Protein AF-0000000086636297 (afdb_homodimer)

Sequence (1396 aa):
MAQGYDPVPATEETAGTTSTTASSIGETRHNPEPSEELESDRNDEQHHDSPSDKHTTEKEKDQPQQALPARRPLSISTITQLATDLLLAVPALLFIIYAIIVCRNNGAPYDSETVLKLRAISRFGPTVFPIVYAAAVANLLKSFANWRLERGITILSLHVLQSSRTVFSALATPVKTRALGFVTFPIVLLWLLSPFGGQASLRVISEEPFATYSTWHGRTLDGTGPFRHGGAFSSSGKDIVPAIVGAFTAALSSPASIKEASRDAFGNVKIPMIEPLEDSDHVSRDEVGWFHLKDRTDLMYSSLAGFPIQPSGGFKKRTNYTFTMNTSYITANCKLHDHPKLHYKDWFSYVSSGGNPLAIPASRYFNGESLVLILPSNFMSGWVTYPSTPLNFTLSSYHPDSVTNATCLLLTSYLEAEIACWYKDCDAVRIRRDPKPRNNTYETVIHDEPGKINTYDAFFSTFINSTSITLRSQASKTHIRASPLECYMINPEFPYAFNAECSDNDKRRQMWNTSNTIYSRRLSQLLNTFWISSIAPYINSGGAQFADVNPRAELPVTDAKSRLMRYINGTEAPGKNVTGEMIPDYMVLQVNRAWMALLFIASLTMLLSAATAAFLGVLRQGPEMLDHPASMLKDNVHIQDGSPNSSMEEGDEKTRRLKDTIVCLGDATPNADKGYLAIGTRRNLEPLTGQVRRRLYIMAQGYDPVPATEETAGTTSTTASSIGETRHNPEPSEELESDRNDEQHHDSPSDKHTTEKEKDQPQQALPARRPLSISTITQLATDLLLAVPALLFIIYAIIVCRNNGAPYDSETVLKLRAISRFGPTVFPIVYAAAVANLLKSFANWRLERGITILSLHVLQSSRTVFSALATPVKTRALGFVTFPIVLLWLLSPFGGQASLRVISEEPFATYSTWHGRTLDGTGPFRHGGAFSSSGKDIVPAIVGAFTAALSSPASIKEASRDAFGNVKIPMIEPLEDSDHVSRDEVGWFHLKDRTDLMYSSLAGFPIQPSGGFKKRTNYTFTMNTSYITANCKLHDHPKLHYKDWFSYVSSGGNPLAIPASRYFNGESLVLILPSNFMSGWVTYPSTPLNFTLSSYHPDSVTNATCLLLTSYLEAEIACWYKDCDAVRIRRDPKPRNNTYETVIHDEPGKINTYDAFFSTFINSTSITLRSQASKTHIRASPLECYMINPEFPYAFNAECSDNDKRRQMWNTSNTIYSRRLSQLLNTFWISSIAPYINSGGAQFADVNPRAELPVTDAKSRLMRYINGTEAPGKNVTGEMIPDYMVLQVNRAWMALLFIASLTMLLSAATAAFLGVLRQGPEMLDHPASMLKDNVHIQDGSPNSSMEEGDEKTRRLKDTIVCLGDATPNADKGYLAIGTRRNLEPLTGQVRRRLYI

Secondary structure (DSSP, 8-state):
-------------------------------------------------------------------EEPPPTTSHHHHHHHHHHHHTTHHHHHHHHHHHHHHHTTT-BTTSHHHHHHHHHHTTHHHHHHHHHHHHHHHHHHHHHHHHHTT-EEHHHHHHHHH--SHHHHHHHHHHHT---TTHHHHHHHHHHHHHHHHHHHHTEEEEE----EEEEEEEE-TTPPP--S-TTSHHHHHHHHHHHHHHHHHHTS-HHHHTSSB-TTSPBPPBPSHHHHH-TT----TTSPEE-TT---PPBS-SS-B-EEETT-PPTTEEEEEEEEEEEEEEEEEEEEE----HHHHHHHHSSTT-TT---TTEEE-SSSEEEE--TTHHHHHHH-TTS-EEEEEEEEETTEEEEEEEEEEEEEEEEEEEEETTEEEEEEEEE---TT--TT--TTSPPTTS--HHHHHHHHHHTTT-BHHHHHS-TT-----HHHHHHH-SS-TT-HHHHS-TT-GGGSGGGS-HHHHHHHHHHHHHHHHHHHH-HHHHTTS-----S-TT----TTSHHHHHHHHHHHS---EEEEEEEEEE--EEEEE-HHHHHHHHHHHHHHHHHHHHHHHHHHH--S----S-SHHHHTTBTT--------TT--HHHHHHHTTT-EEEEEES-TTSSSB-EEEEETTTSEEGGGS-TT-EE-/-------------------------------------------------------------------EEPPPTTSHHHHHHHHHHHHTTHHHHHHHHHHHHHHHTTT-BTTSHHHHHHHHHHTTHHHHHHHHHHHHHHHHHHHHHHHHHTT-EEHHHHHHHHH--SHHHHHHHHHHHT---TTHHHHHHHHHHHHHHHHHHHHTEEEEE----EEEEEEEE-TTPPP--S-TTSHHHHHHHHHHHHHHHHHHTS-HHHHTSSB-TTSPBPPBPSHHHHH-TT--B-TTSPEE-TT---PPBS-SS-B-EEETT-PPTTEEEEEEEEEEEEEEEEEEEEE----HHHHHHHHSSTT-TT---TTEEE-SSSEEEE--TTHHHHHHH-TTS-EEEEEEEEETTEEEEEEEEEEEEEEEEEEEEETTEEEEEEEEE---TT--TT--TTSPPTTS--HHHHHHHHHHTTT-BHHHHHS-TT-----HHHHHHH-SS-TT-HHHHS-TT-GGGSGGGS-HHHHHHHHHHHHHHHHHHHH-HHHHTTS-----S-TT----TTSHHHHHHHHHHHS---EEEEEEEEEE--EEEEE-HHHHHHHHHHHHHHHHHHHHHHHHHHH--S----S-SHHHHTTBTT--------TT--HHHHHHHTTT-EEEEEES-TTSSSB-EEEEETTTSEEGGGS-TT-EE-

Organism: NCBI:txid1208366

Structure (mmCIF, N/CA/C/O backbone):
data_AF-0000000086636297-model_v1
#
loop_
_entity.id
_entity.type
_entity.pdbx_description
1 polymer 'Uncharacterized protein'
#
loop_
_atom_site.group_PDB
_atom_site.id
_atom_site.type_symbol
_atom_site.label_atom_id
_atom_site.label_alt_id
_atom_site.label_comp_id
_atom_site.label_asym_id
_atom_site.label_entity_id
_atom_site.label_seq_id
_atom_site.pdbx_PDB_ins_code
_atom_site.Cartn_x
_atom_site.Cartn_y
_atom_site.Cartn_z
_atom_site.occupancy
_atom_site.B_iso_or_equiv
_atom_site.auth_seq_id
_atom_site.auth_comp_id
_atom_site.auth_asym_id
_atom_site.auth_atom_id
_atom_site.pdbx_PDB_model_num
ATOM 1 N N . MET A 1 1 ? 19.812 -48.594 14.625 1 17.88 1 MET A N 1
ATOM 2 C CA . MET A 1 1 ? 18.969 -48.969 15.758 1 17.88 1 MET A CA 1
ATOM 3 C C . MET A 1 1 ? 18.062 -47.812 16.156 1 17.88 1 MET A C 1
ATOM 5 O O . MET A 1 1 ? 18.531 -46.688 16.359 1 17.88 1 MET A O 1
ATOM 9 N N . ALA A 1 2 ? 16.688 -47.875 15.859 1 18.36 2 ALA A N 1
ATOM 10 C CA . ALA A 1 2 ? 15.469 -47.094 15.812 1 18.36 2 ALA A CA 1
ATOM 11 C C . ALA A 1 2 ? 15.023 -46.688 17.203 1 18.36 2 ALA A C 1
ATOM 13 O O . ALA A 1 2 ? 13.898 -46.188 17.391 1 18.36 2 ALA A O 1
ATOM 14 N N . GLN A 1 3 ? 15.906 -46.719 18.25 1 18.23 3 GLN A N 1
ATOM 15 C CA . GLN A 1 3 ? 15.25 -46.75 19.547 1 18.23 3 GLN A CA 1
ATOM 16 C C . GLN A 1 3 ? 14.414 -45.469 19.766 1 18.23 3 GLN A C 1
ATOM 18 O O . GLN A 1 3 ? 14.844 -44.375 19.406 1 18.23 3 GLN A O 1
ATOM 23 N N . GLY A 1 4 ? 13 -45.594 19.969 1 19.81 4 GLY A N 1
ATOM 24 C CA . GLY A 1 4 ? 11.672 -45.031 20.219 1 19.81 4 GLY A CA 1
ATOM 25 C C . GLY A 1 4 ? 11.586 -44.25 21.516 1 19.81 4 GLY A C 1
ATOM 26 O O . GLY A 1 4 ? 10.602 -44.344 22.25 1 19.81 4 GLY A O 1
ATOM 27 N N . TYR A 1 5 ? 12.648 -43.469 21.859 1 19.33 5 TYR A N 1
ATOM 28 C CA . TYR A 1 5 ? 12.773 -43.094 23.266 1 19.33 5 TYR A CA 1
ATOM 29 C C . TYR A 1 5 ? 11.492 -42.438 23.766 1 19.33 5 TYR A C 1
ATOM 31 O O . TYR A 1 5 ? 10.711 -41.906 22.969 1 19.33 5 TYR A O 1
ATOM 39 N N . ASP A 1 6 ? 11.344 -42.188 25.078 1 18.8 6 ASP A N 1
ATOM 40 C CA . ASP A 1 6 ? 10.625 -42.25 26.359 1 18.8 6 ASP A CA 1
ATOM 41 C C . ASP A 1 6 ? 9.734 -41.031 26.531 1 18.8 6 ASP A C 1
ATOM 43 O O . ASP A 1 6 ? 9.969 -40 25.922 1 18.8 6 ASP A O 1
ATOM 47 N N . PRO A 1 7 ? 8.758 -41.031 27.578 1 21.62 7 PRO A N 1
ATOM 48 C CA . PRO A 1 7 ? 7.488 -40.594 28.188 1 21.62 7 PRO A CA 1
ATOM 49 C C . PRO A 1 7 ? 7.59 -39.281 28.906 1 21.62 7 PRO A C 1
ATOM 51 O O . PRO A 1 7 ? 6.617 -38.812 29.531 1 21.62 7 PRO A O 1
ATOM 54 N N . VAL A 1 8 ? 8.133 -38.188 28.453 1 19.86 8 VAL A N 1
ATOM 55 C CA . VAL A 1 8 ? 8.555 -37.219 29.453 1 19.86 8 VAL A CA 1
ATOM 56 C C . VAL A 1 8 ? 7.355 -36.781 30.297 1 19.86 8 VAL A C 1
ATOM 58 O O . VAL A 1 8 ? 6.367 -36.281 29.75 1 19.86 8 VAL A O 1
ATOM 61 N N . PRO A 1 9 ? 7.191 -37.156 31.562 1 18.47 9 PRO A N 1
ATOM 62 C CA . PRO A 1 9 ? 6.137 -37.031 32.562 1 18.47 9 PRO A CA 1
ATOM 63 C C . PRO A 1 9 ? 5.852 -35.562 32.938 1 18.47 9 PRO A C 1
ATOM 65 O O . PRO A 1 9 ? 6.773 -34.812 33.281 1 18.47 9 PRO A O 1
ATOM 68 N N . ALA A 1 10 ? 5.043 -34.875 32.188 1 19.02 10 ALA A N 1
ATOM 69 C CA . ALA A 1 10 ? 4.691 -33.531 32.594 1 19.02 10 ALA A CA 1
ATOM 70 C C . ALA A 1 10 ? 4.219 -33.5 34.062 1 19.02 10 ALA A C 1
ATOM 72 O O . ALA A 1 10 ? 3.197 -34.094 34.375 1 19.02 10 ALA A O 1
ATOM 73 N N . THR A 1 11 ? 5.098 -33.406 35.031 1 16.31 11 THR A N 1
ATOM 74 C CA . THR A 1 11 ? 4.953 -33.375 36.5 1 16.31 11 THR A CA 1
ATOM 75 C C . THR A 1 11 ? 3.865 -32.406 36.906 1 16.31 11 THR A C 1
ATOM 77 O O . THR A 1 11 ? 3.467 -31.531 36.125 1 16.31 11 THR A O 1
ATOM 80 N N . GLU A 1 12 ? 3.875 -31.922 38.188 1 16.12 12 GLU A N 1
ATOM 81 C CA . GLU A 1 12 ? 3.23 -32.062 39.5 1 16.12 12 GLU A CA 1
ATOM 82 C C . GLU A 1 12 ? 2.438 -30.797 39.844 1 16.12 12 GLU A C 1
ATOM 84 O O . GLU A 1 12 ? 1.271 -30.891 40.219 1 16.12 12 GLU A O 1
ATOM 89 N N . GLU A 1 13 ? 3.107 -29.672 40.219 1 16.33 13 GLU A N 1
ATOM 90 C CA . GLU A 1 13 ? 2.945 -29.234 41.625 1 16.33 13 GLU A CA 1
ATOM 91 C C . GLU A 1 13 ? 1.677 -28.406 41.781 1 16.33 13 GLU A C 1
ATOM 93 O O . GLU A 1 13 ? 1.176 -27.812 40.844 1 16.33 13 GLU A O 1
ATOM 98 N N . THR A 1 14 ? 1.191 -28.156 43.188 1 16.39 14 THR A N 1
ATOM 99 C CA . THR A 1 14 ? 0.162 -28.047 44.219 1 16.39 14 THR A CA 1
ATOM 100 C C . THR A 1 14 ? -0.202 -26.578 44.469 1 16.39 14 THR A C 1
ATOM 102 O O . THR A 1 14 ? -1.142 -26.281 45.219 1 16.39 14 THR A O 1
ATOM 105 N N . ALA A 1 15 ? 0.359 -25.641 43.688 1 17.39 15 ALA A N 1
ATOM 106 C CA . ALA A 1 15 ? 0.456 -24.562 44.656 1 17.39 15 ALA A CA 1
ATOM 107 C C . ALA A 1 15 ? -0.897 -24.281 45.312 1 17.39 15 ALA A C 1
ATOM 109 O O . ALA A 1 15 ? -1.943 -24.469 44.688 1 17.39 15 ALA A O 1
ATOM 110 N N . GLY A 1 16 ? -0.853 -23.656 46.625 1 15.75 16 GLY A N 1
ATOM 111 C CA . GLY A 1 16 ? -1.428 -23.438 47.938 1 15.75 16 GLY A CA 1
ATOM 112 C C . GLY A 1 16 ? -2.676 -22.562 47.906 1 15.75 16 GLY A C 1
ATOM 113 O O . GLY A 1 16 ? -2.982 -21.953 46.906 1 15.75 16 GLY A O 1
ATOM 114 N N . THR A 1 17 ? -3.213 -22.172 49.156 1 16.14 17 THR A N 1
ATOM 115 C CA . THR A 1 17 ? -4.305 -22.141 50.125 1 16.14 17 THR A CA 1
ATOM 116 C C . THR A 1 17 ? -4.949 -20.766 50.156 1 16.14 17 THR A C 1
ATOM 118 O O . THR A 1 17 ? -6.176 -20.641 50.188 1 16.14 17 THR A O 1
ATOM 121 N N . THR A 1 18 ? -4.195 -19.625 50.5 1 16.22 18 THR A N 1
ATOM 122 C CA . THR A 1 18 ? -4.617 -18.984 51.719 1 16.22 18 THR A CA 1
ATOM 123 C C . THR A 1 18 ? -5.902 -18.188 51.531 1 16.22 18 THR A C 1
ATOM 125 O O . THR A 1 18 ? -6.16 -17.688 50.438 1 16.22 18 THR A O 1
ATOM 128 N N . SER A 1 19 ? -6.875 -18.031 52.625 1 15.99 19 SER A N 1
ATOM 129 C CA . SER A 1 19 ? -8.156 -17.828 53.312 1 15.99 19 SER A CA 1
ATOM 130 C C . SER A 1 19 ? -8.469 -16.359 53.5 1 15.99 19 SER A C 1
ATOM 132 O O . SER A 1 19 ? -9.633 -15.953 53.469 1 15.99 19 SER A O 1
ATOM 134 N N . THR A 1 20 ? -7.441 -15.414 53.719 1 16.12 20 THR A N 1
ATOM 135 C CA . THR A 1 20 ? -7.711 -14.625 54.906 1 16.12 20 THR A CA 1
ATOM 136 C C . THR A 1 20 ? -8.961 -13.766 54.719 1 16.12 20 THR A C 1
ATOM 138 O O . THR A 1 20 ? -9.266 -13.352 53.594 1 16.12 20 THR A O 1
ATOM 141 N N . THR A 1 21 ? -9.688 -13.43 55.969 1 15.99 21 THR A N 1
ATOM 142 C CA . THR A 1 21 ? -10.797 -13.008 56.812 1 15.99 21 THR A CA 1
ATOM 143 C C . THR A 1 21 ? -10.93 -11.484 56.812 1 15.99 21 THR A C 1
ATOM 145 O O . THR A 1 21 ? -10.023 -10.773 57.25 1 15.99 21 THR A O 1
ATOM 148 N N . ALA A 1 22 ? -11.273 -10.867 55.688 1 17.39 22 ALA A N 1
ATOM 149 C CA . ALA A 1 22 ? -11.445 -9.414 55.781 1 17.39 22 ALA A CA 1
ATOM 150 C C . ALA A 1 22 ? -12.336 -9.039 56.969 1 17.39 22 ALA A C 1
ATOM 152 O O . ALA A 1 22 ? -13.547 -9.266 56.938 1 17.39 22 ALA A O 1
ATOM 153 N N . SER A 1 23 ? -11.781 -9.117 58.344 1 14.44 23 SER A N 1
ATOM 154 C CA . SER A 1 23 ? -12.344 -8.789 59.656 1 14.44 23 SER A CA 1
ATOM 155 C C . SER A 1 23 ? -13.062 -7.445 59.625 1 14.44 23 SER A C 1
ATOM 157 O O . SER A 1 23 ? -12.844 -6.641 58.719 1 14.44 23 SER A O 1
ATOM 159 N N . SER A 1 24 ? -13.398 -6.977 60.906 1 14.81 24 SER A N 1
ATOM 160 C CA . SER A 1 24 ? -14.328 -6.555 61.938 1 14.81 24 SER A CA 1
ATOM 161 C C . SER A 1 24 ? -14.281 -5.047 62.125 1 14.81 24 SER A C 1
ATOM 163 O O . SER A 1 24 ? -15.312 -4.414 62.375 1 14.81 24 SER A O 1
ATOM 165 N N . ILE A 1 25 ? -12.984 -4.426 62.281 1 14.58 25 ILE A N 1
ATOM 166 C CA . ILE A 1 25 ? -12.82 -3.768 63.594 1 14.58 25 ILE A CA 1
ATOM 167 C C . ILE A 1 25 ? -13.766 -2.568 63.688 1 14.58 25 ILE A C 1
ATOM 169 O O . ILE A 1 25 ? -14.172 -2.02 62.656 1 14.58 25 ILE A O 1
ATOM 173 N N . GLY A 1 26 ? -13.516 -1.887 64.812 1 14.38 26 GLY A N 1
ATOM 174 C CA . GLY A 1 26 ? -13.984 -1.449 66.125 1 14.38 26 GLY A CA 1
ATOM 175 C C . GLY A 1 26 ? -14.523 -0.032 66.125 1 14.38 26 GLY A C 1
ATOM 176 O O . GLY A 1 26 ? -15.727 0.18 65.938 1 14.38 26 GLY A O 1
ATOM 177 N N . GLU A 1 27 ? -13.672 0.871 66.812 1 14.47 27 GLU A N 1
ATOM 178 C CA . GLU A 1 27 ? -13.875 1.508 68.125 1 14.47 27 GLU A CA 1
ATOM 179 C C . GLU A 1 27 ? -14.57 2.859 67.938 1 14.47 27 GLU A C 1
ATOM 181 O O . GLU A 1 27 ? -14.625 3.414 66.875 1 14.47 27 GLU A O 1
ATOM 186 N N . THR A 1 28 ? -14.266 3.748 69.062 1 14.13 28 THR A N 1
ATOM 187 C CA . THR A 1 28 ? -14.859 4.406 70.188 1 14.13 28 THR A CA 1
ATOM 188 C C . THR A 1 28 ? -15.023 5.902 69.938 1 14.13 28 THR A C 1
ATOM 190 O O . THR A 1 28 ? -15.875 6.551 70.562 1 14.13 28 THR A O 1
ATOM 193 N N . ARG A 1 29 ? -14.164 6.586 69.062 1 14.44 29 ARG A N 1
ATOM 194 C CA . ARG A 1 29 ? -13.648 7.719 69.812 1 14.44 29 ARG A CA 1
ATOM 195 C C . ARG A 1 29 ? -14.789 8.586 70.312 1 14.44 29 ARG A C 1
ATOM 197 O O . ARG A 1 29 ? -15.828 8.711 69.688 1 14.44 29 ARG A O 1
ATOM 204 N N . HIS A 1 30 ? -14.383 9.289 71.562 1 14.31 30 HIS A N 1
ATOM 205 C CA . HIS A 1 30 ? -14.75 9.922 72.812 1 14.31 30 HIS A CA 1
ATOM 206 C C . HIS A 1 30 ? -15.461 11.25 72.562 1 14.31 30 HIS A C 1
ATOM 208 O O . HIS A 1 30 ? -16.562 11.469 73.062 1 14.31 30 HIS A O 1
ATOM 214 N N . ASN A 1 31 ? -14.648 12.266 73 1 14.62 31 ASN A N 1
ATOM 215 C CA . ASN A 1 31 ? -14.852 12.977 74.25 1 14.62 31 ASN A CA 1
ATOM 216 C C . ASN A 1 31 ? -15.812 14.148 74.125 1 14.62 31 ASN A C 1
ATOM 218 O O . ASN A 1 31 ? -16.094 14.57 73 1 14.62 31 ASN A O 1
ATOM 222 N N . PRO A 1 32 ? -15.25 15.258 74.75 1 15.45 32 PRO A N 1
ATOM 223 C CA . PRO A 1 32 ? -15.742 15.953 75.938 1 15.45 32 PRO A CA 1
ATOM 224 C C . PRO A 1 32 ? -16.688 17.109 75.625 1 15.45 32 PRO A C 1
ATOM 226 O O . PRO A 1 32 ? -16.844 17.453 74.438 1 15.45 32 PRO A O 1
ATOM 229 N N . GLU A 1 33 ? -16.375 18.188 76.375 1 14.76 33 GLU A N 1
ATOM 230 C CA . GLU A 1 33 ? -17.031 18.922 77.5 1 14.76 33 GLU A CA 1
ATOM 231 C C . GLU A 1 33 ? -17.688 20.203 77 1 14.76 33 GLU A C 1
ATOM 233 O O . GLU A 1 33 ? -18.859 20.453 77.25 1 14.76 33 GLU A O 1
ATOM 238 N N . PRO A 1 34 ? -16.797 21.312 77 1 15.48 34 PRO A N 1
ATOM 239 C CA . PRO A 1 34 ? -17.094 22.281 78.062 1 15.48 34 PRO A CA 1
ATOM 240 C C . PRO A 1 34 ? -18.25 23.219 77.688 1 15.48 34 PRO A C 1
ATOM 242 O O . PRO A 1 34 ? -18.641 23.297 76.5 1 15.48 34 PRO A O 1
ATOM 245 N N . SER A 1 35 ? -18.344 24.266 78.562 1 14.88 35 SER A N 1
ATOM 246 C CA . SER A 1 35 ? -19.172 25.062 79.5 1 14.88 35 SER A CA 1
ATOM 247 C C . SER A 1 35 ? -19.688 26.312 78.812 1 14.88 35 SER A C 1
ATOM 249 O O . SER A 1 35 ? -20.844 26.688 78.938 1 14.88 35 SER A O 1
ATOM 251 N N . GLU A 1 36 ? -18.641 27.203 78.375 1 14.98 36 GLU A N 1
ATOM 252 C CA . GLU A 1 36 ? -18.766 28.438 79.188 1 14.98 36 GLU A CA 1
ATOM 253 C C . GLU A 1 36 ? -19.969 29.25 78.688 1 14.98 36 GLU A C 1
ATOM 255 O O . GLU A 1 36 ? -20.484 29.047 77.625 1 14.98 36 GLU A O 1
ATOM 260 N N . GLU A 1 37 ? -20.094 30.438 79.438 1 14.55 37 GLU A N 1
ATOM 261 C CA . GLU A 1 37 ? -20.938 31.359 80.188 1 14.55 37 GLU A CA 1
ATOM 262 C C . GLU A 1 37 ? -21.5 32.438 79.312 1 14.55 37 GLU A C 1
ATOM 264 O O . GLU A 1 37 ? -22.641 32.875 79.5 1 14.55 37 GLU A O 1
ATOM 269 N N . LEU A 1 38 ? -20.609 32.906 78.312 1 14.63 38 LEU A N 1
ATOM 270 C CA . LEU A 1 38 ? -20.578 34.344 78.625 1 14.63 38 LEU A CA 1
ATOM 271 C C . LEU A 1 38 ? -21.984 34.938 78.562 1 14.63 38 LEU A C 1
ATOM 273 O O . LEU A 1 38 ? -22.844 34.438 77.875 1 14.63 38 LEU A O 1
ATOM 277 N N . GLU A 1 39 ? -21.922 36.312 79 1 15.07 39 GLU A N 1
ATOM 278 C CA . GLU A 1 39 ? -22.438 37.438 79.812 1 15.07 39 GLU A CA 1
ATOM 279 C C . GLU A 1 39 ? -23.609 38.125 79.125 1 15.07 39 GLU A C 1
ATOM 281 O O . GLU A 1 39 ? -23.781 37.969 77.875 1 15.07 39 GLU A O 1
ATOM 286 N N . SER A 1 40 ? -23.828 39.188 79.688 1 15.59 40 SER A N 1
ATOM 287 C CA . SER A 1 40 ? -24.844 40 80.312 1 15.59 40 SER A CA 1
ATOM 288 C C . SER A 1 40 ? -25.5 40.969 79.375 1 15.59 40 SER A C 1
ATOM 290 O O . SER A 1 40 ? -26.719 41.094 79.312 1 15.59 40 SER A O 1
ATOM 292 N N . ASP A 1 41 ? -24.578 41.969 78.875 1 14.67 41 ASP A N 1
ATOM 293 C CA . ASP A 1 41 ? -24.922 43.281 79.375 1 14.67 41 ASP A CA 1
ATOM 294 C C . ASP A 1 41 ? -26.156 43.844 78.625 1 14.67 41 ASP A C 1
ATOM 296 O O . ASP A 1 41 ? -26.562 43.312 77.625 1 14.67 41 ASP A O 1
ATOM 300 N N . ARG A 1 42 ? -25.938 45.188 78.375 1 15.36 42 ARG A N 1
ATOM 301 C CA . ARG A 1 42 ? -26.516 46.469 78.875 1 15.36 42 ARG A CA 1
ATOM 302 C C . ARG A 1 42 ? -27.641 46.906 77.938 1 15.36 42 ARG A C 1
ATOM 304 O O . ARG A 1 42 ? -27.75 46.469 76.812 1 15.36 42 ARG A O 1
ATOM 311 N N . ASN A 1 43 ? -27.953 48.188 78.188 1 15.72 43 ASN A N 1
ATOM 312 C CA . ASN A 1 43 ? -28.953 49.156 78.625 1 15.72 43 ASN A CA 1
ATOM 313 C C . ASN A 1 43 ? -29.547 49.906 77.438 1 15.72 43 ASN A C 1
ATOM 315 O O . ASN A 1 43 ? -30.766 50.062 77.375 1 15.72 43 ASN A O 1
ATOM 319 N N . ASP A 1 44 ? -28.734 50.844 76.688 1 16.59 44 ASP A N 1
ATOM 320 C CA . ASP A 1 44 ? -29.094 52.25 76.812 1 16.59 44 ASP A CA 1
ATOM 321 C C . ASP A 1 44 ? -30.188 52.625 75.812 1 16.59 44 ASP A C 1
ATOM 323 O O . ASP A 1 44 ? -30.312 52.031 74.75 1 16.59 44 ASP A O 1
ATOM 327 N N . GLU A 1 45 ? -31.094 53.531 76.312 1 19.39 45 GLU A N 1
ATOM 328 C CA . GLU A 1 45 ? -32.375 54.25 76.188 1 19.39 45 GLU A CA 1
ATOM 329 C C . GLU A 1 45 ? -32.281 55.281 75.062 1 19.39 45 GLU A C 1
ATOM 331 O O . GLU A 1 45 ? -33.188 56.094 74.875 1 19.39 45 GLU A O 1
ATOM 336 N N . GLN A 1 46 ? -31.516 55 73.875 1 18.64 46 GLN A N 1
ATOM 337 C CA . GLN A 1 46 ? -31.25 56.219 73.125 1 18.64 46 GLN A CA 1
ATOM 338 C C . GLN A 1 46 ? -32.562 56.906 72.75 1 18.64 46 GLN A C 1
ATOM 340 O O . GLN A 1 46 ? -33.469 56.281 72.188 1 18.64 46 GLN A O 1
ATOM 345 N N . HIS A 1 47 ? -32.781 58.062 73.5 1 19.84 47 HIS A N 1
ATOM 346 C CA . HIS A 1 47 ? -33.75 59.156 73.5 1 19.84 47 HIS A CA 1
ATOM 347 C C . HIS A 1 47 ? -33.812 59.812 72.125 1 19.84 47 HIS A C 1
ATOM 349 O O . HIS A 1 47 ? -32.781 60.094 71.5 1 19.84 47 HIS A O 1
ATOM 355 N N . HIS A 1 48 ? -34.844 59.625 71.438 1 19.92 48 HIS A N 1
ATOM 356 C CA . HIS A 1 48 ? -35.25 60.094 70.062 1 19.92 48 HIS A CA 1
ATOM 357 C C . HIS A 1 48 ? -35.375 61.625 70.062 1 19.92 48 HIS A C 1
ATOM 359 O O . HIS A 1 48 ? -36.375 62.188 70.5 1 19.92 48 HIS A O 1
ATOM 365 N N . ASP A 1 49 ? -34.219 62.344 70.5 1 21.02 49 ASP A N 1
ATOM 366 C CA . ASP A 1 49 ? -34.375 63.781 70.625 1 21.02 49 ASP A CA 1
ATOM 367 C C . ASP A 1 49 ? -34.844 64.375 69.312 1 21.02 49 ASP A C 1
ATOM 369 O O . ASP A 1 49 ? -34.562 63.781 68.25 1 21.02 49 ASP A O 1
ATOM 373 N N . SER A 1 50 ? -35.625 65.438 69.375 1 24.03 50 SER A N 1
ATOM 374 C CA . SER A 1 50 ? -36.5 66.312 68.625 1 24.03 50 SER A CA 1
ATOM 375 C C . SER A 1 50 ? -35.719 67.25 67.688 1 24.03 50 SER A C 1
ATOM 377 O O . SER A 1 50 ? -34.969 68.125 68.188 1 24.03 50 SER A O 1
ATOM 379 N N . PRO A 1 51 ? -35.062 66.75 66.562 1 23.03 51 PRO A N 1
ATOM 380 C CA . PRO A 1 51 ? -34.156 67.688 65.812 1 23.03 51 PRO A CA 1
ATOM 381 C C . PRO A 1 51 ? -34.812 69 65.438 1 23.03 51 PRO A C 1
ATOM 383 O O . PRO A 1 51 ? -36.031 69 65.125 1 23.03 51 PRO A O 1
ATOM 386 N N . SER A 1 52 ? -34.438 70.125 66.062 1 23.86 52 SER A N 1
ATOM 387 C CA . SER A 1 52 ? -34.562 71.562 65.875 1 23.86 52 SER A CA 1
ATOM 388 C C . SER A 1 52 ? -34.312 72 64.438 1 23.86 52 SER A C 1
ATOM 390 O O . SER A 1 52 ? -33.531 71.375 63.75 1 23.86 52 SER A O 1
ATOM 392 N N . ASP A 1 53 ? -35 73 64 1 22.62 53 ASP A N 1
ATOM 393 C CA . ASP A 1 53 ? -35.312 73.562 62.656 1 22.62 53 ASP A CA 1
ATOM 394 C C . ASP A 1 53 ? -34.094 74.312 62.094 1 22.62 53 ASP A C 1
ATOM 396 O O . ASP A 1 53 ? -34.094 75.562 62.094 1 22.62 53 ASP A O 1
ATOM 400 N N . LYS A 1 54 ? -32.75 73.938 62.344 1 27.16 54 LYS A N 1
ATOM 401 C CA . LYS A 1 54 ? -31.672 74.875 62 1 27.16 54 LYS A CA 1
ATOM 402 C C . LYS A 1 54 ? -31.719 75.25 60.531 1 27.16 54 LYS A C 1
ATOM 404 O O . LYS A 1 54 ? -31.922 74.375 59.656 1 27.16 54 LYS A O 1
ATOM 409 N N . HIS A 1 55 ? -32.125 76.5 60.375 1 27.06 55 HIS A N 1
ATOM 410 C CA . HIS A 1 55 ? -32.094 77.312 59.125 1 27.06 55 HIS A CA 1
ATOM 411 C C . HIS A 1 55 ? -30.797 77 58.375 1 27.06 55 HIS A C 1
ATOM 413 O O . HIS A 1 55 ? -29.719 77.5 58.781 1 27.06 55 HIS A O 1
ATOM 419 N N . THR A 1 56 ? -30.578 75.938 57.906 1 27.17 56 THR A N 1
ATOM 420 C CA . THR A 1 56 ? -29.297 75.5 57.344 1 27.17 56 THR A CA 1
ATOM 421 C C . THR A 1 56 ? -28.969 76.312 56.094 1 27.17 56 THR A C 1
ATOM 423 O O . THR A 1 56 ? -29.766 76.312 55.125 1 27.17 56 THR A O 1
ATOM 426 N N . THR A 1 57 ? -28.391 77.625 56.25 1 30.16 57 THR A N 1
ATOM 427 C CA . THR A 1 57 ? -27.641 78.188 55.156 1 30.16 57 THR A CA 1
ATOM 428 C C . THR A 1 57 ? -26.984 77.125 54.281 1 30.16 57 THR A C 1
ATOM 430 O O . THR A 1 57 ? -26.297 76.25 54.812 1 30.16 57 THR A O 1
ATOM 433 N N . GLU A 1 58 ? -27.594 76.938 53.281 1 27.12 58 GLU A N 1
ATOM 434 C CA . GLU A 1 58 ? -27.141 75.875 52.344 1 27.12 58 GLU A CA 1
ATOM 435 C C . GLU A 1 58 ? -25.672 76.062 51.969 1 27.12 58 GLU A C 1
ATOM 437 O O . GLU A 1 58 ? -25.328 76.938 51.188 1 27.12 58 GLU A O 1
ATOM 442 N N . LYS A 1 59 ? -24.734 76.375 53.031 1 34.44 59 LYS A N 1
ATOM 443 C CA . LYS A 1 59 ? -23.297 76.25 52.812 1 34.44 59 LYS A CA 1
ATOM 444 C C . LYS A 1 59 ? -22.984 75.188 51.75 1 34.44 59 LYS A C 1
ATOM 446 O O . LYS A 1 59 ? -23.531 74.062 51.812 1 34.44 59 LYS A O 1
ATOM 451 N N . GLU A 1 60 ? -22.922 75.688 50.5 1 33.34 60 GLU A N 1
ATOM 452 C CA . GLU A 1 60 ? -22.25 74.75 49.656 1 33.34 60 GLU A CA 1
ATOM 453 C C . GLU A 1 60 ? -21.438 73.75 50.469 1 33.34 60 GLU A C 1
ATOM 455 O O . GLU A 1 60 ? -20.438 74.125 51.094 1 33.34 60 GLU A O 1
ATOM 460 N N . LYS A 1 61 ? -21.922 73 51.125 1 38.81 61 LYS A N 1
ATOM 461 C CA . LYS A 1 61 ? -21.453 72 52.062 1 38.81 61 LYS A CA 1
ATOM 462 C C . LYS A 1 61 ? -20.25 71.25 51.531 1 38.81 61 LYS A C 1
ATOM 464 O O . LYS A 1 61 ? -20.312 70.625 50.438 1 38.81 61 LYS A O 1
ATOM 469 N N . ASP A 1 62 ? -19.156 71.688 51.875 1 39.41 62 ASP A N 1
ATOM 470 C CA . ASP A 1 62 ? -17.875 71 51.719 1 39.41 62 ASP A CA 1
ATOM 471 C C . ASP A 1 62 ? -18.031 69.5 51.938 1 39.41 62 ASP A C 1
ATOM 473 O O . ASP A 1 62 ? -18.344 69 53.062 1 39.41 62 ASP A O 1
ATOM 477 N N . GLN A 1 63 ? -18.828 68.812 51.281 1 42.69 63 GLN A N 1
ATOM 478 C CA . GLN A 1 63 ? -18.875 67.375 51.406 1 42.69 63 GLN A CA 1
ATOM 479 C C . GLN A 1 63 ? -17.547 66.812 51.906 1 42.69 63 GLN A C 1
ATOM 481 O O . GLN A 1 63 ? -16.5 67.125 51.375 1 42.69 63 GLN A O 1
ATOM 486 N N . PRO A 1 64 ? -17.5 66.438 53.156 1 49.53 64 PRO A N 1
ATOM 487 C CA . PRO A 1 64 ? -16.266 65.938 53.75 1 49.53 64 PRO A CA 1
ATOM 488 C C . PRO A 1 64 ? -15.445 65.062 52.781 1 49.53 64 PRO A C 1
ATOM 490 O O . PRO A 1 64 ? -15.992 64.188 52.156 1 49.53 64 PRO A O 1
ATOM 493 N N . GLN A 1 65 ? -14.414 65.688 52.188 1 64.56 65 GLN A N 1
ATOM 494 C CA . GLN A 1 65 ? -13.461 65 51.344 1 64.56 65 GLN A CA 1
ATOM 495 C C . GLN A 1 65 ? -13.031 63.656 51.969 1 64.56 65 GLN A C 1
ATOM 497 O O . GLN A 1 65 ? -12.633 63.594 53.125 1 64.56 65 GLN A O 1
ATOM 502 N N . GLN A 1 66 ? -13.602 62.562 51.531 1 74.75 66 GLN A N 1
ATOM 503 C CA . GLN A 1 66 ? -13.266 61.219 52.031 1 74.75 66 GLN A CA 1
ATOM 504 C C . GLN A 1 66 ? -11.758 61 52 1 74.75 66 GLN A C 1
ATOM 506 O O . GLN A 1 66 ? -11.102 61.25 50.969 1 74.75 66 GLN A O 1
ATOM 511 N N . ALA A 1 67 ? -11.109 60.875 53.188 1 79.88 67 ALA A N 1
ATOM 512 C CA . ALA A 1 67 ? -9.695 60.531 53.312 1 79.88 67 ALA A CA 1
ATOM 513 C C . ALA A 1 67 ? -9.477 59.031 53.375 1 79.88 67 ALA A C 1
ATOM 515 O O . ALA A 1 67 ? -10.156 58.344 54.156 1 79.88 67 ALA A O 1
ATOM 516 N N . LEU A 1 68 ? -8.766 58.5 52.406 1 82.88 68 LEU A N 1
ATOM 517 C CA . LEU A 1 68 ? -8.453 57.062 52.406 1 82.88 68 LEU A CA 1
ATOM 518 C C . LEU A 1 68 ? -6.973 56.844 52.656 1 82.88 68 LEU A C 1
ATOM 520 O O . LEU A 1 68 ? -6.133 57.656 52.281 1 82.88 68 LEU A O 1
ATOM 524 N N . PRO A 1 69 ? -6.688 55.781 53.438 1 82.19 69 PRO A N 1
ATOM 525 C CA . PRO A 1 69 ? -5.277 55.438 53.688 1 82.19 69 PRO A CA 1
ATOM 526 C C . PRO A 1 69 ? -4.625 54.781 52.469 1 82.19 69 PRO A C 1
ATOM 528 O O . PRO A 1 69 ? -5.312 54.438 51.5 1 82.19 69 PRO A O 1
ATOM 531 N N . ALA A 1 70 ? -3.309 54.75 52.562 1 82.62 70 ALA A N 1
ATOM 532 C CA . ALA A 1 70 ? -2.557 54.062 51.531 1 82.62 70 ALA A CA 1
ATOM 533 C C . ALA A 1 70 ? -2.922 52.562 51.5 1 82.62 70 ALA A C 1
ATOM 535 O O . ALA A 1 70 ? -3.322 52 52.531 1 82.62 70 ALA A O 1
ATOM 536 N N . ARG A 1 71 ? -2.869 51.906 50.312 1 83 71 ARG A N 1
ATOM 537 C CA . ARG A 1 71 ? -3.244 50.531 50.125 1 83 71 ARG A CA 1
ATOM 538 C C . ARG A 1 71 ? -2.346 49.594 50.938 1 83 71 ARG A C 1
ATOM 540 O O . ARG A 1 71 ? -1.122 49.75 50.938 1 83 71 ARG A O 1
ATOM 547 N N . ARG A 1 72 ? -3.029 48.656 51.719 1 81.44 72 ARG A N 1
ATOM 548 C CA . ARG A 1 72 ? -2.297 47.688 52.531 1 81.44 72 ARG A CA 1
ATOM 549 C C . ARG A 1 72 ? -2.268 46.312 51.844 1 81.44 72 ARG A C 1
ATOM 551 O O . ARG A 1 72 ? -3.195 45.969 51.125 1 81.44 72 ARG A O 1
ATOM 558 N N . PRO A 1 73 ? -1.146 45.562 52.031 1 82.56 73 PRO A N 1
ATOM 559 C CA . PRO A 1 73 ? -1.005 44.25 51.375 1 82.56 73 PRO A CA 1
ATOM 560 C C . PRO A 1 73 ? -2.092 43.25 51.781 1 82.56 73 PRO A C 1
ATOM 562 O O . PRO A 1 73 ? -2.453 42.375 51 1 82.56 73 PRO A O 1
ATOM 565 N N . LEU A 1 74 ? -2.764 43.438 52.938 1 81.69 74 LEU A N 1
ATOM 566 C CA . LEU A 1 74 ? -3.736 42.438 53.406 1 81.69 74 LEU A CA 1
ATOM 567 C C . LEU A 1 74 ? -5.16 42.969 53.25 1 81.69 74 LEU A C 1
ATOM 569 O O . LEU A 1 74 ? -6.109 42.375 53.719 1 81.69 74 LEU A O 1
ATOM 573 N N . SER A 1 75 ? -5.336 43.906 52.469 1 82.44 75 SER A N 1
ATOM 574 C CA . SER A 1 75 ? -6.68 44.438 52.219 1 82.44 75 SER A CA 1
ATOM 575 C C . SER A 1 75 ? -7.438 43.562 51.25 1 82.44 75 SER A C 1
ATOM 577 O O . SER A 1 75 ? -6.828 42.812 50.469 1 82.44 75 SER A O 1
ATOM 579 N N . ILE A 1 76 ? -8.758 43.562 51.25 1 79.88 76 ILE A N 1
ATOM 580 C CA . ILE A 1 76 ? -9.617 42.719 50.406 1 79.88 76 ILE A CA 1
ATOM 581 C C . ILE A 1 76 ? -9.375 43.062 48.938 1 79.88 76 ILE A C 1
ATOM 583 O O . ILE A 1 76 ? -9.383 42.188 48.062 1 79.88 76 ILE A O 1
ATOM 587 N N . SER A 1 77 ? -9.219 44.281 48.656 1 79.38 77 SER A N 1
ATOM 588 C CA . SER A 1 77 ? -8.977 44.688 47.281 1 79.38 77 SER A CA 1
ATOM 589 C C . SER A 1 77 ? -7.648 44.156 46.75 1 79.38 77 SER A C 1
ATOM 591 O O . SER A 1 77 ? -7.543 43.781 45.594 1 79.38 77 SER A O 1
ATOM 593 N N . THR A 1 78 ? -6.715 44.062 47.625 1 85.31 78 THR A N 1
ATOM 594 C CA . THR A 1 78 ? -5.418 43.531 47.219 1 85.31 78 THR A CA 1
ATOM 595 C C . THR A 1 78 ? -5.488 42 47.031 1 85.31 78 THR A C 1
ATOM 597 O O . THR A 1 78 ? -4.859 41.469 46.125 1 85.31 78 THR A O 1
ATOM 600 N N . ILE A 1 79 ? -6.297 41.344 47.812 1 85.25 79 ILE A N 1
ATOM 601 C CA . ILE A 1 79 ? -6.426 39.906 47.688 1 85.25 79 ILE A CA 1
ATOM 602 C C . ILE A 1 79 ? -7.164 39.531 46.406 1 85.25 79 ILE A C 1
ATOM 604 O O . ILE A 1 79 ? -6.809 38.562 45.75 1 85.25 79 ILE A O 1
ATOM 608 N N . THR A 1 80 ? -8.148 40.219 46.062 1 82.94 80 THR A N 1
ATOM 609 C CA . THR A 1 80 ? -8.891 39.969 44.844 1 82.94 80 THR A CA 1
ATOM 610 C C . THR A 1 80 ? -8.016 40.219 43.625 1 82.94 80 THR A C 1
ATOM 612 O O . THR A 1 80 ? -8.094 39.469 42.625 1 82.94 80 THR A O 1
ATOM 615 N N . GLN A 1 81 ? -7.246 41.188 43.75 1 83.06 81 GLN A N 1
ATOM 616 C CA . GLN A 1 81 ? -6.328 41.469 42.625 1 83.06 81 GLN A CA 1
ATOM 617 C C . GLN A 1 81 ? -5.273 40.375 42.531 1 83.06 81 GLN A C 1
ATOM 619 O O . GLN A 1 81 ? -4.891 39.969 41.406 1 83.06 81 GLN A O 1
ATOM 624 N N . LEU A 1 82 ? -4.848 39.938 43.656 1 87.12 82 LEU A N 1
ATOM 625 C CA . LEU A 1 82 ? -3.877 38.844 43.656 1 87.12 82 LEU A CA 1
ATOM 626 C C . LEU A 1 82 ? -4.469 37.594 43.031 1 87.12 82 LEU A C 1
ATOM 628 O O . LEU A 1 82 ? -3.801 36.906 42.25 1 87.12 82 LEU A O 1
ATOM 632 N N . ALA A 1 83 ? -5.676 37.312 43.281 1 85.94 83 ALA A N 1
ATOM 633 C CA . ALA A 1 83 ? -6.344 36.156 42.719 1 85.94 83 ALA A CA 1
ATOM 634 C C . ALA A 1 83 ? -6.496 36.25 41.219 1 85.94 83 ALA A C 1
ATOM 636 O O . ALA A 1 83 ? -6.301 35.281 40.5 1 85.94 83 ALA A O 1
ATOM 637 N N . THR A 1 84 ? -6.773 37.375 40.719 1 82.69 84 THR A N 1
ATOM 638 C CA . THR A 1 84 ? -6.938 37.562 39.281 1 82.69 84 THR A CA 1
ATOM 639 C C . THR A 1 84 ? -5.594 37.469 38.562 1 82.69 84 THR A C 1
ATOM 641 O O . THR A 1 84 ? -5.516 36.906 37.438 1 82.69 84 THR A O 1
ATOM 644 N N . ASP A 1 85 ? -4.648 37.938 39.219 1 84.5 85 ASP A N 1
ATOM 645 C CA . ASP A 1 85 ? -3.32 37.875 38.625 1 84.5 85 ASP A CA 1
ATOM 646 C C . ASP A 1 85 ? -2.82 36.438 38.594 1 84.5 85 ASP A C 1
ATOM 648 O O . ASP A 1 85 ? -2.131 36.031 37.656 1 84.5 85 ASP A O 1
ATOM 652 N N . LEU A 1 86 ? -3.209 35.719 39.562 1 85.12 86 LEU A N 1
ATOM 653 C CA . LEU A 1 86 ? -2.775 34.344 39.594 1 85.12 86 LEU A CA 1
ATOM 654 C C . LEU A 1 86 ? -3.506 33.5 38.562 1 85.12 86 LEU A C 1
ATOM 656 O O . LEU A 1 86 ? -2.986 32.5 38.094 1 85.12 86 LEU A O 1
ATOM 660 N N . LEU A 1 87 ? -4.621 33.906 38.156 1 88.81 87 LEU A N 1
ATOM 661 C CA . LEU A 1 87 ? -5.348 33.219 37.094 1 88.81 87 LEU A CA 1
ATOM 662 C C . LEU A 1 87 ? -4.602 33.344 35.75 1 88.81 87 LEU A C 1
ATOM 664 O O . LEU A 1 87 ? -4.703 32.469 34.906 1 88.81 87 LEU A O 1
ATOM 668 N N . LEU A 1 88 ? -3.797 34.344 35.656 1 90.12 88 LEU A N 1
ATOM 669 C CA . LEU A 1 88 ? -3.033 34.531 34.438 1 90.12 88 LEU A CA 1
ATOM 670 C C . LEU A 1 88 ? -1.838 33.594 34.375 1 90.12 88 LEU A C 1
ATOM 672 O O . LEU A 1 88 ? -1.235 33.406 33.312 1 90.12 88 LEU A O 1
ATOM 676 N N . ALA A 1 89 ? -1.562 32.906 35.469 1 92.75 89 ALA A N 1
ATOM 677 C CA . ALA A 1 89 ? -0.452 31.953 35.531 1 92.75 89 ALA A CA 1
ATOM 678 C C . ALA A 1 89 ? -0.895 30.578 35.062 1 92.75 89 ALA A C 1
ATOM 680 O O . ALA A 1 89 ? -0.065 29.734 34.688 1 92.75 89 ALA A O 1
ATOM 681 N N . VAL A 1 90 ? -2.148 30.328 35 1 93.94 90 VAL A N 1
ATOM 682 C CA . VAL A 1 90 ? -2.688 29.016 34.719 1 93.94 90 VAL A CA 1
ATOM 683 C C . VAL A 1 90 ? -2.355 28.609 33.281 1 93.94 90 VAL A C 1
ATOM 685 O O . VAL A 1 90 ? -1.839 27.531 33.031 1 93.94 90 VAL A O 1
ATOM 688 N N . PRO A 1 91 ? -2.564 29.453 32.312 1 94.06 91 PRO A N 1
ATOM 689 C CA . PRO A 1 91 ? -2.217 29.062 30.953 1 94.06 91 PRO A CA 1
ATOM 690 C C . PRO A 1 91 ? -0.733 28.734 30.797 1 94.06 91 PRO A C 1
ATOM 692 O O . PRO A 1 91 ? -0.371 27.844 30.016 1 94.06 91 PRO A O 1
ATOM 695 N N . ALA A 1 92 ? 0.13 29.469 31.5 1 95.06 92 ALA A N 1
ATOM 696 C CA . ALA A 1 92 ? 1.561 29.188 31.438 1 95.06 92 ALA A CA 1
ATOM 697 C C . ALA A 1 92 ? 1.856 27.766 31.938 1 95.06 92 ALA A C 1
ATOM 699 O O . ALA A 1 92 ? 2.652 27.047 31.328 1 95.06 92 ALA A O 1
ATOM 700 N N . LEU A 1 93 ? 1.141 27.406 32.938 1 95.56 93 LEU A N 1
ATOM 701 C CA . LEU A 1 93 ? 1.315 26.062 33.469 1 95.56 93 LEU A CA 1
ATOM 702 C C . LEU A 1 93 ? 0.79 25.016 32.5 1 95.56 93 LEU A C 1
ATOM 704 O O . LEU A 1 93 ? 1.378 23.938 32.375 1 95.56 93 LEU A O 1
ATOM 708 N N . LEU A 1 94 ? -0.251 25.312 31.859 1 95.75 94 LEU A N 1
ATOM 709 C CA . LEU A 1 94 ? -0.826 24.391 30.891 1 95.75 94 LEU A CA 1
ATOM 710 C C . LEU A 1 94 ? 0.124 24.156 29.719 1 95.75 94 LEU A C 1
ATOM 712 O O . LEU A 1 94 ? 0.242 23.047 29.219 1 95.75 94 LEU A O 1
ATOM 716 N N . PHE A 1 95 ? 0.849 25.141 29.281 1 96.75 95 PHE A N 1
ATOM 717 C CA . PHE A 1 95 ? 1.788 25 28.172 1 96.75 95 PHE A CA 1
ATOM 718 C C . PHE A 1 95 ? 3.029 24.234 28.609 1 96.75 95 PHE A C 1
ATOM 720 O O . PHE A 1 95 ? 3.629 23.5 27.828 1 96.75 95 PHE A O 1
ATOM 727 N N . ILE A 1 96 ? 3.393 24.391 29.906 1 95.94 96 ILE A N 1
ATOM 728 C CA . ILE A 1 96 ? 4.512 23.609 30.438 1 95.94 96 ILE A CA 1
ATOM 729 C C . ILE A 1 96 ? 4.125 22.141 30.531 1 95.94 96 ILE A C 1
ATOM 731 O O . ILE A 1 96 ? 4.91 21.266 30.156 1 95.94 96 ILE A O 1
ATOM 735 N N . ILE A 1 97 ? 2.92 21.906 30.922 1 95.5 97 ILE A N 1
ATOM 736 C CA . ILE A 1 97 ? 2.424 20.531 31 1 95.5 97 ILE A CA 1
ATOM 737 C C . ILE A 1 97 ? 2.361 19.938 29.594 1 95.5 97 ILE A C 1
ATOM 739 O O . ILE A 1 97 ? 2.727 18.781 29.375 1 95.5 97 ILE A O 1
ATOM 743 N N . TYR A 1 98 ? 1.917 20.688 28.672 1 95.5 98 TYR A N 1
ATOM 744 C CA . TYR A 1 98 ? 1.887 20.25 27.266 1 95.5 98 TYR A CA 1
ATOM 745 C C . TYR A 1 98 ? 3.281 19.859 26.797 1 95.5 98 TYR A C 1
ATOM 747 O O . TYR A 1 98 ? 3.459 18.828 26.156 1 95.5 98 TYR A O 1
ATOM 755 N N . ALA A 1 99 ? 4.191 20.703 27.141 1 95.5 99 ALA A N 1
ATOM 756 C CA . ALA A 1 99 ? 5.57 20.438 26.734 1 95.5 99 ALA A CA 1
ATOM 757 C C . ALA A 1 99 ? 6.07 19.141 27.359 1 95.5 99 ALA A C 1
ATOM 759 O O . ALA A 1 99 ? 6.746 18.344 26.688 1 95.5 99 ALA A O 1
ATOM 760 N N . ILE A 1 100 ? 5.742 18.891 28.531 1 95.25 100 ILE A N 1
ATOM 761 C CA . ILE A 1 100 ? 6.176 17.688 29.234 1 95.25 100 ILE A CA 1
ATOM 762 C C . ILE A 1 100 ? 5.508 16.469 28.609 1 95.25 100 ILE A C 1
ATOM 764 O O . ILE A 1 100 ? 6.156 15.43 28.391 1 95.25 100 ILE A O 1
ATOM 768 N N . ILE A 1 101 ? 4.297 16.531 28.281 1 95.19 101 ILE A N 1
ATOM 769 C CA . ILE A 1 101 ? 3.566 15.414 27.688 1 95.19 101 ILE A CA 1
ATOM 770 C C . ILE A 1 101 ? 4.156 15.086 26.312 1 95.19 101 ILE A C 1
ATOM 772 O O . ILE A 1 101 ? 4.301 13.914 25.953 1 95.19 101 ILE A O 1
ATOM 776 N N . VAL A 1 102 ? 4.48 16.078 25.547 1 95.31 102 VAL A N 1
ATOM 777 C CA . VAL A 1 102 ? 5.086 15.875 24.234 1 95.31 102 VAL A CA 1
ATOM 778 C C . VAL A 1 102 ? 6.43 15.164 24.391 1 95.31 102 VAL A C 1
ATOM 780 O O . VAL A 1 102 ? 6.75 14.25 23.641 1 95.31 102 VAL A O 1
ATOM 783 N N . CYS A 1 103 ? 7.168 15.555 25.422 1 94.44 103 CYS A N 1
ATOM 784 C CA . CYS A 1 103 ? 8.469 14.945 25.672 1 94.44 103 CYS A CA 1
ATOM 785 C C . CYS A 1 103 ? 8.312 13.484 26.078 1 94.44 103 CYS A C 1
ATOM 787 O O . CYS A 1 103 ? 9.133 12.641 25.719 1 94.44 103 CYS A O 1
ATOM 789 N N . ARG A 1 104 ? 7.332 13.188 26.734 1 93.88 104 ARG A N 1
ATOM 790 C CA . ARG A 1 104 ? 7.094 11.82 27.188 1 93.88 104 ARG A CA 1
ATOM 791 C C . ARG A 1 104 ? 6.676 10.922 26.031 1 93.88 104 ARG A C 1
ATOM 793 O O . ARG A 1 104 ? 6.922 9.711 26.062 1 93.88 104 ARG A O 1
ATOM 800 N N . ASN A 1 105 ? 6.105 11.445 25.062 1 93.75 105 ASN A N 1
ATOM 801 C CA . ASN A 1 105 ? 5.625 10.656 23.938 1 93.75 105 ASN A CA 1
ATOM 802 C C . ASN A 1 105 ? 6.621 10.68 22.781 1 93.75 105 ASN A C 1
ATOM 804 O O . ASN A 1 105 ? 6.273 10.336 21.656 1 93.75 105 ASN A O 1
ATOM 808 N N . ASN A 1 106 ? 7.805 11.102 23.141 1 92.25 106 ASN A N 1
ATOM 809 C CA . ASN A 1 106 ? 8.859 11.07 22.141 1 92.25 106 ASN A CA 1
ATOM 810 C C . ASN A 1 106 ? 9.172 9.648 21.688 1 92.25 106 ASN A C 1
ATOM 812 O O . ASN A 1 106 ? 9.414 8.773 22.516 1 92.25 106 ASN A O 1
ATOM 816 N N . GLY A 1 107 ? 9.062 9.359 20.375 1 88.31 107 GLY A N 1
ATOM 817 C CA . GLY A 1 107 ? 9.336 8.039 19.828 1 88.31 107 GLY A CA 1
ATOM 818 C C . GLY A 1 107 ? 8.086 7.203 19.641 1 88.31 107 GLY A C 1
ATOM 819 O O . GLY A 1 107 ? 8.156 6.09 19.109 1 88.31 107 GLY A O 1
ATOM 820 N N . ALA A 1 108 ? 7.004 7.73 20 1 89.31 108 ALA A N 1
ATOM 821 C CA . ALA A 1 108 ? 5.742 7.02 19.828 1 89.31 108 ALA A CA 1
ATOM 822 C C . ALA A 1 108 ? 5.305 7.043 18.359 1 89.31 108 ALA A C 1
ATOM 824 O O . ALA A 1 108 ? 5.633 7.977 17.625 1 89.31 108 ALA A O 1
ATOM 825 N N . PRO A 1 109 ? 4.566 6.012 17.953 1 87.62 109 PRO A N 1
ATOM 826 C CA . PRO A 1 109 ? 4.07 5.996 16.578 1 87.62 109 PRO A CA 1
ATOM 827 C C . PRO A 1 109 ? 3.201 7.211 16.25 1 87.62 109 PRO A C 1
ATOM 829 O O . PRO A 1 109 ? 2.367 7.617 17.062 1 87.62 109 PRO A O 1
ATOM 832 N N . TYR A 1 110 ? 3.445 7.699 15.086 1 89.38 110 TYR A N 1
ATOM 833 C CA . TYR A 1 110 ? 2.828 8.961 14.688 1 89.38 110 TYR A CA 1
ATOM 834 C C . TYR A 1 110 ? 1.322 8.797 14.523 1 89.38 110 TYR A C 1
ATOM 836 O O . TYR A 1 110 ? 0.576 9.781 14.609 1 89.38 110 TYR A O 1
ATOM 844 N N . ASP A 1 111 ? 0.776 7.578 14.352 1 85.56 111 ASP A N 1
ATOM 845 C CA . ASP A 1 111 ? -0.647 7.336 14.141 1 85.56 111 ASP A CA 1
ATOM 846 C C . ASP A 1 111 ? -1.32 6.859 15.43 1 85.56 111 ASP A C 1
ATOM 848 O O . ASP A 1 111 ? -2.504 6.52 15.422 1 85.56 111 ASP A O 1
ATOM 852 N N . SER A 1 112 ? -0.627 6.949 16.484 1 88.31 112 SER A N 1
ATOM 853 C CA . SER A 1 112 ? -1.217 6.566 17.766 1 88.31 112 SER A CA 1
ATOM 854 C C . SER A 1 112 ? -2.268 7.578 18.219 1 88.31 112 SER A C 1
ATOM 856 O O . SER A 1 112 ? -2.23 8.742 17.812 1 88.31 112 SER A O 1
ATOM 858 N N . GLU A 1 113 ? -3.195 7.168 18.969 1 90.81 113 GLU A N 1
ATOM 859 C CA . GLU A 1 113 ? -4.309 8 19.406 1 90.81 113 GLU A CA 1
ATOM 860 C C . GLU A 1 113 ? -3.811 9.211 20.203 1 90.81 113 GLU A C 1
ATOM 862 O O . GLU A 1 113 ? -4.297 10.328 20 1 90.81 113 GLU A O 1
ATOM 867 N N . THR A 1 114 ? -2.877 8.938 21.047 1 91.5 114 THR A N 1
ATOM 868 C CA . THR A 1 114 ? -2.352 10.016 21.891 1 91.5 114 THR A CA 1
ATOM 869 C C . THR A 1 114 ? -1.668 11.078 21.031 1 91.5 114 THR A C 1
ATOM 871 O O . THR A 1 114 ? -1.842 12.273 21.266 1 91.5 114 THR A O 1
ATOM 874 N N . VAL A 1 115 ? -0.93 10.625 20.078 1 92.81 115 VAL A N 1
ATOM 875 C CA . VAL A 1 115 ? -0.203 11.562 19.219 1 92.81 115 VAL A CA 1
ATOM 876 C C . VAL A 1 115 ? -1.185 12.32 18.328 1 92.81 115 VAL A C 1
ATOM 878 O O . VAL A 1 115 ? -0.996 13.508 18.062 1 92.81 115 VAL A O 1
ATOM 881 N N . LEU A 1 116 ? -2.258 11.742 17.984 1 91.62 116 LEU A N 1
ATOM 882 C CA . LEU A 1 116 ? -3.283 12.414 17.188 1 91.62 116 LEU A CA 1
ATOM 883 C C . LEU A 1 116 ? -3.951 13.523 17.984 1 91.62 116 LEU A C 1
ATOM 885 O O . LEU A 1 116 ? -4.23 14.602 17.453 1 91.62 116 LEU A O 1
ATOM 889 N N . LYS A 1 117 ? -4.16 13.273 19.203 1 92.62 117 LYS A N 1
ATOM 890 C CA . LYS A 1 117 ? -4.742 14.289 20.078 1 92.62 117 LYS A CA 1
ATOM 891 C C . LYS A 1 117 ? -3.775 15.445 20.297 1 92.62 117 LYS A C 1
ATOM 893 O O . LYS A 1 117 ? -4.18 16.609 20.281 1 92.62 117 LYS A O 1
ATOM 898 N N . LEU A 1 118 ? -2.537 15.07 20.469 1 93.69 118 LEU A N 1
ATOM 899 C CA . LEU A 1 118 ? -1.523 16.094 20.656 1 93.69 118 LEU A CA 1
ATOM 900 C C . LEU A 1 118 ? -1.398 16.969 19.422 1 93.69 118 LEU A C 1
ATOM 902 O O . LEU A 1 118 ? -1.236 18.188 19.516 1 93.69 118 LEU A O 1
ATOM 906 N N . ARG A 1 119 ? -1.579 16.391 18.281 1 90.44 119 ARG A N 1
ATOM 907 C CA . ARG A 1 119 ? -1.514 17.141 17.031 1 90.44 119 ARG A CA 1
ATOM 908 C C . ARG A 1 119 ? -2.709 18.078 16.891 1 90.44 119 ARG A C 1
ATOM 910 O O . ARG A 1 119 ? -2.562 19.203 16.422 1 90.44 119 ARG A O 1
ATOM 917 N N . ALA A 1 120 ? -3.807 17.656 17.375 1 89.19 120 ALA A N 1
ATOM 918 C CA . ALA A 1 120 ? -5.008 18.484 17.297 1 89.19 120 ALA A CA 1
ATOM 919 C C . ALA A 1 120 ? -4.895 19.688 18.234 1 89.19 120 ALA A C 1
ATOM 921 O O . ALA A 1 120 ? -5.266 20.812 17.844 1 89.19 120 ALA A O 1
ATOM 922 N N . ILE A 1 121 ? -4.312 19.516 19.359 1 91.5 121 ILE A N 1
ATOM 923 C CA . ILE A 1 121 ? -4.16 20.578 20.344 1 91.5 121 ILE A CA 1
ATOM 924 C C . ILE A 1 121 ? -3.1 21.578 19.875 1 91.5 121 ILE A C 1
ATOM 926 O O . ILE A 1 121 ? -3.23 22.781 20.078 1 91.5 121 ILE A O 1
ATOM 930 N N . SER A 1 122 ? -2.08 21.016 19.188 1 91.19 122 SER A N 1
ATOM 931 C CA . SER A 1 122 ? -0.98 21.875 18.75 1 91.19 122 SER A CA 1
ATOM 932 C C . SER A 1 122 ? -1.448 22.891 17.719 1 91.19 122 SER A C 1
ATOM 934 O O . SER A 1 122 ? -0.865 23.969 17.594 1 91.19 122 SER A O 1
ATOM 936 N N . ARG A 1 123 ? -2.564 22.719 17.078 1 88.38 123 ARG A N 1
ATOM 937 C CA . ARG A 1 123 ? -3.068 23.625 16.047 1 88.38 123 ARG A CA 1
ATOM 938 C C . ARG A 1 123 ? -3.686 24.875 16.672 1 88.38 123 ARG A C 1
ATOM 940 O O . ARG A 1 123 ? -3.832 25.906 16 1 88.38 123 ARG A O 1
ATOM 947 N N . PHE A 1 124 ? -3.949 24.844 17.938 1 90.62 124 PHE A N 1
ATOM 948 C CA . PHE A 1 124 ? -4.516 25.984 18.641 1 90.62 124 PHE A CA 1
ATOM 949 C C . PHE A 1 124 ? -3.42 26.797 19.328 1 90.62 124 PHE A C 1
ATOM 951 O O . PHE A 1 124 ? -3.641 27.953 19.703 1 90.62 124 PHE A O 1
ATOM 958 N N . GLY A 1 125 ? -2.242 26.203 19.375 1 90.31 125 GLY A N 1
ATOM 959 C CA . GLY A 1 125 ? -1.14 26.797 20.109 1 90.31 125 GLY A CA 1
ATOM 960 C C . GLY A 1 125 ? -0.743 28.156 19.594 1 90.31 125 GLY A C 1
ATOM 961 O O . GLY A 1 125 ? -0.706 29.141 20.344 1 90.31 125 GLY A O 1
ATOM 962 N N . PRO A 1 126 ? -0.619 28.297 18.266 1 91.44 126 PRO A N 1
ATOM 963 C CA . PRO A 1 126 ? -0.171 29.578 17.719 1 91.44 126 PRO A CA 1
ATOM 964 C C . PRO A 1 126 ? -1.181 30.703 17.953 1 91.44 126 PRO A C 1
ATOM 966 O O . PRO A 1 126 ? -0.822 31.875 17.891 1 91.44 126 PRO A O 1
ATOM 969 N N . THR A 1 127 ? -2.43 30.359 18.266 1 90.06 127 THR A N 1
ATOM 970 C CA . THR A 1 127 ? -3.459 31.375 18.484 1 90.06 127 THR A CA 1
ATOM 971 C C . THR A 1 127 ? -3.613 31.656 19.984 1 90.06 127 THR A C 1
ATOM 973 O O . THR A 1 127 ? -3.67 32.812 20.391 1 90.06 127 THR A O 1
ATOM 976 N N . VAL A 1 128 ? -3.584 30.734 20.781 1 91.31 128 VAL A N 1
ATOM 977 C CA . VAL A 1 128 ? -3.885 30.891 22.203 1 91.31 128 VAL A CA 1
ATOM 978 C C . VAL A 1 128 ? -2.658 31.422 22.938 1 91.31 128 VAL A C 1
ATOM 980 O O . VAL A 1 128 ? -2.779 32.281 23.812 1 91.31 128 VAL A O 1
ATOM 983 N N . PHE A 1 129 ? -1.483 31.031 22.578 1 94.44 129 PHE A N 1
ATOM 984 C CA . PHE A 1 129 ? -0.266 31.359 23.297 1 94.44 129 PHE A CA 1
ATOM 985 C C . PHE A 1 129 ? -0.008 32.875 23.25 1 94.44 129 PHE A C 1
ATOM 987 O O . PHE A 1 129 ? 0.195 33.5 24.297 1 94.44 129 PHE A O 1
ATOM 994 N N . PRO A 1 130 ? -0.097 33.438 22.078 1 92.06 130 PRO A N 1
ATOM 995 C CA . PRO A 1 130 ? 0.168 34.875 22.062 1 92.06 130 PRO A CA 1
ATOM 996 C C . PRO A 1 130 ? -0.878 35.688 22.828 1 92.06 130 PRO A C 1
ATOM 998 O O . PRO A 1 130 ? -0.557 36.719 23.406 1 92.06 130 PRO A O 1
ATOM 1001 N N . ILE A 1 131 ? -2.088 35.25 22.828 1 90.25 131 ILE A N 1
ATOM 1002 C CA . ILE A 1 131 ? -3.154 35.969 23.531 1 90.25 131 ILE A CA 1
ATOM 1003 C C . ILE A 1 131 ? -2.898 35.938 25.031 1 90.25 131 ILE A C 1
ATOM 1005 O O . ILE A 1 131 ? -2.93 37 25.688 1 90.25 131 ILE A O 1
ATOM 1009 N N . VAL A 1 132 ? -2.596 34.844 25.562 1 92.5 132 VAL A N 1
ATOM 1010 C CA . VAL A 1 132 ? -2.385 34.719 27 1 92.5 132 VAL A CA 1
ATOM 1011 C C . VAL A 1 132 ? -1.042 35.312 27.375 1 92.5 132 VAL A C 1
ATOM 1013 O O . VAL A 1 132 ? -0.903 35.906 28.469 1 92.5 132 VAL A O 1
ATOM 1016 N N . TYR A 1 133 ? -0.065 35.188 26.516 1 94.62 133 TYR A N 1
ATOM 1017 C CA . TYR A 1 133 ? 1.235 35.812 26.75 1 94.62 133 TYR A CA 1
ATOM 1018 C C . TYR A 1 133 ? 1.112 37.312 26.844 1 94.62 133 TYR A C 1
ATOM 1020 O O . TYR A 1 133 ? 1.711 37.938 27.734 1 94.62 133 TYR A O 1
ATOM 1028 N N . ALA A 1 134 ? 0.335 37.812 25.938 1 91.75 134 ALA A N 1
ATOM 1029 C CA . ALA A 1 134 ? 0.139 39.25 25.938 1 91.75 134 ALA A CA 1
ATOM 1030 C C . ALA A 1 134 ? -0.561 39.719 27.219 1 91.75 134 ALA A C 1
ATOM 1032 O O . ALA A 1 134 ? -0.239 40.781 27.766 1 91.75 134 ALA A O 1
ATOM 1033 N N . ALA A 1 135 ? -1.465 39 27.672 1 90.75 135 ALA A N 1
ATOM 1034 C CA . ALA A 1 135 ? -2.166 39.344 28.906 1 90.75 135 ALA A CA 1
ATOM 1035 C C . ALA A 1 135 ? -1.212 39.344 30.094 1 90.75 135 ALA A C 1
ATOM 1037 O O . ALA A 1 135 ? -1.249 40.25 30.922 1 90.75 135 ALA A O 1
ATOM 1038 N N . ALA A 1 136 ? -0.335 38.375 30.188 1 93.19 136 ALA A N 1
ATOM 1039 C CA . ALA A 1 136 ? 0.592 38.25 31.297 1 93.19 136 ALA A CA 1
ATOM 1040 C C . ALA A 1 136 ? 1.662 39.344 31.25 1 93.19 136 ALA A C 1
ATOM 1042 O O . ALA A 1 136 ? 1.939 40 32.25 1 93.19 136 ALA A O 1
ATOM 1043 N N . VAL A 1 137 ? 2.217 39.562 30.141 1 93.38 137 VAL A N 1
ATOM 1044 C CA . VAL A 1 137 ? 3.318 40.5 30 1 93.38 137 VAL A CA 1
ATOM 1045 C C . VAL A 1 137 ? 2.793 41.938 30.125 1 93.38 137 VAL A C 1
ATOM 1047 O O . VAL A 1 137 ? 3.441 42.781 30.75 1 93.38 137 VAL A O 1
ATOM 1050 N N . ALA A 1 138 ? 1.657 42.219 29.484 1 90.31 138 ALA A N 1
ATOM 1051 C CA . ALA A 1 138 ? 1.069 43.531 29.641 1 90.31 138 ALA A CA 1
ATOM 1052 C C . ALA A 1 138 ? 0.789 43.844 31.109 1 90.31 138 ALA A C 1
ATOM 1054 O O . ALA A 1 138 ? 1 44.969 31.578 1 90.31 138 ALA A O 1
ATOM 1055 N N . ASN A 1 139 ? 0.324 42.875 31.828 1 90.12 139 ASN A N 1
ATOM 1056 C CA . ASN A 1 139 ? 0.076 43.031 33.25 1 90.12 139 ASN A CA 1
ATOM 1057 C C . ASN A 1 139 ? 1.372 43.281 34.031 1 90.12 139 ASN A C 1
ATOM 1059 O O . ASN A 1 139 ? 1.4 44.062 35 1 90.12 139 ASN A O 1
ATOM 1063 N N . LEU A 1 140 ? 2.379 42.594 33.656 1 93.12 140 LEU A N 1
ATOM 1064 C CA . LEU A 1 140 ? 3.68 42.781 34.281 1 93.12 140 LEU A CA 1
ATOM 1065 C C . LEU A 1 140 ? 4.199 44.188 34.062 1 93.12 140 LEU A C 1
ATOM 1067 O O . LEU A 1 140 ? 4.629 44.875 35 1 93.12 140 LEU A O 1
ATOM 1071 N N . LEU A 1 141 ? 4.148 44.625 32.844 1 91.5 141 LEU A N 1
ATOM 1072 C CA . LEU A 1 141 ? 4.672 45.938 32.531 1 91.5 141 LEU A CA 1
ATOM 1073 C C . LEU A 1 141 ? 3.869 47.031 33.25 1 91.5 141 LEU A C 1
ATOM 1075 O O . LEU A 1 141 ? 4.438 48.031 33.719 1 91.5 141 LEU A O 1
ATOM 1079 N N . LYS A 1 142 ? 2.639 46.875 33.281 1 87.62 142 LYS A N 1
ATOM 1080 C CA . LYS A 1 142 ? 1.79 47.812 34 1 87.62 142 LYS A CA 1
ATOM 1081 C C . LYS A 1 142 ? 2.119 47.844 35.5 1 87.62 142 LYS A C 1
ATOM 1083 O O . LYS A 1 142 ? 2.24 48.938 36.062 1 87.62 142 LYS A O 1
ATOM 1088 N N . SER A 1 143 ? 2.205 46.688 36.094 1 89.56 143 SER A N 1
ATOM 1089 C CA . SER A 1 143 ? 2.514 46.625 37.5 1 89.56 143 SER A CA 1
ATOM 1090 C C . SER A 1 143 ? 3.904 47.156 37.812 1 89.56 143 SER A C 1
ATOM 1092 O O . SER A 1 143 ? 4.117 47.812 38.844 1 89.56 143 SER A O 1
ATOM 1094 N N . PHE A 1 144 ? 4.758 46.938 36.906 1 91.25 144 PHE A N 1
ATOM 1095 C CA . PHE A 1 144 ? 6.113 47.438 37.062 1 91.25 144 PHE A CA 1
ATOM 1096 C C . PHE A 1 144 ? 6.137 48.969 36.938 1 91.25 144 PHE A C 1
ATOM 1098 O O . PHE A 1 144 ? 6.852 49.625 37.688 1 91.25 144 PHE A O 1
ATOM 1105 N N . ALA A 1 145 ? 5.43 49.469 36.031 1 89.06 145 ALA A N 1
ATOM 1106 C CA . ALA A 1 145 ? 5.34 50.906 35.844 1 89.06 145 ALA A CA 1
ATOM 1107 C C . ALA A 1 145 ? 4.754 51.562 37.094 1 89.06 145 ALA A C 1
ATOM 1109 O O . ALA A 1 145 ? 5.242 52.594 37.531 1 89.06 145 ALA A O 1
ATOM 1110 N N . ASN A 1 146 ? 3.729 51 37.656 1 87.75 146 ASN A N 1
ATOM 1111 C CA . ASN A 1 146 ? 3.107 51.531 38.875 1 87.75 146 ASN A CA 1
ATOM 1112 C C . ASN A 1 146 ? 4.059 51.5 40.062 1 87.75 146 ASN A C 1
ATOM 1114 O O . ASN A 1 146 ? 4.113 52.438 40.875 1 87.75 146 ASN A O 1
ATOM 1118 N N . TRP A 1 147 ? 4.711 50.438 40.156 1 88.69 147 TRP A N 1
ATOM 1119 C CA . TRP A 1 147 ? 5.652 50.281 41.25 1 88.69 147 TRP A CA 1
ATOM 1120 C C . TRP A 1 147 ? 6.809 51.25 41.125 1 88.69 147 TRP A C 1
ATOM 1122 O O . TRP A 1 147 ? 7.227 51.844 42.125 1 88.69 147 TRP A O 1
ATOM 1132 N N . ARG A 1 148 ? 7.293 51.5 40 1 89.06 148 ARG A N 1
ATOM 1133 C CA . ARG A 1 148 ? 8.414 52.406 39.781 1 89.06 148 ARG A CA 1
ATOM 1134 C C . ARG A 1 148 ? 7.973 53.875 39.906 1 89.06 148 ARG A C 1
ATOM 1136 O O . ARG A 1 148 ? 8.75 54.719 40.312 1 89.06 148 ARG A O 1
ATOM 1143 N N . LEU A 1 149 ? 6.754 54.125 39.469 1 88.06 149 LEU A N 1
ATOM 1144 C CA . LEU A 1 149 ? 6.215 55.469 39.562 1 88.06 149 LEU A CA 1
ATOM 1145 C C . LEU A 1 149 ? 6.176 55.938 41.031 1 88.06 149 LEU A C 1
ATOM 1147 O O . LEU A 1 149 ? 6.348 57.125 41.281 1 88.06 149 LEU A O 1
ATOM 1151 N N . GLU A 1 150 ? 5.945 55.125 41.969 1 88.06 150 GLU A N 1
ATOM 1152 C CA . GLU A 1 150 ? 5.922 55.469 43.406 1 88.06 150 GLU A CA 1
ATOM 1153 C C . GLU A 1 150 ? 7.312 55.844 43.906 1 88.06 150 GLU A C 1
ATOM 1155 O O . GLU A 1 150 ? 7.449 5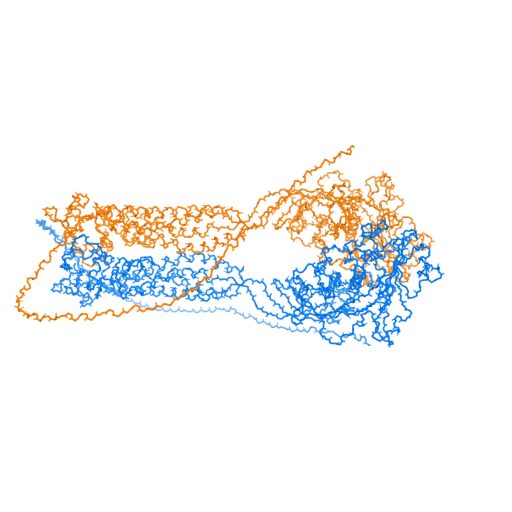6.531 44.906 1 88.06 150 GLU A O 1
ATOM 1160 N N . ARG A 1 151 ? 8.258 55.469 43.25 1 88.31 151 ARG A N 1
ATOM 1161 C CA . ARG A 1 151 ? 9.633 55.719 43.656 1 88.31 151 ARG A CA 1
ATOM 1162 C C . ARG A 1 151 ? 10.281 56.781 42.781 1 88.31 151 ARG A C 1
ATOM 1164 O O . ARG A 1 151 ? 11.211 57.469 43.219 1 88.31 151 ARG A O 1
ATOM 1171 N N . GLY A 1 152 ? 9.945 56.844 41.594 1 88.25 152 GLY A N 1
ATOM 1172 C CA . GLY A 1 152 ? 10.508 57.719 40.594 1 88.25 152 GLY A CA 1
ATOM 1173 C C . GLY A 1 152 ? 10.898 57.031 39.312 1 88.25 152 GLY A C 1
ATOM 1174 O O . GLY A 1 152 ? 11.531 55.969 39.344 1 88.25 152 GLY A O 1
ATOM 1175 N N . ILE A 1 153 ? 10.414 57.5 38.219 1 88.69 153 ILE A N 1
ATOM 1176 C CA . ILE A 1 153 ? 10.688 56.906 36.938 1 88.69 153 ILE A CA 1
ATOM 1177 C C . ILE A 1 153 ? 10.844 58 35.875 1 88.69 153 ILE A C 1
ATOM 1179 O O . ILE A 1 153 ? 10.242 59.062 36 1 88.69 153 ILE A O 1
ATOM 1183 N N . THR A 1 154 ? 11.703 57.75 34.969 1 88.81 154 THR A N 1
ATOM 1184 C CA . THR A 1 154 ? 11.867 58.719 33.875 1 88.81 154 THR A CA 1
ATOM 1185 C C . THR A 1 154 ? 10.656 58.688 32.938 1 88.81 154 THR A C 1
ATOM 1187 O O . THR A 1 154 ? 10.008 57.656 32.781 1 88.81 154 THR A O 1
ATOM 1190 N N . ILE A 1 155 ? 10.367 59.75 32.312 1 85.56 155 ILE A N 1
ATOM 1191 C CA . ILE A 1 155 ? 9.219 59.875 31.406 1 85.56 155 ILE A CA 1
ATOM 1192 C C . ILE A 1 155 ? 9.383 58.906 30.234 1 85.56 155 ILE A C 1
ATOM 1194 O O . ILE A 1 155 ? 8.414 58.281 29.797 1 85.56 155 ILE A O 1
ATOM 1198 N N . LEU A 1 156 ? 10.602 58.781 29.703 1 87.44 156 LEU A N 1
ATOM 1199 C CA . LEU A 1 156 ? 10.844 57.875 28.594 1 87.44 156 LEU A CA 1
ATOM 1200 C C . LEU A 1 156 ? 10.547 56.438 29.016 1 87.44 156 LEU A C 1
ATOM 1202 O O . LEU A 1 156 ? 9.891 55.688 28.281 1 87.44 156 LEU A O 1
ATOM 1206 N N . SER A 1 157 ? 11.055 56.031 30.156 1 88.94 157 SER A N 1
ATOM 1207 C CA . SER A 1 157 ? 10.82 54.656 30.641 1 88.94 157 SER A CA 1
ATOM 1208 C C . SER A 1 157 ? 9.336 54.406 30.891 1 88.94 157 SER A C 1
ATOM 1210 O O . SER A 1 157 ? 8.828 53.312 30.641 1 88.94 157 SER A O 1
ATOM 1212 N N . LEU A 1 158 ? 8.711 55.344 31.406 1 87.94 158 LEU A N 1
ATOM 1213 C CA . LEU A 1 158 ? 7.281 55.219 31.656 1 87.94 158 LEU A CA 1
ATOM 1214 C C . LEU A 1 158 ? 6.504 55.125 30.344 1 87.94 158 LEU A C 1
ATOM 1216 O O . LEU A 1 158 ? 5.559 54.312 30.25 1 87.94 158 LEU A O 1
ATOM 1220 N N . HIS A 1 159 ? 6.91 55.875 29.375 1 86.44 159 HIS A N 1
ATOM 1221 C CA . HIS A 1 159 ? 6.262 55.844 28.078 1 86.44 159 HIS A CA 1
ATOM 1222 C C . HIS A 1 159 ? 6.438 54.469 27.406 1 86.44 159 HIS A C 1
ATOM 1224 O O . HIS A 1 159 ? 5.484 53.938 26.844 1 86.44 159 HIS A O 1
ATOM 1230 N N . VAL A 1 160 ? 7.605 53.938 27.453 1 88.31 160 VAL A N 1
ATOM 1231 C CA . VAL A 1 160 ? 7.891 52.656 26.828 1 88.31 160 VAL A CA 1
ATOM 1232 C C . VAL A 1 160 ? 7.109 51.531 27.547 1 88.31 160 VAL A C 1
ATOM 1234 O O . VAL A 1 160 ? 6.555 50.656 26.891 1 88.31 160 VAL A O 1
ATOM 1237 N N . LEU A 1 161 ? 7.004 51.562 28.812 1 89.38 161 LEU A N 1
ATOM 1238 C CA . LEU A 1 161 ? 6.309 50.531 29.594 1 89.38 161 LEU A CA 1
ATOM 1239 C C . LEU A 1 161 ? 4.809 50.594 29.328 1 89.38 161 LEU A C 1
ATOM 1241 O O . LEU A 1 161 ? 4.164 49.531 29.234 1 89.38 161 LEU A O 1
ATOM 1245 N N . GLN A 1 162 ? 4.289 51.719 29.078 1 85.62 162 GLN A N 1
ATOM 1246 C CA . GLN A 1 162 ? 2.846 51.844 28.922 1 85.62 162 GLN A CA 1
ATOM 1247 C C . GLN A 1 162 ? 2.438 51.625 27.469 1 85.62 162 GLN A C 1
ATOM 1249 O O . GLN A 1 162 ? 1.334 51.125 27.188 1 85.62 162 GLN A O 1
ATOM 1254 N N . SER A 1 163 ? 3.311 51.938 26.562 1 84.56 163 SER A N 1
ATOM 1255 C CA . SER A 1 163 ? 2.973 51.844 25.141 1 84.56 163 SER A CA 1
ATOM 1256 C C . SER A 1 163 ? 3.213 50.438 24.625 1 84.56 163 SER A C 1
ATOM 1258 O O . SER A 1 163 ? 2.643 50.031 23.594 1 84.56 163 SER A O 1
ATOM 1260 N N . SER A 1 164 ? 4.031 49.688 25.266 1 88 164 SER A N 1
ATOM 1261 C CA . SER A 1 164 ? 4.363 48.344 24.812 1 88 164 SER A CA 1
ATOM 1262 C C . SER A 1 164 ? 3.332 47.344 25.297 1 88 164 SER A C 1
ATOM 1264 O O . SER A 1 164 ? 3.574 46.594 26.266 1 88 164 SER A O 1
ATOM 1266 N N . ARG A 1 165 ? 2.277 47.188 24.547 1 86.69 165 ARG A N 1
ATOM 1267 C CA . ARG A 1 165 ? 1.209 46.281 24.922 1 86.69 165 ARG A CA 1
ATOM 1268 C C . ARG A 1 165 ? 1.125 45.094 23.969 1 86.69 165 ARG A C 1
ATOM 1270 O O . ARG A 1 165 ? 0.511 44.062 24.281 1 86.69 165 ARG A O 1
ATOM 1277 N N . THR A 1 166 ? 1.64 45.25 22.859 1 88.88 166 THR A N 1
ATOM 1278 C CA . THR A 1 166 ? 1.697 44.219 21.859 1 88.88 166 THR A CA 1
ATOM 1279 C C . THR A 1 166 ? 3.1 44.094 21.266 1 88.88 166 THR A C 1
ATOM 1281 O O . THR A 1 166 ? 3.965 44.938 21.547 1 88.88 166 THR A O 1
ATOM 1284 N N . VAL A 1 167 ? 3.299 43.062 20.516 1 89.38 167 VAL A N 1
ATOM 1285 C CA . VAL A 1 167 ? 4.59 42.875 19.859 1 89.38 167 VAL A CA 1
ATOM 1286 C C . VAL A 1 167 ? 4.867 44.031 18.906 1 89.38 167 VAL A C 1
ATOM 1288 O O . VAL A 1 167 ? 5.965 44.594 18.906 1 89.38 167 VAL A O 1
ATOM 1291 N N . PHE A 1 168 ? 3.83 44.406 18.188 1 87.12 168 PHE A N 1
ATOM 1292 C CA . PHE A 1 168 ? 4.012 45.469 17.203 1 87.12 168 PHE A CA 1
ATOM 1293 C C . PHE A 1 168 ? 4.285 46.781 17.906 1 87.12 168 PHE A C 1
ATOM 1295 O O . PHE A 1 168 ? 5.16 47.562 17.469 1 87.12 168 PHE A O 1
ATOM 1302 N N . SER A 1 169 ? 3.584 47.031 18.938 1 88.62 169 SER A N 1
ATOM 1303 C CA . SER A 1 169 ? 3.758 48.281 19.641 1 88.62 169 SER A CA 1
ATOM 1304 C C . SER A 1 169 ? 5.113 48.375 20.328 1 88.62 169 SER A C 1
ATOM 1306 O O . SER A 1 169 ? 5.715 49.438 20.422 1 88.62 169 SER A O 1
ATOM 1308 N N . ALA A 1 170 ? 5.551 47.25 20.781 1 90.5 170 ALA A N 1
ATOM 1309 C CA . ALA A 1 170 ? 6.863 47.219 21.422 1 90.5 170 ALA A CA 1
ATOM 1310 C C . ALA A 1 170 ? 7.973 47.531 20.422 1 90.5 170 ALA A C 1
ATOM 1312 O O . ALA A 1 170 ? 8.969 48.188 20.781 1 90.5 170 ALA A O 1
ATOM 1313 N N . LEU A 1 171 ? 7.742 47.188 19.219 1 89.62 171 LEU A N 1
ATOM 1314 C CA . LEU A 1 171 ? 8.742 47.438 18.188 1 89.62 171 LEU A CA 1
ATOM 1315 C C . LEU A 1 171 ? 8.594 48.844 17.625 1 89.62 171 LEU A C 1
ATOM 1317 O O . LEU A 1 171 ? 9.586 49.469 17.25 1 89.62 171 LEU A O 1
ATOM 1321 N N . ALA A 1 172 ? 7.379 49.344 17.625 1 86.81 172 ALA A N 1
ATOM 1322 C CA . ALA A 1 172 ? 7.09 50.625 16.984 1 86.81 172 ALA A CA 1
ATOM 1323 C C . ALA A 1 172 ? 7.391 51.812 17.922 1 86.81 172 ALA A C 1
ATOM 1325 O O . ALA A 1 172 ? 7.719 52.906 17.469 1 86.81 172 ALA A O 1
ATOM 1326 N N . THR A 1 173 ? 7.316 51.625 19.219 1 86.69 173 THR A N 1
ATOM 1327 C CA . THR A 1 173 ? 7.434 52.719 20.188 1 86.69 173 THR A CA 1
ATOM 1328 C C . THR A 1 173 ? 8.812 53.375 20.109 1 86.69 173 THR A C 1
ATOM 1330 O O . THR A 1 173 ? 8.914 54.594 20 1 86.69 173 THR A O 1
ATOM 1333 N N . PRO A 1 174 ? 9.906 52.531 20.078 1 87.81 174 PRO A N 1
ATOM 1334 C CA . PRO A 1 174 ? 11.219 53.188 20 1 87.81 174 PRO A CA 1
ATOM 1335 C C . PRO A 1 174 ? 11.453 53.875 18.656 1 87.81 174 PRO A C 1
ATOM 1337 O O . PRO A 1 174 ? 12.172 54.875 18.594 1 87.81 174 PRO A O 1
ATOM 1340 N N . VAL A 1 175 ? 10.773 53.438 17.672 1 85.19 175 VAL A N 1
ATOM 1341 C CA . VAL A 1 175 ? 10.945 54.031 16.359 1 85.19 175 VAL A CA 1
ATOM 1342 C C . VAL A 1 175 ? 10.18 55.344 16.266 1 85.19 175 VAL A C 1
ATOM 1344 O O . VAL A 1 175 ? 10.672 56.344 15.711 1 85.19 175 VAL A O 1
ATOM 1347 N N . LYS A 1 176 ? 8.969 55.406 16.859 1 82.81 176 LYS A N 1
ATOM 1348 C CA . LYS A 1 176 ? 8.133 56.594 16.828 1 82.81 176 LYS A CA 1
ATOM 1349 C C . LYS A 1 176 ? 8.727 57.688 17.703 1 82.81 176 LYS A C 1
ATOM 1351 O O . LYS A 1 176 ? 8.688 58.875 17.344 1 82.81 176 LYS A O 1
ATOM 1356 N N . THR A 1 177 ? 9.203 57.344 18.891 1 85.12 177 THR A N 1
ATOM 1357 C CA . THR A 1 177 ? 9.766 58.312 19.812 1 85.12 177 THR A CA 1
ATOM 1358 C C . THR A 1 177 ? 11.203 58.656 19.453 1 85.12 177 THR A C 1
ATOM 1360 O O . THR A 1 177 ? 11.758 59.656 19.922 1 85.12 177 THR A O 1
ATOM 1363 N N . ARG A 1 178 ? 11.883 57.938 18.578 1 86.06 178 ARG A N 1
ATOM 1364 C CA . ARG A 1 178 ? 13.273 58.125 18.172 1 86.06 178 ARG A CA 1
ATOM 1365 C C . ARG A 1 178 ? 14.188 58.25 19.375 1 86.06 178 ARG A C 1
ATOM 1367 O O . ARG A 1 178 ? 15.078 59.094 19.406 1 86.06 178 ARG A O 1
ATOM 1374 N N . ALA A 1 179 ? 13.82 57.531 20.469 1 86.62 179 ALA A N 1
ATOM 1375 C CA . ALA A 1 179 ? 14.609 57.469 21.688 1 86.62 179 ALA A CA 1
ATOM 1376 C C . ALA A 1 179 ? 14.711 56.062 22.234 1 86.62 179 ALA A C 1
ATOM 1378 O O . ALA A 1 179 ? 13.734 55.312 22.203 1 86.62 179 ALA A O 1
ATOM 1379 N N . LEU A 1 180 ? 15.977 55.688 22.531 1 86 180 LEU A N 1
ATOM 1380 C CA . LEU A 1 180 ? 16.203 54.375 23.078 1 86 180 LEU A CA 1
ATOM 1381 C C . LEU A 1 180 ? 16.625 54.438 24.531 1 86 180 LEU A C 1
ATOM 1383 O O . LEU A 1 180 ? 17.531 55.219 24.891 1 86 180 LEU A O 1
ATOM 1387 N N . GLY A 1 181 ? 15.75 53.969 25.344 1 82.31 181 GLY A N 1
ATOM 1388 C CA . GLY A 1 181 ? 16.109 53.844 26.75 1 82.31 181 GLY A CA 1
ATOM 1389 C C . GLY A 1 181 ? 16.688 52.5 27.125 1 82.31 181 GLY A C 1
ATOM 1390 O O . GLY A 1 181 ? 16.672 51.562 26.328 1 82.31 181 GLY A O 1
ATOM 1391 N N . PHE A 1 182 ? 17.172 52.375 28.312 1 85.06 182 PHE A N 1
ATOM 1392 C CA . PHE A 1 182 ? 17.781 51.156 28.828 1 85.06 182 PHE A CA 1
ATOM 1393 C C . PHE A 1 182 ? 16.734 50.031 28.938 1 85.06 182 PHE A C 1
ATOM 1395 O O . PHE A 1 182 ? 17.062 48.844 28.781 1 85.06 182 PHE A O 1
ATOM 1402 N N . VAL A 1 183 ? 15.5 50.344 29.062 1 89.62 183 VAL A N 1
ATOM 1403 C CA . VAL A 1 183 ? 14.445 49.375 29.281 1 89.62 183 VAL A CA 1
ATOM 1404 C C . VAL A 1 183 ? 13.883 48.906 27.953 1 89.62 183 VAL A C 1
ATOM 1406 O O . VAL A 1 183 ? 13.234 47.844 27.875 1 89.62 183 VAL A O 1
ATOM 1409 N N . THR A 1 184 ? 14.219 49.531 26.875 1 90.56 184 THR A N 1
ATOM 1410 C CA . THR A 1 184 ? 13.609 49.25 25.578 1 90.56 184 THR A CA 1
ATOM 1411 C C . THR A 1 184 ? 14.023 47.875 25.078 1 90.56 184 THR A C 1
ATOM 1413 O O . THR A 1 184 ? 13.188 47.094 24.609 1 90.56 184 THR A O 1
ATOM 1416 N N . PHE A 1 185 ? 15.273 47.5 25.203 1 91.75 185 PHE A N 1
ATOM 1417 C CA . PHE A 1 185 ? 15.781 46.281 24.641 1 91.75 185 PHE A CA 1
ATOM 1418 C C . PHE A 1 185 ? 15.195 45.062 25.344 1 91.75 185 PHE A C 1
ATOM 1420 O O . PHE A 1 185 ? 14.672 44.156 24.703 1 91.75 185 PHE A O 1
ATOM 1427 N N . PRO A 1 186 ? 15.219 45 26.656 1 93.81 186 PRO A N 1
ATOM 1428 C CA . PRO A 1 186 ? 14.609 43.844 27.344 1 93.81 186 PRO A CA 1
ATOM 1429 C C . PRO A 1 186 ? 13.117 43.719 27.062 1 93.81 186 PRO A C 1
ATOM 1431 O O . PRO A 1 186 ? 12.594 42.594 27 1 93.81 186 PRO A O 1
ATOM 1434 N N . ILE A 1 187 ? 12.438 44.812 26.875 1 94.44 187 ILE A N 1
ATOM 1435 C CA . ILE A 1 187 ? 11 44.75 26.625 1 94.44 187 ILE A CA 1
ATOM 1436 C C . ILE A 1 187 ? 10.742 44.188 25.234 1 94.44 187 ILE A C 1
ATOM 1438 O O . ILE A 1 187 ? 9.828 43.375 25.047 1 94.44 187 ILE A O 1
ATOM 1442 N N . VAL A 1 188 ? 11.547 44.562 24.266 1 93.81 188 VAL A N 1
ATOM 1443 C CA . VAL A 1 188 ? 11.406 44.031 22.906 1 93.81 188 VAL A CA 1
ATOM 1444 C C . VAL A 1 188 ? 11.688 42.531 22.906 1 93.81 188 VAL A C 1
ATOM 1446 O O . VAL A 1 188 ? 10.969 41.75 22.281 1 93.81 188 VAL A O 1
ATOM 1449 N N . LEU A 1 189 ? 12.672 42.125 23.625 1 94 189 LEU A N 1
ATOM 1450 C CA . LEU A 1 189 ? 13.016 40.719 23.719 1 94 189 LEU A CA 1
ATOM 1451 C C . LEU A 1 189 ? 11.898 39.938 24.391 1 94 189 LEU A C 1
ATOM 1453 O O . LEU A 1 189 ? 11.594 38.812 24 1 94 189 LEU A O 1
ATOM 1457 N N . LEU A 1 190 ? 11.375 40.531 25.359 1 95.5 190 LEU A N 1
ATOM 1458 C CA . LEU A 1 190 ? 10.273 39.906 26.094 1 95.5 190 LEU A CA 1
ATOM 1459 C C . LEU A 1 190 ? 9.07 39.719 25.172 1 95.5 190 LEU A C 1
ATOM 1461 O O . LEU A 1 190 ? 8.438 38.656 25.203 1 95.5 190 LEU A O 1
ATOM 1465 N N . TRP A 1 191 ? 8.773 40.656 24.359 1 95.06 191 TRP A N 1
ATOM 1466 C CA . TRP A 1 191 ? 7.59 40.562 23.5 1 95.06 191 TRP A CA 1
ATOM 1467 C C . TRP A 1 191 ? 7.828 39.656 22.312 1 95.06 191 TRP A C 1
ATOM 1469 O O . TRP A 1 191 ? 6.895 39.031 21.797 1 95.06 191 TRP A O 1
ATOM 1479 N N . LEU A 1 192 ? 9.039 39.438 21.906 1 94.38 192 LEU A N 1
ATOM 1480 C CA . LEU A 1 192 ? 9.359 38.562 20.781 1 94.38 192 LEU A CA 1
ATOM 1481 C C . LEU A 1 192 ? 9.148 37.125 21.156 1 94.38 192 LEU A C 1
ATOM 1483 O O . LEU A 1 192 ? 8.969 36.25 20.266 1 94.38 192 LEU A O 1
ATOM 1487 N N . LEU A 1 193 ? 9.117 36.781 22.375 1 96 193 LEU A N 1
ATOM 1488 C CA . LEU A 1 193 ? 8.906 35.406 22.828 1 96 193 LEU A CA 1
ATOM 1489 C C . LEU A 1 193 ? 7.461 34.969 22.609 1 96 193 LEU A C 1
ATOM 1491 O O . LEU A 1 193 ? 7.16 33.781 22.578 1 96 193 LEU A O 1
ATOM 1495 N N . SER A 1 194 ? 6.574 35.938 22.359 1 94.44 194 SER A N 1
ATOM 1496 C CA . SER A 1 194 ? 5.164 35.625 22.188 1 94.44 194 SER A CA 1
ATOM 1497 C C . SER A 1 194 ? 4.922 34.875 20.875 1 94.44 194 SER A C 1
ATOM 1499 O O . SER A 1 194 ? 4.48 33.719 20.875 1 94.44 194 SER A O 1
ATOM 1501 N N . PRO A 1 195 ? 5.32 35.469 19.672 1 93.19 195 PRO A N 1
ATOM 1502 C CA . PRO A 1 195 ? 5.133 34.719 18.422 1 93.19 195 PRO A CA 1
ATOM 1503 C C . PRO A 1 195 ? 6 33.469 18.359 1 93.19 195 PRO A C 1
ATOM 1505 O O . PRO A 1 195 ? 5.574 32.438 17.812 1 93.19 195 PRO A O 1
ATOM 1508 N N . PHE A 1 196 ? 7.113 33.5 18.969 1 94.56 196 PHE A N 1
ATOM 1509 C CA . PHE A 1 196 ? 8 32.344 18.922 1 94.56 196 PHE A CA 1
ATOM 1510 C C . PHE A 1 196 ? 7.473 31.219 19.812 1 94.56 196 PHE A C 1
ATOM 1512 O O . PHE A 1 196 ? 7.582 30.031 19.469 1 94.56 196 PHE A O 1
ATOM 1519 N N . GLY A 1 197 ? 6.977 31.609 20.938 1 94.31 197 GLY A N 1
ATOM 1520 C CA . GLY A 1 197 ? 6.355 30.609 21.797 1 94.31 197 GLY A CA 1
ATOM 1521 C C . GLY A 1 197 ? 5.141 29.953 21.156 1 94.31 197 GLY A C 1
ATOM 1522 O O . GLY A 1 197 ? 4.953 28.734 21.266 1 94.31 197 GLY A O 1
ATOM 1523 N N . GLY A 1 198 ? 4.355 30.75 20.516 1 93.56 198 GLY A N 1
ATOM 1524 C CA . GLY A 1 198 ? 3.205 30.203 19.812 1 93.56 198 GLY A CA 1
ATOM 1525 C C . GLY A 1 198 ? 3.582 29.234 18.703 1 93.56 198 GLY A C 1
ATOM 1526 O O . GLY A 1 198 ? 3.012 28.156 18.594 1 93.56 198 GLY A O 1
ATOM 1527 N N . GLN A 1 199 ? 4.535 29.578 17.906 1 93 199 GLN A N 1
ATOM 1528 C CA . GLN A 1 199 ? 4.996 28.719 16.828 1 93 199 GLN A CA 1
ATOM 1529 C C . GLN A 1 199 ? 5.672 27.469 17.375 1 93 199 GLN A C 1
ATOM 1531 O O . GLN A 1 199 ? 5.582 26.391 16.781 1 93 199 GLN A O 1
ATOM 1536 N N . ALA A 1 200 ? 6.344 27.656 18.453 1 95.25 200 ALA A N 1
ATOM 1537 C CA . ALA A 1 200 ? 7.016 26.516 19.078 1 95.25 200 ALA A CA 1
ATOM 1538 C C . ALA A 1 200 ? 6.008 25.453 19.5 1 95.25 200 ALA A C 1
ATOM 1540 O O . ALA A 1 200 ? 6.289 24.25 19.422 1 95.25 200 ALA A O 1
ATOM 1541 N N . SER A 1 201 ? 4.883 25.859 19.938 1 94.25 201 SER A N 1
ATOM 1542 C CA . SER A 1 201 ? 3.865 24.922 20.375 1 94.25 201 SER A CA 1
ATOM 1543 C C . SER A 1 201 ? 3.375 24.062 19.219 1 94.25 201 SER A C 1
ATOM 1545 O O . SER A 1 201 ? 2.902 22.938 19.422 1 94.25 201 SER A O 1
ATOM 1547 N N . LEU A 1 202 ? 3.471 24.547 18.031 1 92.12 202 LEU A N 1
ATOM 1548 C CA . LEU A 1 202 ? 3.053 23.812 16.844 1 92.12 202 LEU A CA 1
ATOM 1549 C C . LEU A 1 202 ? 4.203 22.969 16.281 1 92.12 202 LEU A C 1
ATOM 1551 O O . LEU A 1 202 ? 4.004 21.828 15.883 1 92.12 202 LEU A O 1
ATOM 1555 N N . ARG A 1 203 ? 5.371 23.453 16.328 1 92.31 203 ARG A N 1
ATOM 1556 C CA . ARG A 1 203 ? 6.488 22.859 15.602 1 92.31 203 ARG A CA 1
ATOM 1557 C C . ARG A 1 203 ? 7.27 21.891 16.484 1 92.31 203 ARG A C 1
ATOM 1559 O O . ARG A 1 203 ? 8.188 21.219 16.016 1 92.31 203 ARG A O 1
ATOM 1566 N N . VAL A 1 204 ? 6.914 21.844 17.672 1 94.31 204 VAL A N 1
ATOM 1567 C CA . VAL A 1 204 ? 7.594 20.922 18.578 1 94.31 204 VAL A CA 1
ATOM 1568 C C . VAL A 1 204 ? 7.371 19.484 18.125 1 94.31 204 VAL A C 1
ATOM 1570 O O . VAL A 1 204 ? 8.227 18.625 18.328 1 94.31 204 VAL A O 1
ATOM 1573 N N . ILE A 1 205 ? 6.293 19.234 17.484 1 92.12 205 ILE A N 1
ATOM 1574 C CA . ILE A 1 205 ? 5.957 17.891 17.031 1 92.12 205 ILE A CA 1
ATOM 1575 C C . ILE A 1 205 ? 6.375 17.734 15.57 1 92.12 205 ILE A C 1
ATOM 1577 O O . ILE A 1 205 ? 5.938 18.484 14.703 1 92.12 205 ILE A O 1
ATOM 1581 N N . SER A 1 206 ? 7.285 16.812 15.352 1 89.12 206 SER A N 1
ATOM 1582 C CA . SER A 1 206 ? 7.719 16.5 13.992 1 89.12 206 SER A CA 1
ATOM 1583 C C . SER A 1 206 ? 7.602 15.008 13.711 1 89.12 206 SER A C 1
ATOM 1585 O O . SER A 1 206 ? 7.551 14.195 14.641 1 89.12 206 SER A O 1
ATOM 1587 N N . GLU A 1 207 ? 7.457 14.75 12.438 1 88 207 GLU A N 1
ATOM 1588 C CA . GLU A 1 207 ? 7.367 13.367 11.969 1 88 207 GLU A CA 1
ATOM 1589 C C . GLU A 1 207 ? 8.695 12.898 11.383 1 88 207 GLU A C 1
ATOM 1591 O O . GLU A 1 207 ? 9.234 13.531 10.477 1 88 207 GLU A O 1
ATOM 1596 N N . GLU A 1 208 ? 9.195 11.805 12.016 1 86.5 208 GLU A N 1
ATOM 1597 C CA . GLU A 1 208 ? 10.438 11.227 11.5 1 86.5 208 GLU A CA 1
ATOM 1598 C C . GLU A 1 208 ? 10.344 9.711 11.398 1 86.5 208 GLU A C 1
ATOM 1600 O O . GLU A 1 208 ? 9.617 9.078 12.172 1 86.5 208 GLU A O 1
ATOM 1605 N N . PRO A 1 209 ? 11.039 9.195 10.383 1 85.75 209 PRO A N 1
ATOM 1606 C CA . PRO A 1 209 ? 11.039 7.734 10.281 1 85.75 209 PRO A CA 1
ATOM 1607 C C . PRO A 1 209 ? 11.836 7.066 11.398 1 85.75 209 PRO A C 1
ATOM 1609 O O . PRO A 1 209 ? 12.859 7.605 11.836 1 85.75 209 PRO A O 1
ATOM 1612 N N . PHE A 1 210 ? 11.367 5.941 11.945 1 79.25 210 PHE A N 1
ATOM 1613 C CA . PHE A 1 210 ? 12.07 5.164 12.961 1 79.25 210 PHE A CA 1
ATOM 1614 C C . PHE A 1 210 ? 13.273 4.449 12.359 1 79.25 210 PHE A C 1
ATOM 1616 O O . PHE A 1 210 ? 13.133 3.693 11.398 1 79.25 210 PHE A O 1
ATOM 1623 N N . ALA A 1 211 ? 14.484 4.707 12.609 1 71.5 211 ALA A N 1
ATOM 1624 C CA . ALA A 1 211 ? 15.656 4.195 11.906 1 71.5 211 ALA A CA 1
ATOM 1625 C C . ALA A 1 211 ? 16.469 3.266 12.805 1 71.5 211 ALA A C 1
ATOM 1627 O O . ALA A 1 211 ? 17.688 3.191 12.688 1 71.5 211 ALA A O 1
ATOM 1628 N N . THR A 1 212 ? 15.945 2.475 13.695 1 78.69 212 THR A N 1
ATOM 1629 C CA . THR A 1 212 ? 16.828 1.582 14.445 1 78.69 212 THR A CA 1
ATOM 1630 C C . THR A 1 212 ? 16.953 0.235 13.742 1 78.69 212 THR A C 1
ATOM 1632 O O . THR A 1 212 ? 15.953 -0.406 13.422 1 78.69 212 THR A O 1
ATOM 1635 N N . TYR A 1 213 ? 18.281 -0.126 13.531 1 83.31 213 TYR A N 1
ATOM 1636 C CA . TYR A 1 213 ? 18.594 -1.388 12.867 1 83.31 213 TYR A CA 1
ATOM 1637 C C . TYR A 1 213 ? 18.609 -2.537 13.867 1 83.31 213 TYR A C 1
ATOM 1639 O O . TYR A 1 213 ? 19.062 -2.371 15 1 83.31 213 TYR A O 1
ATOM 1647 N N . SER A 1 214 ? 17.938 -3.574 13.594 1 86.81 214 SER A N 1
ATOM 1648 C CA . SER A 1 214 ? 18.031 -4.805 14.375 1 86.81 214 SER A CA 1
ATOM 1649 C C . SER A 1 214 ? 18.438 -5.984 13.492 1 86.81 214 SER A C 1
ATOM 1651 O O . SER A 1 214 ? 18.234 -5.949 12.273 1 86.81 214 SER A O 1
ATOM 1653 N N . THR A 1 215 ? 19.094 -6.953 14.031 1 92.06 215 THR A N 1
ATOM 1654 C CA . THR A 1 215 ? 19.5 -8.148 13.305 1 92.06 215 THR A CA 1
ATOM 1655 C C . THR A 1 215 ? 18.344 -9.148 13.234 1 92.06 215 THR A C 1
ATOM 1657 O O . THR A 1 215 ? 17.578 -9.289 14.188 1 92.06 215 THR A O 1
ATOM 1660 N N . TRP A 1 216 ? 18.156 -9.734 12.07 1 90.69 216 TRP A N 1
ATOM 1661 C CA . TRP A 1 216 ? 17.141 -10.773 11.922 1 90.69 216 TRP A CA 1
ATOM 1662 C C . TRP A 1 216 ? 17.766 -12.07 11.422 1 90.69 216 TRP A C 1
ATOM 1664 O O . TRP A 1 216 ? 18.891 -12.07 10.898 1 90.69 216 TRP A O 1
ATOM 1674 N N . HIS A 1 217 ? 17.141 -13.18 11.773 1 92 217 HIS A N 1
ATOM 1675 C CA . HIS A 1 217 ? 17.516 -14.508 11.312 1 92 217 HIS A CA 1
ATOM 1676 C C . HIS A 1 217 ? 16.406 -15.156 10.5 1 92 217 HIS A C 1
ATOM 1678 O O . HIS A 1 217 ? 15.227 -14.953 10.789 1 92 217 HIS A O 1
ATOM 1684 N N . GLY A 1 218 ? 16.828 -15.789 9.477 1 89.81 218 GLY A N 1
ATOM 1685 C CA . GLY A 1 218 ? 15.852 -16.484 8.648 1 89.81 218 GLY A CA 1
ATOM 1686 C C . GLY A 1 218 ? 16.469 -17.594 7.824 1 89.81 218 GLY A C 1
ATOM 1687 O O . GLY A 1 218 ? 17.609 -18 8.055 1 89.81 218 GLY A O 1
ATOM 1688 N N . ARG A 1 219 ? 15.594 -18.188 7.043 1 89.19 219 ARG A N 1
ATOM 1689 C CA . ARG A 1 219 ? 16.031 -19.266 6.18 1 89.19 219 ARG A CA 1
ATOM 1690 C C . ARG A 1 219 ? 15.641 -19.016 4.727 1 89.19 219 ARG A C 1
ATOM 1692 O O . ARG A 1 219 ? 14.625 -18.359 4.461 1 89.19 219 ARG A O 1
ATOM 1699 N N . THR A 1 220 ? 16.516 -19.453 3.871 1 91.25 220 THR A N 1
ATOM 1700 C CA . THR A 1 220 ? 16.234 -19.469 2.439 1 91.25 220 THR A CA 1
ATOM 1701 C C . THR A 1 220 ? 16.578 -20.812 1.833 1 91.25 220 THR A C 1
ATOM 1703 O O . THR A 1 220 ? 17.109 -21.703 2.523 1 91.25 220 THR A O 1
ATOM 1706 N N . LEU A 1 221 ? 16.172 -21 0.643 1 90.31 221 LEU A N 1
ATOM 1707 C CA . LEU A 1 221 ? 16.422 -22.25 -0.04 1 90.31 221 LEU A CA 1
ATOM 1708 C C . LEU A 1 221 ? 17.906 -22.391 -0.382 1 90.31 221 LEU A C 1
ATOM 1710 O O . LEU A 1 221 ? 18.531 -21.438 -0.849 1 90.31 221 LEU A O 1
ATOM 1714 N N . ASP A 1 222 ? 18.422 -23.562 -0.024 1 88.75 222 ASP A N 1
ATOM 1715 C CA . ASP A 1 222 ? 19.781 -23.891 -0.479 1 88.75 222 ASP A CA 1
ATOM 1716 C C . ASP A 1 222 ? 19.75 -24.469 -1.893 1 88.75 222 ASP A C 1
ATOM 1718 O O . ASP A 1 222 ? 19.359 -25.625 -2.092 1 88.75 222 ASP A O 1
ATOM 1722 N N . GLY A 1 223 ? 20.203 -23.75 -2.812 1 86.44 223 GLY A N 1
ATOM 1723 C CA . GLY A 1 223 ? 20.188 -24.156 -4.207 1 86.44 223 GLY A CA 1
ATOM 1724 C C . GLY A 1 223 ? 21.047 -25.359 -4.488 1 86.44 223 GLY A C 1
ATOM 1725 O O . GLY A 1 223 ? 20.938 -25.984 -5.551 1 86.44 223 GLY A O 1
ATOM 1726 N N . THR A 1 224 ? 21.859 -25.766 -3.568 1 86.19 224 THR A N 1
ATOM 1727 C CA . THR A 1 224 ? 22.734 -26.906 -3.752 1 86.19 224 THR A CA 1
ATOM 1728 C C . THR A 1 224 ? 22.234 -28.109 -2.941 1 86.19 224 THR A C 1
ATOM 1730 O O . THR A 1 224 ? 23 -29.031 -2.662 1 86.19 224 THR A O 1
ATOM 1733 N N . GLY A 1 225 ? 21.078 -28.094 -2.566 1 80.81 225 GLY A N 1
ATOM 1734 C CA . GLY A 1 225 ? 20.5 -29.188 -1.792 1 80.81 225 GLY A CA 1
ATOM 1735 C C . GLY A 1 225 ? 20.453 -30.5 -2.547 1 80.81 225 GLY A C 1
ATOM 1736 O O . GLY A 1 225 ? 20.641 -30.531 -3.764 1 80.81 225 GLY A O 1
ATOM 1737 N N . PRO A 1 226 ? 20.188 -31.516 -1.88 1 80.94 226 PRO A N 1
ATOM 1738 C CA . PRO A 1 226 ? 20.234 -32.844 -2.506 1 80.94 226 PRO A CA 1
ATOM 1739 C C . PRO A 1 226 ? 19.031 -33.125 -3.387 1 80.94 226 PRO A C 1
ATOM 1741 O O . PRO A 1 226 ? 17.922 -32.688 -3.092 1 80.94 226 PRO A O 1
ATOM 1744 N N . PHE A 1 227 ? 19.344 -33.906 -4.453 1 84.31 227 PHE A N 1
ATOM 1745 C CA . PHE A 1 227 ? 18.312 -34.438 -5.332 1 84.31 227 PHE A CA 1
ATOM 1746 C C . PHE A 1 227 ? 17.688 -35.688 -4.738 1 84.31 227 PHE A C 1
ATOM 1748 O O . PHE A 1 227 ? 18.406 -36.594 -4.297 1 84.31 227 PHE A O 1
ATOM 1755 N N . ARG A 1 228 ? 16.359 -35.906 -4.652 1 78.88 228 ARG A N 1
ATOM 1756 C CA . ARG A 1 228 ? 15.758 -36.844 -3.709 1 78.88 228 ARG A CA 1
ATOM 1757 C C . ARG A 1 228 ? 15.086 -38 -4.441 1 78.88 228 ARG A C 1
ATOM 1759 O O . ARG A 1 228 ? 14.297 -38.719 -3.846 1 78.88 228 ARG A O 1
ATOM 1766 N N . HIS A 1 229 ? 15.227 -38.094 -5.711 1 82.75 229 HIS A N 1
ATOM 1767 C CA . HIS A 1 229 ? 14.578 -39.25 -6.355 1 82.75 229 HIS A CA 1
ATOM 1768 C C . HIS A 1 229 ? 15.469 -39.844 -7.434 1 82.75 229 HIS A C 1
ATOM 1770 O O . HIS A 1 229 ? 16.312 -39.156 -8.008 1 82.75 229 HIS A O 1
ATOM 1776 N N . GLY A 1 230 ? 15.273 -41.156 -7.602 1 80.06 230 GLY A N 1
ATOM 1777 C CA . GLY A 1 230 ? 16.062 -41.875 -8.586 1 80.06 230 GLY A CA 1
ATOM 1778 C C . GLY A 1 230 ? 15.375 -42 -9.93 1 80.06 230 GLY A C 1
ATOM 1779 O O . GLY A 1 230 ? 15.602 -42.969 -10.656 1 80.06 230 GLY A O 1
ATOM 1780 N N . GLY A 1 231 ? 14.531 -41.125 -10.195 1 79.94 231 GLY A N 1
ATOM 1781 C CA . GLY A 1 231 ? 13.789 -41.188 -11.438 1 79.94 231 GLY A CA 1
ATOM 1782 C C . GLY A 1 231 ? 12.289 -41.312 -11.234 1 79.94 231 GLY A C 1
ATOM 1783 O O . GLY A 1 231 ? 11.828 -41.594 -10.125 1 79.94 231 GLY A O 1
ATOM 1784 N N . ALA A 1 232 ? 11.602 -41.219 -12.305 1 77.19 232 ALA A N 1
ATOM 1785 C CA . ALA A 1 232 ? 10.148 -41.156 -12.227 1 77.19 232 ALA A CA 1
ATOM 1786 C C . ALA A 1 232 ? 9.555 -42.5 -11.812 1 77.19 232 ALA A C 1
ATOM 1788 O O . ALA A 1 232 ? 8.469 -42.562 -11.234 1 77.19 232 ALA A O 1
ATOM 1789 N N . PHE A 1 233 ? 10.336 -43.562 -12.016 1 75.19 233 PHE A N 1
ATOM 1790 C CA . PHE A 1 233 ? 9.781 -44.906 -11.781 1 75.19 233 PHE A CA 1
ATOM 1791 C C . PHE A 1 233 ? 10.289 -45.469 -10.461 1 75.19 233 PHE A C 1
ATOM 1793 O O . PHE A 1 233 ? 9.875 -46.562 -10.055 1 75.19 233 PHE A O 1
ATOM 1800 N N . SER A 1 234 ? 11.07 -44.719 -9.852 1 78.25 234 SER A N 1
ATOM 1801 C CA . SER A 1 234 ? 11.484 -45.125 -8.508 1 78.25 234 SER A CA 1
ATOM 1802 C C . SER A 1 234 ? 10.383 -44.875 -7.488 1 78.25 234 SER A C 1
ATOM 1804 O O . SER A 1 234 ? 9.453 -44.094 -7.746 1 78.25 234 SER A O 1
ATOM 1806 N N . SER A 1 235 ? 10.367 -45.594 -6.414 1 73.81 235 SER A N 1
ATOM 1807 C CA . SER A 1 235 ? 9.375 -45.438 -5.359 1 73.81 235 SER A CA 1
ATOM 1808 C C . SER A 1 235 ? 9.305 -43.969 -4.91 1 73.81 235 SER A C 1
ATOM 1810 O O . SER A 1 235 ? 8.211 -43.406 -4.777 1 73.81 235 SER A O 1
ATOM 1812 N N . SER A 1 236 ? 10.492 -43.375 -4.738 1 77.81 236 SER A N 1
ATOM 1813 C CA . SER A 1 236 ? 10.539 -42 -4.328 1 77.81 236 SER A CA 1
ATOM 1814 C C . SER A 1 236 ? 10.102 -41.062 -5.461 1 77.81 236 SER A C 1
ATOM 1816 O O . SER A 1 236 ? 9.461 -40.031 -5.219 1 77.81 236 SER A O 1
ATOM 1818 N N . GLY A 1 237 ? 10.43 -41.438 -6.684 1 80.94 237 GLY A N 1
ATOM 1819 C CA . GLY A 1 237 ? 10.047 -40.656 -7.836 1 80.94 237 GLY A CA 1
ATOM 1820 C C . GLY A 1 237 ? 8.539 -40.594 -8.047 1 80.94 237 GLY A C 1
ATOM 1821 O O . GLY A 1 237 ? 7.992 -39.531 -8.359 1 80.94 237 GLY A O 1
ATOM 1822 N N . LYS A 1 238 ? 7.906 -41.688 -7.832 1 76.44 238 LYS A N 1
ATOM 1823 C CA . LYS A 1 238 ? 6.457 -41.719 -8.008 1 76.44 238 LYS A CA 1
ATOM 1824 C C . LYS A 1 238 ? 5.75 -40.812 -7.027 1 76.44 238 LYS A C 1
ATOM 1826 O O . LYS A 1 238 ? 4.68 -40.281 -7.332 1 76.44 238 LYS A O 1
ATOM 1831 N N . ASP A 1 239 ? 6.426 -40.625 -5.938 1 77.12 239 ASP A N 1
ATOM 1832 C CA . ASP A 1 239 ? 5.824 -39.812 -4.883 1 77.12 239 ASP A CA 1
ATOM 1833 C C . ASP A 1 239 ? 6.055 -38.312 -5.137 1 77.12 239 ASP A C 1
ATOM 1835 O O . ASP A 1 239 ? 5.164 -37.5 -4.906 1 77.12 239 ASP A O 1
ATOM 1839 N N . ILE A 1 240 ? 7.234 -37.969 -5.656 1 81.94 240 ILE A N 1
ATOM 1840 C CA . ILE A 1 240 ? 7.609 -36.562 -5.586 1 81.94 240 ILE A CA 1
ATOM 1841 C C . ILE A 1 240 ? 7.602 -35.938 -6.992 1 81.94 240 ILE A C 1
ATOM 1843 O O . ILE A 1 240 ? 7.5 -34.719 -7.148 1 81.94 240 ILE A O 1
ATOM 1847 N N . VAL A 1 241 ? 7.762 -36.75 -8.07 1 86 241 VAL A N 1
ATOM 1848 C CA . VAL A 1 241 ? 7.941 -36.219 -9.422 1 86 241 VAL A CA 1
ATOM 1849 C C . VAL A 1 241 ? 6.699 -35.438 -9.844 1 86 241 VAL A C 1
ATOM 1851 O O . VAL A 1 241 ? 6.809 -34.375 -10.461 1 86 241 VAL A O 1
ATOM 1854 N N . PRO A 1 242 ? 5.469 -35.875 -9.484 1 81.25 242 PRO A N 1
ATOM 1855 C CA . PRO A 1 242 ? 4.309 -35.062 -9.852 1 81.25 242 PRO A CA 1
ATOM 1856 C C . PRO A 1 242 ? 4.363 -33.656 -9.258 1 81.25 242 PRO A C 1
ATOM 1858 O O . PRO A 1 242 ? 3.967 -32.688 -9.914 1 81.25 242 PRO A O 1
ATOM 1861 N N . ALA A 1 243 ? 4.816 -33.562 -8.031 1 83.88 243 ALA A N 1
ATOM 1862 C CA . ALA A 1 243 ? 4.941 -32.25 -7.398 1 83.88 243 ALA A CA 1
ATOM 1863 C C . ALA A 1 243 ? 6 -31.422 -8.102 1 83.88 243 ALA A C 1
ATOM 1865 O O . ALA A 1 243 ? 5.836 -30.203 -8.25 1 83.88 243 ALA A O 1
ATOM 1866 N N . ILE A 1 244 ? 7.059 -32.031 -8.523 1 89.12 244 ILE A N 1
ATOM 1867 C CA . ILE A 1 244 ? 8.141 -31.359 -9.234 1 89.12 244 ILE A CA 1
ATOM 1868 C C . ILE A 1 244 ? 7.621 -30.828 -10.57 1 89.12 244 ILE A C 1
ATOM 1870 O O . ILE A 1 244 ? 7.824 -29.656 -10.898 1 89.12 244 ILE A O 1
ATOM 1874 N N . VAL A 1 245 ? 6.961 -31.641 -11.289 1 85.88 245 VAL A N 1
ATOM 1875 C CA . VAL A 1 245 ? 6.434 -31.266 -12.602 1 85.88 245 VAL A CA 1
ATOM 1876 C C . VAL A 1 245 ? 5.371 -30.188 -12.438 1 85.88 245 VAL A C 1
ATOM 1878 O O . VAL A 1 245 ? 5.305 -29.25 -13.242 1 85.88 245 VAL A O 1
ATOM 1881 N N . GLY A 1 246 ? 4.59 -30.328 -11.422 1 82 246 GLY A N 1
ATOM 1882 C CA . GLY A 1 246 ? 3.604 -29.297 -11.141 1 82 246 GLY A CA 1
ATOM 1883 C C . GLY A 1 246 ? 4.219 -27.938 -10.883 1 82 246 GLY A C 1
ATOM 1884 O O . GLY A 1 246 ? 3.762 -26.938 -11.422 1 82 246 GLY A O 1
ATOM 1885 N N . ALA A 1 247 ? 5.207 -27.891 -10.078 1 87.06 247 ALA A N 1
ATOM 1886 C CA . ALA A 1 247 ? 5.898 -26.641 -9.766 1 87.06 247 ALA A CA 1
ATOM 1887 C C . ALA A 1 247 ? 6.562 -26.062 -11.016 1 87.06 247 ALA A C 1
ATOM 1889 O O . ALA A 1 247 ? 6.516 -24.859 -11.242 1 87.06 247 ALA A O 1
ATOM 1890 N N . PHE A 1 248 ? 7.188 -26.922 -11.812 1 91.12 248 PHE A N 1
ATOM 1891 C CA . PHE A 1 248 ? 7.863 -26.5 -13.039 1 91.12 248 PHE A CA 1
ATOM 1892 C C . PHE A 1 248 ? 6.859 -25.953 -14.047 1 91.12 248 PHE A C 1
ATOM 1894 O O . PHE A 1 248 ? 7.094 -24.922 -14.664 1 91.12 248 PHE A O 1
ATOM 1901 N N . THR A 1 249 ? 5.785 -26.625 -14.188 1 85.12 249 THR A N 1
ATOM 1902 C CA . THR A 1 249 ? 4.746 -26.203 -15.125 1 85.12 249 THR A CA 1
ATOM 1903 C C . THR A 1 249 ? 4.152 -24.859 -14.695 1 85.12 249 THR A C 1
ATOM 1905 O O . THR A 1 249 ? 3.879 -24 -15.539 1 85.12 249 THR A O 1
ATOM 1908 N N . ALA A 1 250 ? 3.926 -24.766 -13.438 1 82.69 250 ALA A N 1
ATOM 1909 C CA . ALA A 1 250 ? 3.4 -23.5 -12.93 1 82.69 250 ALA A CA 1
ATOM 1910 C C . ALA A 1 250 ? 4.34 -22.344 -13.258 1 82.69 250 ALA A C 1
ATOM 1912 O O . ALA A 1 250 ? 3.893 -21.25 -13.641 1 82.69 250 ALA A O 1
ATOM 1913 N N . ALA A 1 251 ? 5.594 -22.516 -13.133 1 89.19 251 ALA A N 1
ATOM 1914 C CA . ALA A 1 251 ? 6.586 -21.484 -13.445 1 89.19 251 ALA A CA 1
ATOM 1915 C C . ALA A 1 251 ? 6.613 -21.188 -14.945 1 89.19 251 ALA A C 1
ATOM 1917 O O . ALA A 1 251 ? 6.652 -20.031 -15.352 1 89.19 251 ALA A O 1
ATOM 1918 N N . LEU A 1 252 ? 6.547 -22.203 -15.742 1 89.25 252 LEU A N 1
ATOM 1919 C CA . LEU A 1 252 ? 6.633 -22.078 -17.188 1 89.25 252 LEU A CA 1
ATOM 1920 C C . LEU A 1 252 ? 5.371 -21.422 -17.75 1 89.25 252 LEU A C 1
ATOM 1922 O O . LEU A 1 252 ? 5.422 -20.719 -18.766 1 89.25 252 LEU A O 1
ATOM 1926 N N . SER A 1 253 ? 4.273 -21.656 -17.109 1 81.88 253 SER A N 1
ATOM 1927 C CA . SER A 1 253 ? 2.992 -21.172 -17.609 1 81.88 253 SER A CA 1
ATOM 1928 C C . SER A 1 253 ? 2.729 -19.734 -17.156 1 81.88 253 SER A C 1
ATOM 1930 O O . SER A 1 253 ? 1.736 -19.125 -17.547 1 81.88 253 SER A O 1
ATOM 1932 N N . SER A 1 254 ? 3.621 -19.234 -16.359 1 82.56 254 SER A N 1
ATOM 1933 C CA . SER A 1 254 ? 3.451 -17.859 -15.891 1 82.56 254 SER A CA 1
ATOM 1934 C C . SER A 1 254 ? 3.549 -16.875 -17.047 1 82.56 254 SER A C 1
ATOM 1936 O O . SER A 1 254 ? 4.246 -17.125 -18.031 1 82.56 254 SER A O 1
ATOM 1938 N N . PRO A 1 255 ? 2.877 -15.734 -16.938 1 81 255 PRO A N 1
ATOM 1939 C CA . PRO A 1 255 ? 2.949 -14.719 -17.984 1 81 255 PRO A CA 1
ATOM 1940 C C . PRO A 1 255 ? 4.328 -14.07 -18.094 1 81 255 PRO A C 1
ATOM 1942 O O . PRO A 1 255 ? 5.148 -14.211 -17.172 1 81 255 PRO A O 1
ATOM 1945 N N . ALA A 1 256 ? 4.527 -13.391 -19.188 1 83.38 256 ALA A N 1
ATOM 1946 C CA . ALA A 1 256 ? 5.816 -12.758 -19.453 1 83.38 256 ALA A CA 1
ATOM 1947 C C . ALA A 1 256 ? 6.148 -11.727 -18.375 1 83.38 256 ALA A C 1
ATOM 1949 O O . ALA A 1 256 ? 7.309 -11.578 -17.984 1 83.38 256 ALA A O 1
ATOM 1950 N N . SER A 1 257 ? 5.121 -11.047 -17.859 1 82.62 257 SER A N 1
ATOM 1951 C CA . SER A 1 257 ? 5.344 -10.016 -16.844 1 82.62 257 SER A CA 1
ATOM 1952 C C . SER A 1 257 ? 5.926 -10.617 -15.562 1 82.62 257 SER A C 1
ATOM 1954 O O . SER A 1 257 ? 6.734 -9.977 -14.883 1 82.62 257 SER A O 1
ATOM 1956 N N . ILE A 1 258 ? 5.551 -11.82 -15.281 1 86.12 258 ILE A N 1
ATOM 1957 C CA . ILE A 1 258 ? 6.059 -12.492 -14.094 1 86.12 258 ILE A CA 1
ATOM 1958 C C . ILE A 1 258 ? 7.43 -13.094 -14.391 1 86.12 258 ILE A C 1
ATOM 1960 O O . ILE A 1 258 ? 8.328 -13.055 -13.547 1 86.12 258 ILE A O 1
ATOM 1964 N N . LYS A 1 259 ? 7.594 -13.648 -15.555 1 90.25 259 LYS A N 1
ATOM 1965 C CA . LYS A 1 259 ? 8.875 -14.242 -15.93 1 90.25 259 LYS A CA 1
ATOM 1966 C C . LYS A 1 259 ? 9.984 -13.195 -15.93 1 90.25 259 LYS A C 1
ATOM 1968 O O . LYS A 1 259 ? 11.125 -13.5 -15.562 1 90.25 259 LYS A O 1
ATOM 1973 N N . GLU A 1 260 ? 9.633 -12.039 -16.266 1 90.12 260 GLU A N 1
ATOM 1974 C CA . GLU A 1 260 ? 10.625 -10.969 -16.375 1 90.12 260 GLU A CA 1
ATOM 1975 C C . GLU A 1 260 ? 10.719 -10.18 -15.07 1 90.12 260 GLU A C 1
ATOM 1977 O O . GLU A 1 260 ? 11.602 -9.344 -14.906 1 90.12 260 GLU A O 1
ATOM 1982 N N . ALA A 1 261 ? 9.875 -10.492 -14.188 1 90.88 261 ALA A N 1
ATOM 1983 C CA . ALA A 1 261 ? 9.875 -9.781 -12.914 1 90.88 261 ALA A CA 1
ATOM 1984 C C . ALA A 1 261 ? 10.945 -10.344 -11.977 1 90.88 261 ALA A C 1
ATOM 1986 O O . ALA A 1 261 ? 11.461 -11.438 -12.203 1 90.88 261 ALA A O 1
ATOM 1987 N N . SER A 1 262 ? 11.219 -9.562 -10.945 1 94.25 262 SER A N 1
ATOM 1988 C CA . SER A 1 262 ? 12.242 -9.945 -9.977 1 94.25 262 SER A CA 1
ATOM 1989 C C . SER A 1 262 ? 11.734 -11.016 -9.023 1 94.25 262 SER A C 1
ATOM 1991 O O . SER A 1 262 ? 12.516 -11.633 -8.297 1 94.25 262 SER A O 1
ATOM 1993 N N . ARG A 1 263 ? 10.461 -11.281 -9.102 1 92.88 263 ARG A N 1
ATOM 1994 C CA . ARG A 1 263 ? 9.836 -12.281 -8.242 1 92.88 263 ARG A CA 1
ATOM 1995 C C . ARG A 1 263 ? 8.969 -13.227 -9.062 1 92.88 263 ARG A C 1
ATOM 1997 O O . ARG A 1 263 ? 8.461 -12.859 -10.125 1 92.88 263 ARG A O 1
ATOM 2004 N N . ASP A 1 264 ? 8.867 -14.383 -8.547 1 90.88 264 ASP A N 1
ATOM 2005 C CA . ASP A 1 264 ? 7.988 -15.312 -9.242 1 90.88 264 ASP A CA 1
ATOM 2006 C C . ASP A 1 264 ? 6.539 -15.141 -8.797 1 90.88 264 ASP A C 1
ATOM 2008 O O . ASP A 1 264 ? 6.207 -14.188 -8.094 1 90.88 264 ASP A O 1
ATOM 2012 N N . ALA A 1 265 ? 5.633 -15.945 -9.266 1 81.62 265 ALA A N 1
ATOM 2013 C CA . ALA A 1 265 ? 4.195 -15.797 -9.055 1 81.62 265 ALA A CA 1
ATOM 2014 C C . ALA A 1 265 ? 3.84 -15.938 -7.574 1 81.62 265 ALA A C 1
ATOM 2016 O O . ALA A 1 265 ? 2.783 -15.477 -7.137 1 81.62 265 ALA A O 1
ATOM 2017 N N . PHE A 1 266 ? 4.762 -16.578 -6.832 1 82.88 266 PHE A N 1
ATOM 2018 C CA . PHE A 1 266 ? 4.469 -16.828 -5.426 1 82.88 266 PHE A CA 1
ATOM 2019 C C . PHE A 1 266 ? 5.242 -15.859 -4.531 1 82.88 266 PHE A C 1
ATOM 2021 O O . PHE A 1 266 ? 5.242 -16.016 -3.307 1 82.88 266 PHE A O 1
ATOM 2028 N N . GLY A 1 267 ? 5.965 -14.977 -5.125 1 86.62 267 GLY A N 1
ATOM 2029 C CA . GLY A 1 267 ? 6.656 -13.93 -4.387 1 86.62 267 GLY A CA 1
ATOM 2030 C C . GLY A 1 267 ? 8.094 -14.297 -4.043 1 86.62 267 GLY A C 1
ATOM 2031 O O . GLY A 1 267 ? 8.742 -13.594 -3.27 1 86.62 267 GLY A O 1
ATOM 2032 N N . ASN A 1 268 ? 8.602 -15.359 -4.539 1 92.38 268 ASN A N 1
ATOM 2033 C CA . ASN A 1 268 ? 9.984 -15.758 -4.289 1 92.38 268 ASN A CA 1
ATOM 2034 C C . ASN A 1 268 ? 10.969 -14.938 -5.113 1 92.38 268 ASN A C 1
ATOM 2036 O O . ASN A 1 268 ? 10.695 -14.617 -6.273 1 92.38 268 ASN A O 1
ATOM 2040 N N . VAL A 1 269 ? 12.078 -14.719 -4.551 1 95.25 269 VAL A N 1
ATOM 2041 C CA . VAL A 1 269 ? 13.047 -13.82 -5.176 1 95.25 269 VAL A CA 1
ATOM 2042 C C . VAL A 1 269 ? 13.836 -14.578 -6.242 1 95.25 269 VAL A C 1
ATOM 2044 O O . VAL A 1 269 ? 14.305 -15.695 -6 1 95.25 269 VAL A O 1
ATOM 2047 N N . LYS A 1 270 ? 13.922 -14 -7.375 1 96.12 270 LYS A N 1
ATOM 2048 C CA . LYS A 1 270 ? 14.75 -14.57 -8.438 1 96.12 270 LYS A CA 1
ATOM 2049 C C . LYS A 1 270 ? 16.125 -13.914 -8.477 1 96.12 270 LYS A C 1
ATOM 2051 O O . LYS A 1 270 ? 16.266 -12.727 -8.188 1 96.12 270 LYS A O 1
ATOM 2056 N N . ILE A 1 271 ? 17.078 -14.727 -8.867 1 96.56 271 ILE A N 1
ATOM 2057 C CA . ILE A 1 271 ? 18.453 -14.234 -8.969 1 96.56 271 ILE A CA 1
ATOM 2058 C C . ILE A 1 271 ? 18.797 -13.953 -10.438 1 96.56 271 ILE A C 1
ATOM 2060 O O . ILE A 1 271 ? 18.672 -14.844 -11.281 1 96.56 271 ILE A O 1
ATOM 2064 N N . PRO A 1 272 ? 19.219 -12.781 -10.742 1 96.5 272 PRO A N 1
ATOM 2065 C CA . PRO A 1 272 ? 19.578 -12.477 -12.125 1 96.5 272 PRO A CA 1
ATOM 2066 C C . PRO A 1 272 ? 20.859 -13.195 -12.562 1 96.5 272 PRO A C 1
ATOM 2068 O O . PRO A 1 272 ? 21.719 -13.484 -11.734 1 96.5 272 PRO A O 1
ATOM 2071 N N . MET A 1 273 ? 20.891 -13.453 -13.867 1 96.5 273 MET A N 1
ATOM 2072 C CA . MET A 1 273 ? 22.125 -13.992 -14.438 1 96.5 273 MET A CA 1
ATOM 2073 C C . MET A 1 273 ? 23.219 -12.93 -14.492 1 96.5 273 MET A C 1
ATOM 2075 O O . MET A 1 273 ? 22.953 -11.789 -14.875 1 96.5 273 MET A O 1
ATOM 2079 N N . ILE A 1 274 ? 24.359 -13.336 -14.117 1 95.06 274 ILE A N 1
ATOM 2080 C CA . ILE A 1 274 ? 25.453 -12.359 -14.055 1 95.06 274 ILE A CA 1
ATOM 2081 C C . ILE A 1 274 ? 26.109 -12.242 -15.422 1 95.06 274 ILE A C 1
ATOM 2083 O O . ILE A 1 274 ? 26.688 -11.203 -15.75 1 95.06 274 ILE A O 1
ATOM 2087 N N . GLU A 1 275 ? 26.031 -13.266 -16.281 1 93.75 275 GLU A N 1
ATOM 2088 C CA . GLU A 1 275 ? 26.734 -13.328 -17.562 1 93.75 275 GLU A CA 1
ATOM 2089 C C . GLU A 1 275 ? 26.281 -12.211 -18.5 1 93.75 275 GLU A C 1
ATOM 2091 O O . GLU A 1 275 ? 27.109 -11.531 -19.109 1 93.75 275 GLU A O 1
ATOM 2096 N N . PRO A 1 276 ? 24.953 -12 -18.594 1 92.5 276 PRO A N 1
ATOM 2097 C CA . PRO A 1 276 ? 24.531 -10.898 -19.469 1 92.5 276 PRO A CA 1
ATOM 2098 C C . PRO A 1 276 ? 25.031 -9.539 -18.969 1 92.5 276 PRO A C 1
ATOM 2100 O O . PRO A 1 276 ? 25.25 -8.625 -19.766 1 92.5 276 PRO A O 1
ATOM 2103 N N . LEU A 1 277 ? 25.172 -9.391 -17.719 1 92.06 277 LEU A N 1
ATOM 2104 C CA . LEU A 1 277 ? 25.656 -8.141 -17.141 1 92.06 277 LEU A CA 1
ATOM 2105 C C . LEU A 1 277 ? 27.141 -7.961 -17.422 1 92.06 277 LEU A C 1
ATOM 2107 O O . LEU A 1 277 ? 27.594 -6.844 -17.688 1 92.06 277 LEU A O 1
ATOM 2111 N N . GLU A 1 278 ? 27.828 -9.016 -17.406 1 90.56 278 GLU A N 1
ATOM 2112 C CA . GLU A 1 278 ? 29.266 -8.984 -17.688 1 90.56 278 GLU A CA 1
ATOM 2113 C C . GLU A 1 278 ? 29.516 -8.719 -19.172 1 90.56 278 GLU A C 1
ATOM 2115 O O . GLU A 1 278 ? 30.516 -8.078 -19.516 1 90.56 278 GLU A O 1
ATOM 2120 N N . ASP A 1 279 ? 28.656 -9.227 -19.938 1 87.25 279 ASP A N 1
ATOM 2121 C CA . ASP A 1 279 ? 28.812 -9.094 -21.375 1 87.25 279 ASP A CA 1
ATOM 2122 C C . ASP A 1 279 ? 28.438 -7.691 -21.844 1 87.25 279 ASP A C 1
ATOM 2124 O O . ASP A 1 279 ? 28.844 -7.266 -22.938 1 87.25 279 ASP A O 1
ATOM 2128 N N . SER A 1 280 ? 27.656 -7.059 -21.031 1 83.62 280 SER A N 1
ATOM 2129 C CA . SER A 1 280 ? 27.188 -5.738 -21.453 1 83.62 280 SER A CA 1
ATOM 2130 C C . SER A 1 280 ? 28.234 -4.668 -21.172 1 83.62 280 SER A C 1
ATOM 2132 O O . SER A 1 280 ? 28.812 -4.629 -20.078 1 83.62 280 SER A O 1
ATOM 2134 N N . ASP A 1 281 ? 28.5 -3.914 -22.141 1 74.75 281 ASP A N 1
ATOM 2135 C CA . ASP A 1 281 ? 29.484 -2.844 -22.031 1 74.75 281 ASP A CA 1
ATOM 2136 C C . ASP A 1 281 ? 28.922 -1.649 -21.266 1 74.75 281 ASP A C 1
ATOM 2138 O O . ASP A 1 281 ? 29.656 -0.797 -20.781 1 74.75 281 ASP A O 1
ATOM 2142 N N . HIS A 1 282 ? 27.656 -1.624 -21.031 1 74.19 282 HIS A N 1
ATOM 2143 C CA . HIS A 1 282 ? 27 -0.427 -20.516 1 74.19 282 HIS A CA 1
ATOM 2144 C C . HIS A 1 282 ? 26.75 -0.545 -19.016 1 74.19 282 HIS A C 1
ATOM 2146 O O . HIS A 1 282 ? 26.266 0.394 -18.375 1 74.19 282 HIS A O 1
ATOM 2152 N N . VAL A 1 283 ? 27.141 -1.709 -18.531 1 77.94 283 VAL A N 1
ATOM 2153 C CA . VAL A 1 283 ? 26.859 -1.869 -17.094 1 77.94 283 VAL A CA 1
ATOM 2154 C C . VAL A 1 283 ? 28.172 -1.84 -16.312 1 77.94 283 VAL A C 1
ATOM 2156 O O . VAL A 1 283 ? 29.094 -2.6 -16.609 1 77.94 283 VAL A O 1
ATOM 2159 N N . SER A 1 284 ? 28.266 -0.851 -15.492 1 80.31 284 SER A N 1
ATOM 2160 C CA . SER A 1 284 ? 29.5 -0.721 -14.727 1 80.31 284 SER A CA 1
ATOM 2161 C C . SER A 1 284 ? 29.375 -1.367 -13.352 1 80.31 284 SER A C 1
ATOM 2163 O O . SER A 1 284 ? 28.281 -1.423 -12.789 1 80.31 284 SER A O 1
ATOM 2165 N N . ARG A 1 285 ? 30.547 -1.963 -13.055 1 87.62 285 ARG A N 1
ATOM 2166 C CA . ARG A 1 285 ? 30.703 -2.525 -11.719 1 87.62 285 ARG A CA 1
ATOM 2167 C C . ARG A 1 285 ? 31.266 -1.486 -10.742 1 87.62 285 ARG A C 1
ATOM 2169 O O . ARG A 1 285 ? 31.984 -0.57 -11.148 1 87.62 285 ARG A O 1
ATOM 2176 N N . ASP A 1 286 ? 30.797 -1.673 -9.508 1 87.69 286 ASP A N 1
ATOM 2177 C CA . ASP A 1 286 ? 31.375 -0.784 -8.516 1 87.69 286 ASP A CA 1
ATOM 2178 C C . ASP A 1 286 ? 32.781 -1.238 -8.133 1 87.69 286 ASP A C 1
ATOM 2180 O O . ASP A 1 286 ? 33.281 -2.232 -8.656 1 87.69 286 ASP A O 1
ATOM 2184 N N . GLU A 1 287 ? 33.438 -0.493 -7.25 1 84.25 287 GLU A N 1
ATOM 2185 C CA . GLU A 1 287 ? 34.844 -0.737 -6.867 1 84.25 287 GLU A CA 1
ATOM 2186 C C . GLU A 1 287 ? 35 -2.125 -6.258 1 84.25 287 GLU A C 1
ATOM 2188 O O . GLU A 1 287 ? 36.031 -2.762 -6.426 1 84.25 287 GLU A O 1
ATOM 2193 N N . VAL A 1 288 ? 33.969 -2.611 -5.617 1 87.5 288 VAL A N 1
ATOM 2194 C CA . VAL A 1 288 ? 34.094 -3.887 -4.918 1 87.5 288 VAL A CA 1
ATOM 2195 C C . VAL A 1 288 ? 33.5 -5.004 -5.789 1 87.5 288 VAL A C 1
ATOM 2197 O O . VAL A 1 288 ? 33.5 -6.168 -5.383 1 87.5 288 VAL A O 1
ATOM 2200 N N . GLY A 1 289 ? 33.031 -4.691 -7.023 1 89.88 289 GLY A N 1
ATOM 2201 C CA . GLY A 1 289 ? 32.625 -5.707 -7.988 1 89.88 289 GLY A CA 1
ATOM 2202 C C . GLY A 1 289 ? 31.141 -5.934 -8.062 1 89.88 289 GLY A C 1
ATOM 2203 O O . GLY A 1 289 ? 30.688 -6.887 -8.695 1 89.88 289 GLY A O 1
ATOM 2204 N N . TRP A 1 290 ? 30.344 -5.094 -7.418 1 93.81 290 TRP A N 1
ATOM 2205 C CA . TRP A 1 290 ? 28.891 -5.266 -7.402 1 93.81 290 TRP A CA 1
ATOM 2206 C C . TRP A 1 290 ? 28.25 -4.652 -8.641 1 93.81 290 TRP A C 1
ATOM 2208 O O . TRP A 1 290 ? 28.625 -3.549 -9.055 1 93.81 290 TRP A O 1
ATOM 2218 N N . PHE A 1 291 ? 27.391 -5.402 -9.234 1 94.5 291 PHE A N 1
ATOM 2219 C CA . PHE A 1 291 ? 26.469 -4.844 -10.211 1 94.5 291 PHE A CA 1
ATOM 2220 C C . PHE A 1 291 ? 25.188 -4.355 -9.531 1 94.5 291 PHE A C 1
ATOM 2222 O O . PHE A 1 291 ? 24.516 -5.125 -8.844 1 94.5 291 PHE A O 1
ATOM 2229 N N . HIS A 1 292 ? 24.812 -3.211 -9.656 1 93.25 292 HIS A N 1
ATOM 2230 C CA . HIS A 1 292 ? 23.594 -2.672 -9.086 1 93.25 292 HIS A CA 1
ATOM 2231 C C . HIS A 1 292 ? 22.406 -2.893 -10.016 1 93.25 292 HIS A C 1
ATOM 2233 O O . HIS A 1 292 ? 22.469 -2.58 -11.211 1 93.25 292 HIS A O 1
ATOM 2239 N N . LEU A 1 293 ? 21.359 -3.408 -9.453 1 93 293 LEU A N 1
ATOM 2240 C CA . LEU A 1 293 ? 20.234 -3.857 -10.273 1 93 293 LEU A CA 1
ATOM 2241 C C . LEU A 1 293 ? 19.062 -2.891 -10.156 1 93 293 LEU A C 1
ATOM 2243 O O . LEU A 1 293 ? 18.094 -3.006 -10.898 1 93 293 LEU A O 1
ATOM 2247 N N . LYS A 1 294 ? 19.219 -1.933 -9.297 1 80.5 294 LYS A N 1
ATOM 2248 C CA . LYS A 1 294 ? 18.094 -1.05 -9.047 1 80.5 294 LYS A CA 1
ATOM 2249 C C . LYS A 1 294 ? 17.672 -0.313 -10.32 1 80.5 294 LYS A C 1
ATOM 2251 O O . LYS A 1 294 ? 18.531 0.191 -11.055 1 80.5 294 LYS A O 1
ATOM 2256 N N . ASP A 1 295 ? 16.406 -0.339 -10.82 1 74.94 295 ASP A N 1
ATOM 2257 C CA . ASP A 1 295 ? 15.781 0.42 -11.891 1 74.94 295 ASP A CA 1
ATOM 2258 C C . ASP A 1 295 ? 16.094 -0.192 -13.258 1 74.94 295 ASP A C 1
ATOM 2260 O O . ASP A 1 295 ? 15.828 0.421 -14.297 1 74.94 295 ASP A O 1
ATOM 2264 N N . ARG A 1 296 ? 16.766 -1.38 -13.203 1 81.69 296 ARG A N 1
ATOM 2265 C CA . ARG A 1 296 ? 17.047 -2.01 -14.492 1 81.69 296 ARG A CA 1
ATOM 2266 C C . ARG A 1 296 ? 15.875 -2.859 -14.961 1 81.69 296 ARG A C 1
ATOM 2268 O O . ARG A 1 296 ? 15.25 -3.553 -14.156 1 81.69 296 ARG A O 1
ATOM 2275 N N . THR A 1 297 ? 15.617 -2.684 -16.234 1 78.88 297 THR A N 1
ATOM 2276 C CA . THR A 1 297 ? 14.5 -3.424 -16.797 1 78.88 297 THR A CA 1
ATOM 2277 C C . THR A 1 297 ? 14.992 -4.527 -17.734 1 78.88 297 THR A C 1
ATOM 2279 O O . THR A 1 297 ? 14.211 -5.367 -18.172 1 78.88 297 THR A O 1
ATOM 2282 N N . ASP A 1 298 ? 16.219 -4.637 -18.016 1 83.38 298 ASP A N 1
ATOM 2283 C CA . ASP A 1 298 ? 16.766 -5.598 -18.984 1 83.38 298 ASP A CA 1
ATOM 2284 C C . ASP A 1 298 ? 17.453 -6.758 -18.266 1 83.38 298 ASP A C 1
ATOM 2286 O O . ASP A 1 298 ? 18.484 -7.246 -18.719 1 83.38 298 ASP A O 1
ATOM 2290 N N . LEU A 1 299 ? 16.922 -7.211 -17.25 1 91.56 299 LEU A N 1
ATOM 2291 C CA . LEU A 1 299 ? 17.531 -8.297 -16.5 1 91.56 299 LEU A CA 1
ATOM 2292 C C . LEU A 1 299 ? 16.953 -9.641 -16.922 1 91.56 299 LEU A C 1
ATOM 2294 O O . LEU A 1 299 ? 15.758 -9.766 -17.172 1 91.56 299 LEU A O 1
ATOM 2298 N N . MET A 1 300 ? 17.891 -10.562 -17.125 1 94.12 300 MET A N 1
ATOM 2299 C CA . MET A 1 300 ? 17.5 -11.961 -17.297 1 94.12 300 MET A CA 1
ATOM 2300 C C . MET A 1 300 ? 17.766 -12.766 -16.031 1 94.12 300 MET A C 1
ATOM 2302 O O . MET A 1 300 ? 18.844 -12.656 -15.438 1 94.12 300 MET A O 1
ATOM 2306 N N . TYR A 1 301 ? 16.875 -13.5 -15.68 1 96.62 301 TYR A N 1
ATOM 2307 C CA . TYR A 1 301 ? 17 -14.227 -14.422 1 96.62 301 TYR A CA 1
ATOM 2308 C C . TYR A 1 301 ? 17.469 -15.656 -14.656 1 96.62 301 TYR A C 1
ATOM 2310 O O . TYR A 1 301 ? 17.234 -16.219 -15.727 1 96.62 301 TYR A O 1
ATOM 2318 N N . SER A 1 302 ? 18.125 -16.219 -13.68 1 97.19 302 SER A N 1
ATOM 2319 C CA . SER A 1 302 ? 18.719 -17.547 -13.797 1 97.19 302 SER A CA 1
ATOM 2320 C C . SER A 1 302 ? 17.656 -18.625 -13.805 1 97.19 302 SER A C 1
AT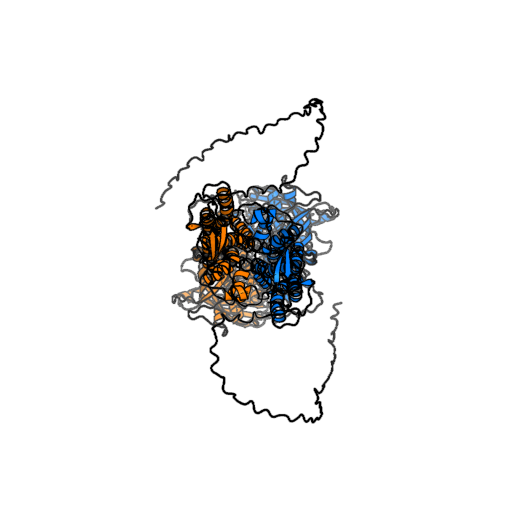OM 2322 O O . SER A 1 302 ? 17.875 -19.734 -14.305 1 97.19 302 SER A O 1
ATOM 2324 N N . SER A 1 303 ? 16.547 -18.359 -13.195 1 96.94 303 SER A N 1
ATOM 2325 C CA . SER A 1 303 ? 15.43 -19.297 -13.125 1 96.94 303 SER A CA 1
ATOM 2326 C C . SER A 1 303 ? 14.094 -18.562 -13.102 1 96.94 303 SER A C 1
ATOM 2328 O O . SER A 1 303 ? 14.047 -17.359 -12.844 1 96.94 303 SER A O 1
ATOM 2330 N N . LEU A 1 304 ? 13.07 -19.266 -13.484 1 94.94 304 LEU A N 1
ATOM 2331 C CA . LEU A 1 304 ? 11.719 -18.719 -13.43 1 94.94 304 LEU A CA 1
ATOM 2332 C C . LEU A 1 304 ? 11.125 -18.875 -12.031 1 94.94 304 LEU A C 1
ATOM 2334 O O . LEU A 1 304 ? 10.148 -18.203 -11.688 1 94.94 304 LEU A O 1
ATOM 2338 N N . ALA A 1 305 ? 11.719 -19.844 -11.312 1 93.62 305 ALA A N 1
ATOM 2339 C CA . ALA A 1 305 ? 11.375 -20.016 -9.906 1 93.62 305 ALA A CA 1
ATOM 2340 C C . ALA A 1 305 ? 12.367 -19.297 -9 1 93.62 305 ALA A C 1
ATOM 2342 O O . ALA A 1 305 ? 13.57 -19.312 -9.266 1 93.62 305 ALA A O 1
ATOM 2343 N N . GLY A 1 306 ? 11.828 -18.734 -7.996 1 93.31 306 GLY A N 1
ATOM 2344 C CA . GLY A 1 306 ? 12.703 -17.984 -7.121 1 93.31 306 GLY A CA 1
ATOM 2345 C C . GLY A 1 306 ? 13.023 -18.703 -5.824 1 93.31 306 GLY A C 1
ATOM 2346 O O . GLY A 1 306 ? 12.672 -19.875 -5.656 1 93.31 306 GLY A O 1
ATOM 2347 N N . PHE A 1 307 ? 13.75 -18.016 -5.031 1 93.19 307 PHE A N 1
ATOM 2348 C CA . PHE A 1 307 ? 14.141 -18.484 -3.707 1 93.19 307 PHE A CA 1
ATOM 2349 C C . PHE A 1 307 ? 13.211 -17.906 -2.637 1 93.19 307 PHE A C 1
ATOM 2351 O O . PHE A 1 307 ? 13.086 -16.688 -2.504 1 93.19 307 PHE A O 1
ATOM 2358 N N . PRO A 1 308 ? 12.578 -18.797 -1.875 1 91.56 308 PRO A N 1
ATOM 2359 C CA . PRO A 1 308 ? 11.742 -18.297 -0.779 1 91.56 308 PRO A CA 1
ATOM 2360 C C . PRO A 1 308 ? 12.57 -17.766 0.393 1 91.56 308 PRO A C 1
ATOM 2362 O O . PRO A 1 308 ? 13.617 -18.328 0.723 1 91.56 308 PRO A O 1
ATOM 2365 N N . ILE A 1 309 ? 12.133 -16.672 0.876 1 92.06 309 ILE A N 1
ATOM 2366 C CA . ILE A 1 309 ? 12.75 -16.078 2.062 1 92.06 309 ILE A CA 1
ATOM 2367 C C . ILE A 1 309 ? 11.781 -16.156 3.24 1 92.06 309 ILE A C 1
ATOM 2369 O O . ILE A 1 309 ? 10.648 -15.68 3.15 1 92.06 309 ILE A O 1
ATOM 2373 N N . GLN A 1 310 ? 12.281 -16.812 4.312 1 88.62 310 GLN A N 1
ATOM 2374 C CA . GLN A 1 310 ? 11.414 -16.969 5.473 1 88.62 310 GLN A CA 1
ATOM 2375 C C . GLN A 1 310 ? 12.125 -16.531 6.754 1 88.62 310 GLN A C 1
ATOM 2377 O O . GLN A 1 310 ? 12.945 -17.266 7.293 1 88.62 310 GLN A O 1
ATOM 2382 N N . PRO A 1 311 ? 11.727 -15.422 7.215 1 90.38 311 PRO A N 1
ATOM 2383 C CA . PRO A 1 311 ? 12.273 -15.039 8.523 1 90.38 311 PRO A CA 1
ATOM 2384 C C . PRO A 1 311 ? 11.734 -15.906 9.656 1 90.38 311 PRO A C 1
ATOM 2386 O O . PRO A 1 311 ? 10.602 -16.391 9.594 1 90.38 311 PRO A O 1
ATOM 2389 N N . SER A 1 312 ? 12.445 -16.281 10.711 1 83.62 312 SER A N 1
ATOM 2390 C CA . SER A 1 312 ? 12.07 -17.141 11.828 1 83.62 312 SER A CA 1
ATOM 2391 C C . SER A 1 312 ? 10.766 -16.688 12.477 1 83.62 312 SER A C 1
ATOM 2393 O O . SER A 1 312 ? 9.938 -17.5 12.867 1 83.62 312 SER A O 1
ATOM 2395 N N . GLY A 1 313 ? 10.273 -15.578 12.414 1 78.62 313 GLY A N 1
ATOM 2396 C CA . GLY A 1 313 ? 9.031 -15.062 12.977 1 78.62 313 GLY A CA 1
ATOM 2397 C C . GLY A 1 313 ? 8.102 -14.484 11.922 1 78.62 313 GLY A C 1
ATOM 2398 O O . GLY A 1 313 ? 7.102 -13.844 12.258 1 78.62 313 GLY A O 1
ATOM 2399 N N . GLY A 1 314 ? 8.32 -14.922 10.805 1 84.44 314 GLY A N 1
ATOM 2400 C CA . GLY A 1 314 ? 7.535 -14.32 9.734 1 84.44 314 GLY A CA 1
ATOM 2401 C C . GLY A 1 314 ? 7.891 -12.867 9.477 1 84.44 314 GLY A C 1
ATOM 2402 O O . GLY A 1 314 ? 8.633 -12.266 10.25 1 84.44 314 GLY A O 1
ATOM 2403 N N . PHE A 1 315 ? 7.395 -12.375 8.398 1 87.75 315 PHE A N 1
ATOM 2404 C CA . PHE A 1 315 ? 7.617 -10.969 8.086 1 87.75 315 PHE A CA 1
ATOM 2405 C C . PHE A 1 315 ? 6.836 -10.07 9.039 1 87.75 315 PHE A C 1
ATOM 2407 O O . PHE A 1 315 ? 5.625 -10.227 9.195 1 87.75 315 PHE A O 1
ATOM 2414 N N . LYS A 1 316 ? 7.559 -9.25 9.734 1 86.19 316 LYS A N 1
ATOM 2415 C CA . LYS A 1 316 ? 6.898 -8.281 10.609 1 86.19 316 LYS A CA 1
ATOM 2416 C C . LYS A 1 316 ? 6.223 -7.18 9.805 1 86.19 316 LYS A C 1
ATOM 2418 O O . LYS A 1 316 ? 6.664 -6.848 8.703 1 86.19 316 LYS A O 1
ATOM 2423 N N . LYS A 1 317 ? 5.176 -6.617 10.367 1 83.31 317 LYS A N 1
ATOM 2424 C CA . LYS A 1 317 ? 4.438 -5.566 9.672 1 83.31 317 LYS A CA 1
ATOM 2425 C C . LYS A 1 317 ? 5.297 -4.316 9.5 1 83.31 317 LYS A C 1
ATOM 2427 O O . LYS A 1 317 ? 6.035 -3.93 10.406 1 83.31 317 LYS A O 1
ATOM 2432 N N . ARG A 1 318 ? 5.309 -3.732 8.336 1 83.25 318 ARG A N 1
ATOM 2433 C CA . ARG A 1 318 ? 5.965 -2.475 7.988 1 83.25 318 ARG A CA 1
ATOM 2434 C C . ARG A 1 318 ? 7.441 -2.508 8.367 1 83.25 318 ARG A C 1
ATOM 2436 O O . ARG A 1 318 ? 7.934 -1.61 9.062 1 83.25 318 ARG A O 1
ATOM 2443 N N . THR A 1 319 ? 8.086 -3.57 8.062 1 89.62 319 THR A N 1
ATOM 2444 C CA . THR A 1 319 ? 9.508 -3.727 8.32 1 89.62 319 THR A CA 1
ATOM 2445 C C . THR A 1 319 ? 10.25 -4.109 7.043 1 89.62 319 THR A C 1
ATOM 2447 O O . THR A 1 319 ? 9.766 -4.926 6.258 1 89.62 319 THR A O 1
ATOM 2450 N N . ASN A 1 320 ? 11.336 -3.475 6.902 1 91.5 320 ASN A N 1
ATOM 2451 C CA . ASN A 1 320 ? 12.195 -3.801 5.766 1 91.5 320 ASN A CA 1
ATOM 2452 C C . ASN A 1 320 ? 13.344 -4.711 6.184 1 91.5 320 ASN A C 1
ATOM 2454 O O . ASN A 1 320 ? 13.852 -4.609 7.301 1 91.5 320 ASN A O 1
ATOM 2458 N N . TYR A 1 321 ? 13.734 -5.637 5.324 1 94.19 321 TYR A N 1
ATOM 2459 C CA . TYR A 1 321 ? 14.805 -6.59 5.582 1 94.19 321 TYR A CA 1
ATOM 2460 C C . TYR A 1 321 ? 15.898 -6.488 4.523 1 94.19 321 TYR A C 1
ATOM 2462 O O . TYR A 1 321 ? 15.609 -6.219 3.354 1 94.19 321 TYR A O 1
ATOM 2470 N N . THR A 1 322 ? 17.125 -6.645 4.953 1 94.5 322 THR A N 1
ATOM 2471 C CA . THR A 1 322 ? 18.25 -6.727 4.023 1 94.5 322 THR A CA 1
ATOM 2472 C C . THR A 1 322 ? 19.234 -7.816 4.453 1 94.5 322 THR A C 1
ATOM 2474 O O . THR A 1 322 ? 19.469 -8.008 5.648 1 94.5 322 THR A O 1
ATOM 2477 N N . PHE A 1 323 ? 19.734 -8.555 3.566 1 95.62 323 PHE A N 1
ATOM 2478 C CA . PHE A 1 323 ? 20.734 -9.57 3.85 1 95.62 323 PHE A CA 1
ATOM 2479 C C . PHE A 1 323 ? 21.5 -9.953 2.582 1 95.62 323 PHE A C 1
ATOM 2481 O O . PHE A 1 323 ? 21.094 -9.586 1.477 1 95.62 323 PHE A O 1
ATOM 2488 N N . THR A 1 324 ? 22.625 -10.602 2.756 1 94.38 324 THR A N 1
ATOM 2489 C CA . THR A 1 324 ? 23.438 -11.117 1.655 1 94.38 324 THR A CA 1
ATOM 2490 C C . THR A 1 324 ? 23.469 -12.641 1.67 1 94.38 324 THR A C 1
ATOM 2492 O O . THR A 1 324 ? 23.547 -13.258 2.734 1 94.38 324 THR A O 1
ATOM 2495 N N . MET A 1 325 ? 23.344 -13.188 0.513 1 92.81 325 MET A N 1
ATOM 2496 C CA . MET A 1 325 ? 23.406 -14.641 0.445 1 92.81 325 MET A CA 1
ATOM 2497 C C . MET A 1 325 ? 24.297 -15.094 -0.703 1 92.81 325 MET A C 1
ATOM 2499 O O . MET A 1 325 ? 24.359 -14.445 -1.746 1 92.81 325 MET A O 1
ATOM 2503 N N . ASN A 1 326 ? 24.969 -16.234 -0.488 1 92.38 326 ASN A N 1
ATOM 2504 C CA . ASN A 1 326 ? 25.703 -16.922 -1.54 1 92.38 326 ASN A CA 1
ATOM 2505 C C . ASN A 1 326 ? 24.844 -17.953 -2.25 1 92.38 326 ASN A C 1
ATOM 2507 O O . ASN A 1 326 ? 24.109 -18.703 -1.604 1 92.38 326 ASN A O 1
ATOM 2511 N N . THR A 1 327 ? 24.859 -17.906 -3.514 1 92.56 327 THR A N 1
ATOM 2512 C CA . THR A 1 327 ? 24.078 -18.859 -4.297 1 92.56 327 THR A CA 1
ATOM 2513 C C . THR A 1 327 ? 24.797 -19.219 -5.586 1 92.56 327 THR A C 1
ATOM 2515 O O . THR A 1 327 ? 25.891 -18.719 -5.855 1 92.56 327 THR A O 1
ATOM 2518 N N . SER A 1 328 ? 24.375 -20.203 -6.23 1 93.81 328 SER A N 1
ATOM 2519 C CA . SER A 1 328 ? 24.938 -20.672 -7.5 1 93.81 328 SER A CA 1
ATOM 2520 C C . SER A 1 328 ? 23.844 -21.188 -8.422 1 93.81 328 SER A C 1
ATOM 2522 O O . SER A 1 328 ? 22.734 -21.516 -7.965 1 93.81 328 SER A O 1
ATOM 2524 N N . TYR A 1 329 ? 24.078 -21.125 -9.672 1 95.81 329 TYR A N 1
ATOM 2525 C CA . TYR A 1 329 ? 23.156 -21.703 -10.633 1 95.81 329 TYR A CA 1
ATOM 2526 C C . TYR A 1 329 ? 23.906 -22.344 -11.789 1 95.81 329 TYR A C 1
ATOM 2528 O O . TYR A 1 329 ? 25.094 -22.109 -11.977 1 95.81 329 TYR A O 1
ATOM 2536 N N . ILE A 1 330 ? 23.234 -23.203 -12.492 1 96.19 330 ILE A N 1
ATOM 2537 C CA . ILE A 1 330 ? 23.781 -23.906 -13.641 1 96.19 330 ILE A CA 1
ATOM 2538 C C . ILE A 1 330 ? 23.812 -22.984 -14.859 1 96.19 330 ILE A C 1
ATOM 2540 O O . ILE A 1 330 ? 22.844 -22.281 -15.125 1 96.19 330 ILE A O 1
ATOM 2544 N N . THR A 1 331 ? 24.891 -22.953 -15.5 1 96.44 331 THR A N 1
ATOM 2545 C CA . THR A 1 331 ? 25 -22.219 -16.75 1 96.44 331 THR A CA 1
ATOM 2546 C C . THR A 1 331 ? 25.328 -23.172 -17.906 1 96.44 331 THR A C 1
ATOM 2548 O O . THR A 1 331 ? 26.234 -24 -17.797 1 96.44 331 THR A O 1
ATOM 2551 N N . ALA A 1 332 ? 24.516 -23.062 -18.984 1 97 332 ALA A N 1
ATOM 2552 C CA . ALA A 1 332 ? 24.734 -23.875 -20.172 1 97 332 ALA A CA 1
ATOM 2553 C C . ALA A 1 332 ? 25.312 -23.031 -21.312 1 97 332 ALA A C 1
ATOM 2555 O O . ALA A 1 332 ? 24.859 -21.922 -21.562 1 97 332 ALA A O 1
ATOM 2556 N N . ASN A 1 333 ? 26.375 -23.516 -21.859 1 96 333 ASN A N 1
ATOM 2557 C CA . ASN A 1 333 ? 26.953 -22.969 -23.078 1 96 333 ASN A CA 1
ATOM 2558 C C . ASN A 1 333 ? 26.75 -23.891 -24.266 1 96 333 ASN A C 1
ATOM 2560 O O . ASN A 1 333 ? 27.391 -24.938 -24.359 1 96 333 ASN A O 1
ATOM 2564 N N . CYS A 1 334 ? 25.891 -23.391 -25.172 1 97 334 CYS A N 1
ATOM 2565 C CA . CYS A 1 334 ? 25.453 -24.281 -26.234 1 97 334 CYS A CA 1
ATOM 2566 C C . CYS A 1 334 ? 25.844 -23.75 -27.594 1 97 334 CYS A C 1
ATOM 2568 O O . CYS A 1 334 ? 25.906 -22.531 -27.797 1 97 334 CYS A O 1
ATOM 2570 N N . LYS A 1 335 ? 26.125 -24.641 -28.484 1 96.25 335 LYS A N 1
ATOM 2571 C CA . LYS A 1 335 ? 26.344 -24.359 -29.906 1 96.25 335 LYS A CA 1
ATOM 2572 C C . LYS A 1 335 ? 25.328 -25.109 -30.766 1 96.25 335 LYS A C 1
ATOM 2574 O O . LYS A 1 335 ? 25.219 -26.344 -30.688 1 96.25 335 LYS A O 1
ATOM 2579 N N . LEU A 1 336 ? 24.594 -24.328 -31.547 1 95.56 336 LEU A N 1
ATOM 2580 C CA . LEU A 1 336 ? 23.531 -24.906 -32.375 1 95.56 336 LEU A CA 1
ATOM 2581 C C . LEU A 1 336 ? 24.062 -25.266 -33.75 1 95.56 336 LEU A C 1
ATOM 2583 O O . LEU A 1 336 ? 24.844 -24.516 -34.344 1 95.56 336 LEU A O 1
ATOM 2587 N N . HIS A 1 337 ? 23.656 -26.469 -34.188 1 92.94 337 HIS A N 1
ATOM 2588 C CA . HIS A 1 337 ? 23.938 -26.938 -35.531 1 92.94 337 HIS A CA 1
ATOM 2589 C C . HIS A 1 337 ? 22.672 -27.469 -36.219 1 92.94 337 HIS A C 1
ATOM 2591 O O . HIS A 1 337 ? 21.922 -28.25 -35.625 1 92.94 337 HIS A O 1
ATOM 2597 N N . ASP A 1 338 ? 22.406 -26.953 -37.375 1 85.44 338 ASP A N 1
ATOM 2598 C CA . ASP A 1 338 ? 21.219 -27.406 -38.094 1 85.44 338 ASP A CA 1
ATOM 2599 C C . ASP A 1 338 ? 21.562 -28.469 -39.125 1 85.44 338 ASP A C 1
ATOM 2601 O O . ASP A 1 338 ? 22.609 -28.375 -39.781 1 85.44 338 ASP A O 1
ATOM 2605 N N . HIS A 1 339 ? 20.641 -29.391 -39.062 1 82.44 339 HIS A N 1
ATOM 2606 C CA . HIS A 1 339 ? 20.812 -30.469 -40.031 1 82.44 339 HIS A CA 1
ATOM 2607 C C . HIS A 1 339 ? 19.672 -30.453 -41.062 1 82.44 339 HIS A C 1
ATOM 2609 O O . HIS A 1 339 ? 18.609 -29.875 -40.781 1 82.44 339 HIS A O 1
ATOM 2615 N N . PRO A 1 340 ? 19.922 -31.125 -42.125 1 82.56 340 PRO A N 1
ATOM 2616 C CA . PRO A 1 340 ? 18.906 -31.125 -43.156 1 82.56 340 PRO A CA 1
ATOM 2617 C C . PRO A 1 340 ? 17.609 -31.828 -42.75 1 82.56 340 PRO A C 1
ATOM 2619 O O . PRO A 1 340 ? 17.578 -32.469 -41.688 1 82.56 340 PRO A O 1
ATOM 2622 N N . LYS A 1 341 ? 16.625 -31.75 -43.594 1 85.88 341 LYS A N 1
ATOM 2623 C CA . LYS A 1 341 ? 15.297 -32.312 -43.406 1 85.88 341 LYS A CA 1
ATOM 2624 C C . LYS A 1 341 ? 15.375 -33.812 -43.188 1 85.88 341 LYS A C 1
ATOM 2626 O O . LYS A 1 341 ? 16.141 -34.531 -43.875 1 85.88 341 LYS A O 1
ATOM 2631 N N . LEU A 1 342 ? 14.75 -34.219 -42.094 1 86.06 342 LEU A N 1
ATOM 2632 C CA . LEU A 1 342 ? 14.664 -35.625 -41.719 1 86.06 342 LEU A CA 1
ATOM 2633 C C . LEU A 1 342 ? 13.219 -36.094 -41.688 1 86.06 342 LEU A C 1
ATOM 2635 O O . LEU A 1 342 ? 12.375 -35.438 -41.062 1 86.06 342 LEU A O 1
ATOM 2639 N N . HI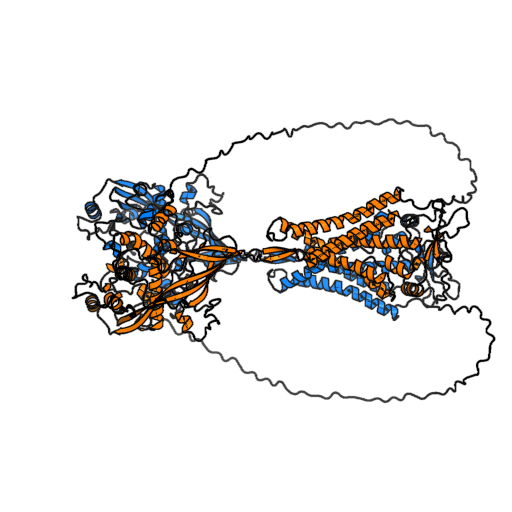S A 1 343 ? 12.969 -37.156 -42.438 1 85.75 343 HIS A N 1
ATOM 2640 C CA . HIS A 1 343 ? 11.633 -37.719 -42.344 1 85.75 343 HIS A CA 1
ATOM 2641 C C . HIS A 1 343 ? 11.328 -38.219 -40.938 1 85.75 343 HIS A C 1
ATOM 2643 O O . HIS A 1 343 ? 12.234 -38.656 -40.219 1 85.75 343 HIS A O 1
ATOM 2649 N N . TYR A 1 344 ? 10.07 -38.281 -40.5 1 83.62 344 TYR A N 1
ATOM 2650 C CA . TYR A 1 344 ? 9.688 -38.625 -39.125 1 83.62 344 TYR A CA 1
ATOM 2651 C C . TYR A 1 344 ? 10.109 -40.062 -38.781 1 83.62 344 TYR A C 1
ATOM 2653 O O . TYR A 1 344 ? 10.484 -40.344 -37.656 1 83.62 344 TYR A O 1
ATOM 2661 N N . LYS A 1 345 ? 10.031 -40.969 -39.688 1 80.75 345 LYS A N 1
ATOM 2662 C CA . LYS A 1 345 ? 10.445 -42.344 -39.438 1 80.75 345 LYS A CA 1
ATOM 2663 C C . LYS A 1 345 ? 11.938 -42.406 -39.125 1 80.75 345 LYS A C 1
ATOM 2665 O O . LYS A 1 345 ? 12.352 -43.188 -38.25 1 80.75 345 LYS A O 1
ATOM 2670 N N . ASP A 1 346 ? 12.641 -41.562 -39.906 1 83.06 346 ASP A N 1
ATOM 2671 C CA . ASP A 1 346 ? 14.086 -41.531 -39.656 1 83.06 346 ASP A CA 1
ATOM 2672 C C . ASP A 1 346 ? 14.414 -40.875 -38.312 1 83.06 346 ASP A C 1
ATOM 2674 O O . ASP A 1 346 ? 15.383 -41.25 -37.656 1 83.06 346 ASP A O 1
ATOM 2678 N N . TRP A 1 347 ? 13.641 -39.969 -37.906 1 87.81 347 TRP A N 1
ATOM 2679 C CA . TRP A 1 347 ? 13.789 -39.312 -36.625 1 87.81 347 TRP A CA 1
ATOM 2680 C C . TRP A 1 347 ? 13.664 -40.344 -35.5 1 87.81 347 TRP A C 1
ATOM 2682 O O . TRP A 1 347 ? 14.516 -40.406 -34.594 1 87.81 347 TRP A O 1
ATOM 2692 N N . PHE A 1 348 ? 12.664 -41.219 -35.562 1 83.5 348 PHE A N 1
ATOM 2693 C CA . PHE A 1 348 ? 12.453 -42.219 -34.531 1 83.5 348 PHE A CA 1
ATOM 2694 C C . PHE A 1 348 ? 13.562 -43.25 -34.562 1 83.5 348 PHE A C 1
ATOM 2696 O O . PHE A 1 348 ? 13.953 -43.781 -33.531 1 83.5 348 PHE A O 1
ATOM 2703 N N . SER A 1 349 ? 14.094 -43.5 -35.719 1 83.12 349 SER A N 1
ATOM 2704 C CA . SER A 1 349 ? 15.242 -44.375 -35.844 1 83.12 349 SER A CA 1
ATOM 2705 C C . SER A 1 349 ? 16.5 -43.75 -35.219 1 83.12 349 SER A C 1
ATOM 2707 O O . SER A 1 349 ? 17.297 -44.469 -34.594 1 83.12 349 SER A O 1
ATOM 2709 N N . TYR A 1 350 ? 16.578 -42.438 -35.5 1 84.25 350 TYR A N 1
ATOM 2710 C CA . TYR A 1 350 ? 17.688 -41.688 -34.938 1 84.25 350 TYR A CA 1
ATOM 2711 C C . TYR A 1 350 ? 17.656 -41.75 -33.406 1 84.25 350 TYR A C 1
ATOM 2713 O O . TYR A 1 350 ? 18.703 -41.875 -32.781 1 84.25 350 TYR A O 1
ATOM 2721 N N . VAL A 1 351 ? 16.5 -41.625 -32.875 1 86.12 351 VAL A N 1
ATOM 2722 C CA . VAL A 1 351 ? 16.344 -41.562 -31.422 1 86.12 351 VAL A CA 1
ATOM 2723 C C . VAL A 1 351 ? 16.516 -42.969 -30.844 1 86.12 351 VAL A C 1
ATOM 2725 O O . VAL A 1 351 ? 17.109 -43.156 -29.781 1 86.12 351 VAL A O 1
ATOM 2728 N N . SER A 1 352 ? 15.836 -43.938 -31.516 1 77.62 352 SER A N 1
ATOM 2729 C CA . SER A 1 352 ? 15.859 -45.312 -31.031 1 77.62 352 SER A CA 1
ATOM 2730 C C . SER A 1 352 ? 17.078 -46.062 -31.547 1 77.62 352 SER A C 1
ATOM 2732 O O . SER A 1 352 ? 17.766 -45.594 -32.438 1 77.62 352 SER A O 1
ATOM 2734 N N . SER A 1 353 ? 17.484 -47 -30.531 1 61.19 353 SER A N 1
ATOM 2735 C CA . SER A 1 353 ? 18.531 -47.906 -31.016 1 61.19 353 SER A CA 1
ATOM 2736 C C . SER A 1 353 ? 17.984 -48.875 -32.062 1 61.19 353 SER A C 1
ATOM 2738 O O . SER A 1 353 ? 17.25 -49.812 -31.703 1 61.19 353 SER A O 1
ATOM 2740 N N . GLY A 1 354 ? 18.219 -48.844 -33.281 1 50.19 354 GLY A N 1
ATOM 2741 C CA . GLY A 1 354 ? 18.047 -49.875 -34.281 1 50.19 354 GLY A CA 1
ATOM 2742 C C . GLY A 1 354 ? 16.609 -50 -34.781 1 50.19 354 GLY A C 1
ATOM 2743 O O . GLY A 1 354 ? 16.125 -51.094 -35.062 1 50.19 354 GLY A O 1
ATOM 2744 N N . GLY A 1 355 ? 15.695 -48.906 -34.688 1 47.81 355 GLY A N 1
ATOM 2745 C CA . GLY A 1 355 ? 14.398 -48.969 -35.344 1 47.81 355 GLY A CA 1
ATOM 2746 C C . GLY A 1 355 ? 13.266 -49.25 -34.375 1 47.81 355 GLY A C 1
ATOM 2747 O O . GLY A 1 355 ? 12.086 -49.156 -34.719 1 47.81 355 GLY A O 1
ATOM 2748 N N . ASN A 1 356 ? 13.492 -49.906 -33.188 1 48.78 356 ASN A N 1
ATOM 2749 C CA . ASN A 1 356 ? 12.422 -50.188 -32.25 1 48.78 356 ASN A CA 1
ATOM 2750 C C . ASN A 1 356 ? 12.078 -48.969 -31.406 1 48.78 356 ASN A C 1
ATOM 2752 O O . ASN A 1 356 ? 12.883 -48.531 -30.594 1 48.78 356 ASN A O 1
ATOM 2756 N N . PRO A 1 357 ? 11.016 -48.344 -31.672 1 51.81 357 PRO A N 1
ATOM 2757 C CA . PRO A 1 357 ? 10.602 -47.125 -31 1 51.81 357 PRO A CA 1
ATOM 2758 C C . PRO A 1 357 ? 10.555 -47.25 -29.484 1 51.81 357 PRO A C 1
ATOM 2760 O O . PRO A 1 357 ? 10.641 -46.25 -28.766 1 51.81 357 PRO A O 1
ATOM 2763 N N . LEU A 1 358 ? 10.547 -48.5 -29.031 1 54.19 358 LEU A N 1
ATOM 2764 C CA . LEU A 1 358 ? 10.422 -48.75 -27.609 1 54.19 358 LEU A CA 1
ATOM 2765 C C . LEU A 1 358 ? 11.797 -48.969 -26.969 1 54.19 358 LEU A C 1
ATOM 2767 O O . LEU A 1 358 ? 11.93 -48.969 -25.75 1 54.19 358 LEU A O 1
ATOM 2771 N N . ALA A 1 359 ? 12.805 -49.062 -27.812 1 61.19 359 ALA A N 1
ATOM 2772 C CA . ALA A 1 359 ? 14.125 -49.375 -27.266 1 61.19 359 ALA A CA 1
ATOM 2773 C C . ALA A 1 359 ? 15.016 -48.125 -27.266 1 61.19 359 ALA A C 1
ATOM 2775 O O . ALA A 1 359 ? 15.82 -47.938 -28.172 1 61.19 359 ALA A O 1
ATOM 2776 N N . ILE A 1 360 ? 14.852 -47.219 -26.375 1 68.44 360 ILE A N 1
ATOM 2777 C CA . ILE A 1 360 ? 15.688 -46.031 -26.234 1 68.44 360 ILE A CA 1
ATOM 2778 C C . ILE A 1 360 ? 16.938 -46.375 -25.422 1 68.44 360 ILE A C 1
ATOM 2780 O O . ILE A 1 360 ? 16.844 -46.906 -24.312 1 68.44 360 ILE A O 1
ATOM 2784 N N . PRO A 1 361 ? 18.109 -46.188 -26.078 1 75.38 361 PRO A N 1
ATOM 2785 C CA . PRO A 1 361 ? 19.344 -46.438 -25.328 1 75.38 361 PRO A CA 1
ATOM 2786 C C . PRO A 1 361 ? 19.391 -45.688 -24 1 75.38 361 PRO A C 1
ATOM 2788 O O . PRO A 1 361 ? 18.766 -44.625 -23.859 1 75.38 361 PRO A O 1
ATOM 2791 N N . ALA A 1 362 ? 20.125 -46.25 -23.078 1 74.56 362 ALA A N 1
ATOM 2792 C CA . ALA A 1 362 ? 20.234 -45.688 -21.734 1 74.56 362 ALA A CA 1
ATOM 2793 C C . ALA A 1 362 ? 20.875 -44.312 -21.75 1 74.56 362 ALA A C 1
ATOM 2795 O O . ALA A 1 362 ? 20.703 -43.531 -20.828 1 74.56 362 ALA A O 1
ATOM 2796 N N . SER A 1 363 ? 21.531 -43.938 -22.797 1 83.88 363 SER A N 1
ATOM 2797 C CA . SER A 1 363 ? 22.203 -42.656 -22.859 1 83.88 363 SER A CA 1
ATOM 2798 C C . SER A 1 363 ? 21.328 -41.594 -23.516 1 83.88 363 SER A C 1
ATOM 2800 O O . SER A 1 363 ? 21.781 -40.469 -23.781 1 83.88 363 SER A O 1
ATOM 2802 N N . ARG A 1 364 ? 20.078 -42 -23.781 1 89.25 364 ARG A N 1
ATOM 2803 C CA . ARG A 1 364 ? 19.172 -41.062 -24.453 1 89.25 364 ARG A CA 1
ATOM 2804 C C . ARG A 1 364 ? 17.891 -40.875 -23.641 1 89.25 364 ARG A C 1
ATOM 2806 O O . ARG A 1 364 ? 17.344 -41.812 -23.094 1 89.25 364 ARG A O 1
ATOM 2813 N N . TYR A 1 365 ? 17.562 -39.688 -23.484 1 90.06 365 TYR A N 1
ATOM 2814 C CA . TYR A 1 365 ? 16.312 -39.312 -22.859 1 90.06 365 TYR A CA 1
ATOM 2815 C C . TYR A 1 365 ? 15.352 -38.688 -23.859 1 90.06 365 TYR A C 1
ATOM 2817 O O . TYR A 1 365 ? 15.586 -37.562 -24.344 1 90.06 365 TYR A O 1
ATOM 2825 N N . PHE A 1 366 ? 14.281 -39.375 -24.188 1 88.38 366 PHE A N 1
ATOM 2826 C CA . PHE A 1 366 ? 13.344 -39 -25.234 1 88.38 366 PHE A CA 1
ATOM 2827 C C . PHE A 1 366 ? 11.992 -38.625 -24.641 1 88.38 366 PHE A C 1
ATOM 2829 O O . PHE A 1 366 ? 11.5 -39.312 -23.734 1 88.38 366 PHE A O 1
ATOM 2836 N N . ASN A 1 367 ? 11.367 -37.562 -25.156 1 84.94 367 ASN A N 1
ATOM 2837 C CA . ASN A 1 367 ? 10.078 -37.125 -24.609 1 84.94 367 ASN A CA 1
ATOM 2838 C C . ASN A 1 367 ? 8.922 -37.812 -25.312 1 84.94 367 ASN A C 1
ATOM 2840 O O . ASN A 1 367 ? 7.754 -37.531 -25.031 1 84.94 367 ASN A O 1
ATOM 2844 N N . GLY A 1 368 ? 9.289 -38.656 -26.281 1 79.62 368 GLY A N 1
ATOM 2845 C CA . GLY A 1 368 ? 8.258 -39.406 -26.969 1 79.62 368 GLY A CA 1
ATOM 2846 C C . GLY A 1 368 ? 7.805 -38.75 -28.25 1 79.62 368 GLY A C 1
ATOM 2847 O O . GLY A 1 368 ? 6.98 -39.281 -28.984 1 79.62 368 GLY A O 1
ATOM 2848 N N . GLU A 1 369 ? 8.43 -37.562 -28.516 1 83.5 369 GLU A N 1
ATOM 2849 C CA . GLU A 1 369 ? 7.973 -36.812 -29.703 1 83.5 369 GLU A CA 1
ATOM 2850 C C . GLU A 1 369 ? 9.133 -36.156 -30.422 1 83.5 369 GLU A C 1
ATOM 2852 O O . GLU A 1 369 ? 9.844 -36.812 -31.203 1 83.5 369 GLU A O 1
ATOM 2857 N N . SER A 1 370 ? 9.375 -34.875 -30.125 1 88.75 370 SER A N 1
ATOM 2858 C CA . SER A 1 370 ? 10.25 -34.094 -30.984 1 88.75 370 SER A CA 1
ATOM 2859 C C . SER A 1 370 ? 11.578 -33.812 -30.297 1 88.75 370 SER A C 1
ATOM 2861 O O . SER A 1 370 ? 12.5 -33.281 -30.922 1 88.75 370 SER A O 1
ATOM 2863 N N . LEU A 1 371 ? 11.742 -34.156 -29.031 1 91.25 371 LEU A N 1
ATOM 2864 C CA . LEU A 1 371 ? 12.93 -33.75 -28.281 1 91.25 371 LEU A CA 1
ATOM 2865 C C . LEU A 1 371 ? 13.656 -34.938 -27.688 1 91.25 371 LEU A C 1
ATOM 2867 O O . LEU A 1 371 ? 13.031 -35.812 -27.109 1 91.25 371 LEU A O 1
ATOM 2871 N N . VAL A 1 372 ? 15 -34.969 -27.891 1 92.06 372 VAL A N 1
ATOM 2872 C CA . VAL A 1 372 ? 15.812 -36.031 -27.297 1 92.06 372 VAL A CA 1
ATOM 2873 C C . VAL A 1 372 ? 17.125 -35.438 -26.781 1 92.06 372 VAL A C 1
ATOM 2875 O O . VAL A 1 372 ? 17.719 -34.562 -27.422 1 92.06 372 VAL A O 1
ATOM 2878 N N . LEU A 1 373 ? 17.484 -35.812 -25.562 1 94.94 373 LEU A N 1
ATOM 2879 C CA . LEU A 1 373 ? 18.781 -35.5 -24.969 1 94.94 373 LEU A CA 1
ATOM 2880 C C . LEU A 1 373 ? 19.734 -36.688 -25.047 1 94.94 373 LEU A C 1
ATOM 2882 O O . LEU A 1 373 ? 19.375 -37.812 -24.641 1 94.94 373 LEU A O 1
ATOM 2886 N N . ILE A 1 374 ? 20.922 -36.469 -25.562 1 93.31 374 ILE A N 1
ATOM 2887 C CA . ILE A 1 374 ? 21.891 -37.531 -25.781 1 93.31 374 ILE A CA 1
ATOM 2888 C C . ILE A 1 374 ? 23.156 -37.25 -24.969 1 93.31 374 ILE A C 1
ATOM 2890 O O . ILE A 1 374 ? 23.766 -36.188 -25.094 1 93.31 374 ILE A O 1
ATOM 2894 N N . LEU A 1 375 ? 23.453 -38.25 -24.156 1 91.31 375 LEU A N 1
ATOM 2895 C CA . LEU A 1 375 ? 24.703 -38.188 -23.406 1 91.31 375 LEU A CA 1
ATOM 2896 C C . LEU A 1 375 ? 25.828 -38.906 -24.141 1 91.31 375 LEU A C 1
ATOM 2898 O O . LEU A 1 375 ? 25.609 -39.969 -24.75 1 91.31 375 LEU A O 1
ATOM 2902 N N . PRO A 1 376 ? 26.984 -38.281 -24.078 1 86.06 376 PRO A N 1
ATOM 2903 C CA . PRO A 1 376 ? 28.109 -39 -24.641 1 86.06 376 PRO A CA 1
ATOM 2904 C C . PRO A 1 376 ? 28.469 -40.25 -23.828 1 86.06 376 PRO A C 1
ATOM 2906 O O . PRO A 1 376 ? 28.109 -40.344 -22.656 1 86.06 376 PRO A O 1
ATOM 2909 N N . SER A 1 377 ? 29.125 -41.219 -24.453 1 77.56 377 SER A N 1
ATOM 2910 C CA . SER A 1 377 ? 29.469 -42.469 -23.812 1 77.56 377 SER A CA 1
ATOM 2911 C C . SER A 1 377 ? 30.312 -42.25 -22.562 1 77.56 377 SER A C 1
ATOM 2913 O O . SER A 1 377 ? 30.234 -43.031 -21.609 1 77.56 377 SER A O 1
ATOM 2915 N N . ASN A 1 378 ? 31.078 -41.219 -22.547 1 74.44 378 ASN A N 1
ATOM 2916 C CA . ASN A 1 378 ? 31.953 -40.969 -21.422 1 74.44 378 ASN A CA 1
ATOM 2917 C C . ASN A 1 378 ? 31.422 -39.844 -20.531 1 74.44 378 ASN A C 1
ATOM 2919 O O . ASN A 1 378 ? 32.188 -39.062 -19.938 1 74.44 378 ASN A O 1
ATOM 2923 N N . PHE A 1 379 ? 30.094 -39.75 -20.453 1 79 379 PHE A N 1
ATOM 2924 C CA . PHE A 1 379 ? 29.484 -38.625 -19.781 1 79 379 PHE A CA 1
ATOM 2925 C C . PHE A 1 379 ? 30.031 -38.469 -18.375 1 79 379 PHE A C 1
ATOM 2927 O O . PHE A 1 379 ? 30.578 -37.406 -18.031 1 79 379 PHE A O 1
ATOM 2934 N N . MET A 1 380 ? 30 -39.531 -17.484 1 71.75 380 MET A N 1
ATOM 2935 C CA . MET A 1 380 ? 30.469 -39.406 -16.109 1 71.75 380 MET A CA 1
ATOM 2936 C C . MET A 1 380 ? 31.938 -39.812 -16 1 71.75 380 MET A C 1
ATOM 2938 O O . MET A 1 380 ? 32.719 -39.219 -15.258 1 71.75 380 MET A O 1
ATOM 2942 N N . SER A 1 381 ? 32.25 -40.812 -16.719 1 69.06 381 SER A N 1
ATOM 2943 C CA . SER A 1 381 ? 33.625 -41.281 -16.641 1 69.06 381 SER A CA 1
ATOM 2944 C C . SER A 1 381 ? 34.625 -40.25 -17.094 1 69.06 381 SER A C 1
ATOM 2946 O O . SER A 1 381 ? 35.719 -40.125 -16.547 1 69.06 381 SER A O 1
ATOM 2948 N N . GLY A 1 382 ? 34.219 -39.469 -18.031 1 64.94 382 GLY A N 1
ATOM 2949 C CA . GLY A 1 382 ? 35.094 -38.406 -18.484 1 64.94 382 GLY A CA 1
ATOM 2950 C C . GLY A 1 382 ? 35.375 -37.375 -17.406 1 64.94 382 GLY A C 1
ATOM 2951 O O . GLY A 1 382 ? 36.531 -36.906 -17.281 1 64.94 382 GLY A O 1
ATOM 2952 N N . TRP A 1 383 ? 34.438 -37.156 -16.609 1 66.69 383 TRP A N 1
ATOM 2953 C CA . TRP A 1 383 ? 34.594 -36.156 -15.539 1 66.69 383 TRP A CA 1
ATOM 2954 C C . TRP A 1 383 ? 35.469 -36.719 -14.422 1 66.69 383 TRP A C 1
ATOM 2956 O O . TRP A 1 383 ? 36.281 -36 -13.852 1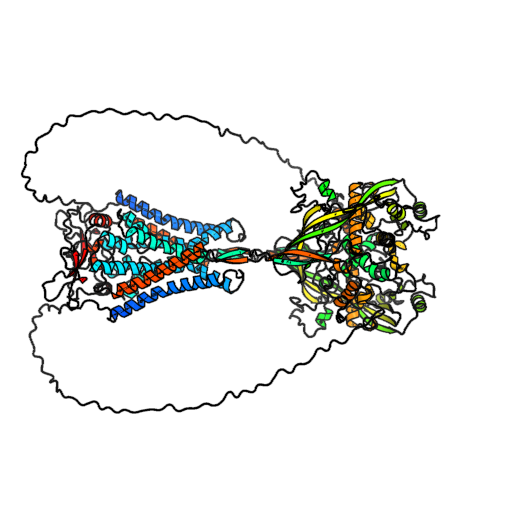 66.69 383 TRP A O 1
ATOM 2966 N N . VAL A 1 384 ? 35.25 -37.906 -14.109 1 68 384 VAL A N 1
ATOM 2967 C CA . VAL A 1 384 ? 36.031 -38.531 -13.055 1 68 384 VAL A CA 1
ATOM 2968 C C . VAL A 1 384 ? 37.5 -38.5 -13.438 1 68 384 VAL A C 1
ATOM 2970 O O . VAL A 1 384 ? 38.375 -38.281 -12.586 1 68 384 VAL A O 1
ATOM 2973 N N . THR A 1 385 ? 37.75 -38.688 -14.727 1 68.81 385 THR A N 1
ATOM 2974 C CA . THR A 1 385 ? 39.125 -38.719 -15.211 1 68.81 385 THR A CA 1
ATOM 2975 C C . THR A 1 385 ? 39.688 -37.312 -15.312 1 68.81 385 THR A C 1
ATOM 2977 O O . THR A 1 385 ? 40.844 -37.062 -14.969 1 68.81 385 THR A O 1
ATOM 2980 N N . TYR A 1 386 ? 38.812 -36.375 -15.781 1 71.25 386 TYR A N 1
ATOM 2981 C CA . TYR A 1 386 ? 39.25 -35 -15.938 1 71.25 386 TYR A CA 1
ATOM 2982 C C . TYR A 1 386 ? 38.281 -34.062 -15.25 1 71.25 386 TYR A C 1
ATOM 2984 O O . TYR A 1 386 ? 37.375 -33.531 -15.883 1 71.25 386 TYR A O 1
ATOM 2992 N N . PRO A 1 387 ? 38.531 -33.812 -13.992 1 72.75 387 PRO A N 1
ATOM 2993 C CA . PRO A 1 387 ? 37.562 -33 -13.227 1 72.75 387 PRO A CA 1
ATOM 2994 C C . PRO A 1 387 ? 37.469 -31.562 -13.711 1 72.75 387 PRO A C 1
ATOM 2996 O O . PRO A 1 387 ? 36.531 -30.859 -13.383 1 72.75 387 PRO A O 1
ATOM 2999 N N . SER A 1 388 ? 38.375 -31.203 -14.617 1 77.38 388 SER A N 1
ATOM 3000 C CA . SER A 1 388 ? 38.344 -29.828 -15.125 1 77.38 388 SER A CA 1
ATOM 3001 C C . SER A 1 388 ? 37.594 -29.75 -16.438 1 77.38 388 SER A C 1
ATOM 3003 O O . SER A 1 388 ? 37.625 -28.734 -17.125 1 77.38 388 SER A O 1
ATOM 3005 N N . THR A 1 389 ? 36.906 -30.859 -16.719 1 80.12 389 THR A N 1
ATOM 3006 C CA . THR A 1 389 ? 36.125 -30.828 -17.953 1 80.12 389 THR A CA 1
ATOM 3007 C C . THR A 1 389 ? 34.656 -30.719 -17.641 1 80.12 389 THR A C 1
ATOM 3009 O O . THR A 1 389 ? 34.125 -31.516 -16.859 1 80.12 389 THR A O 1
ATOM 3012 N N . PRO A 1 390 ? 34 -29.781 -18.234 1 87.94 390 PRO A N 1
ATOM 3013 C CA . PRO A 1 390 ? 32.562 -29.641 -18 1 87.94 390 PRO A CA 1
ATOM 3014 C C . PRO A 1 390 ? 31.75 -30.797 -18.578 1 87.94 390 PRO A C 1
ATOM 3016 O O . PRO A 1 390 ? 32.156 -31.406 -19.562 1 87.94 390 PRO A O 1
ATOM 3019 N N . LEU A 1 391 ? 30.688 -31.109 -17.938 1 88.88 391 LEU A N 1
ATOM 3020 C CA . LEU A 1 391 ? 29.766 -32.062 -18.5 1 88.88 391 LEU A CA 1
ATOM 3021 C C . LEU A 1 391 ? 29.172 -31.562 -19.812 1 88.88 391 LEU A C 1
ATOM 3023 O O . LEU A 1 391 ? 28.891 -30.359 -19.938 1 88.88 391 LEU A O 1
ATOM 3027 N N . ASN A 1 392 ? 29.047 -32.469 -20.734 1 90.62 392 ASN A N 1
ATOM 3028 C CA . ASN A 1 392 ? 28.484 -32.031 -22.016 1 90.62 392 ASN A CA 1
ATOM 3029 C C . ASN A 1 392 ? 27.375 -33 -22.469 1 90.62 392 ASN A C 1
ATOM 3031 O O . ASN A 1 392 ? 27.344 -34.156 -22.062 1 90.62 392 ASN A O 1
ATOM 3035 N N . PHE A 1 393 ? 26.453 -32.5 -23.156 1 93.62 393 PHE A N 1
ATOM 3036 C CA . PHE A 1 393 ? 25.391 -33.312 -23.75 1 93.62 393 PHE A CA 1
ATOM 3037 C C . PHE A 1 393 ? 24.875 -32.625 -25.031 1 93.62 393 PHE A C 1
ATOM 3039 O O . PHE A 1 393 ? 25.266 -31.516 -25.359 1 93.62 393 PHE A O 1
ATOM 3046 N N . THR A 1 394 ? 24.109 -33.375 -25.812 1 94.81 394 THR A N 1
ATOM 3047 C CA . THR A 1 394 ? 23.5 -32.844 -27.031 1 94.81 394 THR A CA 1
ATOM 3048 C C . THR A 1 394 ? 21.984 -32.906 -26.953 1 94.81 394 THR A C 1
ATOM 3050 O O . THR A 1 394 ? 21.422 -33.938 -26.562 1 94.81 394 THR A O 1
ATOM 3053 N N . LEU A 1 395 ? 21.391 -31.828 -27.172 1 96.12 395 LEU A N 1
ATOM 3054 C CA . LEU A 1 395 ? 19.938 -31.734 -27.266 1 96.12 395 LEU A CA 1
ATOM 3055 C C . LEU A 1 395 ? 19.5 -31.625 -28.734 1 96.12 395 LEU A C 1
ATOM 3057 O O . LEU A 1 395 ? 19.891 -30.672 -29.422 1 96.12 395 LEU A O 1
ATOM 3061 N N . SER A 1 396 ? 18.734 -32.562 -29.172 1 93.88 396 SER A N 1
ATOM 3062 C CA . SER A 1 396 ? 18.266 -32.594 -30.547 1 93.88 396 SER A CA 1
ATOM 3063 C C . SER A 1 396 ? 16.75 -32.375 -30.609 1 93.88 396 SER A C 1
ATOM 3065 O O . SER A 1 396 ? 16 -33.031 -29.891 1 93.88 396 SER A O 1
ATOM 3067 N N . SER A 1 397 ? 16.344 -31.469 -31.438 1 93.25 397 SER A N 1
ATOM 3068 C CA . SER A 1 397 ? 14.938 -31.156 -31.641 1 93.25 397 SER A CA 1
ATOM 3069 C C . SER A 1 397 ? 14.531 -31.391 -33.094 1 93.25 397 SER A C 1
ATOM 3071 O O . SER A 1 397 ? 15.211 -30.922 -34 1 93.25 397 SER A O 1
ATOM 3073 N N . TYR A 1 398 ? 13.391 -31.969 -33.281 1 91.25 398 TYR A N 1
ATOM 3074 C CA . TYR A 1 398 ? 12.906 -32.344 -34.625 1 91.25 398 TYR A CA 1
ATOM 3075 C C . TYR A 1 398 ? 11.891 -31.328 -35.125 1 91.25 398 TYR A C 1
ATOM 3077 O O . TYR A 1 398 ? 10.984 -30.922 -34.375 1 91.25 398 TYR A O 1
ATOM 3085 N N . HIS A 1 399 ? 12.086 -30.938 -36.219 1 87.81 399 HIS A N 1
ATOM 3086 C CA . HIS A 1 399 ? 11.125 -30.219 -37.062 1 87.81 399 HIS A CA 1
ATOM 3087 C C . HIS A 1 399 ? 11.039 -30.844 -38.469 1 87.81 399 HIS A C 1
ATOM 3089 O O . HIS A 1 399 ? 12.031 -31.359 -38.969 1 87.81 399 HIS A O 1
ATOM 3095 N N . PRO A 1 400 ? 9.805 -30.797 -38.969 1 83.25 400 PRO A N 1
ATOM 3096 C CA . PRO A 1 400 ? 9.664 -31.438 -40.281 1 83.25 400 PRO A CA 1
ATOM 3097 C C . PRO A 1 400 ? 10.672 -30.906 -41.312 1 83.25 400 PRO A C 1
ATOM 3099 O O . PRO A 1 400 ? 11.062 -31.641 -42.219 1 83.25 400 PRO A O 1
ATOM 3102 N N . ASP A 1 401 ? 11.078 -29.75 -41.094 1 85.75 401 ASP A N 1
ATOM 3103 C CA . ASP A 1 401 ? 11.969 -29.156 -42.094 1 85.75 401 ASP A CA 1
ATOM 3104 C C . ASP A 1 401 ? 13.43 -29.281 -41.656 1 85.75 401 ASP A C 1
ATOM 3106 O O . ASP A 1 401 ? 14.344 -29.016 -42.438 1 85.75 401 ASP A O 1
ATOM 3110 N N . SER A 1 402 ? 13.68 -29.609 -40.438 1 88.31 402 SER A N 1
ATOM 3111 C CA . SER A 1 402 ? 15.062 -29.641 -39.969 1 88.31 402 SER A CA 1
ATOM 3112 C C . SER A 1 402 ? 15.172 -30.297 -38.594 1 88.31 402 SER A C 1
ATOM 3114 O O . SER A 1 402 ? 14.172 -30.438 -37.906 1 88.31 402 SER A O 1
ATOM 3116 N N . VAL A 1 403 ? 16.359 -30.781 -38.375 1 92.56 403 VAL A N 1
ATOM 3117 C CA . VAL A 1 403 ? 16.703 -31.219 -37.031 1 92.56 403 VAL A CA 1
ATOM 3118 C C . VAL A 1 403 ? 17.797 -30.312 -36.469 1 92.56 403 VAL A C 1
ATOM 3120 O O . VAL A 1 403 ? 18.859 -30.141 -37.062 1 92.56 403 VAL A O 1
ATOM 3123 N N . THR A 1 404 ? 17.5 -29.703 -35.406 1 94 404 THR A N 1
ATOM 3124 C CA . THR A 1 404 ? 18.453 -28.828 -34.75 1 94 404 THR A CA 1
ATOM 3125 C C . THR A 1 404 ? 19.172 -29.547 -33.625 1 94 404 THR A C 1
ATOM 3127 O O . THR A 1 404 ? 18.516 -30.109 -32.719 1 94 404 THR A O 1
ATOM 3130 N N . ASN A 1 405 ? 20.5 -29.625 -33.688 1 95.06 405 ASN A N 1
ATOM 3131 C CA . ASN A 1 405 ? 21.312 -30.188 -32.625 1 95.06 405 ASN A CA 1
ATOM 3132 C C . ASN A 1 405 ? 22.047 -29.094 -31.828 1 95.06 405 ASN A C 1
ATOM 3134 O O . ASN A 1 405 ? 22.75 -28.266 -32.406 1 95.06 405 ASN A O 1
ATOM 3138 N N . ALA A 1 406 ? 21.859 -29.094 -30.562 1 96.5 406 ALA A N 1
ATOM 3139 C CA . ALA A 1 406 ? 22.578 -28.172 -29.688 1 96.5 406 ALA A CA 1
ATOM 3140 C C . ALA A 1 406 ? 23.547 -28.938 -28.781 1 96.5 406 ALA A C 1
ATOM 3142 O O . ALA A 1 406 ? 23.141 -29.719 -27.922 1 96.5 406 ALA A O 1
ATOM 3143 N N . THR A 1 407 ? 24.828 -28.75 -28.953 1 96.25 407 THR A N 1
ATOM 3144 C CA . THR A 1 407 ? 25.828 -29.297 -28.062 1 96.25 407 THR A CA 1
ATOM 3145 C C . THR A 1 407 ? 26.125 -28.328 -26.922 1 96.25 407 THR A C 1
ATOM 3147 O O . THR A 1 407 ? 26.531 -27.188 -27.141 1 96.25 407 THR A O 1
ATOM 3150 N N . CYS A 1 408 ? 25.922 -28.812 -25.766 1 96.56 408 CYS A N 1
ATOM 3151 C CA . CYS A 1 408 ? 25.953 -27.906 -24.625 1 96.56 408 CYS A CA 1
ATOM 3152 C C . CYS A 1 408 ? 26.969 -28.344 -23.578 1 96.56 408 CYS A C 1
ATOM 3154 O O . CYS A 1 408 ? 27.141 -29.547 -23.344 1 96.56 408 CYS A O 1
ATOM 3156 N N . LEU A 1 409 ? 27.625 -27.391 -22.969 1 94.19 409 LEU A N 1
ATOM 3157 C CA . LEU A 1 409 ? 28.5 -27.547 -21.828 1 94.19 409 LEU A CA 1
ATOM 3158 C C . LEU A 1 409 ? 27.875 -26.984 -20.562 1 94.19 409 LEU A C 1
ATOM 3160 O O . LEU A 1 409 ? 27.297 -25.891 -20.578 1 94.19 409 LEU A O 1
ATOM 3164 N N . LEU A 1 410 ? 27.969 -27.75 -19.484 1 94.25 410 LEU A N 1
ATOM 3165 C CA . LEU A 1 410 ? 27.391 -27.297 -18.234 1 94.25 410 LEU A CA 1
ATOM 3166 C C . LEU A 1 410 ? 28.453 -26.75 -17.297 1 94.25 410 LEU A C 1
ATOM 3168 O O . LEU A 1 410 ? 29.5 -27.375 -17.109 1 94.25 410 LEU A O 1
ATOM 3172 N N . LEU A 1 411 ? 28.141 -25.594 -16.828 1 93.5 411 LEU A N 1
ATOM 3173 C CA . LEU A 1 411 ? 29 -24.938 -15.859 1 93.5 411 LEU A CA 1
ATOM 3174 C C . LEU A 1 411 ? 28.203 -24.422 -14.672 1 93.5 411 LEU A C 1
ATOM 3176 O O . LEU A 1 411 ? 26.969 -24.453 -14.68 1 93.5 411 LEU A O 1
ATOM 3180 N N . THR A 1 412 ? 28.922 -24.016 -13.586 1 94.19 412 THR A N 1
ATOM 3181 C CA . THR A 1 412 ? 28.281 -23.422 -12.414 1 94.19 412 THR A CA 1
ATOM 3182 C C . THR A 1 412 ? 28.766 -21.984 -12.219 1 94.19 412 THR A C 1
ATOM 3184 O O . THR A 1 412 ? 29.969 -21.719 -12.25 1 94.19 412 THR A O 1
ATOM 3187 N N . SER A 1 413 ? 27.859 -21.062 -12.141 1 94.31 413 SER A N 1
ATOM 3188 C CA . SER A 1 413 ? 28.188 -19.688 -11.766 1 94.31 413 SER A CA 1
ATOM 3189 C C . SER A 1 413 ? 27.922 -19.453 -10.289 1 94.31 413 SER A C 1
ATOM 3191 O O . SER A 1 413 ? 26.797 -19.656 -9.805 1 94.31 413 SER A O 1
ATOM 3193 N N . TYR A 1 414 ? 28.969 -19.047 -9.586 1 94 414 TYR A N 1
ATOM 3194 C CA . TYR A 1 414 ? 28.859 -18.719 -8.164 1 94 414 TYR A CA 1
ATOM 3195 C C . TYR A 1 414 ? 28.734 -17.219 -7.957 1 94 414 TYR A C 1
ATOM 3197 O O . TYR A 1 414 ? 29.516 -16.438 -8.523 1 94 414 TYR A O 1
ATOM 3205 N N . LEU A 1 415 ? 27.766 -16.812 -7.203 1 93.75 415 LEU A N 1
ATOM 3206 C CA . LEU A 1 415 ? 27.594 -15.375 -7.008 1 93.75 415 LEU A CA 1
ATOM 3207 C C . LEU A 1 415 ? 27.125 -15.07 -5.59 1 93.75 415 LEU A C 1
ATOM 3209 O O . LEU A 1 415 ? 26.688 -15.969 -4.871 1 93.75 415 LEU A O 1
ATOM 3213 N N . GLU A 1 416 ? 27.391 -13.898 -5.23 1 94.75 416 GLU A N 1
ATOM 3214 C CA . GLU A 1 416 ? 26.844 -13.281 -4.027 1 94.75 416 GLU A CA 1
ATOM 3215 C C . GLU A 1 416 ? 25.75 -12.273 -4.375 1 94.75 416 GLU A C 1
ATOM 3217 O O . GLU A 1 416 ? 25.938 -11.422 -5.246 1 94.75 416 GLU A O 1
ATOM 3222 N N . ALA A 1 417 ? 24.578 -12.453 -3.76 1 95.88 417 ALA A N 1
ATOM 3223 C CA . ALA A 1 417 ? 23.438 -11.562 -4.016 1 95.88 417 ALA A CA 1
ATOM 3224 C C . ALA A 1 417 ? 23 -10.852 -2.738 1 95.88 417 ALA A C 1
ATOM 3226 O O . ALA A 1 417 ? 22.906 -11.477 -1.68 1 95.88 417 ALA A O 1
ATOM 3227 N N . GLU A 1 418 ? 22.859 -9.594 -2.826 1 96.44 418 GLU A N 1
ATOM 3228 C CA . GLU A 1 418 ? 22.234 -8.836 -1.744 1 96.44 418 GLU A CA 1
ATOM 3229 C C . GLU A 1 418 ? 20.734 -8.68 -1.976 1 96.44 418 GLU A C 1
ATOM 3231 O O . GLU A 1 418 ? 20.312 -8.172 -3.018 1 96.44 418 GLU A O 1
ATOM 3236 N N . ILE A 1 419 ? 19.953 -9.086 -1.026 1 96.88 419 ILE A N 1
ATOM 3237 C CA . ILE A 1 419 ? 18.5 -9.078 -1.139 1 96.88 419 ILE A CA 1
ATOM 3238 C C . ILE A 1 419 ? 17.906 -8.047 -0.182 1 96.88 419 ILE A C 1
ATOM 3240 O O . ILE A 1 419 ? 18.328 -7.953 0.974 1 96.88 419 ILE A O 1
ATOM 3244 N N . ALA A 1 420 ? 17.047 -7.27 -0.725 1 95.88 420 ALA A N 1
ATOM 3245 C CA . ALA A 1 420 ? 16.297 -6.309 0.074 1 95.88 420 ALA A CA 1
ATOM 3246 C C . ALA A 1 420 ? 14.797 -6.59 0.005 1 95.88 420 ALA A C 1
ATOM 3248 O O . ALA A 1 420 ? 14.242 -6.785 -1.08 1 95.88 420 ALA A O 1
ATOM 3249 N N . CYS A 1 421 ? 14.203 -6.656 1.153 1 94 421 CYS A N 1
ATOM 3250 C CA . CYS A 1 421 ? 12.766 -6.906 1.235 1 94 421 CYS A CA 1
ATOM 3251 C C . CYS A 1 421 ? 12.023 -5.668 1.729 1 94 421 CYS A C 1
ATOM 3253 O O . CYS A 1 421 ? 12.328 -5.148 2.807 1 94 421 CYS A O 1
ATOM 3255 N N . TRP A 1 422 ? 11.172 -5.16 0.928 1 91.56 422 TRP A N 1
ATOM 3256 C CA . TRP A 1 422 ? 10.211 -4.152 1.371 1 91.56 422 TRP A CA 1
ATOM 3257 C C . TRP A 1 422 ? 8.945 -4.805 1.92 1 91.56 422 TRP A C 1
ATOM 3259 O O . TRP A 1 422 ? 8.023 -5.109 1.165 1 91.56 422 TRP A O 1
ATOM 3269 N N . TYR A 1 423 ? 8.945 -4.922 3.236 1 88.44 423 TYR A N 1
ATOM 3270 C CA . TYR A 1 423 ? 7.949 -5.746 3.91 1 88.44 423 TYR A CA 1
ATOM 3271 C C . TYR A 1 423 ? 8.086 -7.207 3.498 1 88.44 423 TYR A C 1
ATOM 3273 O O . TYR A 1 423 ? 9.133 -7.824 3.705 1 88.44 423 TYR A O 1
ATOM 3281 N N . LYS A 1 424 ? 7.074 -7.652 2.701 1 88.31 424 LYS A N 1
ATOM 3282 C CA . LYS A 1 424 ? 7.121 -9.062 2.311 1 88.31 424 LYS A CA 1
ATOM 3283 C C . LYS A 1 424 ? 7.68 -9.219 0.899 1 88.31 424 LYS A C 1
ATOM 3285 O O . LYS A 1 424 ? 7.977 -10.336 0.468 1 88.31 424 LYS A O 1
ATOM 3290 N N . ASP A 1 425 ? 7.895 -8.141 0.187 1 90.25 425 ASP A N 1
ATOM 3291 C CA . ASP A 1 425 ? 8.375 -8.18 -1.191 1 90.25 425 ASP A CA 1
ATOM 3292 C C . ASP A 1 425 ? 9.898 -8.078 -1.248 1 90.25 425 ASP A C 1
ATOM 3294 O O . ASP A 1 425 ? 10.461 -7.027 -0.94 1 90.25 425 ASP A O 1
ATOM 3298 N N . CYS A 1 426 ? 10.492 -9.148 -1.664 1 94.06 426 CYS A N 1
ATOM 3299 C CA . CYS A 1 426 ? 11.953 -9.211 -1.68 1 94.06 426 CYS A CA 1
ATOM 3300 C C . CYS A 1 426 ? 12.484 -9.164 -3.105 1 94.06 426 CYS A C 1
ATOM 3302 O O . CYS A 1 426 ? 11.906 -9.766 -4.012 1 94.06 426 CYS A O 1
ATOM 3304 N N . ASP A 1 427 ? 13.594 -8.438 -3.305 1 94.88 427 ASP A N 1
ATOM 3305 C CA . ASP A 1 427 ? 14.25 -8.32 -4.605 1 94.88 427 ASP A CA 1
ATOM 3306 C C . ASP A 1 427 ? 15.773 -8.305 -4.453 1 94.88 427 ASP A C 1
ATOM 3308 O O . ASP A 1 427 ? 16.297 -7.867 -3.428 1 94.88 427 ASP A O 1
ATOM 3312 N N . ALA A 1 428 ? 16.359 -8.805 -5.438 1 96.19 428 ALA A N 1
ATOM 3313 C CA . ALA A 1 428 ? 17.812 -8.648 -5.484 1 96.19 428 ALA A CA 1
ATOM 3314 C C . ALA A 1 428 ? 18.203 -7.227 -5.875 1 96.19 428 ALA A C 1
ATOM 3316 O O . ALA A 1 428 ? 17.734 -6.711 -6.895 1 96.19 428 ALA A O 1
ATOM 3317 N N . VAL A 1 429 ? 19.078 -6.656 -5.141 1 95.5 429 VAL A N 1
ATOM 3318 C CA . VAL A 1 429 ? 19.422 -5.258 -5.379 1 95.5 429 VAL A CA 1
ATOM 3319 C C . VAL A 1 429 ? 20.797 -5.16 -6.039 1 95.5 429 VAL A C 1
ATOM 3321 O O . VAL A 1 429 ? 21.031 -4.262 -6.848 1 95.5 429 VAL A O 1
ATOM 3324 N N . ARG A 1 430 ? 21.656 -6.016 -5.684 1 95.25 430 ARG A N 1
ATOM 3325 C CA . ARG A 1 430 ? 22.969 -6.074 -6.328 1 95.25 430 ARG A CA 1
ATOM 3326 C C . ARG A 1 430 ? 23.531 -7.488 -6.297 1 95.25 430 ARG A C 1
ATOM 3328 O O . ARG A 1 430 ? 23.188 -8.281 -5.418 1 95.25 430 ARG A O 1
ATOM 3335 N N . ILE A 1 431 ? 24.328 -7.805 -7.273 1 95.88 431 ILE A N 1
ATOM 3336 C CA . ILE A 1 431 ? 24.938 -9.125 -7.371 1 95.88 431 ILE A CA 1
ATOM 3337 C C . ILE A 1 431 ? 26.406 -8.977 -7.789 1 95.88 431 ILE A C 1
ATOM 3339 O O . ILE A 1 431 ? 26.781 -7.969 -8.398 1 95.88 431 ILE A O 1
ATOM 3343 N N . ARG A 1 432 ? 27.234 -9.945 -7.43 1 94.69 432 ARG A N 1
ATOM 3344 C CA . ARG A 1 432 ? 28.625 -10.039 -7.883 1 94.69 432 ARG A CA 1
ATOM 3345 C C . ARG A 1 432 ? 29.094 -11.492 -7.895 1 94.69 432 ARG A C 1
ATOM 3347 O O . ARG A 1 432 ? 28.469 -12.359 -7.285 1 94.69 432 ARG A O 1
ATOM 3354 N N . ARG A 1 433 ? 30.125 -11.734 -8.719 1 92.5 433 ARG A N 1
ATOM 3355 C CA . ARG A 1 433 ? 30.703 -13.07 -8.695 1 92.5 433 ARG A CA 1
ATOM 3356 C C . ARG A 1 433 ? 31.312 -13.375 -7.332 1 92.5 433 ARG A C 1
ATOM 3358 O O . ARG A 1 433 ? 31.922 -12.508 -6.703 1 92.5 433 ARG A O 1
ATOM 3365 N N . ASP A 1 434 ? 30.984 -14.594 -6.844 1 88.38 434 ASP A N 1
ATOM 3366 C CA . ASP A 1 434 ? 31.547 -15 -5.562 1 88.38 434 ASP A CA 1
ATOM 3367 C C . ASP A 1 434 ? 33.062 -14.875 -5.566 1 88.38 434 ASP A C 1
ATOM 3369 O O . ASP A 1 434 ? 33.75 -15.516 -6.371 1 88.38 434 ASP A O 1
ATOM 3373 N N . PRO A 1 435 ? 33.562 -14.055 -4.707 1 76.56 435 PRO A N 1
ATOM 3374 C CA . PRO A 1 435 ? 35 -13.812 -4.699 1 76.56 435 PRO A CA 1
ATOM 3375 C C . PRO A 1 435 ? 35.812 -15.023 -4.207 1 76.56 435 PRO A C 1
ATOM 3377 O O . PRO A 1 435 ? 37.031 -15.07 -4.375 1 76.56 435 PRO A O 1
ATOM 3380 N N . LYS A 1 436 ? 35.094 -16.031 -3.713 1 74.75 436 LYS A N 1
ATOM 3381 C CA . LYS A 1 436 ? 35.844 -17.141 -3.166 1 74.75 436 LYS A CA 1
ATOM 3382 C C . LYS A 1 436 ? 36.531 -17.938 -4.277 1 74.75 436 LYS A C 1
ATOM 3384 O O . LYS A 1 436 ? 35.875 -18.359 -5.234 1 74.75 436 LYS A O 1
ATOM 3389 N N . PRO A 1 437 ? 37.812 -18.094 -4.324 1 60.81 437 PRO A N 1
ATOM 3390 C CA . PRO A 1 437 ? 38.625 -18.766 -5.355 1 60.81 437 PRO A CA 1
ATOM 3391 C C . PRO A 1 437 ? 38.25 -20.234 -5.527 1 60.81 437 PRO A C 1
ATOM 3393 O O . PRO A 1 437 ? 38.438 -20.797 -6.609 1 60.81 437 PRO A O 1
ATOM 3396 N N . ARG A 1 438 ? 37.719 -20.906 -4.523 1 62.66 438 ARG A N 1
ATOM 3397 C CA . ARG A 1 438 ? 37.656 -22.359 -4.5 1 62.66 438 ARG A CA 1
ATOM 3398 C C . ARG A 1 438 ? 36.406 -22.875 -5.227 1 62.66 438 ARG A C 1
ATOM 3400 O O . ARG A 1 438 ? 36.25 -24.078 -5.402 1 62.66 438 ARG A O 1
ATOM 3407 N N . ASN A 1 439 ? 35.812 -22.031 -5.852 1 66.56 439 ASN A N 1
ATOM 3408 C CA . ASN A 1 439 ? 34.594 -22.547 -6.48 1 66.56 439 ASN A CA 1
ATOM 3409 C C . ASN A 1 439 ? 34.906 -23.188 -7.836 1 66.56 439 ASN A C 1
ATOM 3411 O O . ASN A 1 439 ? 35.531 -22.547 -8.695 1 66.56 439 ASN A O 1
ATOM 3415 N N . ASN A 1 440 ? 34.812 -24.547 -7.863 1 76.5 440 ASN A N 1
ATOM 3416 C CA . ASN A 1 440 ? 34.938 -25.297 -9.117 1 76.5 440 ASN A CA 1
ATOM 3417 C C . ASN A 1 440 ? 33.75 -25.047 -10.039 1 76.5 440 ASN A C 1
ATOM 3419 O O . ASN A 1 440 ? 32.656 -25.547 -9.797 1 76.5 440 ASN A O 1
ATOM 3423 N N . THR A 1 441 ? 34.031 -24.266 -11.094 1 85.25 441 THR A N 1
ATOM 3424 C CA . THR A 1 441 ? 32.969 -23.891 -12.016 1 85.25 441 THR A CA 1
ATOM 3425 C C . THR A 1 441 ? 32.594 -25.062 -12.914 1 85.25 441 THR A C 1
ATOM 3427 O O . THR A 1 441 ? 31.547 -25.031 -13.578 1 85.25 441 THR A O 1
ATOM 3430 N N . TYR A 1 442 ? 33.375 -26.141 -12.828 1 85.75 442 TYR A N 1
ATOM 3431 C CA . TYR A 1 442 ? 33.125 -27.25 -13.727 1 85.75 442 TYR A CA 1
ATOM 3432 C C . TYR A 1 442 ? 32.219 -28.281 -13.078 1 85.75 442 TYR A C 1
ATOM 3434 O O . TYR A 1 442 ? 31.656 -29.156 -13.758 1 85.75 442 TYR A O 1
ATOM 3442 N N . GLU A 1 443 ? 32.062 -28.141 -11.859 1 84.88 443 GLU A N 1
ATOM 3443 C CA . GLU A 1 443 ? 31.141 -29.047 -11.148 1 84.88 443 GLU A CA 1
ATOM 3444 C C . GLU A 1 443 ? 29.766 -28.422 -10.961 1 84.88 443 GLU A C 1
ATOM 3446 O O . GLU A 1 443 ? 29.656 -27.266 -10.547 1 84.88 443 GLU A O 1
ATOM 3451 N N . THR A 1 444 ? 28.781 -29.219 -11.367 1 89.44 444 THR A N 1
ATOM 3452 C CA . THR A 1 444 ? 27.422 -28.75 -11.18 1 89.44 444 THR A CA 1
ATOM 3453 C C . THR A 1 444 ? 26.672 -29.641 -10.18 1 89.44 444 THR A C 1
ATOM 3455 O O . THR A 1 444 ? 27.203 -30.672 -9.742 1 89.44 444 THR A O 1
ATOM 3458 N N . VAL A 1 445 ? 25.578 -29.234 -9.773 1 88.94 445 VAL A N 1
ATOM 3459 C CA . VAL A 1 445 ? 24.75 -29.953 -8.797 1 88.94 445 VAL A CA 1
ATOM 3460 C C . VAL A 1 445 ? 24.25 -31.25 -9.406 1 88.94 445 VAL A C 1
ATOM 3462 O O . VAL A 1 445 ? 23.812 -32.156 -8.68 1 88.94 445 VAL A O 1
ATOM 3465 N N . ILE A 1 446 ? 24.391 -31.406 -10.703 1 87.75 446 ILE A N 1
ATOM 3466 C CA . ILE A 1 446 ? 23.891 -32.594 -11.383 1 87.75 446 ILE A CA 1
ATOM 3467 C C . ILE A 1 446 ? 24.922 -33.719 -11.289 1 87.75 446 ILE A C 1
ATOM 3469 O O . ILE A 1 446 ? 24.594 -34.875 -11.508 1 87.75 446 ILE A O 1
ATOM 3473 N N . HIS A 1 447 ? 26.094 -33.375 -10.891 1 82.25 447 HIS A N 1
ATOM 3474 C CA . HIS A 1 447 ? 27.141 -34.375 -10.758 1 82.25 447 HIS A CA 1
ATOM 3475 C C . HIS A 1 447 ? 26.828 -35.375 -9.648 1 82.25 447 HIS A C 1
ATOM 3477 O O . HIS A 1 447 ? 26.25 -35 -8.625 1 82.25 447 HIS A O 1
ATOM 3483 N N . ASP A 1 448 ? 26.969 -36.688 -10.039 1 66.62 448 ASP A N 1
ATOM 3484 C CA . ASP A 1 448 ? 26.75 -37.75 -9.062 1 66.62 448 ASP A CA 1
ATOM 3485 C C . ASP A 1 448 ? 27.812 -37.688 -7.965 1 66.62 448 ASP A C 1
ATOM 3487 O O . ASP A 1 448 ? 28.969 -37.344 -8.219 1 66.62 448 ASP A O 1
ATOM 3491 N N . GLU A 1 449 ? 27.281 -37.594 -6.691 1 57.25 449 GLU A N 1
ATOM 3492 C CA . GLU A 1 449 ? 28.297 -37.969 -5.711 1 57.25 449 GLU A CA 1
ATOM 3493 C C . GLU A 1 449 ? 28.75 -39.406 -5.895 1 57.25 449 GLU A C 1
ATOM 3495 O O . GLU A 1 449 ? 27.938 -40.281 -6.25 1 57.25 449 GLU A O 1
ATOM 3500 N N . PRO A 1 450 ? 30.078 -39.781 -6.023 1 50.75 450 PRO A N 1
ATOM 3501 C CA . PRO A 1 450 ? 30.5 -41.188 -6.129 1 50.75 450 PRO A CA 1
ATOM 3502 C C . PRO A 1 450 ? 29.734 -42.094 -5.184 1 50.75 450 PRO A C 1
ATOM 3504 O O . PRO A 1 450 ? 29.656 -41.812 -3.982 1 50.75 450 PRO A O 1
ATOM 3507 N N . GLY A 1 451 ? 29 -43.188 -5.598 1 48.12 451 GLY A N 1
ATOM 3508 C CA . GLY A 1 451 ? 28.312 -44.219 -4.828 1 48.12 451 GLY A CA 1
ATOM 3509 C C . GLY A 1 451 ? 26.828 -43.969 -4.688 1 48.12 451 GLY A C 1
ATOM 3510 O O . GLY A 1 451 ? 26.094 -44.844 -4.195 1 48.12 451 GLY A O 1
ATOM 3511 N N . LYS A 1 452 ? 26.422 -42.75 -4.855 1 54.97 452 LYS A N 1
ATOM 3512 C CA . LYS A 1 452 ? 25.031 -42.469 -4.508 1 54.97 452 LYS A CA 1
ATOM 3513 C C . LYS A 1 452 ? 24.141 -42.5 -5.742 1 54.97 452 LYS A C 1
ATOM 3515 O O . LYS A 1 452 ? 24.609 -42.781 -6.852 1 54.97 452 LYS A O 1
ATOM 3520 N N . ILE A 1 453 ? 22.922 -42.031 -5.746 1 56.19 453 ILE A N 1
ATOM 3521 C CA . ILE A 1 453 ? 21.781 -42 -6.66 1 56.19 453 ILE A CA 1
ATOM 3522 C C . ILE A 1 453 ? 22.188 -41.344 -7.977 1 56.19 453 ILE A C 1
ATOM 3524 O O . ILE A 1 453 ? 22.875 -40.344 -7.98 1 56.19 453 ILE A O 1
ATOM 3528 N N . ASN A 1 454 ? 22.094 -42.094 -9.102 1 76.75 454 ASN A N 1
ATOM 3529 C CA . ASN A 1 454 ? 22.312 -41.562 -10.43 1 76.75 454 ASN A CA 1
ATOM 3530 C C . ASN A 1 454 ? 21.5 -40.281 -10.664 1 76.75 454 ASN A C 1
ATOM 3532 O O . ASN A 1 454 ? 20.438 -40.344 -11.297 1 76.75 454 ASN A O 1
ATOM 3536 N N . THR A 1 455 ? 22 -39.156 -10.062 1 84.5 455 THR A N 1
ATOM 3537 C CA . THR A 1 455 ? 21.297 -37.906 -10.062 1 84.5 455 THR A CA 1
ATOM 3538 C C . THR A 1 455 ? 21.094 -37.375 -11.484 1 84.5 455 THR A C 1
ATOM 3540 O O . THR A 1 455 ? 20 -36.938 -11.836 1 84.5 455 THR A O 1
ATOM 3543 N N . TYR A 1 456 ? 22.188 -37.5 -12.312 1 87.75 456 TYR A N 1
ATOM 3544 C CA . TYR A 1 456 ? 22.062 -36.938 -13.656 1 87.75 456 TYR A CA 1
ATOM 3545 C C . TYR A 1 456 ? 21.031 -37.719 -14.469 1 87.75 456 TYR A C 1
ATOM 3547 O O . TYR A 1 456 ? 20.281 -37.125 -15.25 1 87.75 456 TYR A O 1
ATOM 3555 N N . ASP A 1 457 ? 20.938 -39.031 -14.305 1 87.69 457 ASP A N 1
ATOM 3556 C CA . ASP A 1 457 ? 19.969 -39.844 -15.039 1 87.69 457 ASP A CA 1
ATOM 3557 C C . ASP A 1 457 ? 18.531 -39.5 -14.633 1 87.69 457 ASP A C 1
ATOM 3559 O O . ASP A 1 457 ? 17.672 -39.281 -15.484 1 87.69 457 ASP A O 1
ATOM 3563 N N . ALA A 1 458 ? 18.359 -39.438 -13.32 1 88.94 458 ALA A N 1
ATOM 3564 C CA . ALA A 1 458 ? 17.031 -39.094 -12.812 1 88.94 458 ALA A CA 1
ATOM 3565 C C . ALA A 1 458 ? 16.641 -37.656 -13.219 1 88.94 458 ALA A C 1
ATOM 3567 O O . ALA A 1 458 ? 15.484 -37.438 -13.594 1 88.94 458 ALA A O 1
ATOM 3568 N N . PHE A 1 459 ? 17.578 -36.781 -13.18 1 92.31 459 PHE A N 1
ATOM 3569 C CA . PHE A 1 459 ? 17.312 -35.375 -13.5 1 92.31 459 PHE A CA 1
ATOM 3570 C C . PHE A 1 459 ? 16.953 -35.219 -14.969 1 92.31 459 PHE A C 1
ATOM 3572 O O . PHE A 1 459 ? 15.906 -34.656 -15.297 1 92.31 459 PHE A O 1
ATOM 3579 N N . PHE A 1 460 ? 17.75 -35.719 -15.883 1 92.62 460 PHE A N 1
ATOM 3580 C CA . PHE A 1 460 ? 17.547 -35.5 -17.312 1 92.62 460 PHE A CA 1
ATOM 3581 C C . PHE A 1 460 ? 16.312 -36.281 -17.797 1 92.62 460 PHE A C 1
ATOM 3583 O O . PHE A 1 460 ? 15.57 -35.781 -18.656 1 92.62 460 PHE A O 1
ATOM 3590 N N . SER A 1 461 ? 16.062 -37.438 -17.266 1 89.44 461 SER A N 1
ATOM 3591 C CA . SER A 1 461 ? 14.898 -38.188 -17.672 1 89.44 461 SER A CA 1
ATOM 3592 C C . SER A 1 461 ? 13.609 -37.469 -17.297 1 89.44 461 SER A C 1
ATOM 3594 O O . SER A 1 461 ? 12.664 -37.438 -18.094 1 89.44 461 SER A O 1
ATOM 3596 N N . THR A 1 462 ? 13.609 -36.906 -16.141 1 90.81 462 THR A N 1
ATOM 3597 C CA . THR A 1 462 ? 12.406 -36.219 -15.688 1 90.81 462 THR A CA 1
ATOM 3598 C C . THR A 1 462 ? 12.305 -34.844 -16.312 1 90.81 462 THR A C 1
ATOM 3600 O O . THR A 1 462 ? 11.203 -34.344 -16.594 1 90.81 462 THR A O 1
ATOM 3603 N N . PHE A 1 463 ? 13.422 -34.188 -16.609 1 93.69 463 PHE A N 1
ATOM 3604 C CA . PHE A 1 463 ? 13.445 -32.875 -17.219 1 93.69 463 PHE A CA 1
ATOM 3605 C C . PHE A 1 463 ? 12.875 -32.906 -18.625 1 93.69 463 PHE A C 1
ATOM 3607 O O . PHE A 1 463 ? 11.977 -32.156 -18.969 1 93.69 463 PHE A O 1
ATOM 3614 N N . ILE A 1 464 ? 13.305 -33.812 -19.375 1 91.62 464 ILE A N 1
ATOM 3615 C CA . ILE A 1 464 ? 12.914 -33.906 -20.781 1 91.62 464 ILE A CA 1
ATOM 3616 C C . ILE A 1 464 ? 11.43 -34.281 -20.875 1 91.62 464 ILE A C 1
ATOM 3618 O O . ILE A 1 464 ? 10.727 -33.812 -21.766 1 91.62 464 ILE A O 1
ATOM 3622 N N . ASN A 1 465 ? 10.945 -34.969 -19.891 1 87.5 465 ASN A N 1
ATOM 3623 C CA . ASN A 1 465 ? 9.562 -35.438 -19.938 1 87.5 465 ASN A CA 1
ATOM 3624 C C . ASN A 1 465 ? 8.641 -34.594 -19.094 1 87.5 465 ASN A C 1
ATOM 3626 O O . ASN A 1 465 ? 7.473 -34.906 -18.891 1 87.5 465 ASN A O 1
ATOM 3630 N N . SER A 1 466 ? 9.148 -33.594 -18.547 1 87.62 466 SER A N 1
ATOM 3631 C CA . SER A 1 466 ? 8.414 -32.781 -17.578 1 87.62 466 SER A CA 1
ATOM 3632 C C . SER A 1 466 ? 7.191 -32.125 -18.219 1 87.62 466 SER A C 1
ATOM 3634 O O . SER A 1 466 ? 6.211 -31.812 -17.531 1 87.62 466 SER A O 1
ATOM 3636 N N . THR A 1 467 ? 7.242 -31.875 -19.531 1 83.81 467 THR A N 1
ATOM 3637 C CA . THR A 1 467 ? 6.125 -31.203 -20.188 1 83.81 467 THR A CA 1
ATOM 3638 C C . THR A 1 467 ? 5.363 -32.188 -21.094 1 83.81 467 THR A C 1
ATOM 3640 O O . THR A 1 467 ? 4.461 -31.781 -21.828 1 83.81 467 THR A O 1
ATOM 3643 N N . SER A 1 468 ? 5.785 -33.406 -20.984 1 75.69 468 SER A N 1
ATOM 3644 C CA . SER A 1 468 ? 5.113 -34.438 -21.781 1 75.69 468 SER A CA 1
ATOM 3645 C C . SER A 1 468 ? 3.891 -34.969 -21.047 1 75.69 468 SER A C 1
ATOM 3647 O O . SER A 1 468 ? 3.947 -35.25 -19.859 1 75.69 468 SER A O 1
ATOM 3649 N N . ILE A 1 469 ? 2.789 -34.812 -21.625 1 66.25 469 ILE A N 1
ATOM 3650 C CA . ILE A 1 469 ? 1.588 -35.375 -21.031 1 66.25 469 ILE A CA 1
ATOM 3651 C C . ILE A 1 469 ? 1.278 -36.719 -21.688 1 66.25 469 ILE A C 1
ATOM 3653 O O . ILE A 1 469 ? 1.64 -36.969 -22.844 1 66.25 469 ILE A O 1
ATOM 3657 N N . THR A 1 470 ? 0.889 -37.688 -20.812 1 61 470 THR A N 1
ATOM 3658 C CA . THR A 1 470 ? 0.584 -39.031 -21.266 1 61 470 THR A CA 1
ATOM 3659 C C . THR A 1 470 ? -0.188 -39 -22.578 1 61 470 THR A C 1
ATOM 3661 O O . THR A 1 470 ? 0.059 -39.812 -23.469 1 61 470 THR A O 1
ATOM 3664 N N . LEU A 1 471 ? -0.969 -38.031 -22.609 1 58.53 471 LEU A N 1
ATOM 3665 C CA . LEU A 1 471 ? -1.858 -37.938 -23.766 1 58.53 471 LEU A CA 1
ATOM 3666 C C . LEU A 1 471 ? -1.07 -37.656 -25.047 1 58.53 471 LEU A C 1
ATOM 3668 O O . LEU A 1 471 ? -1.41 -38.156 -26.125 1 58.53 471 LEU A O 1
ATOM 3672 N N . ARG A 1 472 ? -0.014 -36.906 -24.875 1 56.16 472 ARG A N 1
ATOM 3673 C CA . ARG A 1 472 ? 0.795 -36.562 -26.047 1 56.16 472 ARG A CA 1
ATOM 3674 C C . ARG A 1 472 ? 1.612 -37.75 -26.516 1 56.16 472 ARG A C 1
ATOM 3676 O O . ARG A 1 472 ? 1.737 -38 -27.719 1 56.16 472 ARG A O 1
ATOM 3683 N N . SER A 1 473 ? 2.045 -38.562 -25.547 1 56.53 473 SER A N 1
ATOM 3684 C CA . SER A 1 473 ? 2.941 -39.656 -25.922 1 56.53 473 SER A CA 1
ATOM 3685 C C . SER A 1 473 ? 2.195 -40.75 -26.656 1 56.53 473 SER A C 1
ATOM 3687 O O . SER A 1 473 ? 2.795 -41.5 -27.438 1 56.53 473 SER A O 1
ATOM 3689 N N . GLN A 1 474 ? 0.884 -40.812 -26.344 1 53.09 474 GLN A N 1
ATOM 3690 C CA . GLN A 1 474 ? 0.093 -41.844 -27 1 53.09 474 GLN A CA 1
ATOM 3691 C C . GLN A 1 474 ? -0.35 -41.375 -28.391 1 53.09 474 GLN A C 1
ATOM 3693 O O . GLN A 1 474 ? -0.775 -42.188 -29.219 1 53.09 474 GLN A O 1
ATOM 3698 N N . ALA A 1 475 ? -0.236 -40 -28.547 1 50.66 475 ALA A N 1
ATOM 3699 C CA . ALA A 1 475 ? -0.797 -39.469 -29.781 1 50.66 475 ALA A CA 1
ATOM 3700 C C . ALA A 1 475 ? -0.026 -39.969 -31 1 50.66 475 ALA A C 1
ATOM 3702 O O . ALA A 1 475 ? 1.142 -40.344 -30.891 1 50.66 475 ALA A O 1
ATOM 3703 N N . SER A 1 476 ? -0.719 -39.969 -32.125 1 55.19 476 SER A N 1
ATOM 3704 C CA . SER A 1 476 ? -0.36 -40.5 -33.438 1 55.19 476 SER A CA 1
ATOM 3705 C C . SER A 1 476 ? 0.992 -39.969 -33.906 1 55.19 476 SER A C 1
ATOM 3707 O O . SER A 1 476 ? 1.333 -38.812 -33.656 1 55.19 476 SER A O 1
ATOM 3709 N N . LYS A 1 477 ? 1.939 -40.844 -34.312 1 60.47 477 LYS A N 1
ATOM 3710 C CA . LYS A 1 477 ? 3.262 -40.688 -34.906 1 60.47 477 LYS A CA 1
ATOM 3711 C C . LYS A 1 477 ? 3.24 -39.688 -36.062 1 60.47 477 LYS A C 1
ATOM 3713 O O . LYS A 1 477 ? 4.293 -39.25 -36.531 1 60.47 477 LYS A O 1
ATOM 3718 N N . THR A 1 478 ? 2.027 -39.219 -36.469 1 59.53 478 THR A N 1
ATOM 3719 C CA . THR A 1 478 ? 2.016 -38.438 -37.688 1 59.53 478 THR A CA 1
ATOM 3720 C C . THR A 1 478 ? 1.983 -36.938 -37.344 1 59.53 478 THR A C 1
ATOM 3722 O O . THR A 1 478 ? 2.287 -36.094 -38.219 1 59.53 478 THR A O 1
ATOM 3725 N N . HIS A 1 479 ? 1.737 -36.562 -36.125 1 72.81 479 HIS A N 1
ATOM 3726 C CA . HIS A 1 479 ? 1.692 -35.156 -35.812 1 72.81 479 HIS A CA 1
ATOM 3727 C C . HIS A 1 479 ? 2.602 -34.781 -34.656 1 72.81 479 HIS A C 1
ATOM 3729 O O . HIS A 1 479 ? 2.123 -34.438 -33.562 1 72.81 479 HIS A O 1
ATOM 3735 N N . ILE A 1 480 ? 3.924 -34.812 -35.031 1 79.56 480 ILE A N 1
ATOM 3736 C CA . ILE A 1 480 ? 4.922 -34.5 -34 1 79.56 480 ILE A CA 1
ATOM 3737 C C . ILE A 1 480 ? 4.93 -33 -33.75 1 79.56 480 ILE A C 1
ATOM 3739 O O . ILE A 1 480 ? 4.973 -32.188 -34.688 1 79.56 480 ILE A O 1
ATOM 3743 N N . ARG A 1 481 ? 4.66 -32.594 -32.562 1 81.44 481 ARG A N 1
ATOM 3744 C CA . ARG A 1 481 ? 4.664 -31.188 -32.156 1 81.44 481 ARG A CA 1
ATOM 3745 C C . ARG A 1 481 ? 5.785 -30.891 -31.188 1 81.44 481 ARG A C 1
ATOM 3747 O O . ARG A 1 481 ? 6.129 -31.734 -30.344 1 81.44 481 ARG A O 1
ATOM 3754 N N . ALA A 1 482 ? 6.277 -29.703 -31.328 1 86.81 482 ALA A N 1
ATOM 3755 C CA . ALA A 1 482 ? 7.293 -29.25 -30.375 1 86.81 482 ALA A CA 1
ATOM 3756 C C . ALA A 1 482 ? 6.73 -29.156 -28.969 1 86.81 482 ALA A C 1
ATOM 3758 O O . ALA A 1 482 ? 5.586 -28.75 -28.766 1 86.81 482 ALA A O 1
ATOM 3759 N N . SER A 1 483 ? 7.488 -29.641 -27.984 1 87 483 SER A N 1
ATOM 3760 C CA . SER A 1 483 ? 7.098 -29.547 -26.578 1 87 483 SER A CA 1
ATOM 3761 C C . SER A 1 483 ? 7.203 -28.109 -26.078 1 87 483 SER A C 1
ATOM 3763 O O . SER A 1 483 ? 7.871 -27.281 -26.688 1 87 483 SER A O 1
ATOM 3765 N N . PRO A 1 484 ? 6.555 -27.828 -24.969 1 89.44 484 PRO A N 1
ATOM 3766 C CA . PRO A 1 484 ? 6.668 -26.5 -24.359 1 89.44 484 PRO A CA 1
ATOM 3767 C C . PRO A 1 484 ? 8.109 -26.125 -24.031 1 89.44 484 PRO A C 1
ATOM 3769 O O . PRO A 1 484 ? 8.469 -24.938 -24.062 1 89.44 484 PRO A O 1
ATOM 3772 N N . LEU A 1 485 ? 8.961 -27.078 -23.766 1 93.12 485 LEU A N 1
ATOM 3773 C CA . LEU A 1 485 ? 10.375 -26.797 -23.547 1 93.12 485 LEU A CA 1
ATOM 3774 C C . LEU A 1 485 ? 11.008 -26.203 -24.797 1 93.12 485 LEU A C 1
ATOM 3776 O O . LEU A 1 485 ? 11.719 -25.203 -24.719 1 93.12 485 LEU A O 1
ATOM 3780 N N . GLU A 1 486 ? 10.688 -26.797 -25.859 1 92.94 486 GLU A N 1
ATOM 3781 C CA . GLU A 1 486 ? 11.219 -26.328 -27.141 1 92.94 486 GLU A CA 1
ATOM 3782 C C . GLU A 1 486 ? 10.664 -24.953 -27.484 1 92.94 486 GLU A C 1
ATOM 3784 O O . GLU A 1 486 ? 11.398 -24.078 -27.969 1 92.94 486 GLU A O 1
ATOM 3789 N N . CYS A 1 487 ? 9.406 -24.812 -27.25 1 90.75 487 CYS A N 1
ATOM 3790 C CA . CYS A 1 487 ? 8.773 -23.531 -27.547 1 90.75 487 CYS A CA 1
ATOM 3791 C C . CYS A 1 487 ? 9.383 -22.406 -26.719 1 90.75 487 CYS A C 1
ATOM 3793 O O . CYS A 1 487 ? 9.531 -21.281 -27.188 1 90.75 487 CYS A O 1
ATOM 3795 N N . TYR A 1 488 ? 9.727 -22.75 -25.516 1 93.12 488 TYR A N 1
ATOM 3796 C CA . TYR A 1 488 ? 10.359 -21.766 -24.656 1 93.12 488 TYR A CA 1
ATOM 3797 C C . TYR A 1 488 ? 11.711 -21.328 -25.219 1 93.12 488 TYR A C 1
ATOM 3799 O O . TYR A 1 488 ? 12.086 -20.156 -25.125 1 93.12 488 TYR A O 1
ATOM 3807 N N . MET A 1 489 ? 12.414 -22.281 -25.75 1 93.75 489 MET A N 1
ATOM 3808 C CA . MET A 1 489 ? 13.734 -21.984 -26.312 1 93.75 489 MET A CA 1
ATOM 3809 C C . MET A 1 489 ? 13.609 -21.094 -27.531 1 93.75 489 MET A C 1
ATOM 3811 O O . MET A 1 489 ? 14.523 -20.328 -27.844 1 93.75 489 MET A O 1
ATOM 3815 N N . ILE A 1 490 ? 12.523 -21.203 -28.156 1 91 490 ILE A N 1
ATOM 3816 C CA . ILE A 1 490 ? 12.297 -20.391 -29.344 1 91 490 ILE A CA 1
ATOM 3817 C C . ILE A 1 490 ? 11.766 -19.016 -28.938 1 91 490 ILE A C 1
ATOM 3819 O O . ILE A 1 490 ? 12.359 -17.984 -29.266 1 91 490 ILE A O 1
ATOM 3823 N N . ASN A 1 491 ? 10.648 -19.062 -28.172 1 87 491 ASN A N 1
ATOM 3824 C CA . ASN A 1 491 ? 10.031 -17.859 -27.609 1 87 491 ASN A CA 1
ATOM 3825 C C . ASN A 1 491 ? 9.484 -18.094 -26.219 1 87 491 ASN A C 1
ATOM 3827 O O . ASN A 1 491 ? 8.492 -18.812 -26.047 1 87 491 ASN A O 1
ATOM 3831 N N . PRO A 1 492 ? 10.062 -17.391 -25.266 1 89.19 492 PRO A N 1
ATOM 3832 C CA . PRO A 1 492 ? 9.742 -17.703 -23.875 1 89.19 492 PRO A CA 1
ATOM 3833 C C . PRO A 1 492 ? 8.406 -17.094 -23.422 1 89.19 492 PRO A C 1
ATOM 3835 O O . PRO A 1 492 ? 7.938 -17.391 -22.328 1 89.19 492 PRO A O 1
ATOM 3838 N N . GLU A 1 493 ? 7.715 -16.375 -24.172 1 82.69 493 GLU A N 1
ATOM 3839 C CA . GLU A 1 493 ? 6.559 -15.617 -23.703 1 82.69 493 GLU A CA 1
ATOM 3840 C C . GLU A 1 493 ? 5.395 -16.547 -23.359 1 82.69 493 GLU A C 1
ATOM 3842 O O . GLU A 1 493 ? 4.84 -16.469 -22.25 1 82.69 493 GLU A O 1
ATOM 3847 N N . PHE A 1 494 ? 5.062 -17.469 -24.359 1 82.31 494 PHE A N 1
ATOM 3848 C CA . PHE A 1 494 ? 3.967 -18.406 -24.156 1 82.31 494 PHE A CA 1
ATOM 3849 C C . PHE A 1 494 ? 4.359 -19.797 -24.594 1 82.31 494 PHE A C 1
ATOM 3851 O O . PHE A 1 494 ? 3.852 -20.297 -25.609 1 82.31 494 PHE A O 1
ATOM 3858 N N . PRO A 1 495 ? 5.055 -20.469 -23.734 1 86.88 495 PRO A N 1
ATOM 3859 C CA . PRO A 1 495 ? 5.617 -21.75 -24.172 1 86.88 495 PRO A CA 1
ATOM 3860 C C . PRO A 1 495 ? 4.547 -22.812 -24.406 1 86.88 495 PRO A C 1
ATOM 3862 O O . PRO A 1 495 ? 4.77 -23.75 -25.172 1 86.88 495 PRO A O 1
ATOM 3865 N N . TYR A 1 496 ? 3.396 -22.656 -23.875 1 83.88 496 TYR A N 1
ATOM 3866 C CA . TYR A 1 496 ? 2.359 -23.672 -24.031 1 83.88 496 TYR A CA 1
ATOM 3867 C C . TYR A 1 496 ? 1.458 -23.344 -25.219 1 83.88 496 TYR A C 1
ATOM 3869 O O . TYR A 1 496 ? 0.59 -24.141 -25.578 1 83.88 496 TYR A O 1
ATOM 3877 N N . ALA A 1 497 ? 1.707 -22.188 -25.812 1 80.25 497 ALA A N 1
ATOM 3878 C CA . ALA A 1 497 ? 0.964 -21.828 -27.016 1 80.25 497 ALA A CA 1
ATOM 3879 C C . ALA A 1 497 ? 1.724 -22.25 -28.266 1 80.25 497 ALA A C 1
ATOM 3881 O O . ALA A 1 497 ? 2.371 -21.422 -28.906 1 80.25 497 ALA A O 1
ATOM 3882 N N . PHE A 1 498 ? 1.551 -23.469 -28.656 1 77.12 498 PHE A N 1
ATOM 3883 C CA . PHE A 1 498 ? 2.295 -24.031 -29.781 1 77.12 498 PHE A CA 1
ATOM 3884 C C . PHE A 1 498 ? 2.125 -23.188 -31.031 1 77.12 498 PHE A C 1
ATOM 3886 O O . PHE A 1 498 ? 3.111 -22.766 -31.641 1 77.12 498 PHE A O 1
ATOM 3893 N N . ASN A 1 499 ? 0.935 -22.812 -31.344 1 72.81 499 ASN A N 1
ATOM 3894 C CA . ASN A 1 499 ? 0.658 -22.125 -32.594 1 72.81 499 ASN A CA 1
ATOM 3895 C C . ASN A 1 499 ? 1.199 -20.688 -32.594 1 72.81 499 ASN A C 1
ATOM 3897 O O . ASN A 1 499 ? 1.566 -20.156 -33.625 1 72.81 499 ASN A O 1
ATOM 3901 N N . ALA A 1 500 ? 1.233 -20.219 -31.406 1 68.19 500 ALA A N 1
ATOM 3902 C CA . ALA A 1 500 ? 1.688 -18.828 -31.312 1 68.19 500 ALA A CA 1
ATOM 3903 C C . ALA A 1 500 ? 3.213 -18.766 -31.266 1 68.19 500 ALA A C 1
ATOM 3905 O O . ALA A 1 500 ? 3.807 -17.812 -31.797 1 68.19 500 ALA A O 1
ATOM 3906 N N . GLU A 1 501 ? 3.824 -19.734 -30.672 1 71.62 501 GLU A N 1
ATOM 3907 C CA . GLU A 1 501 ? 5.242 -19.594 -30.359 1 71.62 501 GLU A CA 1
ATOM 3908 C C . GLU A 1 501 ? 6.102 -20.469 -31.266 1 71.62 501 GLU A C 1
ATOM 3910 O O . GLU A 1 501 ? 7.242 -20.125 -31.578 1 71.62 501 GLU A O 1
ATOM 3915 N N . CYS A 1 502 ? 5.625 -21.625 -31.625 1 74.06 502 CYS A N 1
ATOM 3916 C CA . CYS A 1 502 ? 6.516 -22.594 -32.281 1 74.06 502 CYS A CA 1
ATOM 3917 C C . CYS A 1 502 ? 5.797 -23.312 -33.406 1 74.06 502 CYS A C 1
ATOM 3919 O O . CYS A 1 502 ? 6.062 -24.484 -33.656 1 74.06 502 CYS A O 1
ATOM 3921 N N . SER A 1 503 ? 4.93 -22.5 -34 1 75.62 503 SER A N 1
ATOM 3922 C CA . SER A 1 503 ? 4.156 -23.109 -35.094 1 75.62 503 SER A CA 1
ATOM 3923 C C . SER A 1 503 ? 5.066 -23.625 -36.188 1 75.62 503 SER A C 1
ATOM 3925 O O . SER A 1 503 ? 6.027 -22.953 -36.594 1 75.62 503 SER A O 1
ATOM 3927 N N . ASP A 1 504 ? 4.723 -24.828 -36.719 1 69.69 504 ASP A N 1
ATOM 3928 C CA . ASP A 1 504 ? 5.48 -25.438 -37.812 1 69.69 504 ASP A CA 1
ATOM 3929 C C . ASP A 1 504 ? 5.344 -24.625 -39.094 1 69.69 504 ASP A C 1
ATOM 3931 O O . ASP A 1 504 ? 6.172 -24.734 -40 1 69.69 504 ASP A O 1
ATOM 3935 N N . ASN A 1 505 ? 4.324 -23.812 -39.062 1 70.81 505 ASN A N 1
ATOM 3936 C CA . ASN A 1 505 ? 4.02 -23.094 -40.312 1 70.81 505 ASN A CA 1
ATOM 3937 C C . ASN A 1 505 ? 4.816 -21.797 -40.438 1 70.81 505 ASN A C 1
ATOM 3939 O O . ASN A 1 505 ? 4.891 -21.203 -41.5 1 70.81 505 ASN A O 1
ATOM 3943 N N . ASP A 1 506 ? 5.391 -21.469 -39.344 1 72.12 506 ASP A N 1
ATOM 3944 C CA . ASP A 1 506 ? 6.176 -20.234 -39.375 1 72.12 506 ASP A CA 1
ATOM 3945 C C . ASP A 1 506 ? 7.668 -20.531 -39.25 1 72.12 506 ASP A C 1
ATOM 3947 O O . ASP A 1 506 ? 8.164 -20.766 -38.125 1 72.12 506 ASP A O 1
ATOM 3951 N N . LYS A 1 507 ? 8.344 -20.5 -40.281 1 71.12 507 LYS A N 1
ATOM 3952 C CA . LYS A 1 507 ? 9.758 -20.859 -40.312 1 71.12 507 LYS A CA 1
ATOM 3953 C C . LYS A 1 507 ? 10.594 -19.844 -39.531 1 71.12 507 LYS A C 1
ATOM 3955 O O . LYS A 1 507 ? 11.734 -20.125 -39.156 1 71.12 507 LYS A O 1
ATOM 3960 N N . ARG A 1 508 ? 10.062 -18.688 -39.344 1 70.19 508 ARG A N 1
ATOM 3961 C CA . ARG A 1 508 ? 10.797 -17.625 -38.656 1 70.19 508 ARG A CA 1
ATOM 3962 C C . ARG A 1 508 ? 10.922 -17.906 -37.156 1 70.19 508 ARG A C 1
ATOM 3964 O O . ARG A 1 508 ? 11.789 -17.344 -36.5 1 70.19 508 ARG A O 1
ATOM 3971 N N . ARG A 1 509 ? 10.164 -18.797 -36.812 1 76.25 509 ARG A N 1
ATOM 3972 C CA . ARG A 1 509 ? 10.102 -19.109 -35.375 1 76.25 509 ARG A CA 1
ATOM 3973 C C . ARG A 1 509 ? 10.508 -20.547 -35.125 1 76.25 509 ARG A C 1
ATOM 3975 O O . ARG A 1 509 ? 9.711 -21.344 -34.625 1 76.25 509 ARG A O 1
ATOM 3982 N N . GLN A 1 510 ? 11.672 -20.719 -35.594 1 83.69 510 GLN A N 1
ATOM 3983 C CA . GLN A 1 510 ? 12.188 -22.062 -35.406 1 83.69 510 GLN A CA 1
ATOM 3984 C C . GLN A 1 510 ? 13.516 -22.047 -34.656 1 83.69 510 GLN A C 1
ATOM 3986 O O . GLN A 1 510 ? 14.172 -21.016 -34.562 1 83.69 510 GLN A O 1
ATOM 3991 N N . MET A 1 511 ? 13.812 -23.156 -34.094 1 88.31 511 MET A N 1
ATOM 3992 C CA . MET A 1 511 ? 14.938 -23.312 -33.188 1 88.31 511 MET A CA 1
ATOM 3993 C C . MET A 1 511 ? 16.25 -22.922 -33.875 1 88.31 511 MET A C 1
ATOM 3995 O O . MET A 1 511 ? 17.141 -22.344 -33.25 1 88.31 511 MET A O 1
ATOM 3999 N N . TRP A 1 512 ? 16.359 -23.203 -35.125 1 86.62 512 TRP A N 1
ATOM 4000 C CA . TRP A 1 512 ? 17.625 -22.969 -35.844 1 86.62 512 TRP A CA 1
ATOM 4001 C C . TRP A 1 512 ? 17.812 -21.469 -36.094 1 86.62 512 TRP A C 1
ATOM 4003 O O . TRP A 1 512 ? 18.906 -21.047 -36.5 1 86.62 512 TRP A O 1
ATOM 4013 N N . ASN A 1 513 ? 16.844 -20.609 -35.844 1 87.62 513 ASN A N 1
ATOM 4014 C CA . ASN A 1 513 ? 16.984 -19.172 -35.969 1 87.62 513 ASN A CA 1
ATOM 4015 C C . ASN A 1 513 ? 17.406 -18.516 -34.656 1 87.62 513 ASN A C 1
ATOM 4017 O O . ASN A 1 513 ? 17.656 -17.312 -34.594 1 87.62 513 ASN A O 1
ATOM 4021 N N . THR A 1 514 ? 17.516 -19.266 -33.656 1 91.56 514 THR A N 1
ATOM 4022 C CA . THR A 1 514 ? 17.891 -18.734 -32.344 1 91.56 514 THR A CA 1
ATOM 4023 C C . THR A 1 514 ? 19.406 -18.656 -32.219 1 91.56 514 THR A C 1
ATOM 4025 O O . THR A 1 514 ? 20.125 -19.578 -32.625 1 91.56 514 THR A O 1
ATOM 4028 N N . SER A 1 515 ? 19.859 -17.547 -31.719 1 93.81 515 SER A N 1
ATOM 4029 C CA . SER A 1 515 ? 21.297 -17.391 -31.516 1 93.81 515 SER A CA 1
ATOM 4030 C C . SER A 1 515 ? 21.797 -18.328 -30.422 1 93.81 515 SER A C 1
ATOM 4032 O O . SER A 1 515 ? 21.047 -18.719 -29.531 1 93.81 515 SER A O 1
ATOM 4034 N N . ASN A 1 516 ? 23.156 -18.656 -30.469 1 95.69 516 ASN A N 1
ATOM 4035 C CA . ASN A 1 516 ? 23.75 -19.516 -29.469 1 95.69 516 ASN A CA 1
ATOM 4036 C C . ASN A 1 516 ? 23.625 -18.938 -28.062 1 95.69 516 ASN A C 1
ATOM 4038 O O . ASN A 1 516 ? 23.344 -19.672 -27.109 1 95.69 516 ASN A O 1
ATOM 4042 N N . THR A 1 517 ? 23.734 -17.672 -27.938 1 95.31 517 THR A N 1
ATOM 4043 C CA . THR A 1 517 ? 23.719 -17.016 -26.641 1 95.31 517 THR A CA 1
ATOM 4044 C C . THR A 1 517 ? 22.328 -17.062 -26.031 1 95.31 517 THR A C 1
ATOM 4046 O O . THR A 1 517 ? 22.172 -17.406 -24.859 1 95.31 517 THR A O 1
ATOM 4049 N N . ILE A 1 518 ? 21.359 -16.75 -26.812 1 94.5 518 ILE A N 1
ATOM 4050 C CA . ILE A 1 518 ? 19.984 -16.734 -26.328 1 94.5 518 ILE A CA 1
ATOM 4051 C C . ILE A 1 518 ? 19.531 -18.141 -25.969 1 94.5 518 ILE A C 1
ATOM 4053 O O . ILE A 1 518 ? 18.891 -18.359 -24.938 1 94.5 518 ILE A O 1
ATOM 4057 N N . TYR A 1 519 ? 19.906 -19.078 -26.844 1 96.06 519 TYR A N 1
ATOM 4058 C CA . TYR A 1 519 ? 19.594 -20.469 -26.578 1 96.06 519 TYR A CA 1
ATOM 4059 C C . TYR A 1 519 ? 20.219 -20.938 -25.281 1 96.06 519 TYR A C 1
ATOM 4061 O O . TYR A 1 519 ? 19.562 -21.594 -24.469 1 96.06 519 TYR A O 1
ATOM 4069 N N . SER A 1 520 ? 21.438 -20.562 -25.062 1 97.19 520 SER A N 1
ATOM 4070 C CA . SER A 1 520 ? 22.172 -20.953 -23.859 1 97.19 520 SER A CA 1
ATOM 4071 C C . SER A 1 520 ? 21.531 -20.375 -22.609 1 97.19 520 SER A C 1
ATOM 4073 O O . SER A 1 520 ? 21.359 -21.078 -21.609 1 97.19 520 SER A O 1
ATOM 4075 N N . ARG A 1 521 ? 21.125 -19.203 -22.688 1 96.44 521 ARG A N 1
ATOM 4076 C CA . ARG A 1 521 ? 20.531 -18.547 -21.531 1 96.44 521 ARG A CA 1
ATOM 4077 C C . ARG A 1 521 ? 19.156 -19.141 -21.203 1 96.44 521 ARG A C 1
ATOM 4079 O O . ARG A 1 521 ? 18.844 -19.375 -20.047 1 96.44 521 ARG A O 1
ATOM 4086 N N . ARG A 1 522 ? 18.406 -19.406 -22.219 1 96.88 522 ARG A N 1
ATOM 4087 C CA . ARG A 1 522 ? 17.062 -19.938 -22 1 96.88 522 ARG A CA 1
ATOM 4088 C C . ARG A 1 522 ? 17.141 -21.375 -21.484 1 96.88 522 ARG A C 1
ATOM 4090 O O . ARG A 1 522 ? 16.344 -21.781 -20.625 1 96.88 522 ARG A O 1
ATOM 4097 N N . LEU A 1 523 ? 18.062 -22.109 -22 1 97.81 523 LEU A N 1
ATOM 4098 C CA . LEU A 1 523 ? 18.25 -23.469 -21.484 1 97.81 523 LEU A CA 1
ATOM 4099 C C . LEU A 1 523 ? 18.703 -23.422 -20.031 1 97.81 523 LEU A C 1
ATOM 4101 O O . LEU A 1 523 ? 18.25 -24.234 -19.203 1 97.81 523 LEU A O 1
ATOM 4105 N N . SER A 1 524 ? 19.609 -22.516 -19.75 1 98 524 SER A N 1
ATOM 4106 C CA . SER A 1 524 ? 20.031 -22.359 -18.359 1 98 524 SER A CA 1
ATOM 4107 C C . SER A 1 524 ? 18.844 -22.062 -17.438 1 98 524 SER A C 1
ATOM 4109 O O . SER A 1 524 ? 18.75 -22.641 -16.359 1 98 524 SER A O 1
ATOM 4111 N N . GLN A 1 525 ? 17.953 -21.219 -17.859 1 97.5 525 GLN A N 1
ATOM 4112 C CA . GLN A 1 525 ? 16.766 -20.875 -17.078 1 97.5 525 GLN A CA 1
ATOM 4113 C C . GLN A 1 525 ? 15.906 -22.109 -16.828 1 97.5 525 GLN A C 1
ATOM 4115 O O . GLN A 1 525 ? 15.445 -22.328 -15.703 1 97.5 525 GLN A O 1
ATOM 4120 N N . LEU A 1 526 ? 15.797 -22.859 -17.844 1 97.75 526 LEU A N 1
ATOM 4121 C CA . LEU A 1 526 ? 14.961 -24.047 -17.734 1 97.75 526 LEU A CA 1
ATOM 4122 C C . LEU A 1 526 ? 15.594 -25.062 -16.797 1 97.75 526 LEU A C 1
ATOM 4124 O O . LEU A 1 526 ? 14.914 -25.625 -15.938 1 97.75 526 LEU A O 1
ATOM 4128 N N . LEU A 1 527 ? 16.844 -25.266 -16.938 1 97.69 527 LEU A N 1
ATOM 4129 C CA . LEU A 1 527 ? 17.547 -26.219 -16.094 1 97.69 527 LEU A CA 1
ATOM 4130 C C . LEU A 1 527 ? 17.484 -25.812 -14.633 1 97.69 527 LEU A C 1
ATOM 4132 O O . LEU A 1 527 ? 17.219 -26.641 -13.758 1 97.69 527 LEU A O 1
ATOM 4136 N N . ASN A 1 528 ? 17.703 -24.609 -14.406 1 97.5 528 ASN A N 1
ATOM 4137 C CA . ASN A 1 528 ? 17.688 -24.125 -13.031 1 97.5 528 ASN A CA 1
ATOM 4138 C C . ASN A 1 528 ? 16.281 -24.125 -12.445 1 97.5 528 ASN A C 1
ATOM 4140 O O . ASN A 1 528 ? 16.109 -24.406 -11.258 1 97.5 528 ASN A O 1
ATOM 4144 N N . THR A 1 529 ? 15.305 -23.734 -13.25 1 96.75 529 THR A N 1
ATOM 4145 C CA . THR A 1 529 ? 13.922 -23.781 -12.781 1 96.75 529 THR A CA 1
ATOM 4146 C C . THR A 1 529 ? 13.523 -25.203 -12.391 1 96.75 529 THR A C 1
ATOM 4148 O O . THR A 1 529 ? 12.898 -25.422 -11.352 1 96.75 529 THR A O 1
ATOM 4151 N N . PHE A 1 530 ? 13.953 -26.141 -13.219 1 96.31 530 PHE A N 1
ATOM 4152 C CA . PHE A 1 530 ? 13.641 -27.531 -12.93 1 96.31 530 PHE A CA 1
ATOM 4153 C C . PHE A 1 530 ? 14.406 -28.031 -11.711 1 96.31 530 PHE A C 1
ATOM 4155 O O . PHE A 1 530 ? 13.867 -28.797 -10.906 1 96.31 530 PHE A O 1
ATOM 4162 N N . TRP A 1 531 ? 15.555 -27.594 -11.578 1 95.5 531 TRP A N 1
ATOM 4163 C CA . TRP A 1 531 ? 16.344 -27.984 -10.414 1 95.5 531 TRP A CA 1
ATOM 4164 C C . TRP A 1 531 ? 15.703 -27.484 -9.125 1 95.5 531 TRP A C 1
ATOM 4166 O O . TRP A 1 531 ? 15.492 -28.25 -8.188 1 95.5 531 TRP A O 1
ATOM 4176 N N . ILE A 1 532 ? 15.367 -26.25 -9.102 1 93.75 532 ILE A N 1
ATOM 4177 C CA . ILE A 1 532 ? 14.758 -25.656 -7.922 1 93.75 532 ILE A CA 1
ATOM 4178 C C . ILE A 1 532 ? 13.438 -26.359 -7.609 1 93.75 532 ILE A C 1
ATOM 4180 O O . ILE A 1 532 ? 13.133 -26.625 -6.449 1 93.75 532 ILE A O 1
ATOM 4184 N N . SER A 1 533 ? 12.703 -26.672 -8.641 1 92.31 533 SER A N 1
ATOM 4185 C CA . SER A 1 533 ? 11.453 -27.391 -8.461 1 92.31 533 SER A CA 1
ATOM 4186 C C . SER A 1 533 ? 11.695 -28.797 -7.934 1 92.31 533 SER A C 1
ATOM 4188 O O . SER A 1 533 ? 10.852 -29.359 -7.23 1 92.31 533 SER A O 1
ATOM 4190 N N . SER A 1 534 ? 12.828 -29.344 -8.266 1 91.38 534 SER A N 1
ATOM 4191 C CA . SER A 1 534 ? 13.148 -30.703 -7.871 1 91.38 534 SER A CA 1
ATOM 4192 C C . SER A 1 534 ? 13.547 -30.781 -6.398 1 91.38 534 SER A C 1
ATOM 4194 O O . SER A 1 534 ? 13.242 -31.75 -5.715 1 91.38 534 SER A O 1
ATOM 4196 N N . ILE A 1 535 ? 14.195 -29.781 -5.926 1 88.62 535 ILE A N 1
ATOM 4197 C CA . ILE A 1 535 ? 14.742 -29.891 -4.578 1 88.62 535 ILE A CA 1
ATOM 4198 C C . ILE A 1 535 ? 13.719 -29.375 -3.566 1 88.62 535 ILE A C 1
ATOM 4200 O O . ILE A 1 535 ? 13.758 -29.75 -2.393 1 88.62 535 ILE A O 1
ATOM 4204 N N . ALA A 1 536 ? 12.828 -28.516 -4.059 1 86.75 536 ALA A N 1
ATOM 4205 C CA . ALA A 1 536 ? 11.867 -27.969 -3.107 1 86.75 536 ALA A CA 1
ATOM 4206 C C . ALA A 1 536 ? 10.539 -27.656 -3.789 1 86.75 536 ALA A C 1
ATOM 4208 O O . ALA A 1 536 ? 10.078 -26.516 -3.77 1 86.75 536 ALA A O 1
ATOM 4209 N N . PRO A 1 537 ? 9.875 -28.641 -4.289 1 85.75 537 PRO A N 1
ATOM 4210 C CA . PRO A 1 537 ? 8.641 -28.375 -5.031 1 85.75 537 PRO A CA 1
ATOM 4211 C C . PRO A 1 537 ? 7.551 -27.766 -4.164 1 85.75 537 PRO A C 1
ATOM 4213 O O . PRO A 1 537 ? 6.82 -26.875 -4.621 1 85.75 537 PRO A O 1
ATOM 4216 N N . TYR A 1 538 ? 7.516 -28.031 -2.861 1 81.81 538 TYR A N 1
ATOM 4217 C CA . TYR A 1 538 ? 6.422 -27.609 -1.999 1 81.81 538 TYR A CA 1
ATOM 4218 C C . TYR A 1 538 ? 6.688 -26.219 -1.428 1 81.81 538 TYR A C 1
ATOM 4220 O O . TYR A 1 538 ? 5.766 -25.422 -1.274 1 81.81 538 TYR A O 1
ATOM 4228 N N . ILE A 1 539 ? 7.891 -25.922 -1.155 1 76.81 539 ILE A N 1
ATOM 4229 C CA . ILE A 1 539 ? 8.258 -24.641 -0.568 1 76.81 539 ILE A CA 1
ATOM 4230 C C . ILE A 1 539 ? 8.203 -23.547 -1.634 1 76.81 539 ILE A C 1
ATOM 4232 O O . ILE A 1 539 ? 7.668 -22.469 -1.391 1 76.81 539 ILE A O 1
ATOM 4236 N N . ASN A 1 540 ? 8.594 -23.922 -2.77 1 74.25 540 ASN A N 1
ATOM 4237 C CA . ASN A 1 540 ? 8.688 -22.953 -3.846 1 74.25 540 ASN A CA 1
ATOM 4238 C C . ASN A 1 540 ? 7.309 -22.547 -4.352 1 74.25 540 ASN A C 1
ATOM 4240 O O . ASN A 1 540 ? 7.129 -21.422 -4.836 1 74.25 540 ASN A O 1
ATOM 4244 N N . SER A 1 541 ? 6.449 -23.484 -4.164 1 71.88 541 SER A N 1
ATOM 4245 C CA . SER A 1 541 ? 5.094 -23.156 -4.594 1 71.88 541 SER A CA 1
ATOM 4246 C C . SER A 1 541 ? 4.301 -22.484 -3.477 1 71.88 541 SER A C 1
ATOM 4248 O O . SER A 1 541 ? 3.088 -22.297 -3.59 1 71.88 541 SER A O 1
ATOM 4250 N N . GLY A 1 542 ? 5.109 -22.078 -2.432 1 67.38 542 GLY A N 1
ATOM 4251 C CA . GLY A 1 542 ? 4.5 -21.359 -1.328 1 67.38 542 GLY A CA 1
ATOM 4252 C C . GLY A 1 542 ? 3.73 -22.25 -0.376 1 67.38 542 GLY A C 1
ATOM 4253 O O . GLY A 1 542 ? 3.051 -21.766 0.531 1 67.38 542 GLY A O 1
ATOM 4254 N N . GLY A 1 543 ? 3.83 -23.547 -0.583 1 63.03 543 GLY A N 1
ATOM 4255 C CA . GLY A 1 543 ? 3 -24.484 0.164 1 63.03 543 GLY A CA 1
ATOM 4256 C C . GLY A 1 543 ? 3.594 -24.875 1.507 1 63.03 543 GLY A C 1
ATOM 4257 O O . GLY A 1 543 ? 2.924 -25.5 2.33 1 63.03 543 GLY A O 1
ATOM 4258 N N . ALA A 1 544 ? 4.871 -24.531 1.656 1 69 544 ALA A N 1
ATOM 4259 C CA . ALA A 1 544 ? 5.504 -25 2.889 1 69 544 ALA A CA 1
ATOM 4260 C C . ALA A 1 544 ? 6.59 -24.031 3.348 1 69 544 ALA A C 1
ATOM 4262 O O . ALA A 1 544 ? 6.969 -23.125 2.611 1 69 544 ALA A O 1
ATOM 4263 N N . GLN A 1 545 ? 6.828 -24.156 4.703 1 70.69 545 GLN A N 1
ATOM 4264 C CA . GLN A 1 545 ? 7.918 -23.406 5.309 1 70.69 545 GLN A CA 1
ATOM 4265 C C . GLN A 1 545 ? 9.078 -24.312 5.684 1 70.69 545 GLN A C 1
ATOM 4267 O O . GLN A 1 545 ? 8.914 -25.531 5.777 1 70.69 545 GLN A O 1
ATOM 4272 N N . PHE A 1 546 ? 10.188 -23.594 5.711 1 71.25 546 PHE A N 1
ATOM 4273 C CA . PHE A 1 546 ? 11.352 -24.344 6.16 1 71.25 546 PHE A CA 1
ATOM 4274 C C . PHE A 1 546 ? 11.164 -24.828 7.594 1 71.25 546 PHE A C 1
ATOM 4276 O O . PHE A 1 546 ? 10.578 -24.125 8.422 1 71.25 546 PHE A O 1
ATOM 4283 N N . ALA A 1 547 ? 11.039 -26.141 7.938 1 56.75 547 ALA A N 1
ATOM 4284 C CA . ALA A 1 547 ? 10.852 -26.672 9.289 1 56.75 547 ALA A CA 1
ATOM 4285 C C . ALA A 1 547 ? 11.883 -26.094 10.25 1 56.75 547 ALA A C 1
ATOM 4287 O O . ALA A 1 547 ? 13.055 -25.938 9.891 1 56.75 547 ALA A O 1
ATOM 4288 N N . ASP A 1 548 ? 11.531 -25.234 11.227 1 47.75 548 ASP A N 1
ATOM 4289 C CA . ASP A 1 548 ? 12.477 -25.031 12.312 1 47.75 548 ASP A CA 1
ATOM 4290 C C . ASP A 1 548 ? 12.984 -26.359 12.867 1 47.75 548 ASP A C 1
ATOM 4292 O O . ASP A 1 548 ? 13.781 -26.391 13.805 1 47.75 548 ASP A O 1
ATOM 4296 N N . VAL A 1 549 ? 12.062 -27.375 13.016 1 40.53 549 VAL A N 1
ATOM 4297 C CA . VAL A 1 549 ? 11.961 -28.312 14.133 1 40.53 549 VAL A CA 1
ATOM 4298 C C . VAL A 1 549 ? 13.047 -29.391 14.016 1 40.53 549 VAL A C 1
ATOM 4300 O O . VAL A 1 549 ? 13.547 -29.641 12.922 1 40.53 549 VAL A O 1
ATOM 4303 N N . ASN A 1 550 ? 13.414 -29.828 15.156 1 40.97 550 ASN A N 1
ATOM 4304 C CA . ASN A 1 550 ? 13.883 -31.125 15.664 1 40.97 550 ASN A CA 1
ATOM 4305 C C . ASN A 1 550 ? 13.148 -32.281 15.016 1 40.97 550 ASN A C 1
ATOM 4307 O O . ASN A 1 550 ? 11.953 -32.469 15.242 1 40.97 550 ASN A O 1
ATOM 4311 N N . PRO A 1 551 ? 13.594 -32.688 13.766 1 42.72 551 PRO A N 1
ATOM 4312 C CA . PRO A 1 551 ? 13.039 -33.875 13.109 1 42.72 551 PRO A CA 1
ATOM 4313 C C . PRO A 1 551 ? 12.227 -34.75 14.062 1 42.72 551 PRO A C 1
ATOM 4315 O O . PRO A 1 551 ? 11.445 -35.594 13.617 1 42.72 551 PRO A O 1
ATOM 4318 N N . ARG A 1 552 ? 12.695 -34.969 15.219 1 39.56 552 ARG A N 1
ATOM 4319 C CA . ARG A 1 552 ? 12.188 -35.875 16.25 1 39.56 552 ARG A CA 1
ATOM 4320 C C . ARG A 1 552 ? 10.945 -35.312 16.906 1 39.56 552 ARG A C 1
ATOM 4322 O O . ARG A 1 552 ? 10.398 -35.906 17.844 1 39.56 552 ARG A O 1
ATOM 4329 N N . ALA A 1 553 ? 10.734 -34.031 16.766 1 39 553 ALA A N 1
ATOM 4330 C CA . ALA A 1 553 ? 9.609 -33.594 17.578 1 39 553 ALA A CA 1
ATOM 4331 C C . ALA A 1 553 ? 8.289 -34.094 17.016 1 39 553 ALA A C 1
ATOM 4333 O O . ALA A 1 553 ? 8.031 -34 15.82 1 39 553 ALA A O 1
ATOM 4334 N N . GLU A 1 554 ? 7.727 -35.062 17.484 1 42.25 554 GLU A N 1
ATOM 4335 C CA . GLU A 1 554 ? 6.43 -35.719 17.344 1 42.25 554 GLU A CA 1
ATOM 4336 C C . GLU A 1 554 ? 5.32 -34.688 17.094 1 42.25 554 GLU A C 1
ATOM 4338 O O . GLU A 1 554 ? 4.766 -34.125 18.047 1 42.25 554 GLU A O 1
ATOM 4343 N N . LEU A 1 555 ? 5.504 -33.719 16.266 1 44.66 555 LEU A N 1
ATOM 4344 C CA . LEU A 1 555 ? 4.328 -32.875 16.062 1 44.66 555 LEU A CA 1
ATOM 4345 C C . LEU A 1 555 ? 3.078 -33.719 15.859 1 44.66 555 LEU A C 1
ATOM 4347 O O . LEU A 1 555 ? 3.109 -34.719 15.133 1 44.66 555 LEU A O 1
ATOM 4351 N N . PRO A 1 556 ? 2.148 -33.594 16.641 1 46.69 556 PRO A N 1
ATOM 4352 C CA . PRO A 1 556 ? 0.906 -34.344 16.391 1 46.69 556 PRO A CA 1
ATOM 4353 C C . PRO A 1 556 ? 0.377 -34.156 14.969 1 46.69 556 PRO A C 1
ATOM 4355 O O . PRO A 1 556 ? 0.297 -33 14.484 1 46.69 556 PRO A O 1
ATOM 4358 N N . VAL A 1 557 ? 0.625 -35.062 13.984 1 53.78 557 VAL A N 1
ATOM 4359 C CA . VAL A 1 557 ? 0.325 -35.219 12.57 1 53.78 557 VAL A CA 1
ATOM 4360 C C . VAL A 1 557 ? -1.16 -34.969 12.32 1 53.78 557 VAL A C 1
ATOM 4362 O O . VAL A 1 557 ? -1.891 -35.875 11.898 1 53.78 557 VAL A O 1
ATOM 4365 N N . THR A 1 558 ? -1.741 -33.938 12.992 1 57.12 558 THR A N 1
ATOM 4366 C CA . THR A 1 558 ? -3.178 -33.812 12.773 1 57.12 558 THR A CA 1
ATOM 4367 C C . THR A 1 558 ? -3.473 -32.969 11.547 1 57.12 558 THR A C 1
ATOM 4369 O O . THR A 1 558 ? -4.418 -33.219 10.805 1 57.12 558 THR A O 1
ATOM 4372 N N . ASP A 1 559 ? -2.631 -31.891 11.258 1 65 559 ASP A N 1
ATOM 4373 C CA . ASP A 1 559 ? -3.041 -31.016 10.172 1 65 559 ASP A CA 1
ATOM 4374 C C . ASP A 1 559 ? -2.162 -31.219 8.938 1 65 559 ASP A C 1
ATOM 4376 O O . ASP A 1 559 ? -1.068 -31.781 9.031 1 65 559 ASP A O 1
ATOM 4380 N N . ALA A 1 560 ? -2.715 -30.922 7.738 1 66.62 560 ALA A N 1
ATOM 4381 C CA . ALA A 1 560 ? -2.078 -31.125 6.441 1 66.62 560 ALA A CA 1
ATOM 4382 C C . ALA A 1 560 ? -0.699 -30.469 6.395 1 66.62 560 ALA A C 1
ATOM 4384 O O . ALA A 1 560 ? 0.247 -31.047 5.848 1 66.62 560 ALA A O 1
ATOM 4385 N N . LYS A 1 561 ? -0.594 -29.375 6.992 1 66.38 561 LYS A N 1
ATOM 4386 C CA . LYS A 1 561 ? 0.668 -28.641 6.992 1 66.38 561 LYS A CA 1
ATOM 4387 C C . LYS A 1 561 ? 1.735 -29.391 7.793 1 66.38 561 LYS A C 1
ATOM 4389 O O . LYS A 1 561 ? 2.881 -29.5 7.348 1 66.38 561 LYS A O 1
ATOM 4394 N N . SER A 1 562 ? 1.316 -29.891 8.883 1 66.38 562 SER A N 1
ATOM 4395 C CA . SER A 1 562 ? 2.246 -30.625 9.727 1 66.38 562 SER A CA 1
ATOM 4396 C C . SER A 1 562 ? 2.684 -31.922 9.055 1 66.38 562 SER A C 1
ATOM 4398 O O . SER A 1 562 ? 3.844 -32.312 9.156 1 66.38 562 SER A O 1
ATOM 4400 N N . ARG A 1 563 ? 1.764 -32.531 8.305 1 69 563 ARG A N 1
ATOM 4401 C CA . ARG A 1 563 ? 2.09 -33.75 7.598 1 69 563 ARG A CA 1
ATOM 4402 C C . ARG A 1 563 ? 3.09 -33.5 6.477 1 69 563 ARG A C 1
ATOM 4404 O O . ARG A 1 563 ? 4.035 -34.281 6.289 1 69 563 ARG A O 1
ATOM 4411 N N . LEU A 1 564 ? 2.75 -32.438 5.891 1 71.25 564 LEU A N 1
ATOM 4412 C CA . LEU A 1 564 ? 3.66 -32.094 4.809 1 71.25 564 LEU A CA 1
ATOM 4413 C C . LEU A 1 564 ? 5.047 -31.766 5.348 1 71.25 564 LEU A C 1
ATOM 4415 O O . LEU A 1 564 ? 6.055 -32.188 4.777 1 71.25 564 LEU A O 1
ATOM 4419 N N . MET A 1 565 ? 5 -31.109 6.469 1 68 565 MET A N 1
ATOM 4420 C CA . MET A 1 565 ? 6.277 -30.734 7.066 1 68 565 MET A CA 1
ATOM 4421 C C . MET A 1 565 ? 7.062 -31.969 7.508 1 68 565 MET A C 1
ATOM 4423 O O . MET A 1 565 ? 8.281 -32 7.363 1 68 565 MET A O 1
ATOM 4427 N N . ARG A 1 566 ? 6.297 -32.844 8.055 1 64.56 566 ARG A N 1
ATOM 4428 C CA . ARG A 1 566 ? 6.941 -34.094 8.461 1 64.56 566 ARG A CA 1
ATOM 4429 C C . ARG A 1 566 ? 7.566 -34.812 7.258 1 64.56 566 ARG A C 1
ATOM 4431 O O . ARG A 1 566 ? 8.672 -35.344 7.352 1 64.56 566 ARG A O 1
ATOM 4438 N N . TYR A 1 567 ? 6.781 -34.719 6.277 1 64.38 567 TYR A N 1
ATOM 4439 C CA . TYR A 1 567 ? 7.281 -35.344 5.066 1 64.38 567 TYR A CA 1
ATOM 4440 C C . TYR A 1 567 ? 8.5 -34.625 4.52 1 64.38 567 TYR A C 1
ATOM 4442 O O . TYR A 1 567 ? 9.492 -35.25 4.141 1 64.38 567 TYR A O 1
ATOM 4450 N N . ILE A 1 568 ? 8.344 -33.344 4.566 1 63.47 568 ILE A N 1
ATOM 4451 C CA . ILE A 1 568 ? 9.438 -32.531 4.051 1 63.47 568 ILE A CA 1
ATOM 4452 C C . ILE A 1 568 ? 10.664 -32.688 4.953 1 63.47 568 ILE A C 1
ATOM 4454 O O . ILE A 1 568 ? 11.789 -32.781 4.469 1 63.47 568 ILE A O 1
ATOM 4458 N N . ASN A 1 569 ? 10.297 -32.438 6.238 1 56.03 569 ASN A N 1
ATOM 4459 C CA . ASN A 1 569 ? 11.398 -32.562 7.188 1 56.03 569 ASN A CA 1
ATOM 4460 C C . ASN A 1 569 ? 12.062 -33.938 7.086 1 56.03 569 ASN A C 1
ATOM 4462 O O . ASN A 1 569 ? 13.273 -34.062 7.246 1 56.03 569 ASN A O 1
ATOM 4466 N N . GLY A 1 570 ? 11.188 -34.906 6.969 1 52.06 570 GLY A N 1
ATOM 4467 C CA . GLY A 1 570 ? 11.773 -36.188 6.738 1 52.06 570 GLY A CA 1
ATOM 4468 C C . GLY A 1 570 ? 12.531 -36.281 5.422 1 52.06 570 GLY A C 1
ATOM 4469 O O . GLY A 1 570 ? 13.43 -37.125 5.273 1 52.06 570 GLY A O 1
ATOM 4470 N N . THR A 1 571 ? 11.953 -35.438 4.527 1 55 571 THR A N 1
ATOM 4471 C CA . THR A 1 571 ? 12.641 -35.281 3.252 1 55 571 THR A CA 1
ATOM 4472 C C . THR A 1 571 ? 13.281 -33.875 3.15 1 55 571 THR A C 1
ATOM 4474 O O . THR A 1 571 ? 12.594 -32.875 3.236 1 55 571 THR A O 1
ATOM 4477 N N . GLU A 1 572 ? 14.234 -33.438 3.887 1 52.72 572 GLU A N 1
ATOM 4478 C CA . GLU A 1 572 ? 14.875 -32.156 4.188 1 52.72 572 GLU A CA 1
ATOM 4479 C C . GLU A 1 572 ? 14.883 -31.234 2.963 1 52.72 572 GLU A C 1
ATOM 4481 O O . GLU A 1 572 ? 15.5 -31.562 1.948 1 52.72 572 GLU A O 1
ATOM 4486 N N . ALA A 1 573 ? 13.75 -30.422 2.732 1 61.12 573 ALA A N 1
ATOM 4487 C CA . ALA A 1 573 ? 14.102 -29.344 1.803 1 61.12 573 ALA A CA 1
ATOM 4488 C C . ALA A 1 573 ? 15.359 -28.609 2.266 1 61.12 573 ALA A C 1
ATOM 4490 O O . ALA A 1 573 ? 15.492 -28.281 3.447 1 61.12 573 ALA A O 1
ATOM 4491 N N . PRO A 1 574 ? 16.344 -28.5 1.354 1 77.69 574 PRO A N 1
ATOM 4492 C CA . PRO A 1 574 ? 17.625 -27.906 1.776 1 77.69 574 PRO A CA 1
ATOM 4493 C C . PRO A 1 574 ? 17.516 -26.422 2.055 1 77.69 574 PRO A C 1
ATOM 4495 O O . PRO A 1 574 ? 17.219 -25.641 1.144 1 77.69 574 PRO A O 1
ATOM 4498 N N . GLY A 1 575 ? 17.328 -26.094 3.457 1 82.19 575 GLY A N 1
ATOM 4499 C CA . GLY A 1 575 ? 17.344 -24.688 3.812 1 82.19 575 GLY A CA 1
ATOM 4500 C C . GLY A 1 575 ? 18.688 -24.219 4.344 1 82.19 575 GLY A C 1
ATOM 4501 O O . GLY A 1 575 ? 19.453 -25.016 4.895 1 82.19 575 GLY A O 1
ATOM 4502 N N . LYS A 1 576 ? 19 -22.984 4.008 1 87.44 576 LYS A N 1
ATOM 4503 C CA . LYS A 1 576 ? 20.203 -22.344 4.527 1 87.44 576 LYS A CA 1
ATOM 4504 C C . LYS A 1 576 ? 19.844 -21.156 5.422 1 87.44 576 LYS A C 1
ATOM 4506 O O . LYS A 1 576 ? 18.906 -20.406 5.121 1 87.44 576 LYS A O 1
ATOM 4511 N N . ASN A 1 577 ? 20.609 -21.078 6.48 1 89.56 577 ASN A N 1
ATOM 4512 C CA . ASN A 1 577 ? 20.391 -19.969 7.398 1 89.56 577 ASN A CA 1
ATOM 4513 C C . ASN A 1 577 ? 20.984 -18.672 6.863 1 89.56 577 ASN A C 1
ATOM 4515 O O . ASN A 1 577 ? 22.078 -18.672 6.281 1 89.56 577 ASN A O 1
ATOM 4519 N N . VAL A 1 578 ? 20.203 -17.625 7.039 1 92.56 578 VAL A N 1
ATOM 4520 C CA . VAL A 1 578 ? 20.672 -16.312 6.629 1 92.56 578 VAL A CA 1
ATOM 4521 C C . VAL A 1 578 ? 20.469 -15.312 7.766 1 92.56 578 VAL A C 1
ATOM 4523 O O . VAL A 1 578 ? 19.562 -15.469 8.578 1 92.56 578 VAL A O 1
ATOM 4526 N N . THR A 1 579 ? 21.422 -14.391 7.824 1 94.25 579 THR A N 1
ATOM 4527 C CA . THR A 1 579 ? 21.359 -13.305 8.789 1 94.25 579 THR A CA 1
ATOM 4528 C C . THR A 1 579 ? 21.453 -11.953 8.094 1 94.25 579 THR A C 1
ATOM 4530 O O . THR A 1 579 ? 22.141 -11.812 7.086 1 94.25 579 THR A O 1
ATOM 4533 N N . GLY A 1 580 ? 20.625 -11.008 8.531 1 94.75 580 GLY A N 1
ATOM 4534 C CA . GLY A 1 580 ? 20.625 -9.68 7.945 1 94.75 580 GLY A CA 1
ATOM 4535 C C . GLY A 1 580 ? 20.141 -8.609 8.906 1 94.75 580 GLY A C 1
ATOM 4536 O O . GLY A 1 580 ? 20.203 -8.789 10.125 1 94.75 580 GLY A O 1
ATOM 4537 N N . GLU A 1 581 ? 19.875 -7.512 8.305 1 93.75 581 GLU A N 1
ATOM 4538 C CA . GLU A 1 581 ? 19.406 -6.371 9.086 1 93.75 581 GLU A CA 1
ATOM 4539 C C . GLU A 1 581 ? 17.953 -6.055 8.789 1 93.75 581 GLU A C 1
ATOM 4541 O O . GLU A 1 581 ? 17.5 -6.211 7.648 1 93.75 581 GLU A O 1
ATOM 4546 N N . MET A 1 582 ? 17.203 -5.676 9.781 1 92.44 582 MET A N 1
ATOM 4547 C CA . MET A 1 582 ? 15.828 -5.25 9.594 1 92.44 582 MET A CA 1
ATOM 4548 C C . MET A 1 582 ? 15.609 -3.846 10.141 1 92.44 582 MET A C 1
ATOM 4550 O O . MET A 1 582 ? 16.203 -3.469 11.156 1 92.44 582 MET A O 1
ATOM 4554 N N . ILE A 1 583 ? 14.875 -3.004 9.469 1 88.56 583 ILE A N 1
ATOM 4555 C CA . ILE A 1 583 ? 14.57 -1.624 9.82 1 88.56 583 ILE A CA 1
ATOM 4556 C C . ILE A 1 583 ? 13.062 -1.407 9.789 1 88.56 583 ILE A C 1
ATOM 4558 O O . ILE A 1 583 ? 12.422 -1.573 8.75 1 88.56 583 ILE A O 1
ATOM 4562 N N . PRO A 1 584 ? 12.469 -1.103 10.852 1 85.19 584 PRO A N 1
ATOM 4563 C CA . PRO A 1 584 ? 11.031 -0.792 10.844 1 85.19 584 PRO A CA 1
ATOM 4564 C C . PRO A 1 584 ? 10.711 0.458 10.031 1 85.19 584 PRO A C 1
ATOM 4566 O O . PRO A 1 584 ? 11.477 1.421 10.031 1 85.19 584 PRO A O 1
ATOM 4569 N N . ASP A 1 585 ? 9.586 0.413 9.227 1 81.31 585 ASP A N 1
ATOM 4570 C CA . ASP A 1 585 ? 9.172 1.504 8.344 1 81.31 585 ASP A CA 1
ATOM 4571 C C . ASP A 1 585 ? 7.934 2.213 8.898 1 81.31 585 ASP A C 1
ATOM 4573 O O . ASP A 1 585 ? 6.859 2.16 8.289 1 81.31 585 ASP A O 1
ATOM 4577 N N . TYR A 1 586 ? 7.938 2.812 9.984 1 80.25 586 TYR A N 1
ATOM 4578 C CA . TYR A 1 586 ? 6.824 3.641 10.438 1 80.25 586 TYR A CA 1
ATOM 4579 C C . TYR A 1 586 ? 7.324 4.973 10.984 1 80.25 586 TYR A C 1
ATOM 4581 O O . TYR A 1 586 ? 8.508 5.109 11.32 1 80.25 586 TYR A O 1
ATOM 4589 N N . MET A 1 587 ? 6.477 5.902 10.898 1 86.5 587 MET A N 1
ATOM 4590 C CA . MET A 1 587 ? 6.801 7.254 11.336 1 86.5 587 MET A CA 1
ATOM 4591 C C . MET A 1 587 ? 6.578 7.406 12.836 1 86.5 587 MET A C 1
ATOM 4593 O O . MET A 1 587 ? 5.637 6.832 13.391 1 86.5 587 MET A O 1
ATOM 4597 N N . VAL A 1 588 ? 7.57 8.062 13.414 1 88.31 588 VAL A N 1
ATOM 4598 C CA . VAL A 1 588 ? 7.457 8.289 14.852 1 88.31 588 VAL A CA 1
ATOM 4599 C C . VAL A 1 588 ? 7.461 9.789 15.141 1 88.31 588 VAL A C 1
ATOM 4601 O O . VAL A 1 588 ? 7.887 10.586 14.305 1 88.31 588 VAL A O 1
ATOM 4604 N N . LEU A 1 589 ? 6.855 10.117 16.312 1 92.75 589 LEU A N 1
ATOM 4605 C CA . LEU A 1 589 ? 6.891 11.492 16.797 1 92.75 589 LEU A CA 1
ATOM 4606 C C . LEU A 1 589 ? 8.281 11.844 17.328 1 92.75 589 LEU A C 1
ATOM 4608 O O . LEU A 1 589 ? 8.812 11.156 18.188 1 92.75 589 LEU A O 1
ATOM 4612 N N . GLN A 1 590 ? 8.914 12.75 16.688 1 91.88 590 GLN A N 1
ATOM 4613 C CA . GLN A 1 590 ? 10.203 13.258 17.156 1 91.88 590 GLN A CA 1
ATOM 4614 C C . GLN A 1 590 ? 10.078 14.695 17.656 1 91.88 590 GLN A C 1
ATOM 4616 O O . GLN A 1 590 ? 9.5 15.547 16.984 1 91.88 590 GLN A O 1
ATOM 4621 N N . VAL A 1 591 ? 10.523 14.836 18.859 1 94.31 591 VAL A N 1
ATOM 4622 C CA . VAL A 1 591 ? 10.5 16.156 19.469 1 94.31 591 VAL A CA 1
ATOM 4623 C C . VAL A 1 591 ? 11.648 17 18.922 1 94.31 591 VAL A C 1
ATOM 4625 O O . VAL A 1 591 ? 12.805 16.578 18.938 1 94.31 591 VAL A O 1
ATOM 4628 N N . ASN A 1 592 ? 11.297 18.125 18.344 1 93.62 592 ASN A N 1
ATOM 4629 C CA . ASN A 1 592 ? 12.336 19.094 17.969 1 93.62 592 ASN A CA 1
ATOM 4630 C C . ASN A 1 592 ? 12.922 19.781 19.188 1 93.62 592 ASN A C 1
ATOM 4632 O O . ASN A 1 592 ? 12.258 20.609 19.828 1 93.62 592 ASN A O 1
ATOM 4636 N N . ARG A 1 593 ? 14.156 19.625 19.453 1 93.5 593 ARG A N 1
ATOM 4637 C CA . ARG A 1 593 ? 14.781 20.078 20.688 1 93.5 593 ARG A CA 1
ATOM 4638 C C . ARG A 1 593 ? 14.867 21.609 20.734 1 93.5 593 ARG A C 1
ATOM 4640 O O . ARG A 1 593 ? 14.695 22.203 21.781 1 93.5 593 ARG A O 1
ATOM 4647 N N . ALA A 1 594 ? 15.109 22.203 19.594 1 94.94 594 ALA A N 1
ATOM 4648 C CA . ALA A 1 594 ? 15.211 23.656 19.547 1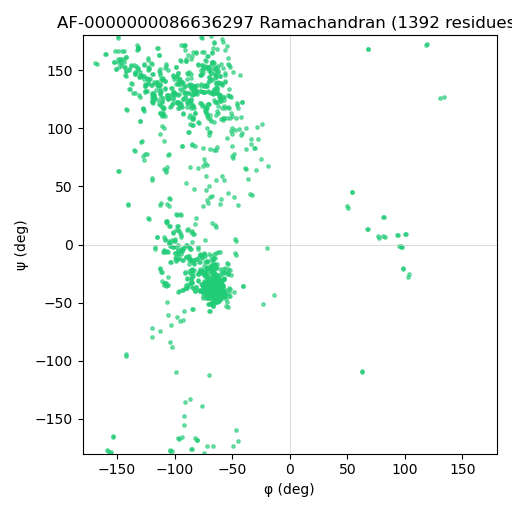 94.94 594 ALA A CA 1
ATOM 4649 C C . ALA A 1 594 ? 13.867 24.312 19.828 1 94.94 594 ALA A C 1
ATOM 4651 O O . ALA A 1 594 ? 13.781 25.219 20.656 1 94.94 594 ALA A O 1
ATOM 4652 N N . TRP A 1 595 ? 12.836 23.812 19.25 1 95.31 595 TRP A N 1
ATOM 4653 C CA . TRP A 1 595 ? 11.5 24.359 19.469 1 95.31 595 TRP A CA 1
ATOM 4654 C C . TRP A 1 595 ? 10.992 24.031 20.859 1 95.31 595 TRP A C 1
ATOM 4656 O O . TRP A 1 595 ? 10.266 24.828 21.469 1 95.31 595 TRP A O 1
ATOM 4666 N N . MET A 1 596 ? 11.445 22.906 21.375 1 96.06 596 MET A N 1
ATOM 4667 C CA . MET A 1 596 ? 11.055 22.531 22.734 1 96.06 596 MET A CA 1
ATOM 4668 C C . MET A 1 596 ? 11.703 23.453 23.766 1 96.06 596 MET A C 1
ATOM 4670 O O . MET A 1 596 ? 11.039 23.906 24.703 1 96.06 596 MET A O 1
ATOM 4674 N N . ALA A 1 597 ? 12.914 23.781 23.531 1 96.19 597 ALA A N 1
ATOM 4675 C CA . ALA A 1 597 ? 13.594 24.719 24.422 1 96.19 597 ALA A CA 1
ATOM 4676 C C . ALA A 1 597 ? 12.938 26.094 24.391 1 96.19 597 ALA A C 1
ATOM 4678 O O . ALA A 1 597 ? 12.742 26.719 25.438 1 96.19 597 ALA A O 1
ATOM 4679 N N . LEU A 1 598 ? 12.562 26.5 23.219 1 96.56 598 LEU A N 1
ATOM 4680 C CA . LEU A 1 598 ? 11.922 27.797 23.062 1 96.56 598 LEU A CA 1
ATOM 4681 C C . LEU A 1 598 ? 10.555 27.812 23.734 1 96.56 598 LEU A C 1
ATOM 4683 O O . LEU A 1 598 ? 10.156 28.812 24.328 1 96.56 598 LEU A O 1
ATOM 4687 N N . LEU A 1 599 ? 9.844 26.719 23.578 1 96.88 599 LEU A N 1
ATOM 4688 C CA . LEU A 1 599 ? 8.539 26.625 24.219 1 96.88 599 LEU A CA 1
ATOM 4689 C C . LEU A 1 599 ? 8.672 26.672 25.734 1 96.88 599 LEU A C 1
ATOM 4691 O O . LEU A 1 599 ? 7.91 27.359 26.406 1 96.88 599 LEU A O 1
ATOM 4695 N N . PHE A 1 600 ? 9.633 26.094 26.234 1 96.31 600 PHE A N 1
ATOM 4696 C CA . PHE A 1 600 ? 9.844 26.062 27.672 1 96.31 600 PHE A CA 1
ATOM 4697 C C . PHE A 1 600 ? 10.281 27.438 28.188 1 96.31 600 PHE A C 1
ATOM 4699 O O . PHE A 1 600 ? 9.781 27.906 29.203 1 96.31 600 PHE A O 1
ATOM 4706 N N . ILE A 1 601 ? 11.172 28.047 27.469 1 96.56 601 ILE A N 1
ATOM 4707 C CA . ILE A 1 601 ? 11.664 29.375 27.875 1 96.56 601 ILE A CA 1
ATOM 4708 C C . ILE A 1 601 ? 10.523 30.375 27.828 1 96.56 601 ILE A C 1
ATOM 4710 O O . ILE A 1 601 ? 10.336 31.172 28.766 1 96.56 601 ILE A O 1
ATOM 4714 N N . ALA A 1 602 ? 9.789 30.312 26.75 1 97.12 602 ALA A N 1
ATOM 4715 C CA . ALA A 1 602 ? 8.68 31.266 26.609 1 97.12 602 ALA A CA 1
ATOM 4716 C C . ALA A 1 602 ? 7.617 31.031 27.672 1 97.12 602 ALA A C 1
ATOM 4718 O O . ALA A 1 602 ? 7.09 31.969 28.25 1 97.12 602 ALA A O 1
ATOM 4719 N N . SER A 1 603 ? 7.32 29.797 27.953 1 97 603 SER A N 1
ATOM 4720 C CA . SER A 1 603 ? 6.312 29.484 28.969 1 97 603 SER A CA 1
ATOM 4721 C C . SER A 1 603 ? 6.805 29.828 30.359 1 97 603 SER A C 1
ATOM 4723 O O . SER A 1 603 ? 6.035 30.312 31.188 1 97 603 SER A O 1
ATOM 4725 N N . LEU A 1 604 ? 8.039 29.625 30.594 1 96.44 604 LEU A N 1
ATOM 4726 C CA . LEU A 1 604 ? 8.617 29.984 31.891 1 96.44 604 LEU A CA 1
ATOM 4727 C C . LEU A 1 604 ? 8.625 31.5 32.062 1 96.44 604 LEU A C 1
ATOM 4729 O O . LEU A 1 604 ? 8.367 32 33.156 1 96.44 604 LEU A O 1
ATOM 4733 N N . THR A 1 605 ? 8.953 32.125 31 1 96.81 605 THR A N 1
ATOM 4734 C CA . THR A 1 605 ? 8.922 33.594 31.047 1 96.81 605 THR A CA 1
ATOM 4735 C C . THR A 1 605 ? 7.508 34.094 31.312 1 96.81 605 THR A C 1
ATOM 4737 O O . THR A 1 605 ? 7.312 35.062 32.062 1 96.81 605 THR A O 1
ATOM 4740 N N . MET A 1 606 ? 6.582 33.469 30.688 1 96.44 606 MET A N 1
ATOM 4741 C CA . MET A 1 606 ? 5.184 33.812 30.922 1 96.44 606 MET A CA 1
ATOM 4742 C C . MET A 1 606 ? 4.805 33.594 32.375 1 96.44 606 MET A C 1
ATOM 4744 O O . MET A 1 606 ? 4.156 34.438 33 1 96.44 606 MET A O 1
ATOM 4748 N N . LEU A 1 607 ? 5.207 32.531 32.938 1 96.31 607 LEU A N 1
ATOM 4749 C CA . LEU A 1 607 ? 4.918 32.188 34.344 1 96.31 607 LEU A CA 1
ATOM 4750 C C . LEU A 1 607 ? 5.59 33.188 35.281 1 96.31 607 LEU A C 1
ATOM 4752 O O . LEU A 1 607 ? 4.965 33.656 36.219 1 96.31 607 LEU A O 1
ATOM 4756 N N . LEU A 1 608 ? 6.785 33.5 35 1 95.81 608 LEU A N 1
ATOM 4757 C CA . LEU A 1 608 ? 7.523 34.469 35.844 1 95.81 608 LEU A CA 1
ATOM 4758 C C . LEU A 1 608 ? 6.922 35.844 35.75 1 95.81 608 LEU A C 1
ATOM 4760 O O . LEU A 1 608 ? 6.891 36.594 36.719 1 95.81 608 LEU A O 1
ATOM 4764 N N . SER A 1 609 ? 6.5 36.156 34.531 1 95.5 609 SER A N 1
ATOM 4765 C CA . SER A 1 609 ? 5.859 37.469 34.344 1 95.5 609 SER A CA 1
ATOM 4766 C C . SER A 1 609 ? 4.57 37.562 35.156 1 95.5 609 SER A C 1
ATOM 4768 O O . SER A 1 609 ? 4.316 38.562 35.812 1 95.5 609 SER A O 1
ATOM 4770 N N . ALA A 1 610 ? 3.809 36.531 35.125 1 94.88 610 ALA A N 1
ATOM 4771 C CA . ALA A 1 610 ? 2.562 36.531 35.875 1 94.88 610 ALA A CA 1
ATOM 4772 C C . ALA A 1 610 ? 2.838 36.531 37.375 1 94.88 610 ALA A C 1
ATOM 4774 O O . ALA A 1 610 ? 2.182 37.281 38.125 1 94.88 610 ALA A O 1
ATOM 4775 N N . ALA A 1 611 ? 3.809 35.875 37.844 1 94.19 611 ALA A N 1
ATOM 4776 C CA . ALA A 1 611 ? 4.156 35.812 39.281 1 94.19 611 ALA A CA 1
ATOM 4777 C C . ALA A 1 611 ? 4.719 37.156 39.75 1 94.19 611 ALA A C 1
ATOM 4779 O O . ALA A 1 611 ? 4.359 37.625 40.812 1 94.19 611 ALA A O 1
ATOM 4780 N N . THR A 1 612 ? 5.559 37.688 38.938 1 94.19 612 THR A N 1
ATOM 4781 C CA . THR A 1 612 ? 6.156 38.969 39.312 1 94.19 612 THR A CA 1
ATOM 4782 C C . THR A 1 612 ? 5.102 40.062 39.344 1 94.19 612 THR A C 1
ATOM 4784 O O . THR A 1 612 ? 5.133 40.938 40.188 1 94.19 612 THR A O 1
ATOM 4787 N N . ALA A 1 613 ? 4.215 40.062 38.312 1 93.12 613 ALA A N 1
ATOM 4788 C CA . ALA A 1 613 ? 3.137 41.031 38.281 1 93.12 613 ALA A CA 1
ATOM 4789 C C . ALA A 1 613 ? 2.281 40.938 39.562 1 93.12 613 ALA A C 1
ATOM 4791 O O . ALA A 1 613 ? 1.913 41.969 40.125 1 93.12 613 ALA A O 1
ATOM 4792 N N . ALA A 1 614 ? 1.971 39.719 39.969 1 91.81 614 ALA A N 1
ATOM 4793 C CA . ALA A 1 614 ? 1.186 39.531 41.188 1 91.81 614 ALA A CA 1
ATOM 4794 C C . ALA A 1 614 ? 1.938 40 42.406 1 91.81 614 ALA A C 1
ATOM 4796 O O . ALA A 1 614 ? 1.352 40.656 43.281 1 91.81 614 ALA A O 1
ATOM 4797 N N . PHE A 1 615 ? 3.16 39.844 42.406 1 91.56 615 PHE A N 1
ATOM 4798 C CA . PHE A 1 615 ? 3.992 40.25 43.531 1 91.56 615 PHE A CA 1
ATOM 4799 C C . PHE A 1 615 ? 4.082 41.781 43.625 1 91.56 615 PHE A C 1
ATOM 4801 O O . PHE A 1 615 ? 3.924 42.375 44.688 1 91.56 615 PHE A O 1
ATOM 4808 N N . LEU A 1 616 ? 4.316 42.375 42.531 1 91.06 616 LEU A N 1
ATOM 4809 C CA . LEU A 1 616 ? 4.418 43.844 42.5 1 91.06 616 LEU A CA 1
ATOM 4810 C C . LEU A 1 616 ? 3.068 44.469 42.812 1 91.06 616 LEU A C 1
ATOM 4812 O O . LEU A 1 616 ? 3.012 45.562 43.375 1 91.06 616 LEU A O 1
ATOM 4816 N N . GLY A 1 617 ? 2.027 43.781 42.375 1 85.62 617 GLY A N 1
ATOM 4817 C CA . GLY A 1 617 ? 0.696 44.281 42.656 1 85.62 617 GLY A CA 1
ATOM 4818 C C . GLY A 1 617 ? 0.41 44.344 44.156 1 85.62 617 GLY A C 1
ATOM 4819 O O . GLY A 1 617 ? -0.26 45.25 44.625 1 85.62 617 GLY A O 1
ATOM 4820 N N . VAL A 1 618 ? 1 43.469 44.875 1 87.06 618 VAL A N 1
ATOM 4821 C CA . VAL A 1 618 ? 0.803 43.406 46.312 1 87.06 618 VAL A CA 1
ATOM 4822 C C . VAL A 1 618 ? 1.657 44.469 47 1 87.06 618 VAL A C 1
ATOM 4824 O O . VAL A 1 618 ? 1.258 45.031 48 1 87.06 618 VAL A O 1
ATOM 4827 N N . LEU A 1 619 ? 2.701 44.875 46.406 1 86.56 619 LEU A N 1
ATOM 4828 C CA . LEU A 1 619 ? 3.633 45.812 47 1 86.56 619 LEU A CA 1
ATOM 4829 C C . LEU A 1 619 ? 3.207 47.25 46.688 1 86.56 619 LEU A C 1
ATOM 4831 O O . LEU A 1 619 ? 3.703 48.188 47.312 1 86.56 619 LEU A O 1
ATOM 4835 N N . ARG A 1 620 ? 2.279 47.375 45.844 1 85.81 620 ARG A N 1
ATOM 4836 C CA . ARG A 1 620 ? 1.838 48.719 45.438 1 85.81 620 ARG A CA 1
ATOM 4837 C C . ARG A 1 620 ? 1.051 49.375 46.594 1 85.81 620 ARG A C 1
ATOM 4839 O O . ARG A 1 620 ? 0.194 48.75 47.188 1 85.81 620 ARG A O 1
ATOM 4846 N N . GLN A 1 621 ? 1.357 50.719 46.781 1 86.5 621 GLN A N 1
ATOM 4847 C CA . GLN A 1 621 ? 0.694 51.438 47.875 1 86.5 621 GLN A CA 1
ATOM 4848 C C . GLN A 1 621 ? -0.295 52.469 47.312 1 86.5 621 GLN A C 1
ATOM 4850 O O . GLN A 1 621 ? -1.284 52.781 47.969 1 86.5 621 GLN A O 1
ATOM 4855 N N . GLY A 1 622 ? -0.031 52.969 46.25 1 82 622 GLY A N 1
ATOM 4856 C CA . GLY A 1 622 ? -0.875 54 45.656 1 82 622 GLY A CA 1
ATOM 4857 C C . GLY A 1 622 ? -1.935 53.438 44.719 1 82 622 GLY A C 1
ATOM 4858 O O . GLY A 1 622 ? -1.959 52.219 44.469 1 82 622 GLY A O 1
ATOM 4859 N N . PRO A 1 623 ? -2.82 54.25 44.312 1 80.88 623 PRO A N 1
ATOM 4860 C CA . PRO A 1 623 ? -3.832 53.812 43.344 1 80.88 623 PRO A CA 1
ATOM 4861 C C . PRO A 1 623 ? -3.266 53.625 41.938 1 80.88 623 PRO A C 1
ATOM 4863 O O . PRO A 1 623 ? -2.178 54.125 41.625 1 80.88 623 PRO A O 1
ATOM 4866 N N . GLU A 1 624 ? -3.912 52.875 41.188 1 78 624 GLU A N 1
ATOM 4867 C CA . GLU A 1 624 ? -3.512 52.656 39.812 1 78 624 GLU A CA 1
ATOM 4868 C C . GLU A 1 624 ? -4.07 53.781 38.906 1 78 624 GLU A C 1
ATOM 4870 O O . GLU A 1 624 ? -5.289 53.906 38.781 1 78 624 GLU A O 1
ATOM 4875 N N . MET A 1 625 ? -3.178 54.688 38.562 1 70.5 625 MET A N 1
ATOM 4876 C CA . MET A 1 625 ? -3.658 55.812 37.75 1 70.5 625 MET A CA 1
ATOM 4877 C C . MET A 1 625 ? -2.977 55.812 36.375 1 70.5 625 MET A C 1
ATOM 4879 O O . MET A 1 625 ? -3.223 56.688 35.562 1 70.5 625 MET A O 1
ATOM 4883 N N . LEU A 1 626 ? -2.053 54.812 36.312 1 64 626 LEU A N 1
ATOM 4884 C CA . LEU A 1 626 ? -1.192 54.969 35.125 1 64 626 LEU A CA 1
ATOM 4885 C C . LEU A 1 626 ? -1.81 54.312 33.906 1 64 626 LEU A C 1
ATOM 4887 O O . LEU A 1 626 ? -2.447 53.25 34.031 1 64 626 LEU A O 1
ATOM 4891 N N . ASP A 1 627 ? -2.238 55.031 32.938 1 55.78 627 ASP A N 1
ATOM 4892 C CA . ASP A 1 627 ? -2.152 54.438 31.625 1 55.78 627 ASP A CA 1
ATOM 4893 C C . ASP A 1 627 ? -1.275 55.25 30.703 1 55.78 627 ASP A C 1
ATOM 4895 O O . ASP A 1 627 ? -0.215 54.812 30.25 1 55.78 627 ASP A O 1
ATOM 4899 N N . HIS A 1 628 ? -1.612 56.438 30.188 1 55.56 628 HIS A N 1
ATOM 4900 C CA . HIS A 1 628 ? -0.747 57.031 29.188 1 55.56 628 HIS A CA 1
ATOM 4901 C C . HIS A 1 628 ? -0.197 58.375 29.656 1 55.56 628 HIS A C 1
ATOM 4903 O O . HIS A 1 628 ? -0.959 59.25 30.062 1 55.56 628 HIS A O 1
ATOM 4909 N N . PRO A 1 629 ? 1.281 58.625 29.656 1 58.03 629 PRO A N 1
ATOM 4910 C CA . PRO A 1 629 ? 2.049 59.719 30.25 1 58.03 629 PRO A CA 1
ATOM 4911 C C . PRO A 1 629 ? 1.795 61.062 29.562 1 58.03 629 PRO A C 1
ATOM 4913 O O . PRO A 1 629 ? 1.841 62.094 30.219 1 58.03 629 PRO A O 1
ATOM 4916 N N . ALA A 1 630 ? 1.526 61.062 28.188 1 57.94 630 ALA A N 1
ATOM 4917 C CA . ALA A 1 630 ? 1.516 62.375 27.5 1 57.94 630 ALA A CA 1
ATOM 4918 C C . ALA A 1 630 ? 0.449 63.281 28.094 1 57.94 630 ALA A C 1
ATOM 4920 O O . ALA A 1 630 ? 0.687 64.5 28.266 1 57.94 630 ALA A O 1
ATOM 4921 N N . SER A 1 631 ? -0.539 62.781 28.438 1 60.97 631 SER A N 1
ATOM 4922 C CA . SER A 1 631 ? -1.638 63.594 28.969 1 60.97 631 SER A CA 1
ATOM 4923 C C . SER A 1 631 ? -1.378 64 30.406 1 60.97 631 SER A C 1
ATOM 4925 O O . SER A 1 631 ? -1.863 65.062 30.844 1 60.97 631 SER A O 1
ATOM 4927 N N . MET A 1 632 ? -0.575 63.312 31.031 1 65.06 632 MET A N 1
ATOM 4928 C CA . MET A 1 632 ? -0.245 63.656 32.406 1 65.06 632 MET A CA 1
ATOM 4929 C C . MET A 1 632 ? 0.643 64.875 32.5 1 65.06 632 MET A C 1
ATOM 4931 O O . MET A 1 632 ? 0.602 65.625 33.469 1 65.06 632 MET A O 1
ATOM 4935 N N . LEU A 1 633 ? 1.334 65.062 31.438 1 62.34 633 LEU A N 1
ATOM 4936 C CA . LEU A 1 633 ? 2.32 66.188 31.422 1 62.34 633 LEU A CA 1
ATOM 4937 C C . LEU A 1 633 ? 1.667 67.5 31.062 1 62.34 633 LEU A C 1
ATOM 4939 O O . LEU A 1 633 ? 2.145 68.562 31.469 1 62.34 633 LEU A O 1
ATOM 4943 N N . LYS A 1 634 ? 0.593 67.25 30.375 1 61 634 LYS A N 1
ATOM 4944 C CA . LYS A 1 634 ? 0.015 68.5 29.875 1 61 634 LYS A CA 1
ATOM 4945 C C . LYS A 1 634 ? -0.929 69.125 30.891 1 61 634 LYS A C 1
ATOM 4947 O O . LYS A 1 634 ? -1.881 68.5 31.344 1 61 634 LYS A O 1
ATOM 4952 N N . ASP A 1 635 ? -0.672 70.375 31.297 1 61.81 635 ASP A N 1
ATOM 4953 C CA . ASP A 1 635 ? -1.496 71.25 32.125 1 61.81 635 ASP A CA 1
ATOM 4954 C C . ASP A 1 635 ? -1.621 70.75 33.531 1 61.81 635 ASP A C 1
ATOM 4956 O O . ASP A 1 635 ? -2.615 71 34.219 1 61.81 635 ASP A O 1
ATOM 4960 N N . ASN A 1 636 ? -0.743 69.75 33.875 1 67.19 636 ASN A N 1
ATOM 4961 C CA . ASN A 1 636 ? -0.656 69.312 35.25 1 67.19 636 ASN A CA 1
ATOM 4962 C C . ASN A 1 636 ? 0.04 70.312 36.156 1 67.19 636 ASN A C 1
ATOM 4964 O O . ASN A 1 636 ? 1.189 70.688 35.906 1 67.19 636 ASN A O 1
ATOM 4968 N N . VAL A 1 637 ? -0.693 70.938 37.125 1 70.75 637 VAL A N 1
ATOM 4969 C CA . VAL A 1 637 ? -0.217 72 37.969 1 70.75 637 VAL A CA 1
ATOM 4970 C C . VAL A 1 637 ? 1.088 71.625 38.625 1 70.75 637 VAL A C 1
ATOM 4972 O O . VAL A 1 637 ? 1.907 72.5 38.969 1 70.75 637 VAL A O 1
ATOM 4975 N N . HIS A 1 638 ? 1.306 70.438 38.781 1 67.69 638 HIS A N 1
ATOM 4976 C CA . HIS A 1 638 ? 2.465 69.938 39.531 1 67.69 638 HIS A CA 1
ATOM 4977 C C . HIS A 1 638 ? 3.623 69.625 38.594 1 67.69 638 HIS A C 1
ATOM 4979 O O . HIS A 1 638 ? 4.656 69.125 39.062 1 67.69 638 HIS A O 1
ATOM 4985 N N . ILE A 1 639 ? 3.344 69.688 37.312 1 67.62 639 ILE A N 1
ATOM 4986 C CA . ILE A 1 639 ? 4.418 69.438 36.344 1 67.62 639 ILE A CA 1
ATOM 4987 C C . ILE A 1 639 ? 4.785 70.75 35.656 1 67.62 639 ILE A C 1
ATOM 4989 O O . ILE A 1 639 ? 3.939 71.375 35 1 67.62 639 ILE A O 1
ATOM 4993 N N . GLN A 1 640 ? 5.691 71.562 36.125 1 59.66 640 GLN A N 1
ATOM 4994 C CA . GLN A 1 640 ? 6.082 72.812 35.469 1 59.66 640 GLN A CA 1
ATOM 4995 C C . GLN A 1 640 ? 6.828 72.562 34.188 1 59.66 640 GLN A C 1
ATOM 4997 O O . GLN A 1 640 ? 7.977 72.062 34.188 1 59.66 640 GLN A O 1
ATOM 5002 N N . ASP A 1 641 ? 6.094 72.312 33.125 1 58.69 641 ASP A N 1
ATOM 5003 C CA . ASP A 1 641 ? 6.797 72.25 31.859 1 58.69 641 ASP A CA 1
ATOM 5004 C C . ASP A 1 641 ? 7.254 73.625 31.375 1 58.69 641 ASP A C 1
ATOM 5006 O O . ASP A 1 641 ? 6.441 74.375 30.906 1 58.69 641 ASP A O 1
ATOM 5010 N N . GLY A 1 642 ? 8.125 74.188 32 1 52.97 642 GLY A N 1
ATOM 5011 C CA . GLY A 1 642 ? 8.633 75.5 31.688 1 52.97 642 GLY A CA 1
ATOM 5012 C C . GLY A 1 642 ? 8.969 75.688 30.219 1 52.97 642 GLY A C 1
ATOM 5013 O O . GLY A 1 642 ? 9.625 76.688 29.844 1 52.97 642 GLY A O 1
ATOM 5014 N N . SER A 1 643 ? 8.688 74.75 29.469 1 58.12 643 SER A N 1
ATOM 5015 C CA . SER A 1 643 ? 9.359 74.875 28.172 1 58.12 643 SER A CA 1
ATOM 5016 C C . SER A 1 643 ? 8.539 75.688 27.203 1 58.12 643 SER A C 1
ATOM 5018 O O . SER A 1 643 ? 7.305 75.688 27.266 1 58.12 643 SER A O 1
ATOM 5020 N N . PRO A 1 644 ? 9.148 76.562 26.469 1 63.03 644 PRO A N 1
ATOM 5021 C CA . PRO A 1 644 ? 8.641 77.5 25.5 1 63.03 644 PRO A CA 1
ATOM 5022 C C . PRO A 1 644 ? 7.996 76.875 24.281 1 63.03 644 PRO A C 1
ATOM 5024 O O . PRO A 1 644 ? 7.598 77.562 23.344 1 63.03 644 PRO A O 1
ATOM 5027 N N . ASN A 1 645 ? 7.648 75.5 24.344 1 67.5 645 ASN A N 1
ATOM 5028 C CA . ASN A 1 645 ? 7.203 74.938 23.078 1 67.5 645 ASN A CA 1
ATOM 5029 C C . ASN A 1 645 ? 5.691 75.062 22.906 1 67.5 645 ASN A C 1
ATOM 5031 O O . ASN A 1 645 ? 4.965 75.25 23.891 1 67.5 645 ASN A O 1
ATOM 5035 N N . SER A 1 646 ? 5.316 75 21.656 1 77.56 646 SER A N 1
ATOM 5036 C CA . SER A 1 646 ? 3.936 75.188 21.266 1 77.56 646 SER A CA 1
ATOM 5037 C C . SER A 1 646 ? 3.012 74.125 21.812 1 77.56 646 SER A C 1
ATOM 5039 O O . SER A 1 646 ? 3.445 73 22.047 1 77.56 646 SER A O 1
ATOM 5041 N N . SER A 1 647 ? 1.838 74.438 22.156 1 78.19 647 SER A N 1
ATOM 5042 C CA . SER A 1 647 ? 0.805 73.5 22.609 1 78.19 647 SER A CA 1
ATOM 5043 C C . SER A 1 647 ? 0.441 72.5 21.516 1 78.19 647 SER A C 1
ATOM 5045 O O . SER A 1 647 ? -0.208 71.5 21.781 1 78.19 647 SER A O 1
ATOM 5047 N N . MET A 1 648 ? 1.036 72.75 20.266 1 78.94 648 MET A N 1
ATOM 5048 C CA . MET A 1 648 ? 0.771 71.875 19.141 1 78.94 648 MET A CA 1
ATOM 5049 C C . MET A 1 648 ? 1.871 70.812 19 1 78.94 648 MET A C 1
ATOM 5051 O O . MET A 1 648 ? 1.912 70.125 18.016 1 78.94 648 MET A O 1
ATOM 5055 N N . GLU A 1 649 ? 2.682 70.75 19.969 1 80.12 649 GLU A N 1
ATOM 5056 C CA . GLU A 1 649 ? 3.738 69.688 19.953 1 80.12 649 GLU A CA 1
ATOM 5057 C C . GLU A 1 649 ? 3.162 68.312 20.062 1 80.12 649 GLU A C 1
ATOM 5059 O O . GLU A 1 649 ? 2.307 68.062 20.906 1 80.12 649 GLU A O 1
ATOM 5064 N N . GLU A 1 650 ? 3.611 67.438 19.141 1 80.5 650 GLU A N 1
ATOM 5065 C CA . GLU A 1 650 ? 3.146 66.062 19.141 1 80.5 650 GLU A CA 1
ATOM 5066 C C . GLU A 1 650 ? 3.578 65.312 20.422 1 80.5 650 GLU A C 1
ATOM 5068 O O . GLU A 1 650 ? 4.621 65.625 21 1 80.5 650 GLU A O 1
ATOM 5073 N N . GLY A 1 651 ? 2.721 64.438 20.844 1 79.25 651 GLY A N 1
ATOM 5074 C CA . GLY A 1 651 ? 2.998 63.688 22.047 1 79.25 651 GLY A CA 1
ATOM 5075 C C . GLY A 1 651 ? 4.344 63 22.016 1 79.25 651 GLY A C 1
ATOM 5076 O O . GLY A 1 651 ? 5.074 63 23.016 1 79.25 651 GLY A O 1
ATOM 5077 N N . ASP A 1 652 ? 4.742 62.438 20.922 1 81.19 652 ASP A N 1
ATOM 5078 C CA . ASP A 1 652 ? 6 61.719 20.812 1 81.19 652 ASP A CA 1
ATOM 5079 C C . ASP A 1 652 ? 7.195 62.656 20.891 1 81.19 652 ASP A C 1
ATOM 5081 O O . ASP A 1 652 ? 8.234 62.312 21.453 1 81.19 652 ASP A O 1
ATOM 5085 N N . GLU A 1 653 ? 7.09 63.844 20.359 1 82.44 653 GLU A N 1
ATOM 5086 C CA . GLU A 1 653 ? 8.164 64.812 20.406 1 82.44 653 GLU A CA 1
ATOM 5087 C C . GLU A 1 653 ? 8.32 65.375 21.812 1 82.44 653 GLU A C 1
ATOM 5089 O O . GLU A 1 653 ? 9.438 65.625 22.266 1 82.44 653 GLU A O 1
ATOM 5094 N N . LYS A 1 654 ? 7.203 65.562 22.422 1 81.62 654 LYS A N 1
ATOM 5095 C CA . LYS A 1 654 ? 7.246 66.062 23.797 1 81.62 654 LYS A CA 1
ATOM 5096 C C . LYS A 1 654 ? 7.918 65 24.703 1 81.62 654 LYS A C 1
ATOM 5098 O O . LYS A 1 654 ? 8.703 65.375 25.578 1 81.62 654 LYS A O 1
ATOM 5103 N N . THR A 1 655 ? 7.512 63.75 24.531 1 83 655 THR A N 1
ATOM 5104 C CA . THR A 1 655 ? 8.125 62.688 25.297 1 83 655 THR A CA 1
ATOM 5105 C C . THR A 1 655 ? 9.625 62.625 25.047 1 83 655 THR A C 1
ATOM 5107 O O . THR A 1 655 ? 10.406 62.375 25.969 1 83 655 THR A O 1
ATOM 5110 N N . ARG A 1 656 ? 10.078 62.906 23.875 1 84.75 656 ARG A N 1
ATOM 5111 C CA . ARG A 1 656 ? 11.5 62.906 23.547 1 84.75 656 ARG A CA 1
ATOM 5112 C C . ARG A 1 656 ? 12.219 64.062 24.219 1 84.75 656 ARG A C 1
ATOM 5114 O O . ARG A 1 656 ? 13.328 63.906 24.734 1 84.75 656 ARG A O 1
ATOM 5121 N N . ARG A 1 657 ? 11.562 65.125 24.25 1 83.38 657 ARG A N 1
ATOM 5122 C CA . ARG A 1 657 ? 12.172 66.312 24.844 1 83.38 657 ARG A CA 1
ATOM 5123 C C . ARG A 1 657 ? 12.32 66.188 26.344 1 83.38 657 ARG A C 1
ATOM 5125 O O . ARG A 1 657 ? 13.336 66.562 26.922 1 83.38 657 ARG A O 1
ATOM 5132 N N . LEU A 1 658 ? 11.328 65.625 26.969 1 82.69 658 LEU A N 1
ATOM 5133 C CA . LEU A 1 658 ? 11.336 65.438 28.422 1 82.69 658 LEU A CA 1
ATOM 5134 C C . LEU A 1 658 ? 11.766 64.062 28.812 1 82.69 658 LEU A C 1
ATOM 5136 O O . LEU A 1 658 ? 11.391 63.562 29.875 1 82.69 658 LEU A O 1
ATOM 5140 N N . LYS A 1 659 ? 12.508 63.406 28.031 1 85.06 659 LYS A N 1
ATOM 5141 C CA . LYS A 1 659 ? 12.82 61.969 28.172 1 85.06 659 LYS A CA 1
ATOM 5142 C C . LYS A 1 659 ? 13.555 61.719 29.484 1 85.06 659 LYS A C 1
ATOM 5144 O O . LYS A 1 659 ? 13.359 60.688 30.109 1 85.06 659 LYS A O 1
ATOM 5149 N N . ASP A 1 660 ? 14.281 62.656 30.016 1 86.75 660 ASP A N 1
ATOM 5150 C CA . ASP A 1 660 ? 15.141 62.406 31.188 1 86.75 660 ASP A CA 1
ATOM 5151 C C . ASP A 1 660 ? 14.516 63 32.438 1 86.75 660 ASP A C 1
ATOM 5153 O O . ASP A 1 660 ? 15.07 62.844 33.531 1 86.75 660 ASP A O 1
ATOM 5157 N N . THR A 1 661 ? 13.32 63.625 32.344 1 85.69 661 THR A N 1
ATOM 5158 C CA . THR A 1 661 ? 12.656 64.188 33.531 1 85.69 661 THR A CA 1
ATOM 5159 C C . THR A 1 661 ? 12.078 63.062 34.406 1 85.69 661 THR A C 1
ATOM 5161 O O . THR A 1 661 ? 11.422 62.156 33.906 1 85.69 661 THR A O 1
ATOM 5164 N N . ILE A 1 662 ? 12.367 63.125 35.719 1 88.81 662 ILE A N 1
ATOM 5165 C CA . ILE A 1 662 ? 11.914 62.094 36.625 1 88.81 662 ILE A CA 1
ATOM 5166 C C . ILE A 1 662 ? 10.594 62.531 37.281 1 88.81 662 ILE A C 1
ATOM 5168 O O . ILE A 1 662 ? 10.5 63.594 37.844 1 88.81 662 ILE A O 1
ATOM 5172 N N . VAL A 1 663 ? 9.617 61.688 37.062 1 85.56 663 VAL A N 1
ATOM 5173 C CA . VAL A 1 663 ? 8.297 61.969 37.625 1 85.56 663 VAL A CA 1
ATOM 5174 C C . VAL A 1 663 ? 7.98 60.906 38.688 1 85.56 663 VAL A C 1
ATOM 5176 O O . VAL A 1 663 ? 8.523 59.812 38.656 1 85.56 663 VAL A O 1
ATOM 5179 N N . CYS A 1 664 ? 7.207 61.281 39.719 1 87.44 664 CYS A N 1
ATOM 5180 C CA . CYS A 1 664 ? 6.828 60.312 40.75 1 87.44 664 CYS A CA 1
ATOM 5181 C C . CYS A 1 664 ? 5.43 60.625 41.281 1 87.44 664 CYS A C 1
ATOM 5183 O O . CYS A 1 664 ? 4.883 61.688 41.031 1 87.44 664 CYS A O 1
ATOM 5185 N N . LEU A 1 665 ? 4.785 59.562 41.781 1 85.5 665 LEU A N 1
ATOM 5186 C CA . LEU A 1 665 ? 3.559 59.719 42.562 1 85.5 665 LEU A CA 1
ATOM 5187 C C . LEU A 1 665 ? 3.871 60.062 44.031 1 85.5 665 LEU A C 1
ATOM 5189 O O . LEU A 1 665 ? 4.523 59.25 44.719 1 85.5 665 LEU A O 1
ATOM 5193 N N . GLY A 1 666 ? 3.52 61.219 44.406 1 83.88 666 GLY A N 1
ATOM 5194 C CA . GLY A 1 666 ? 3.879 61.656 45.75 1 83.88 666 GLY A CA 1
ATOM 5195 C C . GLY A 1 666 ? 2.883 62.625 46.375 1 83.88 666 GLY A C 1
ATOM 5196 O O . GLY A 1 666 ? 1.849 62.906 45.75 1 83.88 666 GLY A O 1
ATOM 5197 N N . ASP A 1 667 ? 3.203 62.969 47.594 1 85.25 667 ASP A N 1
ATOM 5198 C CA . ASP A 1 667 ? 2.367 63.875 48.375 1 85.25 667 ASP A CA 1
ATOM 5199 C C . ASP A 1 667 ? 2.682 65.312 48.031 1 85.25 667 ASP A C 1
ATOM 5201 O O . ASP A 1 667 ? 3.818 65.812 48.188 1 85.25 667 ASP A O 1
ATOM 5205 N N . ALA A 1 668 ? 1.63 66.062 47.469 1 84.06 668 ALA A N 1
ATOM 5206 C CA . ALA A 1 668 ? 1.801 67.5 47.094 1 84.06 668 ALA A CA 1
ATOM 5207 C C . ALA A 1 668 ? 1.789 68.375 48.344 1 84.06 668 ALA A C 1
ATOM 5209 O O . ALA A 1 668 ? 2.297 69.5 48.312 1 84.06 668 ALA A O 1
ATOM 5210 N N . THR A 1 669 ? 1.132 67.875 49.469 1 84.69 669 THR A N 1
ATOM 5211 C CA . THR A 1 669 ? 1.051 68.688 50.688 1 84.69 669 THR A CA 1
ATOM 5212 C C . THR A 1 669 ? 1.612 67.875 51.875 1 84.69 669 THR A C 1
ATOM 5214 O O . THR A 1 669 ? 0.873 67.5 52.781 1 84.69 669 THR A O 1
ATOM 5217 N N . PRO A 1 670 ? 2.895 67.812 51.938 1 81.12 670 PRO A N 1
ATOM 5218 C CA . PRO A 1 670 ? 3.479 67 53 1 81.12 670 PRO A CA 1
ATOM 5219 C C . PRO A 1 670 ? 3.309 67.562 54.375 1 81.12 670 PRO A C 1
ATOM 5221 O O . PRO A 1 670 ? 3.264 66.812 55.375 1 81.12 670 PRO A O 1
ATOM 5224 N N . ASN A 1 671 ? 3.053 68.875 54.406 1 80.25 671 ASN A N 1
ATOM 5225 C CA . ASN A 1 671 ? 3.029 69.562 55.719 1 80.25 671 ASN A CA 1
ATOM 5226 C C . ASN A 1 671 ? 1.604 69.688 56.219 1 80.25 671 ASN A C 1
ATOM 5228 O O . ASN A 1 671 ? 1.4 70.125 57.375 1 80.25 671 ASN A O 1
ATOM 5232 N N . ALA A 1 672 ? 0.726 69.312 55.469 1 83.06 672 ALA A N 1
ATOM 5233 C CA . ALA A 1 672 ? -0.662 69.438 55.906 1 83.06 672 ALA A CA 1
ATOM 5234 C C . ALA A 1 672 ? -1.081 68.125 56.656 1 83.06 672 ALA A C 1
ATOM 5236 O O . ALA A 1 672 ? -0.384 67.125 56.594 1 83.06 672 ALA A O 1
ATOM 5237 N N . ASP A 1 673 ? -2.133 68.25 57.469 1 80 673 ASP A N 1
ATOM 5238 C CA . ASP A 1 673 ? -2.625 67.125 58.25 1 80 673 ASP A CA 1
ATOM 5239 C C . ASP A 1 673 ? -3.053 65.938 57.344 1 80 673 ASP A C 1
ATOM 5241 O O . ASP A 1 673 ? -2.801 64.812 57.625 1 80 673 ASP A O 1
ATOM 5245 N N . LYS A 1 674 ? -3.65 66.375 56.312 1 86 674 LYS A N 1
ATOM 5246 C CA . LYS A 1 674 ? -4.043 65.375 55.312 1 86 674 LYS A CA 1
ATOM 5247 C C . LYS A 1 674 ? -3.273 65.625 54.031 1 86 674 LYS A C 1
ATOM 5249 O O . LYS A 1 674 ? -3.01 66.75 53.625 1 86 674 LYS A O 1
ATOM 5254 N N . GLY A 1 675 ? -2.854 64.5 53.531 1 83.25 675 GLY A N 1
ATOM 5255 C CA . GLY A 1 675 ? -2.053 64.625 52.312 1 83.25 675 GLY A CA 1
ATOM 5256 C C . GLY A 1 675 ? -2.885 64.625 51.031 1 83.25 675 GLY A C 1
ATOM 5257 O O . GLY A 1 675 ? -4.082 64.312 51.062 1 83.25 675 GLY A O 1
ATOM 5258 N N . TYR A 1 676 ? -2.32 65.062 49.938 1 84.38 676 TYR A N 1
ATOM 5259 C CA . TYR A 1 676 ? -2.9 65.062 48.594 1 84.38 676 TYR A CA 1
ATOM 5260 C C . TYR A 1 676 ? -1.945 64.375 47.594 1 84.38 676 TYR A C 1
ATOM 5262 O O . TYR A 1 676 ? -0.84 64.875 47.375 1 84.38 676 TYR A O 1
ATOM 5270 N N . LEU A 1 677 ? -2.398 63.25 47.062 1 83.69 677 LEU A N 1
ATOM 5271 C CA . LEU A 1 677 ? -1.557 62.5 46.156 1 83.69 677 LEU A CA 1
ATOM 5272 C C . LEU A 1 677 ? -1.655 63.062 44.75 1 83.69 677 LEU A C 1
ATOM 5274 O O . LEU A 1 677 ? -2.756 63.281 44.219 1 83.69 677 LEU A O 1
ATOM 5278 N N . ALA A 1 678 ? -0.527 63.312 44.125 1 81.75 678 ALA A N 1
ATOM 5279 C CA . ALA A 1 678 ? -0.476 63.812 42.75 1 81.75 678 ALA A CA 1
ATOM 5280 C C . ALA A 1 678 ? 0.742 63.281 42.031 1 81.75 678 ALA A C 1
ATOM 5282 O O . ALA A 1 678 ? 1.651 62.719 42.625 1 81.75 678 ALA A O 1
ATOM 5283 N N . ILE A 1 679 ? 0.656 63.312 40.656 1 83 679 ILE A N 1
ATOM 5284 C CA . ILE A 1 679 ? 1.805 62.969 39.844 1 83 679 ILE A CA 1
ATOM 5285 C C . ILE A 1 679 ? 2.572 64.25 39.469 1 83 679 ILE A C 1
ATOM 5287 O O . ILE A 1 679 ? 1.982 65.188 39 1 83 679 ILE A O 1
ATOM 5291 N N . GLY A 1 680 ? 3.773 64.312 39.844 1 81.75 680 GLY A N 1
ATOM 5292 C CA . GLY A 1 680 ? 4.594 65.5 39.562 1 81.75 680 GLY A CA 1
ATOM 5293 C C . GLY A 1 680 ? 6.078 65.188 39.562 1 81.75 680 GLY A C 1
ATOM 5294 O O . GLY A 1 680 ? 6.484 64 39.625 1 81.75 680 GLY A O 1
ATOM 5295 N N . THR A 1 681 ? 6.891 66.25 39.312 1 85.69 681 THR A N 1
ATOM 5296 C CA . THR A 1 681 ? 8.336 66.125 39.281 1 85.69 681 THR A CA 1
ATOM 5297 C C . THR A 1 681 ? 8.859 65.812 40.688 1 85.69 681 THR A C 1
ATOM 5299 O O . THR A 1 681 ? 8.305 66.312 41.688 1 85.69 681 THR A O 1
ATOM 5302 N N . ARG A 1 682 ? 9.805 65 40.781 1 82.25 682 ARG A N 1
ATOM 5303 C CA . ARG A 1 682 ? 10.359 64.562 42.031 1 82.25 682 ARG A CA 1
ATOM 5304 C C . ARG A 1 682 ? 10.82 65.75 42.875 1 82.25 682 ARG A C 1
ATOM 5306 O O . ARG A 1 682 ? 10.805 65.75 44.125 1 82.25 682 ARG A O 1
ATOM 5313 N N . ARG A 1 683 ? 11.102 66.812 42.25 1 78.19 683 ARG A N 1
ATOM 5314 C CA . ARG A 1 683 ? 11.586 68 42.969 1 78.19 683 ARG A CA 1
ATOM 5315 C C . ARG A 1 683 ? 10.453 68.688 43.719 1 78.19 683 ARG A C 1
ATOM 5317 O O . ARG A 1 683 ? 10.672 69.312 44.781 1 78.19 683 ARG A O 1
ATOM 5324 N N . ASN A 1 684 ? 9.266 68.5 43.219 1 78.56 684 ASN A N 1
ATOM 5325 C CA . ASN A 1 684 ? 8.141 69.25 43.781 1 78.56 684 ASN A CA 1
ATOM 5326 C C . ASN A 1 684 ? 7.301 68.375 44.688 1 78.56 684 ASN A C 1
ATOM 5328 O O . ASN A 1 684 ? 6.508 68.875 45.5 1 78.56 684 ASN A O 1
ATOM 5332 N N . LEU A 1 685 ? 7.465 67.062 44.625 1 84.5 685 LEU A N 1
ATOM 5333 C CA . LEU A 1 685 ? 6.617 66.188 45.406 1 84.5 685 LEU A CA 1
ATOM 5334 C C . LEU A 1 685 ? 7.465 65.188 46.219 1 84.5 685 LEU A C 1
ATOM 5336 O O . LEU A 1 685 ? 8.57 64.812 45.812 1 84.5 685 LEU A O 1
ATOM 5340 N N . GLU A 1 686 ? 6.969 64.875 47.406 1 81.88 686 GLU A N 1
ATOM 5341 C CA . GLU A 1 686 ? 7.594 63.844 48.188 1 81.88 686 GLU A CA 1
ATOM 5342 C C . GLU A 1 686 ? 7.051 62.469 47.781 1 81.88 686 GLU A C 1
ATOM 5344 O O . GLU A 1 686 ? 5.848 62.219 47.906 1 81.88 686 GLU A O 1
ATOM 5349 N N . PRO A 1 687 ? 7.91 61.656 47.438 1 84.06 687 PRO A N 1
ATOM 5350 C CA . PRO A 1 687 ? 7.477 60.344 46.969 1 84.06 687 PRO A CA 1
ATOM 5351 C C . PRO A 1 687 ? 6.691 59.562 48.031 1 84.06 687 PRO A C 1
ATOM 5353 O O . PRO A 1 687 ? 6.953 59.719 49.219 1 84.06 687 PRO A O 1
ATOM 5356 N N . LEU A 1 688 ? 5.723 58.812 47.562 1 81.94 688 LEU A N 1
ATOM 5357 C CA . LEU A 1 688 ? 4.805 58.094 48.438 1 81.94 688 LEU A CA 1
ATOM 5358 C C . LEU A 1 688 ? 5.555 57.062 49.281 1 81.94 688 LEU A C 1
ATOM 5360 O O . LEU A 1 688 ? 5.148 56.75 50.406 1 81.94 688 LEU A O 1
ATOM 5364 N N . THR A 1 689 ? 6.598 56.438 48.781 1 72.62 689 THR A N 1
ATOM 5365 C CA . THR A 1 689 ? 7.328 55.406 49.5 1 72.62 689 THR A CA 1
ATOM 5366 C C . THR A 1 689 ? 7.977 55.969 50.781 1 72.62 689 THR A C 1
ATOM 5368 O O . THR A 1 689 ? 8.219 55.219 51.719 1 72.62 689 THR A O 1
ATOM 5371 N N . GLY A 1 690 ? 8.258 57.25 50.781 1 67.62 690 GLY A N 1
ATOM 5372 C CA . GLY A 1 690 ? 8.914 57.844 51.938 1 67.62 690 GLY A CA 1
ATOM 5373 C C . GLY A 1 690 ? 7.934 58.312 53 1 67.62 690 GLY A C 1
ATOM 5374 O O . GLY A 1 690 ? 8.344 58.719 54.094 1 67.62 690 GLY A O 1
ATOM 5375 N N . GLN A 1 691 ? 6.664 58.125 52.656 1 68.69 691 GLN A N 1
ATOM 5376 C CA . GLN A 1 691 ? 5.688 58.688 53.594 1 68.69 691 GLN A CA 1
ATOM 5377 C C . GLN A 1 691 ? 5.223 57.656 54.594 1 68.69 691 GLN A C 1
ATOM 5379 O O . GLN A 1 691 ? 5.359 56.438 54.375 1 68.69 691 GLN A O 1
ATOM 5384 N N . VAL A 1 692 ? 4.727 58.188 55.719 1 65 692 VAL A N 1
ATOM 5385 C CA . VAL A 1 692 ? 4.277 57.344 56.844 1 65 692 VAL A CA 1
ATOM 5386 C C . VAL A 1 692 ? 3.037 56.562 56.438 1 65 692 VAL A C 1
ATOM 5388 O O . VAL A 1 692 ? 2.135 57.094 55.781 1 65 692 VAL A O 1
ATOM 5391 N N . ARG A 1 693 ? 2.924 55.281 56.625 1 65.5 693 ARG A N 1
ATOM 5392 C CA . ARG A 1 693 ? 1.907 54.312 56.25 1 65.5 693 ARG A CA 1
ATOM 5393 C C . ARG A 1 693 ? 0.533 54.719 56.781 1 65.5 693 ARG A C 1
ATOM 5395 O O . ARG A 1 693 ? -0.489 54.375 56.156 1 65.5 693 ARG A O 1
ATOM 5402 N N . ARG A 1 694 ? 0.466 55.562 57.781 1 68.56 694 ARG A N 1
ATOM 5403 C CA . ARG A 1 694 ? -0.823 55.844 58.406 1 68.56 694 ARG A CA 1
ATOM 5404 C C . ARG A 1 694 ? -1.354 57.219 57.969 1 68.56 694 ARG A C 1
ATOM 5406 O O . ARG A 1 694 ? -2.396 57.656 58.438 1 68.56 694 ARG A O 1
ATOM 5413 N N . ARG A 1 695 ? -0.785 57.688 56.969 1 81.5 695 ARG A N 1
ATOM 5414 C CA . ARG A 1 695 ? -1.217 59 56.531 1 81.5 695 ARG A CA 1
ATOM 5415 C C . ARG A 1 695 ? -2.465 58.906 55.656 1 81.5 695 ARG A C 1
ATOM 5417 O O . ARG A 1 695 ? -2.604 57.969 54.875 1 81.5 695 ARG A O 1
ATOM 5424 N N . LEU A 1 696 ? -3.42 59.812 55.969 1 84.62 696 LEU A N 1
ATOM 5425 C CA . LEU A 1 696 ? -4.656 59.844 55.188 1 84.62 696 LEU A CA 1
ATOM 5426 C C . LEU A 1 696 ? -4.559 60.844 54.031 1 84.62 696 LEU A C 1
ATOM 5428 O O . LEU A 1 696 ? -3.953 61.906 54.188 1 84.62 696 LEU A O 1
ATOM 5432 N N . TYR A 1 697 ? -5.051 60.438 52.969 1 84.44 697 TYR A N 1
ATOM 5433 C CA . TYR A 1 697 ? -4.992 61.281 51.781 1 84.44 697 TYR A CA 1
ATOM 5434 C C . TYR A 1 697 ? -6.391 61.719 51.344 1 84.44 697 TYR A C 1
ATOM 5436 O O . TYR A 1 697 ? -7.316 60.875 51.344 1 84.44 697 TYR A O 1
ATOM 5444 N N . ILE A 1 698 ? -6.574 62.938 51 1 83.62 698 ILE A N 1
ATOM 5445 C CA . ILE A 1 698 ? -7.848 63.469 50.562 1 83.62 698 ILE A CA 1
ATOM 5446 C C . ILE A 1 698 ? -7.871 63.531 49.031 1 83.62 698 ILE A C 1
ATOM 5448 O O . ILE A 1 698 ? -6.855 63.812 48.406 1 83.62 698 ILE A O 1
ATOM 5452 N N . MET B 1 1 ? -20.578 -7.625 -47.062 1 17.39 1 MET B N 1
ATOM 5453 C CA . MET B 1 1 ? -20.141 -6.434 -47.781 1 17.39 1 MET B CA 1
ATOM 5454 C C . MET B 1 1 ? -19.016 -5.738 -47.031 1 17.39 1 MET B C 1
ATOM 5456 O O . MET B 1 1 ? -19.156 -5.383 -45.844 1 17.39 1 MET B O 1
ATOM 5460 N N . ALA B 1 2 ? -17.703 -5.984 -47.5 1 19.44 2 ALA B N 1
ATOM 5461 C CA . ALA B 1 2 ? -16.297 -5.824 -47.125 1 19.44 2 ALA B CA 1
ATOM 5462 C C . ALA B 1 2 ? -15.883 -4.355 -47.156 1 19.44 2 ALA B C 1
ATOM 5464 O O . ALA B 1 2 ? -15.602 -3.805 -48.25 1 19.44 2 ALA B O 1
ATOM 5465 N N . GLN B 1 3 ? -16.75 -3.479 -46.438 1 18.72 3 GLN B N 1
ATOM 5466 C CA . GLN B 1 3 ? -16.562 -2.053 -46.688 1 18.72 3 GLN B CA 1
ATOM 5467 C C . GLN B 1 3 ? -15.117 -1.638 -46.406 1 18.72 3 GLN B C 1
ATOM 5469 O O . GLN B 1 3 ? -14.484 -2.16 -45.5 1 18.72 3 GLN B O 1
ATOM 5474 N N . GLY B 1 4 ? -14.578 -0.749 -47.25 1 17.77 4 GLY B N 1
ATOM 5475 C CA . GLY B 1 4 ? -13.367 -0.187 -47.812 1 17.77 4 GLY B CA 1
ATOM 5476 C C . GLY B 1 4 ? -12.547 0.605 -46.812 1 17.77 4 GLY B C 1
ATOM 5477 O O . GLY B 1 4 ? -13.031 0.938 -45.719 1 17.77 4 GLY B O 1
ATOM 5478 N N . TYR B 1 5 ? -11.367 1.206 -47.125 1 18.91 5 TYR B N 1
ATOM 5479 C CA . TYR B 1 5 ? -9.945 1.501 -46.969 1 18.91 5 TYR B CA 1
ATOM 5480 C C . TYR B 1 5 ? -9.742 2.912 -46.438 1 18.91 5 TYR B C 1
ATOM 5482 O O . TYR B 1 5 ? -8.625 3.299 -46.094 1 18.91 5 TYR B O 1
ATOM 5490 N N . ASP B 1 6 ? -10.75 3.852 -46.031 1 19.02 6 ASP B N 1
ATOM 5491 C CA . ASP B 1 6 ? -10.25 5.145 -46.5 1 19.02 6 ASP B CA 1
ATOM 5492 C C . ASP B 1 6 ? -9.031 5.578 -45.688 1 19.02 6 ASP B C 1
ATOM 5494 O O . ASP B 1 6 ? -8.945 5.305 -44.5 1 19.02 6 ASP B O 1
ATOM 5498 N N . PRO B 1 7 ? -7.949 6.395 -46.25 1 19.5 7 PRO B N 1
ATOM 5499 C CA . PRO B 1 7 ? -6.535 6.762 -46.188 1 19.5 7 PRO B CA 1
ATOM 5500 C C . PRO B 1 7 ? -6.273 7.898 -45.188 1 19.5 7 PRO B C 1
ATOM 5502 O O . PRO B 1 7 ? -6.773 9.008 -45.375 1 19.5 7 PRO B O 1
ATOM 5505 N N . VAL B 1 8 ? -6.414 7.844 -43.875 1 21.09 8 VAL B N 1
ATOM 5506 C CA . VAL B 1 8 ? -6.344 9.055 -43.062 1 21.09 8 VAL B CA 1
ATOM 5507 C C . VAL B 1 8 ? -4.988 9.727 -43.25 1 21.09 8 VAL B C 1
ATOM 5509 O O . VAL B 1 8 ? -3.945 9.078 -43.156 1 21.09 8 VAL B O 1
ATOM 5512 N N . PRO B 1 9 ? -4.914 11.078 -43.688 1 17.66 9 PRO B N 1
ATOM 5513 C CA . PRO B 1 9 ? -3.801 11.891 -44.188 1 17.66 9 PRO B CA 1
ATOM 5514 C C . PRO B 1 9 ? -2.717 12.117 -43.125 1 17.66 9 PRO B C 1
ATOM 5516 O O . PRO B 1 9 ? -2.996 12.07 -41.938 1 17.66 9 PRO B O 1
ATOM 5519 N N . ALA B 1 10 ? -1.394 12.188 -43.5 1 18.36 10 ALA B N 1
ATOM 5520 C CA . ALA B 1 10 ? 0.014 12.117 -43.125 1 18.36 10 ALA B CA 1
ATOM 5521 C C . ALA B 1 10 ? 0.49 13.445 -42.531 1 18.36 10 ALA B C 1
ATOM 5523 O O . ALA B 1 10 ? 1.673 13.609 -42.219 1 18.36 10 ALA B O 1
ATOM 5524 N N . THR B 1 11 ? -0.445 14.445 -42.031 1 18.31 11 THR B N 1
ATOM 5525 C CA . THR B 1 11 ? 0.197 15.75 -42.156 1 18.31 11 THR B CA 1
ATOM 5526 C C . THR B 1 11 ? 1.495 15.797 -41.344 1 18.31 11 THR B C 1
ATOM 5528 O O . THR B 1 11 ? 1.639 15.078 -40.344 1 18.31 11 THR B O 1
ATOM 5531 N N . GLU B 1 12 ? 2.525 16.75 -41.75 1 16.78 12 GLU B N 1
ATOM 5532 C CA . GLU B 1 12 ? 3.938 17.094 -41.875 1 16.78 12 GLU B CA 1
ATOM 5533 C C . GLU B 1 12 ? 4.473 17.734 -40.594 1 16.78 12 GLU B C 1
ATOM 5535 O O . GLU B 1 12 ? 3.891 18.688 -40.094 1 16.78 12 GLU B O 1
ATOM 5540 N N . GLU B 1 13 ? 5.234 17.016 -39.75 1 18.31 13 GLU B N 1
ATOM 5541 C CA . GLU B 1 13 ? 5.984 17.266 -38.531 1 18.31 13 GLU B CA 1
ATOM 5542 C C . GLU B 1 13 ? 7.051 18.344 -38.75 1 18.31 13 GLU B C 1
ATOM 5544 O O . GLU B 1 13 ? 8.102 18.062 -39.344 1 18.31 13 GLU B O 1
ATOM 5549 N N . THR B 1 14 ? 6.594 19.625 -39.188 1 16.53 14 THR B N 1
ATOM 5550 C CA . THR B 1 14 ? 7.691 20.516 -39.562 1 16.53 14 THR B CA 1
ATOM 5551 C C . THR B 1 14 ? 8.672 20.672 -38.406 1 16.53 14 THR B C 1
ATOM 5553 O O . THR B 1 14 ? 8.273 20.625 -37.25 1 16.53 14 THR B O 1
ATOM 5556 N N . ALA B 1 15 ? 9.977 20.812 -38.688 1 17.38 15 ALA B N 1
ATOM 5557 C CA . ALA B 1 15 ? 11.383 20.688 -38.312 1 17.38 15 ALA B CA 1
ATOM 5558 C C . ALA B 1 15 ? 11.852 21.906 -37.531 1 17.38 15 ALA B C 1
ATOM 5560 O O . ALA B 1 15 ? 12.984 21.953 -37.031 1 17.38 15 ALA B O 1
ATOM 5561 N N . GLY B 1 16 ? 10.844 22.953 -37.25 1 16.22 16 GLY B N 1
ATOM 5562 C CA . GLY B 1 16 ? 11.617 24.188 -37.312 1 16.22 16 GLY B CA 1
ATOM 5563 C C . GLY B 1 16 ? 12.758 24.219 -36.312 1 16.22 16 GLY B C 1
ATOM 5564 O O . GLY B 1 16 ? 12.789 23.422 -35.375 1 16.22 16 GLY B O 1
ATOM 5565 N N . THR B 1 17 ? 13.562 25.375 -36.406 1 16.73 17 THR B N 1
ATOM 5566 C CA . THR B 1 17 ? 14.906 25.953 -36.438 1 16.73 17 THR B CA 1
ATOM 5567 C C . THR B 1 17 ? 15.359 26.297 -35.031 1 16.73 17 THR B C 1
ATOM 5569 O O . THR B 1 17 ? 14.547 26.734 -34.188 1 16.73 17 THR B O 1
ATOM 5572 N N . THR B 1 18 ? 16.562 25.875 -34.656 1 17.22 18 THR B N 1
ATOM 5573 C CA . THR B 1 18 ? 17.516 25.594 -33.594 1 17.22 18 THR B CA 1
ATOM 5574 C C . THR B 1 18 ? 17.969 26.891 -32.938 1 17.22 18 THR B C 1
ATOM 5576 O O . THR B 1 18 ? 18.484 26.891 -31.797 1 17.22 18 THR B O 1
ATOM 5579 N N . SER B 1 19 ? 17.703 28.188 -33.531 1 15.7 19 SER B N 1
ATOM 5580 C CA . SER B 1 19 ? 18.984 28.906 -33.531 1 15.7 19 SER B CA 1
ATOM 5581 C C . SER B 1 19 ? 19.25 29.562 -32.188 1 15.7 19 SER B C 1
ATOM 5583 O O . SER B 1 19 ? 20.203 30.344 -32.062 1 15.7 19 SER B O 1
ATOM 5585 N N . THR B 1 20 ? 18.484 29.297 -31.172 1 17.45 20 THR B N 1
ATOM 5586 C CA . THR B 1 20 ? 18.547 30.391 -30.203 1 17.45 20 THR B CA 1
ATOM 5587 C C . THR B 1 20 ? 19.984 30.625 -29.766 1 17.45 20 THR B C 1
ATOM 5589 O O . THR B 1 20 ? 20.703 29.688 -29.438 1 17.45 20 THR B O 1
ATOM 5592 N N . THR B 1 21 ? 20.359 31.922 -29.969 1 15.74 21 THR B N 1
ATOM 5593 C CA . THR B 1 21 ? 21.578 32.719 -29.922 1 15.74 21 THR B CA 1
ATOM 5594 C C . THR B 1 21 ? 22.188 32.688 -28.516 1 15.74 21 THR B C 1
ATOM 5596 O O . THR B 1 21 ? 21.484 32.719 -27.516 1 15.74 21 THR B O 1
ATOM 5599 N N . ALA B 1 22 ? 23.453 32.375 -28.438 1 15.88 22 ALA B N 1
ATOM 5600 C CA . ALA B 1 22 ? 24.531 31.969 -27.562 1 15.88 22 ALA B CA 1
ATOM 5601 C C . ALA B 1 22 ? 25 33.125 -26.703 1 15.88 22 ALA B C 1
ATOM 5603 O O . ALA B 1 22 ? 25.906 33 -25.859 1 15.88 22 ALA B O 1
ATOM 5604 N N . SER B 1 23 ? 24.203 34.375 -26.891 1 15.37 23 SER B N 1
ATOM 5605 C CA . SER B 1 23 ? 25.172 35.438 -26.719 1 15.37 23 SER B CA 1
ATOM 5606 C C . SER B 1 23 ? 25.938 35.312 -25.406 1 15.37 23 SER B C 1
ATOM 5608 O O . SER B 1 23 ? 25.438 34.688 -24.453 1 15.37 23 SER B O 1
ATOM 5610 N N . SER B 1 24 ? 27.078 36 -25.438 1 15.45 24 SER B N 1
ATOM 5611 C CA . SER B 1 24 ? 28.453 36.125 -25.016 1 15.45 24 SER B CA 1
ATOM 5612 C C . SER B 1 24 ? 28.562 36.75 -23.609 1 15.45 24 SER B C 1
ATOM 5614 O O . SER B 1 24 ? 28.094 37.875 -23.391 1 15.45 24 SER B O 1
ATOM 5616 N N . ILE B 1 25 ? 28.469 36.031 -22.547 1 17.48 25 ILE B N 1
ATOM 5617 C CA . ILE B 1 25 ? 28.516 36.344 -21.125 1 17.48 25 ILE B CA 1
ATOM 5618 C C . ILE B 1 25 ? 29.875 36.969 -20.797 1 17.48 25 ILE B C 1
ATOM 5620 O O . ILE B 1 25 ? 30.312 36.906 -19.641 1 17.48 25 ILE B O 1
ATOM 5624 N N . GLY B 1 26 ? 30.281 37.781 -21.938 1 14.91 26 GLY B N 1
ATOM 5625 C CA . GLY B 1 26 ? 31.703 37.938 -21.703 1 14.91 26 GLY B CA 1
ATOM 5626 C C . GLY B 1 26 ? 32.031 38.375 -20.297 1 14.91 26 GLY B C 1
ATOM 5627 O O . GLY B 1 26 ? 31.141 38.812 -19.547 1 14.91 26 GLY B O 1
ATOM 5628 N N . GLU B 1 27 ? 33.344 38.656 -20.125 1 15.52 27 GLU B N 1
ATOM 5629 C CA . GLU B 1 27 ? 34.469 38.438 -19.219 1 15.52 27 GLU B CA 1
ATOM 5630 C C . GLU B 1 27 ? 34.625 39.594 -18.25 1 15.52 27 GLU B C 1
ATOM 5632 O O . GLU B 1 27 ? 34.75 39.375 -17.047 1 15.52 27 GLU B O 1
ATOM 5637 N N . THR B 1 28 ? 34.969 40.812 -18.766 1 14.93 28 THR B N 1
ATOM 5638 C CA . THR B 1 28 ? 36.312 41.188 -18.422 1 14.93 28 THR B CA 1
ATOM 5639 C C . THR B 1 28 ? 36.406 41.75 -17.016 1 14.93 28 THR B C 1
ATOM 5641 O O . THR B 1 28 ? 35.375 42.188 -16.453 1 14.93 28 THR B O 1
ATOM 5644 N N . ARG B 1 29 ? 37.688 42.406 -16.719 1 15.13 29 ARG B N 1
ATOM 5645 C CA . ARG B 1 29 ? 38.844 42.375 -15.82 1 15.13 29 ARG B CA 1
ATOM 5646 C C . ARG B 1 29 ? 38.75 43.5 -14.797 1 15.13 29 ARG B C 1
ATOM 5648 O O . ARG B 1 29 ? 38.875 43.25 -13.594 1 15.13 29 ARG B O 1
ATOM 5655 N N . HIS B 1 30 ? 39.219 44.844 -15.156 1 14.96 30 HIS B N 1
ATOM 5656 C CA . HIS B 1 30 ? 40.469 45.344 -14.586 1 14.96 30 HIS B CA 1
ATOM 5657 C C . HIS B 1 30 ? 40.219 46.125 -13.297 1 14.96 30 HIS B C 1
ATOM 5659 O O . HIS B 1 30 ? 39.094 46.5 -13.008 1 14.96 30 HIS B O 1
ATOM 5665 N N . ASN B 1 31 ? 41.188 47.25 -13.055 1 15.84 31 ASN B N 1
ATOM 5666 C CA . ASN B 1 31 ? 42.281 47.625 -12.18 1 15.84 31 ASN B CA 1
ATOM 5667 C C . ASN B 1 31 ? 41.844 48.625 -11.117 1 15.84 31 ASN B C 1
ATOM 5669 O O . ASN B 1 31 ? 40.844 49.312 -11.273 1 15.84 31 ASN B O 1
ATOM 5673 N N . PRO B 1 32 ? 42.875 49.062 -10.281 1 16.73 32 PRO B N 1
ATOM 5674 C CA . PRO B 1 32 ? 43.156 49.25 -8.852 1 16.73 32 PRO B CA 1
ATOM 5675 C C . PRO B 1 32 ? 42.812 50.656 -8.367 1 16.73 32 PRO B C 1
ATOM 5677 O O . PRO B 1 32 ? 42.188 50.812 -7.32 1 16.73 32 PRO B O 1
ATOM 5680 N N . GLU B 1 33 ? 43.406 51.844 -8.977 1 16.48 33 GLU B N 1
ATOM 5681 C CA . GLU B 1 33 ? 44.406 52.594 -8.203 1 16.48 33 GLU B CA 1
ATOM 5682 C C . GLU B 1 33 ? 43.75 53.656 -7.359 1 16.48 33 GLU B C 1
ATOM 5684 O O . GLU B 1 33 ? 42.75 54.25 -7.77 1 16.48 33 GLU B O 1
ATOM 5689 N N . PRO B 1 34 ? 44.281 53.875 -6.102 1 17.39 34 PRO B N 1
ATOM 5690 C CA . PRO B 1 34 ? 44 54.406 -4.762 1 17.39 34 PRO B CA 1
ATOM 5691 C C . PRO B 1 34 ? 44.031 55.906 -4.699 1 17.39 34 PRO B C 1
ATOM 5693 O O . PRO B 1 34 ? 43.344 56.5 -3.863 1 17.39 34 PRO B O 1
ATOM 5696 N N . SER B 1 35 ? 44.75 56.688 -5.594 1 16.14 35 SER B N 1
ATOM 5697 C CA . SER B 1 35 ? 45.719 57.531 -4.895 1 16.14 35 SER B CA 1
ATOM 5698 C C . SER B 1 35 ? 45.062 58.844 -4.41 1 16.14 35 SER B C 1
ATOM 5700 O O . SER B 1 35 ? 45.75 59.719 -3.904 1 16.14 35 SER B O 1
ATOM 5702 N N . GLU B 1 36 ? 43.844 59.031 -4.406 1 16.47 36 GLU B N 1
ATOM 5703 C CA . GLU B 1 36 ? 43.656 60.469 -4.453 1 16.47 36 GLU B CA 1
ATOM 5704 C C . GLU B 1 36 ? 44.219 61.156 -3.195 1 16.47 36 GLU B C 1
ATOM 5706 O O . GLU B 1 36 ? 43.875 60.75 -2.078 1 16.47 36 GLU B O 1
ATOM 5711 N N . GLU B 1 37 ? 45.312 61.938 -3.367 1 16.89 37 GLU B N 1
ATOM 5712 C CA . GLU B 1 37 ? 46.25 62.719 -2.562 1 16.89 37 GLU B CA 1
ATOM 5713 C C . GLU B 1 37 ? 45.5 63.75 -1.722 1 16.89 37 GLU B C 1
ATOM 5715 O O . GLU B 1 37 ? 44.375 64.125 -2.057 1 16.89 37 GLU B O 1
ATOM 5720 N N . LEU B 1 38 ? 46.312 64.312 -0.763 1 17.16 38 LEU B N 1
ATOM 5721 C CA . LEU B 1 38 ? 46.562 64.875 0.557 1 17.16 38 LEU B CA 1
ATOM 5722 C C . LEU B 1 38 ? 46.344 66.375 0.559 1 17.16 38 LEU B C 1
ATOM 5724 O O . LEU B 1 38 ? 47.156 67.125 -0.007 1 17.16 38 LEU B O 1
ATOM 5728 N N . GLU B 1 39 ? 45.188 66.875 0.104 1 16.22 39 GLU B N 1
ATOM 5729 C CA . GLU B 1 39 ? 45.094 68.312 0.052 1 16.22 39 GLU B CA 1
ATOM 5730 C C . GLU B 1 39 ? 45.531 68.938 1.364 1 16.22 39 GLU B C 1
ATOM 5732 O O . GLU B 1 39 ? 45.375 68.375 2.436 1 16.22 39 GLU B O 1
ATOM 5737 N N . SER B 1 40 ? 46.094 70.125 1.171 1 17.03 40 SER B N 1
ATOM 5738 C CA . SER B 1 40 ? 47 71.125 1.721 1 17.03 40 SER B CA 1
ATOM 5739 C C . SER B 1 40 ? 46.344 71.875 2.895 1 17.03 40 SER B C 1
ATOM 5741 O O . SER B 1 40 ? 45.125 71.938 2.992 1 17.03 40 SER B O 1
ATOM 5743 N N . ASP B 1 41 ? 47.188 72.375 3.779 1 16.3 41 ASP B N 1
ATOM 5744 C CA . ASP B 1 41 ? 47.531 72.812 5.133 1 16.3 41 ASP B CA 1
ATOM 5745 C C . ASP B 1 41 ? 47 74.25 5.414 1 16.3 41 ASP B C 1
ATOM 5747 O O . ASP B 1 41 ? 47.375 74.875 6.41 1 16.3 41 ASP B O 1
ATOM 5751 N N . ARG B 1 42 ? 45.938 74.75 4.664 1 16.41 42 ARG B N 1
ATOM 5752 C CA . ARG B 1 42 ? 46.062 76.188 4.832 1 16.41 42 ARG B CA 1
ATOM 5753 C C . ARG B 1 42 ? 45.875 76.562 6.293 1 16.41 42 ARG B C 1
ATOM 5755 O O . ARG B 1 42 ? 44.906 76.125 6.945 1 16.41 42 ARG B O 1
ATOM 5762 N N . ASN B 1 43 ? 46.875 77.062 6.922 1 16.97 43 ASN B N 1
ATOM 5763 C CA . ASN B 1 43 ? 47.25 77.5 8.258 1 16.97 43 ASN B CA 1
ATOM 5764 C C . ASN B 1 43 ? 46.5 78.75 8.641 1 16.97 43 ASN B C 1
ATOM 5766 O O . ASN B 1 43 ? 47.094 79.875 8.602 1 16.97 43 ASN B O 1
ATOM 5770 N N . ASP B 1 44 ? 45.219 78.875 8.336 1 17.72 44 ASP B N 1
ATOM 5771 C CA . ASP B 1 44 ? 44.719 80.188 8.586 1 17.72 44 ASP B CA 1
ATOM 5772 C C . ASP B 1 44 ? 44.938 80.625 10.039 1 17.72 44 ASP B C 1
ATOM 5774 O O . ASP B 1 44 ? 44.938 79.75 10.938 1 17.72 44 ASP B O 1
ATOM 5778 N N . GLU B 1 45 ? 45.312 81.938 10.211 1 19.41 45 GLU B N 1
ATOM 5779 C CA . GLU B 1 45 ? 45.812 82.875 11.203 1 19.41 45 GLU B CA 1
ATOM 5780 C C . GLU B 1 45 ? 44.75 83.188 12.266 1 19.41 45 GLU B C 1
ATOM 5782 O O . GLU B 1 45 ? 43.594 83.438 11.93 1 19.41 45 GLU B O 1
ATOM 5787 N N . GLN B 1 46 ? 44.938 82.75 13.516 1 18.61 46 GLN B N 1
ATOM 5788 C CA . GLN B 1 46 ? 44.25 82.688 14.805 1 18.61 46 GLN B CA 1
ATOM 5789 C C . GLN B 1 46 ? 44.062 84.062 15.414 1 18.61 46 GLN B C 1
ATOM 5791 O O . GLN B 1 46 ? 44.281 84.25 16.625 1 18.61 46 GLN B O 1
ATOM 5796 N N . HIS B 1 47 ? 43.688 85.125 14.609 1 20.94 47 HIS B N 1
ATOM 5797 C CA . HIS B 1 47 ? 43.812 86.312 15.422 1 20.94 47 HIS B CA 1
ATOM 5798 C C . HIS B 1 47 ? 42.906 86.25 16.656 1 20.94 47 HIS B C 1
ATOM 5800 O O . HIS B 1 47 ? 41.812 85.688 16.594 1 20.94 47 HIS B O 1
ATOM 5806 N N . HIS B 1 48 ? 43.469 86.5 17.844 1 18.36 48 HIS B N 1
ATOM 5807 C CA . HIS B 1 48 ? 43.25 86.438 19.281 1 18.36 48 HIS B CA 1
ATOM 5808 C C . HIS B 1 48 ? 42.281 87.5 19.766 1 18.36 48 HIS B C 1
ATOM 5810 O O . HIS B 1 48 ? 42.688 88.625 20.094 1 18.36 48 HIS B O 1
ATOM 5816 N N . ASP B 1 49 ? 41.156 87.688 19.125 1 21.27 49 ASP B N 1
ATOM 5817 C CA . ASP B 1 49 ? 40.406 88.812 19.641 1 21.27 49 ASP B CA 1
ATOM 5818 C C . ASP B 1 49 ? 40.031 88.625 21.094 1 21.27 49 ASP B C 1
ATOM 5820 O O . ASP B 1 49 ? 39.75 87.5 21.516 1 21.27 49 ASP B O 1
ATOM 5824 N N . SER B 1 50 ? 40.406 89.562 21.969 1 22.23 50 SER B N 1
ATOM 5825 C CA . SER B 1 50 ? 40.375 89.75 23.406 1 22.23 50 SER B CA 1
ATOM 5826 C C . SER B 1 50 ? 38.938 89.812 23.922 1 22.23 50 SER B C 1
ATOM 5828 O O . SER B 1 50 ? 38.062 90.312 23.25 1 22.23 50 SER B O 1
ATOM 5830 N N . PRO B 1 51 ? 38.594 89 25.016 1 22.53 51 PRO B N 1
ATOM 5831 C CA . PRO B 1 51 ? 37.344 88.625 25.672 1 22.53 51 PRO B CA 1
ATOM 5832 C C . PRO B 1 51 ? 36.719 89.75 26.484 1 22.53 51 PRO B C 1
ATOM 5834 O O . PRO B 1 51 ? 37.312 90.188 27.469 1 22.53 51 PRO B O 1
ATOM 5837 N N . SER B 1 52 ? 36.406 90.875 25.844 1 23.61 52 SER B N 1
ATOM 5838 C CA . SER B 1 52 ? 35.844 91.875 26.719 1 23.61 52 SER B CA 1
ATOM 5839 C C . SER B 1 52 ? 34.656 91.312 27.531 1 23.61 52 SER B C 1
ATOM 5841 O O . SER B 1 52 ? 33.906 90.438 27.047 1 23.61 52 SER B O 1
ATOM 5843 N N . ASP B 1 53 ? 34.625 91.562 28.797 1 20.23 53 ASP B N 1
ATOM 5844 C CA . ASP B 1 53 ? 33.906 91.062 29.969 1 20.23 53 ASP B CA 1
ATOM 5845 C C . ASP B 1 53 ? 32.469 91.5 29.953 1 20.23 53 ASP B C 1
ATOM 5847 O O . ASP B 1 53 ? 32.156 92.688 30.266 1 20.23 53 ASP B O 1
ATOM 5851 N N . LYS B 1 54 ? 31.672 91.562 28.75 1 28.55 54 LYS B N 1
ATOM 5852 C CA . LYS B 1 54 ? 30.312 92.062 28.844 1 28.55 54 LYS B CA 1
ATOM 5853 C C . LYS B 1 54 ? 29.5 91.312 29.875 1 28.55 54 LYS B C 1
ATOM 5855 O O . LYS B 1 54 ? 29.438 90.062 29.828 1 28.55 54 LYS B O 1
ATOM 5860 N N . HIS B 1 55 ? 29.547 91.875 31.062 1 24.73 55 HIS B N 1
ATOM 5861 C CA . HIS B 1 55 ? 28.672 91.5 32.156 1 24.73 55 HIS B CA 1
ATOM 5862 C C . HIS B 1 55 ? 27.266 91.188 31.672 1 24.73 55 HIS B C 1
ATOM 5864 O O . HIS B 1 55 ? 26.562 92.125 31.219 1 24.73 55 HIS B O 1
ATOM 5870 N N . THR B 1 56 ? 27.109 90.188 30.906 1 25.78 56 THR B N 1
ATOM 5871 C CA . THR B 1 56 ? 25.844 89.812 30.281 1 25.78 56 THR B CA 1
ATOM 5872 C C . THR B 1 56 ? 24.828 89.438 31.359 1 25.78 56 THR B C 1
ATOM 5874 O O . THR B 1 56 ? 25.047 88.5 32.125 1 25.78 56 THR B O 1
ATOM 5877 N N . THR B 1 57 ? 24.188 90.5 31.969 1 30.33 57 THR B N 1
ATOM 5878 C CA . THR B 1 57 ? 22.969 90.188 32.719 1 30.33 57 THR B CA 1
ATOM 5879 C C . THR B 1 57 ? 22.109 89.188 31.969 1 30.33 57 THR B C 1
ATOM 5881 O O . THR B 1 57 ? 21.75 89.375 30.812 1 30.33 57 THR B O 1
ATOM 5884 N N . GLU B 1 58 ? 22.281 88.062 32.312 1 28.05 58 GLU B N 1
ATOM 5885 C CA . GLU B 1 58 ? 21.562 86.938 31.781 1 28.05 58 GLU B CA 1
ATOM 5886 C C . GLU B 1 58 ? 20.062 87.062 31.938 1 28.05 58 GLU B C 1
ATOM 5888 O O . GLU B 1 58 ? 19.531 87 33.062 1 28.05 58 GLU B O 1
ATOM 5893 N N . LYS B 1 59 ? 19.375 88.25 31.406 1 33.19 59 LYS B N 1
ATOM 5894 C CA . LYS B 1 59 ? 17.922 88.188 31.234 1 33.19 59 LYS B CA 1
ATOM 5895 C C . LYS B 1 59 ? 17.469 86.75 30.828 1 33.19 59 LYS B C 1
ATOM 5897 O O . LYS B 1 59 ? 18.031 86.188 29.891 1 33.19 59 LYS B O 1
ATOM 5902 N N . GLU B 1 60 ? 17.219 86.125 31.953 1 32.09 60 GLU B N 1
ATOM 5903 C CA . GLU B 1 60 ? 16.453 84.938 31.562 1 32.09 60 GLU B CA 1
ATOM 5904 C C . GLU B 1 60 ? 15.664 85.25 30.281 1 32.09 60 GLU B C 1
ATOM 5906 O O . GLU B 1 60 ? 14.727 86.062 30.266 1 32.09 60 GLU B O 1
ATOM 5911 N N . LYS B 1 61 ? 16.219 85.5 29.219 1 39.5 61 LYS B N 1
ATOM 5912 C CA . LYS B 1 61 ? 15.672 85.625 27.875 1 39.5 61 LYS B CA 1
ATOM 5913 C C . LYS B 1 61 ? 14.453 84.75 27.656 1 39.5 61 LYS B C 1
ATOM 5915 O O . LYS B 1 61 ? 14.523 83.5 27.797 1 39.5 61 LYS B O 1
ATOM 5920 N N . ASP B 1 62 ? 13.266 85.25 28.078 1 38.66 62 ASP B N 1
ATOM 5921 C CA . ASP B 1 62 ? 11.945 84.75 27.656 1 38.66 62 ASP B CA 1
ATOM 5922 C C . ASP B 1 62 ? 12 84.062 26.297 1 38.66 62 ASP B C 1
ATOM 5924 O O . ASP B 1 62 ? 12.281 84.75 25.281 1 38.66 62 ASP B O 1
ATOM 5928 N N . GLN B 1 63 ? 12.461 83.062 26.203 1 43.94 63 GLN B N 1
ATOM 5929 C CA . GLN B 1 63 ? 12.547 82.375 24.922 1 43.94 63 GLN B CA 1
ATOM 5930 C C . GLN B 1 63 ? 11.203 82.438 24.188 1 43.94 63 GLN B C 1
ATOM 5932 O O . GLN B 1 63 ? 10.164 82.125 24.781 1 43.94 63 GLN B O 1
ATOM 5937 N N . PRO B 1 64 ? 11.102 83.188 23.141 1 50.97 64 PRO B N 1
ATOM 5938 C CA . PRO B 1 64 ? 9.867 83.312 22.375 1 50.97 64 PRO B CA 1
ATOM 5939 C C . PRO B 1 64 ? 9.133 82 22.156 1 50.97 64 PRO B C 1
ATOM 5941 O O . PRO B 1 64 ? 9.75 81 21.812 1 50.97 64 PRO B O 1
ATOM 5944 N N . GLN B 1 65 ? 7.965 81.812 22.812 1 65.5 65 GLN B N 1
ATOM 5945 C CA . GLN B 1 65 ? 7.066 80.688 22.688 1 65.5 65 GLN B CA 1
ATOM 5946 C C . GLN B 1 65 ? 6.723 80.375 21.219 1 65.5 65 GLN B C 1
ATOM 5948 O O . GLN B 1 65 ? 6.312 81.312 20.5 1 65.5 65 GLN B O 1
ATOM 5953 N N . GLN B 1 66 ? 7.285 79.438 20.578 1 75.25 66 GLN B N 1
ATOM 5954 C CA . GLN B 1 66 ? 7.043 79.062 19.188 1 75.25 66 GLN B CA 1
ATOM 5955 C C . GLN B 1 66 ? 5.562 78.75 18.953 1 75.25 66 GLN B C 1
ATOM 5957 O O . GLN B 1 66 ? 4.926 78.062 19.719 1 75.25 66 GLN B O 1
ATOM 5962 N N . ALA B 1 67 ? 4.863 79.562 18.047 1 80.25 67 ALA B N 1
ATOM 5963 C CA . ALA B 1 67 ? 3.471 79.375 17.641 1 80.25 67 ALA B CA 1
ATOM 5964 C C . ALA B 1 67 ? 3.375 78.562 16.375 1 80.25 67 ALA B C 1
ATOM 5966 O O . ALA B 1 67 ? 4.086 78.812 15.398 1 80.25 67 ALA B O 1
ATOM 5967 N N . LEU B 1 68 ? 2.715 77.375 16.453 1 83.25 68 LEU B N 1
ATOM 5968 C CA . LEU B 1 68 ? 2.52 76.5 15.297 1 83.25 68 LEU B CA 1
ATOM 5969 C C . LEU B 1 68 ? 1.05 76.5 14.891 1 83.25 68 LEU B C 1
ATOM 5971 O O . LEU B 1 68 ? 0.162 76.625 15.734 1 83.25 68 LEU B O 1
ATOM 5975 N N . PRO B 1 69 ? 0.812 76.438 13.531 1 82.12 69 PRO B N 1
ATOM 5976 C CA . PRO B 1 69 ? -0.575 76.312 13.07 1 82.12 69 PRO B CA 1
ATOM 5977 C C . PRO B 1 69 ? -1.132 74.938 13.227 1 82.12 69 PRO B C 1
ATOM 5979 O O . PRO B 1 69 ? -0.385 74 13.539 1 82.12 69 PRO B O 1
ATOM 5982 N N . ALA B 1 70 ? -2.465 74.875 13.094 1 82.69 70 ALA B N 1
ATOM 5983 C CA . ALA B 1 70 ? -3.125 73.562 13.102 1 82.69 70 ALA B CA 1
ATOM 5984 C C . ALA B 1 70 ? -2.648 72.75 11.938 1 82.69 70 ALA B C 1
ATOM 5986 O O . ALA B 1 70 ? -2.246 73.25 10.891 1 82.69 70 ALA B O 1
ATOM 5987 N N . ARG B 1 71 ? -2.602 71.375 12.078 1 83.12 71 ARG B N 1
ATOM 5988 C CA . ARG B 1 71 ? -2.115 70.438 11.078 1 83.12 71 ARG B CA 1
ATOM 5989 C C . ARG B 1 71 ? -2.969 70.5 9.82 1 83.12 71 ARG B C 1
ATOM 5991 O O . ARG B 1 71 ? -4.199 70.5 9.891 1 83.12 71 ARG B O 1
ATOM 5998 N N . ARG B 1 72 ? -2.256 70.625 8.625 1 81.62 72 ARG B N 1
ATOM 5999 C CA . ARG B 1 72 ? -2.941 70.625 7.34 1 81.62 72 ARG B CA 1
ATOM 6000 C C . ARG B 1 72 ? -2.844 69.312 6.645 1 81.62 72 ARG B C 1
ATOM 6002 O O . ARG B 1 72 ? -1.863 68.562 6.82 1 81.62 72 ARG B O 1
ATOM 6009 N N . PRO B 1 73 ? -3.914 68.875 5.883 1 82.56 73 PRO B N 1
ATOM 6010 C CA . PRO B 1 73 ? -3.934 67.625 5.211 1 82.56 73 PRO B CA 1
ATOM 6011 C C . PRO B 1 73 ? -2.791 67.438 4.215 1 82.56 73 PRO B C 1
ATOM 6013 O O . PRO B 1 73 ? -2.338 66.312 3.969 1 82.56 73 PRO B O 1
ATOM 6016 N N . LEU B 1 74 ? -2.178 68.5 3.674 1 81.56 74 LEU B N 1
ATOM 6017 C CA . LEU B 1 74 ? -1.15 68.375 2.646 1 81.56 74 LEU B CA 1
ATOM 6018 C C . LEU B 1 74 ? 0.232 68.688 3.221 1 81.56 74 LEU B C 1
ATOM 6020 O O . LEU B 1 74 ? 1.209 68.75 2.477 1 81.56 74 LEU B O 1
ATOM 6024 N N . SER B 1 75 ? 0.389 68.625 4.441 1 82.56 75 SER B N 1
ATOM 6025 C CA . SER B 1 75 ? 1.696 68.812 5.051 1 82.56 75 SER B CA 1
ATOM 6026 C C . SER B 1 75 ? 2.564 67.562 4.969 1 82.56 75 SER B C 1
ATOM 6028 O O . SER B 1 75 ? 2.053 66.5 4.777 1 82.56 75 SER B O 1
ATOM 6030 N N . ILE B 1 76 ? 3.881 67.688 4.988 1 79.25 76 ILE B N 1
ATOM 6031 C CA . ILE B 1 76 ? 4.836 66.562 4.863 1 79.25 76 ILE B CA 1
ATOM 6032 C C . ILE B 1 76 ? 4.625 65.562 6 1 79.25 76 ILE B C 1
ATOM 6034 O O . ILE B 1 76 ? 4.742 64.375 5.801 1 79.25 76 ILE B O 1
ATOM 6038 N N . SER B 1 77 ? 4.379 66.062 7.129 1 79.38 77 SER B N 1
ATOM 6039 C CA . SER B 1 77 ? 4.152 65.188 8.266 1 79.38 77 SER B CA 1
ATOM 6040 C C . SER B 1 77 ? 2.895 64.312 8.078 1 79.38 77 SER B C 1
ATOM 6042 O O . SER B 1 77 ? 2.863 63.156 8.453 1 79.38 77 SER B O 1
ATOM 6044 N N . THR B 1 78 ? 1.938 64.938 7.441 1 85.38 78 THR B N 1
ATOM 6045 C CA . THR B 1 78 ? 0.7 64.188 7.195 1 85.38 78 THR B CA 1
ATOM 6046 C C . THR B 1 78 ? 0.895 63.156 6.098 1 85.38 78 THR B C 1
ATOM 6048 O O . THR B 1 78 ? 0.347 62.062 6.172 1 85.38 78 THR B O 1
ATOM 6051 N N . ILE B 1 79 ? 1.726 63.438 5.133 1 85.12 79 ILE B N 1
ATOM 6052 C CA . ILE B 1 79 ? 1.966 62.531 4.027 1 85.12 79 ILE B CA 1
ATOM 6053 C C . ILE B 1 79 ? 2.783 61.312 4.516 1 85.12 79 ILE B C 1
ATOM 6055 O O . ILE B 1 79 ? 2.533 60.188 4.117 1 85.12 79 ILE B O 1
ATOM 6059 N N . THR B 1 80 ? 3.717 61.531 5.332 1 82.44 80 THR B N 1
ATOM 6060 C CA . THR B 1 80 ? 4.527 60.438 5.871 1 82.44 80 THR B CA 1
ATOM 6061 C C . THR B 1 80 ? 3.684 59.531 6.754 1 82.44 80 THR B C 1
ATOM 6063 O O . THR B 1 80 ? 3.855 58.312 6.738 1 82.44 80 THR B O 1
ATOM 6066 N N . GLN B 1 81 ? 2.826 60.125 7.43 1 82.81 81 GLN B N 1
ATOM 6067 C CA . GLN B 1 81 ? 1.937 59.344 8.258 1 82.81 81 GLN B CA 1
ATOM 6068 C C . GLN B 1 81 ? 0.972 58.531 7.402 1 82.81 81 GLN B C 1
ATOM 6070 O O . GLN B 1 81 ? 0.661 57.375 7.727 1 82.81 81 GLN B O 1
ATOM 6075 N N . LEU B 1 82 ? 0.537 59.125 6.383 1 87.12 82 LEU B N 1
ATOM 6076 C CA . LEU B 1 82 ? -0.348 58.438 5.465 1 87.12 82 LEU B CA 1
ATOM 6077 C C . LEU B 1 82 ? 0.363 57.219 4.84 1 87.12 82 LEU B C 1
ATOM 6079 O O . LEU B 1 82 ? -0.219 56.156 4.723 1 87.12 82 LEU B O 1
ATOM 6083 N N . ALA B 1 83 ? 1.583 57.375 4.531 1 85.5 83 ALA B N 1
ATOM 6084 C CA . ALA B 1 83 ? 2.363 56.281 3.93 1 85.5 83 ALA B CA 1
ATOM 6085 C C . ALA B 1 83 ? 2.566 55.156 4.918 1 85.5 83 ALA B C 1
ATOM 6087 O O . ALA B 1 83 ? 2.48 53.969 4.543 1 85.5 83 ALA B O 1
ATOM 6088 N N . THR B 1 84 ? 2.773 55.406 6.113 1 82.56 84 THR B N 1
ATOM 6089 C CA . THR B 1 84 ? 2.977 54.375 7.121 1 82.56 84 THR B CA 1
ATOM 6090 C C . THR B 1 84 ? 1.673 53.656 7.406 1 82.56 84 THR B C 1
ATOM 6092 O O . THR B 1 84 ? 1.679 52.438 7.625 1 82.56 84 THR B O 1
ATOM 6095 N N . ASP B 1 85 ? 0.67 54.375 7.367 1 84.5 85 ASP B N 1
ATOM 6096 C CA . ASP B 1 85 ? -0.626 53.75 7.602 1 84.5 85 ASP B CA 1
ATOM 6097 C C . ASP B 1 85 ? -1.008 52.844 6.441 1 84.5 85 ASP B C 1
ATOM 6099 O O . ASP B 1 85 ? -1.627 51.781 6.648 1 84.5 85 ASP B O 1
ATOM 6103 N N . LEU B 1 86 ? -0.613 53.25 5.328 1 85.19 86 LEU B N 1
ATOM 6104 C CA . LEU B 1 86 ? -0.938 52.438 4.16 1 85.19 86 LEU B CA 1
ATOM 6105 C C . LEU B 1 86 ? -0.108 51.156 4.137 1 85.19 86 LEU B C 1
ATOM 6107 O O . LEU B 1 86 ? -0.529 50.125 3.566 1 85.19 86 LEU B O 1
ATOM 6111 N N . LEU B 1 87 ? 0.996 51.125 4.75 1 88.62 87 LEU B N 1
ATOM 6112 C CA . LEU B 1 87 ? 1.812 49.938 4.863 1 88.62 87 LEU B CA 1
ATOM 6113 C C . LEU B 1 87 ? 1.104 48.875 5.703 1 88.62 87 LEU B C 1
ATOM 6115 O O . LEU B 1 87 ? 1.302 47.688 5.492 1 88.62 87 LEU B O 1
ATOM 6119 N N . LEU B 1 88 ? 0.226 49.312 6.527 1 89.88 88 LEU B N 1
ATOM 6120 C CA . LEU B 1 88 ? -0.506 48.375 7.379 1 89.88 88 LEU B CA 1
ATOM 6121 C C . LEU B 1 88 ? -1.62 47.688 6.598 1 89.88 88 LEU B C 1
ATOM 6123 O O . LEU B 1 88 ? -2.164 46.688 7.047 1 89.88 88 LEU B O 1
ATOM 6127 N N . ALA B 1 89 ? -1.885 48.188 5.387 1 92.81 89 ALA B N 1
ATOM 6128 C CA . ALA B 1 89 ? -2.924 47.562 4.551 1 92.81 89 ALA B CA 1
ATOM 6129 C C . ALA B 1 89 ? -2.361 46.438 3.717 1 92.81 89 ALA B C 1
ATOM 6131 O O . ALA B 1 89 ? -3.111 45.562 3.232 1 92.81 89 ALA B O 1
ATOM 6132 N N . VAL B 1 90 ? -1.103 46.344 3.619 1 93.81 90 VAL B N 1
ATOM 6133 C CA . VAL B 1 90 ? -0.455 45.375 2.738 1 93.81 90 VAL B CA 1
ATOM 6134 C C . VAL B 1 90 ? -0.702 43.938 3.256 1 93.81 90 VAL B C 1
ATOM 6136 O O . VAL B 1 90 ? -1.125 43.062 2.5 1 93.81 90 VAL B O 1
ATOM 6139 N N . PRO B 1 91 ? -0.505 43.656 4.496 1 93.94 91 PRO B N 1
ATOM 6140 C CA . PRO B 1 91 ? -0.771 42.312 4.969 1 93.94 91 PRO B CA 1
ATOM 6141 C C . PRO B 1 91 ? -2.219 41.875 4.746 1 93.94 91 PRO B C 1
ATOM 6143 O O . PRO B 1 91 ? -2.482 40.719 4.469 1 93.94 91 PRO B O 1
ATOM 6146 N N . ALA B 1 92 ? -3.166 42.812 4.887 1 95.12 92 ALA B N 1
ATOM 6147 C CA . ALA B 1 92 ? -4.566 42.5 4.633 1 95.12 92 ALA B CA 1
ATOM 6148 C C . ALA B 1 92 ? -4.77 42.031 3.189 1 95.12 92 ALA B C 1
ATOM 6150 O O . ALA B 1 92 ? -5.484 41.062 2.932 1 95.12 92 ALA B O 1
ATOM 6151 N N . LEU B 1 93 ? -4.07 42.688 2.326 1 95.5 93 LEU B N 1
ATOM 6152 C CA . LEU B 1 93 ? -4.16 42.344 0.918 1 95.5 93 LEU B CA 1
ATOM 6153 C C . LEU B 1 93 ? -3.521 40.969 0.669 1 95.5 93 LEU B C 1
ATOM 6155 O O . LEU B 1 93 ? -4.02 40.188 -0.141 1 95.5 93 LEU B O 1
ATOM 6159 N N . LEU B 1 94 ? -2.484 40.719 1.324 1 95.69 94 LEU B N 1
ATOM 6160 C CA . LEU B 1 94 ? -1.803 39.438 1.166 1 95.69 94 LEU B CA 1
ATOM 6161 C C . LEU B 1 94 ? -2.688 38.281 1.641 1 95.69 94 LEU B C 1
ATOM 6163 O O . LEU B 1 94 ? -2.699 37.219 1.032 1 95.69 94 LEU B O 1
ATOM 6167 N N . PHE B 1 95 ? -3.471 38.438 2.664 1 96.75 95 PHE B N 1
ATOM 6168 C CA . PHE B 1 95 ? -4.355 37.406 3.16 1 96.75 95 PHE B CA 1
ATOM 6169 C C . PHE B 1 95 ? -5.551 37.219 2.232 1 96.75 95 PHE B C 1
ATOM 6171 O O . PHE B 1 95 ? -6.062 36.094 2.084 1 96.75 95 PHE B O 1
ATOM 6178 N N . ILE B 1 96 ? -5.977 38.312 1.589 1 95.94 96 ILE B N 1
ATOM 6179 C CA . ILE B 1 96 ? -7.055 38.219 0.611 1 95.94 96 ILE B CA 1
ATOM 6180 C C . ILE B 1 96 ? -6.562 37.438 -0.617 1 95.94 96 ILE B C 1
ATOM 6182 O O . ILE B 1 96 ? -7.262 36.562 -1.139 1 95.94 96 ILE B O 1
ATOM 6186 N N . ILE B 1 97 ? -5.355 37.719 -1.01 1 95.5 97 ILE B N 1
ATOM 6187 C CA . ILE B 1 97 ? -4.758 37 -2.135 1 95.5 97 ILE B CA 1
ATOM 6188 C C . ILE B 1 97 ? -4.594 35.531 -1.779 1 95.5 97 ILE B C 1
ATOM 6190 O O . ILE B 1 97 ? -4.863 34.656 -2.604 1 95.5 97 ILE B O 1
ATOM 6194 N N . TYR B 1 98 ? -4.172 35.25 -0.595 1 95.44 98 TYR B N 1
ATOM 6195 C CA . TYR B 1 98 ? -4.059 33.875 -0.12 1 95.44 98 TYR B CA 1
ATOM 6196 C C . TYR B 1 98 ? -5.402 33.156 -0.202 1 95.44 98 TYR B C 1
ATOM 6198 O O . TYR B 1 98 ? -5.477 32 -0.67 1 95.44 98 TYR B O 1
ATOM 6206 N N . ALA B 1 99 ? -6.387 33.844 0.223 1 95.56 99 ALA B N 1
ATOM 6207 C CA . ALA B 1 99 ? -7.727 33.281 0.184 1 95.56 99 ALA B CA 1
ATOM 6208 C C . ALA B 1 99 ? -8.148 32.969 -1.25 1 95.56 99 ALA B C 1
ATOM 6210 O O . ALA B 1 99 ? -8.734 31.922 -1.52 1 95.56 99 ALA B O 1
ATOM 6211 N N . ILE B 1 100 ? -7.855 33.812 -2.139 1 95.25 100 ILE B N 1
ATOM 6212 C CA . ILE B 1 100 ? -8.219 33.625 -3.539 1 95.25 100 ILE B CA 1
ATOM 6213 C C . ILE B 1 100 ? -7.438 32.438 -4.129 1 95.25 100 ILE B C 1
ATOM 6215 O O . ILE B 1 100 ? -8 31.625 -4.859 1 95.25 100 ILE B O 1
ATOM 6219 N N . ILE B 1 101 ? -6.215 32.312 -3.834 1 95.25 101 ILE B N 1
ATOM 6220 C CA . ILE B 1 101 ? -5.383 31.234 -4.348 1 95.25 101 ILE B CA 1
ATOM 6221 C C . ILE B 1 101 ? -5.895 29.906 -3.826 1 95.25 101 ILE B C 1
ATOM 6223 O O . ILE B 1 101 ? -5.934 28.906 -4.562 1 95.25 101 ILE B O 1
ATOM 6227 N N . VAL B 1 102 ? -6.277 29.844 -2.588 1 95.31 102 VAL B N 1
ATOM 6228 C CA . VAL B 1 102 ? -6.816 28.625 -2.008 1 95.31 102 VAL B CA 1
ATOM 6229 C C . VAL B 1 102 ? -8.109 28.234 -2.727 1 95.31 102 VAL B C 1
ATOM 6231 O O . VAL B 1 102 ? -8.328 27.062 -3.027 1 95.31 102 VAL B O 1
ATOM 6234 N N . CYS B 1 103 ? -8.906 29.234 -3.055 1 94.5 103 CYS B N 1
ATOM 6235 C CA . CYS B 1 103 ? -10.164 28.984 -3.748 1 94.5 103 CYS B CA 1
ATOM 6236 C C . CYS B 1 103 ? -9.914 28.469 -5.16 1 94.5 103 CYS B C 1
ATOM 6238 O O . CYS B 1 103 ? -10.648 27.609 -5.652 1 94.5 103 CYS B O 1
ATOM 6240 N N . ARG B 1 104 ? -8.938 28.891 -5.738 1 93.88 104 ARG B N 1
ATOM 6241 C CA . ARG B 1 104 ? -8.617 28.484 -7.102 1 93.88 104 ARG B CA 1
ATOM 6242 C C . ARG B 1 104 ? -8.086 27.047 -7.129 1 93.88 104 ARG B C 1
ATOM 6244 O O . ARG B 1 104 ? -8.25 26.344 -8.125 1 93.88 104 ARG B O 1
ATOM 6251 N N . ASN B 1 105 ? -7.52 26.625 -6.109 1 93.62 105 ASN B N 1
ATOM 6252 C CA . ASN B 1 105 ? -6.941 25.281 -6.059 1 93.62 105 ASN B CA 1
ATOM 6253 C C . ASN B 1 105 ? -7.895 24.281 -5.402 1 93.62 105 ASN B C 1
ATOM 6255 O O . ASN B 1 105 ? -7.477 23.203 -4.996 1 93.62 105 ASN B O 1
ATOM 6259 N N . ASN B 1 106 ? -9.133 24.734 -5.328 1 92.25 106 ASN B N 1
ATOM 6260 C CA . ASN B 1 106 ? -10.141 23.812 -4.801 1 92.25 106 ASN B CA 1
ATOM 6261 C C . ASN B 1 106 ? -10.32 22.594 -5.699 1 92.25 106 ASN B C 1
ATOM 6263 O O . ASN B 1 106 ? -10.523 22.734 -6.906 1 92.25 106 ASN B O 1
ATOM 6267 N N . GLY B 1 107 ? -10.133 21.375 -5.156 1 88.19 107 GLY B N 1
ATOM 6268 C CA . GLY B 1 107 ? -10.289 20.141 -5.914 1 88.19 107 GLY B CA 1
ATOM 6269 C C . GLY B 1 107 ? -8.977 19.594 -6.434 1 88.19 107 GLY B C 1
ATOM 6270 O O . GLY B 1 107 ? -8.938 18.516 -7.023 1 88.19 107 GLY B O 1
ATOM 6271 N N . ALA B 1 108 ? -7.941 20.281 -6.184 1 89.12 108 ALA B N 1
ATOM 6272 C CA . ALA B 1 108 ? -6.625 19.812 -6.605 1 89.12 108 ALA B CA 1
ATOM 6273 C C . ALA B 1 108 ? -6.129 18.688 -5.707 1 89.12 108 ALA B C 1
ATOM 6275 O O . ALA B 1 108 ? -6.504 18.609 -4.535 1 89.12 108 ALA B O 1
ATOM 6276 N N . PRO B 1 109 ? -5.289 17.812 -6.27 1 87.56 109 PRO B N 1
ATOM 6277 C CA . PRO B 1 109 ? -4.738 16.734 -5.453 1 87.56 109 PRO B CA 1
ATOM 6278 C C . PRO B 1 109 ? -3.959 17.25 -4.246 1 87.56 109 PRO B C 1
ATOM 6280 O O . PRO B 1 109 ? -3.191 18.203 -4.363 1 87.56 109 PRO B O 1
ATOM 6283 N N . TYR B 1 110 ? -4.207 16.578 -3.17 1 89.38 110 TYR B N 1
ATOM 6284 C CA . TYR B 1 110 ? -3.678 17.031 -1.891 1 89.38 110 TYR B CA 1
ATOM 6285 C C . TYR B 1 110 ? -2.158 16.922 -1.859 1 89.38 110 TYR B C 1
ATOM 6287 O O . TYR B 1 110 ? -1.495 17.625 -1.088 1 89.38 110 TYR B O 1
ATOM 6295 N N . ASP B 1 111 ? -1.517 16.125 -2.709 1 85.31 111 ASP B N 1
ATOM 6296 C CA . ASP B 1 111 ? -0.072 15.914 -2.721 1 85.31 111 ASP B CA 1
ATOM 6297 C C . ASP B 1 111 ? 0.59 16.734 -3.832 1 85.31 111 ASP B C 1
ATOM 6299 O O . ASP B 1 111 ? 1.797 16.609 -4.059 1 85.31 111 ASP B O 1
ATOM 6303 N N . SER B 1 112 ? -0.141 17.594 -4.422 1 88.12 112 SER B N 1
ATOM 6304 C CA . SER B 1 112 ? 0.429 18.453 -5.457 1 88.12 112 SER B CA 1
ATOM 6305 C C . SER B 1 112 ? 1.38 19.484 -4.863 1 88.12 112 SER B C 1
ATOM 6307 O O . SER B 1 112 ? 1.27 19.828 -3.686 1 88.12 112 SER B O 1
ATOM 6309 N N . GLU B 1 113 ? 2.303 19.922 -5.594 1 90.69 113 GLU B N 1
ATOM 6310 C CA . GLU B 1 113 ? 3.33 20.844 -5.137 1 90.69 113 GLU B CA 1
ATOM 6311 C C . GLU B 1 113 ? 2.711 22.156 -4.645 1 90.69 113 GLU B C 1
ATOM 6313 O O . GLU B 1 113 ? 3.115 22.688 -3.605 1 90.69 113 GLU B O 1
ATOM 6318 N N . THR B 1 114 ? 1.778 22.609 -5.406 1 91.44 114 THR B N 1
ATOM 6319 C CA . THR B 1 114 ? 1.142 23.875 -5.051 1 91.44 114 THR B CA 1
ATOM 6320 C C . THR B 1 114 ? 0.412 23.75 -3.715 1 91.44 114 THR B C 1
ATOM 6322 O O . THR B 1 114 ? 0.487 24.656 -2.875 1 91.44 114 THR B O 1
ATOM 6325 N N . VAL B 1 115 ? -0.255 22.656 -3.543 1 92.69 115 VAL B N 1
ATOM 6326 C CA . VAL B 1 115 ? -1.021 22.469 -2.316 1 92.69 115 VAL B CA 1
ATOM 6327 C C . VAL B 1 115 ? -0.068 22.266 -1.14 1 92.69 115 VAL B C 1
ATOM 6329 O O . VAL B 1 115 ? -0.338 22.719 -0.028 1 92.69 115 VAL B O 1
ATOM 6332 N N . LEU B 1 116 ? 1.06 21.734 -1.358 1 91.56 116 LEU B N 1
ATOM 6333 C CA . LEU B 1 116 ? 2.059 21.562 -0.309 1 91.56 116 LEU B CA 1
ATOM 6334 C C . LEU B 1 116 ? 2.607 22.906 0.144 1 91.56 116 LEU B C 1
ATOM 6336 O O . LEU B 1 116 ? 2.822 23.125 1.338 1 91.56 116 LEU B O 1
ATOM 6340 N N . LYS B 1 117 ? 2.789 23.75 -0.758 1 92.56 117 LYS B N 1
ATOM 6341 C CA . LYS B 1 117 ? 3.26 25.094 -0.43 1 92.56 117 LYS B CA 1
ATOM 6342 C C . LYS B 1 117 ? 2.197 25.875 0.34 1 92.56 117 LYS B C 1
ATOM 6344 O O . LYS B 1 117 ? 2.51 26.578 1.303 1 92.56 117 LYS B O 1
ATOM 6349 N N . LEU B 1 118 ? 0.99 25.703 -0.129 1 93.62 118 LEU B N 1
ATOM 6350 C CA . LEU B 1 118 ? -0.108 26.375 0.551 1 93.62 118 LEU B CA 1
ATOM 6351 C C . LEU B 1 118 ? -0.256 25.875 1.982 1 93.62 118 LEU B C 1
ATOM 6353 O O . LEU B 1 118 ? -0.518 26.656 2.898 1 93.62 118 LEU B O 1
ATOM 6357 N N . ARG B 1 119 ? 0.021 24.656 2.191 1 90.56 119 ARG B N 1
ATOM 6358 C CA . ARG B 1 119 ? -0.057 24.062 3.525 1 90.56 119 ARG B CA 1
ATOM 6359 C C . ARG B 1 119 ? 1.066 24.578 4.418 1 90.56 119 ARG B C 1
ATOM 6361 O O . ARG B 1 119 ? 0.85 24.859 5.602 1 90.56 119 ARG B O 1
ATOM 6368 N N . ALA B 1 120 ? 2.182 24.812 3.855 1 89.25 120 ALA B N 1
ATOM 6369 C CA . ALA B 1 120 ? 3.318 25.344 4.609 1 89.25 120 ALA B CA 1
ATOM 6370 C C . ALA B 1 120 ? 3.076 26.781 5.039 1 89.25 120 ALA B C 1
ATOM 6372 O O . ALA B 1 120 ? 3.369 27.156 6.176 1 89.25 120 ALA B O 1
ATOM 6373 N N . ILE B 1 121 ? 2.465 27.547 4.195 1 91.56 121 ILE B N 1
ATOM 6374 C CA . ILE B 1 121 ? 2.193 28.953 4.469 1 91.56 121 ILE B CA 1
ATOM 6375 C C . ILE B 1 121 ? 1.076 29.062 5.504 1 91.56 121 ILE B C 1
ATOM 6377 O O . ILE B 1 121 ? 1.104 29.953 6.359 1 91.56 121 ILE B O 1
ATOM 6381 N N . SER B 1 122 ? 0.126 28.125 5.422 1 91.31 122 SER B N 1
ATOM 6382 C CA . SER B 1 122 ? -1.023 28.188 6.32 1 91.31 122 SER B CA 1
ATOM 6383 C C . SER B 1 122 ? -0.604 27.984 7.773 1 91.31 122 SER B C 1
ATOM 6385 O O . SER B 1 122 ? -1.266 28.484 8.688 1 91.31 122 SER B O 1
ATOM 6387 N N . ARG B 1 123 ? 0.546 27.469 8.047 1 88.31 123 ARG B N 1
ATOM 6388 C CA . ARG B 1 123 ? 1.012 27.203 9.406 1 88.31 123 ARG B CA 1
ATOM 6389 C C . ARG B 1 123 ? 1.507 28.484 10.078 1 88.31 123 ARG B C 1
ATOM 6391 O O . ARG B 1 123 ? 1.593 28.547 11.305 1 88.31 123 ARG B O 1
ATOM 6398 N N . PHE B 1 124 ? 1.739 29.5 9.312 1 90.56 124 PHE B N 1
ATOM 6399 C CA . PHE B 1 124 ? 2.191 30.781 9.852 1 90.56 124 PHE B CA 1
ATOM 6400 C C . PHE B 1 124 ? 1.014 31.719 10.055 1 90.56 124 PHE B C 1
ATOM 6402 O O . PHE B 1 124 ? 1.135 32.719 10.758 1 90.56 124 PHE B O 1
ATOM 6409 N N . GLY B 1 125 ? -0.11 31.312 9.492 1 90.38 125 GLY B N 1
ATOM 6410 C CA . GLY B 1 125 ? -1.278 32.188 9.5 1 90.38 125 GLY B CA 1
ATOM 6411 C C . GLY B 1 125 ? -1.759 32.531 10.898 1 90.38 125 GLY B C 1
ATOM 6412 O O . GLY B 1 125 ? -1.896 33.719 11.242 1 90.38 125 GLY B O 1
ATOM 6413 N N . PRO B 1 126 ? -1.84 31.531 11.781 1 91.56 126 PRO B N 1
ATOM 6414 C CA . PRO B 1 126 ? -2.367 31.812 13.117 1 91.56 126 PRO B CA 1
ATOM 6415 C C . PRO B 1 126 ? -1.458 32.719 13.93 1 91.56 126 PRO B C 1
ATOM 6417 O O . PRO B 1 126 ? -1.904 33.344 14.898 1 91.56 126 PRO B O 1
ATOM 6420 N N . THR B 1 127 ? -0.195 32.875 13.523 1 90.25 127 THR B N 1
ATOM 6421 C CA . THR B 1 127 ? 0.744 33.75 14.242 1 90.25 127 THR B CA 1
ATOM 6422 C C . THR B 1 127 ? 0.822 35.125 13.602 1 90.25 127 THR B C 1
ATOM 6424 O O . THR B 1 127 ? 0.784 36.125 14.305 1 90.25 127 THR B O 1
ATOM 6427 N N . VAL B 1 128 ? 0.827 35.219 12.375 1 91.25 128 VAL B N 1
ATOM 6428 C CA . VAL B 1 128 ? 1.063 36.469 11.664 1 91.25 128 VAL B CA 1
ATOM 6429 C C . VAL B 1 128 ? -0.226 37.281 11.617 1 91.25 128 VAL B C 1
ATOM 6431 O O . VAL B 1 128 ? -0.203 38.5 11.797 1 91.25 128 VAL B O 1
ATOM 6434 N N . PHE B 1 129 ? -1.356 36.656 11.469 1 94.56 129 PHE B N 1
ATOM 6435 C CA . PHE B 1 129 ? -2.623 37.344 11.258 1 94.56 129 PHE B CA 1
ATOM 6436 C C . PHE B 1 129 ? -2.99 38.188 12.484 1 94.56 129 PHE B C 1
ATOM 6438 O O . PHE B 1 129 ? -3.277 39.375 12.375 1 94.56 129 PHE B O 1
ATOM 6445 N N . PRO B 1 130 ? -2.9 37.562 13.664 1 92.19 130 PRO B N 1
ATOM 6446 C CA . PRO B 1 130 ? -3.275 38.375 14.828 1 92.19 130 PRO B CA 1
ATOM 6447 C C . PRO B 1 130 ? -2.326 39.562 15.07 1 92.19 130 PRO B C 1
ATOM 6449 O O . PRO B 1 130 ? -2.75 40.594 15.547 1 92.19 130 PRO B O 1
ATOM 6452 N N . ILE B 1 131 ? -1.08 39.406 14.781 1 90.19 131 ILE B N 1
ATOM 6453 C CA . ILE B 1 131 ? -0.1 40.469 14.992 1 90.19 131 ILE B CA 1
ATOM 6454 C C . ILE B 1 131 ? -0.406 41.656 14.07 1 90.19 131 ILE B C 1
ATOM 6456 O O . ILE B 1 131 ? -0.479 42.781 14.523 1 90.19 131 ILE B O 1
ATOM 6460 N N . VAL B 1 132 ? -0.647 41.406 12.852 1 92.56 132 VAL B N 1
ATOM 6461 C CA . VAL B 1 132 ? -0.9 42.469 11.883 1 92.56 132 VAL B CA 1
ATOM 6462 C C . VAL B 1 132 ? -2.301 43.031 12.102 1 92.56 132 VAL B C 1
ATOM 6464 O O . VAL B 1 132 ? -2.521 44.219 11.914 1 92.56 132 VAL B O 1
ATOM 6467 N N . TYR B 1 133 ? -3.236 42.188 12.453 1 94.62 133 TYR B N 1
ATOM 6468 C CA . TYR B 1 133 ? -4.59 42.625 12.758 1 94.62 133 TYR B CA 1
ATOM 6469 C C . TYR B 1 133 ? -4.586 43.594 13.93 1 94.62 133 TYR B C 1
ATOM 6471 O O . TYR B 1 133 ? -5.262 44.625 13.891 1 94.62 133 TYR B O 1
ATOM 6479 N N . ALA B 1 134 ? -3.809 43.219 14.898 1 91.75 134 ALA B N 1
ATOM 6480 C CA . ALA B 1 134 ? -3.723 44.094 16.078 1 91.75 134 ALA B CA 1
ATOM 6481 C C . ALA B 1 134 ? -3.111 45.438 15.719 1 91.75 134 ALA B C 1
ATOM 6483 O O . ALA B 1 134 ? -3.537 46.469 16.234 1 91.75 134 ALA B O 1
ATOM 6484 N N . ALA B 1 135 ? -2.164 45.438 14.898 1 90.75 135 ALA B N 1
ATOM 6485 C CA . ALA B 1 135 ? -1.538 46.688 14.469 1 90.75 135 ALA B CA 1
ATOM 6486 C C . ALA B 1 135 ? -2.535 47.594 13.734 1 90.75 135 ALA B C 1
ATOM 6488 O O . ALA B 1 135 ? -2.602 48.781 13.984 1 90.75 135 ALA B O 1
ATOM 6489 N N . ALA B 1 136 ? -3.338 47.031 12.891 1 93.06 136 ALA B N 1
ATOM 6490 C CA . ALA B 1 136 ? -4.293 47.781 12.086 1 93.06 136 ALA B CA 1
ATOM 6491 C C . ALA B 1 136 ? -5.441 48.281 12.953 1 93.06 136 ALA B C 1
ATOM 6493 O O . ALA B 1 136 ? -5.809 49.469 12.867 1 93.06 136 ALA B O 1
ATOM 6494 N N . VAL B 1 137 ? -5.969 47.469 13.766 1 93.38 137 VAL B N 1
ATOM 6495 C CA . VAL B 1 137 ? -7.133 47.844 14.562 1 93.38 137 VAL B CA 1
ATOM 6496 C C . VAL B 1 137 ? -6.727 48.844 15.656 1 93.38 137 VAL B C 1
ATOM 6498 O O . VAL B 1 137 ? -7.457 49.781 15.945 1 93.38 137 VAL B O 1
ATOM 6501 N N . ALA B 1 138 ? -5.59 48.562 16.297 1 90.19 138 ALA B N 1
ATOM 6502 C CA . ALA B 1 138 ? -5.113 49.5 17.297 1 90.19 138 ALA B CA 1
ATOM 6503 C C . ALA B 1 138 ? -4.91 50.906 16.688 1 90.19 138 ALA B C 1
ATOM 6505 O O . ALA B 1 138 ? -5.223 51.906 17.328 1 90.19 138 ALA B O 1
ATOM 6506 N N . ASN B 1 139 ? -4.402 50.938 15.5 1 89.94 139 ASN B N 1
ATOM 6507 C CA . ASN B 1 139 ? -4.223 52.188 14.805 1 89.94 139 ASN B CA 1
ATOM 6508 C C . ASN B 1 139 ? -5.562 52.875 14.492 1 89.94 139 ASN B C 1
ATOM 6510 O O . ASN B 1 139 ? -5.684 54.094 14.555 1 89.94 139 ASN B O 1
ATOM 6514 N N . LEU B 1 140 ? -6.5 52.094 14.133 1 93 140 LEU B N 1
ATOM 6515 C CA . LEU B 1 140 ? -7.832 52.625 13.852 1 93 140 LEU B CA 1
ATOM 6516 C C . LEU B 1 140 ? -8.445 53.219 15.109 1 93 140 LEU B C 1
ATOM 6518 O O . LEU B 1 140 ? -8.969 54.344 15.07 1 93 140 LEU B O 1
ATOM 6522 N N . LEU B 1 141 ? -8.383 52.5 16.172 1 91.44 141 LEU B N 1
ATOM 6523 C CA . LEU B 1 141 ? -8.992 52.969 17.406 1 91.44 141 LEU B CA 1
ATOM 6524 C C . LEU B 1 141 ? -8.305 54.25 17.906 1 91.44 141 LEU B C 1
ATOM 6526 O O . LEU B 1 141 ? -8.961 55.156 18.391 1 91.44 141 LEU B O 1
ATOM 6530 N N . LYS B 1 142 ? -7.059 54.281 17.781 1 87.56 142 LYS B N 1
ATOM 6531 C CA . LYS B 1 142 ? -6.316 55.469 18.172 1 87.56 142 LYS B CA 1
ATOM 6532 C C . LYS B 1 142 ? -6.703 56.688 17.312 1 87.56 142 LYS B C 1
ATOM 6534 O O . LYS B 1 142 ? -6.93 57.781 17.828 1 87.56 142 LYS B O 1
ATOM 6539 N N . SER B 1 143 ? -6.73 56.469 16.031 1 89.5 143 SER B N 1
ATOM 6540 C CA . SER B 1 143 ? -7.086 57.531 15.109 1 89.5 143 SER B CA 1
ATOM 6541 C C . SER B 1 143 ? -8.523 58 15.32 1 89.5 143 SER B C 1
ATOM 6543 O O . SER B 1 143 ? -8.828 59.188 15.211 1 89.5 143 SER B O 1
ATOM 6545 N N . PHE B 1 144 ? -9.328 57.062 15.609 1 91.44 144 PHE B N 1
ATOM 6546 C CA . PHE B 1 144 ? -10.727 57.375 15.867 1 91.44 144 PHE B CA 1
ATOM 6547 C C . PHE B 1 144 ? -10.867 58.188 17.156 1 91.44 144 PHE B C 1
ATOM 6549 O O . PHE B 1 144 ? -11.656 59.125 17.234 1 91.44 144 PHE B O 1
ATOM 6556 N N . ALA B 1 145 ? -10.156 57.781 18.156 1 88.88 145 ALA B N 1
ATOM 6557 C CA . ALA B 1 145 ? -10.172 58.5 19.438 1 88.88 145 ALA B CA 1
ATOM 6558 C C . ALA B 1 145 ? -9.688 59.938 19.266 1 88.88 145 ALA B C 1
ATOM 6560 O O . ALA B 1 145 ? -10.266 60.875 19.828 1 88.88 145 ALA B O 1
ATOM 6561 N N . ASN B 1 146 ? -8.625 60.156 18.5 1 87.75 146 ASN B N 1
ATOM 6562 C CA . ASN B 1 146 ? -8.094 61.469 18.266 1 87.75 146 ASN B CA 1
ATOM 6563 C C . ASN B 1 146 ? -9.086 62.344 17.484 1 87.75 146 ASN B C 1
ATOM 6565 O O . ASN B 1 146 ? -9.242 63.531 17.766 1 87.75 146 ASN B O 1
ATOM 6569 N N . TRP B 1 147 ? -9.656 61.75 16.562 1 88.62 147 TRP B N 1
ATOM 6570 C CA . TRP B 1 147 ? -10.617 62.469 15.734 1 88.62 147 TRP B CA 1
ATOM 6571 C C . TRP B 1 147 ? -11.844 62.875 16.547 1 88.62 147 TRP B C 1
ATOM 6573 O O . TRP B 1 147 ? -12.352 64 16.422 1 88.62 147 TRP B O 1
ATOM 6583 N N . ARG B 1 148 ? -12.32 62.062 17.406 1 89.12 148 ARG B N 1
ATOM 6584 C CA . ARG B 1 148 ? -13.5 62.344 18.219 1 89.12 148 ARG B CA 1
ATOM 6585 C C . ARG B 1 148 ? -13.172 63.312 19.344 1 89.12 148 ARG B C 1
ATOM 6587 O O . ARG B 1 148 ? -14.031 64.062 19.766 1 89.12 148 ARG B O 1
ATOM 6594 N N . LEU B 1 149 ? -11.953 63.188 19.844 1 88 149 LEU B N 1
ATOM 6595 C CA . LEU B 1 149 ? -11.531 64.125 20.906 1 88 149 LEU B CA 1
ATOM 6596 C C . LEU B 1 149 ? -11.578 65.562 20.438 1 88 149 LEU B C 1
ATOM 6598 O O . LEU B 1 149 ? -11.844 66.438 21.234 1 88 149 LEU B O 1
ATOM 6602 N N . GLU B 1 150 ? -11.32 65.875 19.203 1 88 150 GLU B N 1
ATOM 6603 C CA . GLU B 1 150 ? -11.375 67.25 18.641 1 88 150 GLU B CA 1
ATOM 6604 C C . GLU B 1 150 ? -12.805 67.75 18.594 1 88 150 GLU B C 1
ATOM 6606 O O . GLU B 1 150 ? -13.031 68.938 18.547 1 88 150 GLU B O 1
ATOM 6611 N N . ARG B 1 151 ? -13.711 66.938 18.672 1 88.12 151 ARG B N 1
ATOM 6612 C CA . ARG B 1 151 ? -15.117 67.312 18.578 1 88.12 151 ARG B CA 1
ATOM 6613 C C . ARG B 1 151 ? -15.812 67.188 19.922 1 88.12 151 ARG B C 1
ATOM 6615 O O . ARG B 1 151 ? -16.797 67.875 20.188 1 88.12 151 ARG B O 1
ATOM 6622 N N . GLY B 1 152 ? -15.445 66.25 20.672 1 88.25 152 GLY B N 1
ATOM 6623 C CA . GLY B 1 152 ? -16.031 65.938 21.953 1 88.25 152 GLY B CA 1
ATOM 6624 C C . GLY B 1 152 ? -16.312 64.438 22.125 1 88.25 152 GLY B C 1
ATOM 6625 O O . GLY B 1 152 ? -16.859 63.781 21.234 1 88.25 152 GLY B O 1
ATOM 6626 N N . ILE B 1 153 ? -15.836 63.875 23.172 1 88.5 153 ILE B N 1
ATOM 6627 C CA . ILE B 1 153 ? -16.016 62.469 23.453 1 88.5 153 ILE B CA 1
ATOM 6628 C C . ILE B 1 153 ? -16.203 62.25 24.953 1 88.5 153 ILE B C 1
ATOM 6630 O O . ILE B 1 153 ? -15.703 63.031 25.766 1 88.5 153 ILE B O 1
ATOM 6634 N N . THR B 1 154 ? -17.016 61.281 25.25 1 88.69 154 THR B N 1
ATOM 6635 C CA . THR B 1 154 ? -17.203 60.969 26.672 1 88.69 154 THR B CA 1
ATOM 6636 C C . THR B 1 154 ? -15.961 60.281 27.234 1 88.69 154 THR B C 1
ATOM 6638 O O . THR B 1 154 ? -15.227 59.625 26.516 1 88.69 154 THR B O 1
ATOM 6641 N N . ILE B 1 155 ? -15.734 60.438 28.5 1 85.44 155 ILE B N 1
ATOM 6642 C CA . ILE B 1 155 ? -14.562 59.875 29.156 1 85.44 155 ILE B CA 1
ATOM 6643 C C . ILE B 1 155 ? -14.609 58.344 29.062 1 85.44 155 ILE B C 1
ATOM 6645 O O . ILE B 1 155 ? -13.578 57.688 28.859 1 85.44 155 ILE B O 1
ATOM 6649 N N . LEU B 1 156 ? -15.797 57.75 29.234 1 87.44 156 LEU B N 1
ATOM 6650 C CA . LEU B 1 156 ? -15.914 56.312 29.141 1 87.44 156 LEU B CA 1
ATOM 6651 C C . LEU B 1 156 ? -15.531 55.812 27.734 1 87.44 156 LEU B C 1
ATOM 6653 O O . LEU B 1 156 ? -14.789 54.844 27.594 1 87.44 156 LEU B O 1
ATOM 6657 N N . SER B 1 157 ? -16.047 56.469 26.703 1 88.94 157 SER B N 1
ATOM 6658 C CA . SER B 1 157 ? -15.734 56.062 25.328 1 88.94 157 SER B CA 1
ATOM 6659 C C . SER B 1 157 ? -14.25 56.25 25.031 1 88.94 157 SER B C 1
ATOM 6661 O O . SER B 1 157 ? -13.648 55.438 24.328 1 88.94 157 SER B O 1
ATOM 6663 N N . LEU B 1 158 ? -13.711 57.25 25.531 1 88 158 LEU B N 1
ATOM 6664 C CA . LEU B 1 158 ? -12.281 57.5 25.328 1 88 158 LEU B CA 1
ATOM 6665 C C . LEU B 1 158 ? -11.445 56.438 26.047 1 88 158 LEU B C 1
ATOM 6667 O O . LEU B 1 158 ? -10.438 55.969 25.5 1 88 158 LEU B O 1
ATOM 6671 N N . HIS B 1 159 ? -11.875 56.062 27.219 1 86.31 159 HIS B N 1
ATOM 6672 C CA . HIS B 1 159 ? -11.18 55.031 27.984 1 86.31 159 HIS B CA 1
ATOM 6673 C C . HIS B 1 159 ? -11.219 53.688 27.266 1 86.31 159 HIS B C 1
ATOM 6675 O O . HIS B 1 159 ? -10.211 53 27.203 1 86.31 159 HIS B O 1
ATOM 6681 N N . VAL B 1 160 ? -12.344 53.312 26.75 1 88.25 160 VAL B N 1
ATOM 6682 C CA . VAL B 1 160 ? -12.5 52.031 26.062 1 88.25 160 VAL B CA 1
ATOM 6683 C C . VAL B 1 160 ? -11.664 52 24.797 1 88.25 160 VAL B C 1
ATOM 6685 O O . VAL B 1 160 ? -11.016 51 24.469 1 88.25 160 VAL B O 1
ATOM 6688 N N . LEU B 1 161 ? -11.617 53.094 24.062 1 89.31 161 LEU B N 1
ATOM 6689 C CA . LEU B 1 161 ? -10.883 53.156 22.797 1 89.31 161 LEU B CA 1
ATOM 6690 C C . LEU B 1 161 ? -9.375 53.094 23.047 1 89.31 161 LEU B C 1
ATOM 6692 O O . LEU B 1 161 ? -8.648 52.469 22.281 1 89.31 161 LEU B O 1
ATOM 6696 N N . GLN B 1 162 ? -8.93 53.594 24.125 1 85.62 162 GLN B N 1
ATOM 6697 C CA . GLN B 1 162 ? -7.492 53.656 24.375 1 85.62 162 GLN B CA 1
ATOM 6698 C C . GLN B 1 162 ? -7.016 52.375 25.078 1 85.62 162 GLN B C 1
ATOM 6700 O O . GLN B 1 162 ? -5.871 51.938 24.891 1 85.62 162 GLN B O 1
ATOM 6705 N N . SER B 1 163 ? -7.891 51.781 25.844 1 84.56 163 SER B N 1
ATOM 6706 C CA . SER B 1 163 ? -7.492 50.594 26.609 1 84.56 163 SER B CA 1
ATOM 6707 C C . SER B 1 163 ? -7.605 49.344 25.766 1 84.56 163 SER B C 1
ATOM 6709 O O . SER B 1 163 ? -6.973 48.312 26.078 1 84.56 163 SER B O 1
ATOM 6711 N N . SER B 1 164 ? -8.375 49.344 24.75 1 88.06 164 SER B N 1
ATOM 6712 C CA . SER B 1 164 ? -8.586 48.156 23.922 1 88.06 164 SER B CA 1
ATOM 6713 C C . SER B 1 164 ? -7.504 48.031 22.859 1 88.06 164 SER B C 1
ATOM 6715 O O . SER B 1 164 ? -7.734 48.375 21.688 1 88.06 164 SER B O 1
ATOM 6717 N N . ARG B 1 165 ? -6.422 47.438 23.234 1 86.31 165 ARG B N 1
ATOM 6718 C CA . ARG B 1 165 ? -5.301 47.312 22.297 1 86.31 165 ARG B CA 1
ATOM 6719 C C . ARG B 1 165 ? -5.09 45.844 21.922 1 86.31 165 ARG B C 1
ATOM 6721 O O . ARG B 1 165 ? -4.41 45.531 20.938 1 86.31 165 ARG B O 1
ATOM 6728 N N . THR B 1 166 ? -5.57 45 22.688 1 88.88 166 THR B N 1
ATOM 6729 C CA . THR B 1 166 ? -5.504 43.594 22.422 1 88.88 166 THR B CA 1
ATOM 6730 C C . THR B 1 166 ? -6.871 42.938 22.625 1 88.88 166 THR B C 1
ATOM 6732 O O . THR B 1 166 ? -7.809 43.594 23.094 1 88.88 166 THR B O 1
ATOM 6735 N N . VAL B 1 167 ? -6.953 41.688 22.234 1 89.31 167 VAL B N 1
ATOM 6736 C CA . VAL B 1 167 ? -8.195 40.969 22.406 1 89.31 167 VAL B CA 1
ATOM 6737 C C . VAL B 1 167 ? -8.523 40.844 23.891 1 89.31 167 VAL B C 1
ATOM 6739 O O . VAL B 1 167 ? -9.664 41.094 24.312 1 89.31 167 VAL B O 1
ATOM 6742 N N . PHE B 1 168 ? -7.508 40.562 24.656 1 87 168 PHE B N 1
ATOM 6743 C CA . PHE B 1 168 ? -7.73 40.375 26.078 1 87 168 PHE B CA 1
ATOM 6744 C C . PHE B 1 168 ? -8.133 41.688 26.734 1 87 168 PHE B C 1
ATOM 6746 O O . PHE B 1 168 ? -9.047 41.75 27.562 1 87 168 PHE B O 1
ATOM 6753 N N . SER B 1 169 ? -7.492 42.719 26.344 1 88.5 169 SER B N 1
ATOM 6754 C CA . SER B 1 169 ? -7.793 44 26.938 1 88.5 169 SER B CA 1
ATOM 6755 C C . SER B 1 169 ? -9.18 44.5 26.547 1 88.5 169 SER B C 1
ATOM 6757 O O . SER B 1 169 ? -9.859 45.156 27.328 1 88.5 169 SER B O 1
ATOM 6759 N N . ALA B 1 170 ? -9.539 44.188 25.359 1 90.62 170 ALA B N 1
ATOM 6760 C CA . ALA B 1 170 ? -10.875 44.562 24.906 1 90.62 170 ALA B CA 1
ATOM 6761 C C . ALA B 1 170 ? -11.961 43.875 25.719 1 90.62 170 ALA B C 1
ATOM 6763 O O . ALA B 1 170 ? -13.016 44.469 25.984 1 90.62 170 ALA B O 1
ATOM 6764 N N . LEU B 1 171 ? -11.648 42.719 26.156 1 89.69 171 LEU B N 1
ATOM 6765 C CA . LEU B 1 171 ? -12.625 41.969 26.938 1 89.69 171 LEU B CA 1
ATOM 6766 C C . LEU B 1 171 ? -12.555 42.344 28.406 1 89.69 171 LEU B C 1
ATOM 6768 O O . LEU B 1 171 ? -13.57 42.344 29.109 1 89.69 171 LEU B O 1
ATOM 6772 N N . ALA B 1 172 ? -11.383 42.75 28.859 1 86.88 172 ALA B N 1
ATOM 6773 C CA . ALA B 1 172 ? -11.156 43 30.281 1 86.88 172 ALA B CA 1
ATOM 6774 C C . ALA B 1 172 ? -11.586 44.406 30.672 1 86.88 172 ALA B C 1
ATOM 6776 O O . ALA B 1 172 ? -11.977 44.656 31.812 1 86.88 172 ALA B O 1
ATOM 6777 N N . THR B 1 173 ? -11.555 45.344 29.766 1 86.88 173 THR B N 1
ATOM 6778 C CA . THR B 1 173 ? -11.797 46.75 30.062 1 86.88 173 THR B CA 1
ATOM 6779 C C . THR B 1 173 ? -13.211 46.969 30.578 1 86.88 173 THR B C 1
ATOM 6781 O O . THR B 1 173 ? -13.406 47.594 31.625 1 86.88 173 THR B O 1
ATOM 6784 N N . PRO B 1 174 ? -14.227 46.375 29.906 1 87.75 174 PRO B N 1
ATOM 6785 C CA . PRO B 1 174 ? -15.578 46.594 30.422 1 87.75 174 PRO B CA 1
ATOM 6786 C C . PRO B 1 174 ? -15.812 45.906 31.766 1 87.75 174 PRO B C 1
ATOM 6788 O O . PRO B 1 174 ? -16.609 46.375 32.594 1 87.75 174 PRO B O 1
ATOM 6791 N N . VAL B 1 175 ? -15.078 44.906 32 1 85.38 175 VAL B N 1
ATOM 6792 C CA . VAL B 1 175 ? -15.242 44.156 33.281 1 85.38 175 VAL B CA 1
ATOM 6793 C C . VAL B 1 175 ? -14.57 44.938 34.406 1 85.38 175 VAL B C 1
ATOM 6795 O O . VAL B 1 175 ? -15.117 45.031 35.5 1 85.38 175 VAL B O 1
ATOM 6798 N N . LYS B 1 176 ? -13.398 45.531 34.156 1 82.75 176 LYS B N 1
ATOM 6799 C CA . LYS B 1 176 ? -12.664 46.281 35.156 1 82.75 176 LYS B CA 1
ATOM 6800 C C . LYS B 1 176 ? -13.375 47.594 35.5 1 82.75 176 LYS B C 1
ATOM 6802 O O . LYS B 1 176 ? -13.422 48 36.656 1 82.75 176 LYS B O 1
ATOM 6807 N N . THR B 1 177 ? -13.859 48.281 34.5 1 85.19 177 THR B N 1
ATOM 6808 C CA . THR B 1 177 ? -14.531 49.562 34.719 1 85.19 177 THR B CA 1
ATOM 6809 C C . THR B 1 177 ? -15.984 49.344 35.156 1 85.19 177 THR B C 1
ATOM 6811 O O . THR B 1 177 ? -16.625 50.281 35.656 1 85.19 177 THR B O 1
ATOM 6814 N N . ARG B 1 178 ? -16.562 48.188 35.062 1 86 178 ARG B N 1
ATOM 6815 C CA . ARG B 1 178 ? -17.953 47.844 35.406 1 86 178 ARG B CA 1
ATOM 6816 C C . ARG B 1 178 ? -18.922 48.812 34.75 1 86 178 ARG B C 1
ATOM 6818 O O . ARG B 1 178 ? -19.875 49.281 35.375 1 86 178 ARG B O 1
ATOM 6825 N N . ALA B 1 179 ? -18.531 49.312 33.562 1 86.88 179 ALA B N 1
ATOM 6826 C CA . ALA B 1 179 ? -19.375 50.219 32.75 1 86.88 179 ALA B CA 1
ATOM 6827 C C . ALA B 1 179 ? -19.391 49.812 31.297 1 86.88 179 ALA B C 1
ATOM 6829 O O . ALA B 1 179 ? -18.359 49.406 30.75 1 86.88 179 ALA B O 1
ATOM 6830 N N . LEU B 1 180 ? -20.625 49.719 30.766 1 86.12 180 LEU B N 1
ATOM 6831 C CA . LEU B 1 180 ? -20.766 49.375 29.359 1 86.12 180 LEU B CA 1
ATOM 6832 C C . LEU B 1 180 ? -21.266 50.562 28.547 1 86.12 180 LEU B C 1
ATOM 6834 O O . LEU B 1 180 ? -22.219 51.25 28.922 1 86.12 180 LEU B O 1
ATOM 6838 N N . GLY B 1 181 ? -20.375 51.031 27.688 1 82.75 181 GLY B N 1
ATOM 6839 C CA . GLY B 1 181 ? -20.797 52.062 26.766 1 82.75 181 GLY B CA 1
ATOM 6840 C C . GLY B 1 181 ? -21.25 51.531 25.438 1 82.75 181 GLY B C 1
ATOM 6841 O O . GLY B 1 181 ? -21.125 50.344 25.156 1 82.75 181 GLY B O 1
ATOM 6842 N N . PHE B 1 182 ? -21.797 52.344 24.594 1 85 182 PHE B N 1
ATOM 6843 C CA . PHE B 1 182 ? -22.312 52 23.281 1 85 182 PHE B CA 1
ATOM 6844 C C . PHE B 1 182 ? -21.203 51.5 22.359 1 85 182 PHE B C 1
ATOM 6846 O O . PHE B 1 182 ? -21.422 50.656 21.5 1 85 182 PHE B O 1
ATOM 6853 N N . VAL B 1 183 ? -19.984 51.906 22.594 1 89.62 183 VAL B N 1
ATOM 6854 C CA . VAL B 1 183 ? -18.875 51.594 21.719 1 89.62 183 VAL B CA 1
ATOM 6855 C C . VAL B 1 183 ? -18.219 50.281 22.141 1 89.62 183 VAL B C 1
ATOM 6857 O O . VAL B 1 183 ? -17.484 49.656 21.359 1 89.62 183 VAL B O 1
ATOM 6860 N N . THR B 1 184 ? -18.578 49.781 23.266 1 90.56 184 THR B N 1
ATOM 6861 C CA . THR B 1 184 ? -17.891 48.594 23.828 1 90.56 184 THR B CA 1
ATOM 6862 C C . THR B 1 184 ? -18.188 47.344 23.016 1 90.56 184 THR B C 1
ATOM 6864 O O . THR B 1 184 ? -17.281 46.594 22.688 1 90.56 184 THR B O 1
ATOM 6867 N N . PHE B 1 185 ? -19.406 47.156 22.562 1 91.75 185 PHE B N 1
ATOM 6868 C CA . PHE B 1 185 ? -19.797 45.938 21.875 1 91.75 185 PHE B CA 1
ATOM 6869 C C . PHE B 1 185 ? -19.141 45.844 20.5 1 91.75 185 PHE B C 1
ATOM 6871 O O . PHE B 1 185 ? -18.531 44.812 20.172 1 91.75 185 PHE B O 1
ATOM 6878 N N . PRO B 1 186 ? -19.219 46.844 19.672 1 93.81 186 PRO B N 1
ATOM 6879 C CA . PRO B 1 186 ? -18.547 46.781 18.375 1 93.81 186 PRO B CA 1
ATOM 6880 C C . PRO B 1 186 ? -17.031 46.594 18.5 1 93.81 186 PRO B C 1
ATOM 6882 O O . PRO B 1 186 ? -16.422 45.938 17.656 1 93.81 186 PRO B O 1
ATOM 6885 N N . ILE B 1 187 ? -16.438 47.125 19.516 1 94.38 187 ILE B N 1
ATOM 6886 C CA . ILE B 1 187 ? -15 47 19.703 1 94.38 187 ILE B CA 1
ATOM 6887 C C . ILE B 1 187 ? -14.641 45.562 20.062 1 94.38 187 ILE B C 1
ATOM 6889 O O . ILE B 1 187 ? -13.664 45.031 19.547 1 94.38 187 ILE B O 1
ATOM 6893 N N . VAL B 1 188 ? -15.445 44.938 20.875 1 93.81 188 VAL B N 1
ATOM 6894 C CA . VAL B 1 188 ? -15.211 43.562 21.266 1 93.81 188 VAL B CA 1
ATOM 6895 C C . VAL B 1 188 ? -15.375 42.656 20.047 1 93.81 188 VAL B C 1
ATOM 6897 O O . VAL B 1 188 ? -14.57 41.75 19.828 1 93.81 188 VAL B O 1
ATOM 6900 N N . LEU B 1 189 ? -16.344 42.938 19.266 1 93.94 189 LEU B N 1
ATOM 6901 C CA . LEU B 1 189 ? -16.578 42.156 18.047 1 93.94 189 LEU B CA 1
ATOM 6902 C C . LEU B 1 189 ? -15.438 42.312 17.062 1 93.94 189 LEU B C 1
ATOM 6904 O O . LEU B 1 189 ? -15.031 41.344 16.391 1 93.94 189 LEU B O 1
ATOM 6908 N N . LEU B 1 190 ? -14.992 43.5 17 1 95.5 190 LEU B N 1
ATOM 6909 C CA . LEU B 1 190 ? -13.875 43.781 16.109 1 95.5 190 LEU B CA 1
ATOM 6910 C C . LEU B 1 190 ? -12.617 43.031 16.531 1 95.5 190 LEU B C 1
ATOM 6912 O O . LEU B 1 190 ? -11.906 42.469 15.688 1 95.5 190 LEU B O 1
ATOM 6916 N N . TRP B 1 191 ? -12.383 42.938 17.781 1 95 191 TRP B N 1
ATOM 6917 C CA . TRP B 1 191 ? -11.164 42.312 18.281 1 95 191 TRP B CA 1
ATOM 6918 C C . TRP B 1 191 ? -11.289 40.781 18.234 1 95 191 TRP B C 1
ATOM 6920 O O . TRP B 1 191 ? -10.297 40.094 18.078 1 95 191 TRP B O 1
ATOM 6930 N N . LEU B 1 192 ? -12.469 40.25 18.25 1 94.31 192 LEU B N 1
ATOM 6931 C CA . LEU B 1 192 ? -12.68 38.812 18.203 1 94.31 192 LEU B CA 1
ATOM 6932 C C . LEU B 1 192 ? -12.367 38.25 16.812 1 94.31 192 LEU B C 1
ATOM 6934 O O . LEU B 1 192 ? -12.086 37.062 16.641 1 94.31 192 LEU B O 1
ATOM 6938 N N . LEU B 1 193 ? -12.352 39.062 15.828 1 95.94 193 LEU B N 1
ATOM 6939 C CA . LEU B 1 193 ? -12.055 38.625 14.461 1 95.94 193 LEU B CA 1
ATOM 6940 C C . LEU B 1 193 ? -10.57 38.312 14.305 1 95.94 193 LEU B C 1
ATOM 6942 O O . LEU B 1 193 ? -10.18 37.625 13.367 1 95.94 193 LEU B O 1
ATOM 6946 N N . SER B 1 194 ? -9.758 38.75 15.234 1 94.31 194 SER B N 1
ATOM 6947 C CA . SER B 1 194 ? -8.32 38.531 15.141 1 94.31 194 SER B CA 1
ATOM 6948 C C . SER B 1 194 ? -7.973 37.062 15.336 1 94.31 194 SER B C 1
ATOM 6950 O O . SER B 1 194 ? -7.441 36.406 14.422 1 94.31 194 SER B O 1
ATOM 6952 N N . PRO B 1 195 ? -8.367 36.406 16.516 1 93 195 PRO B N 1
ATOM 6953 C CA . PRO B 1 195 ? -8.07 34.969 16.641 1 93 195 PRO B CA 1
ATOM 6954 C C . PRO B 1 195 ? -8.836 34.125 15.633 1 93 195 PRO B C 1
ATOM 6956 O O . PRO B 1 195 ? -8.312 33.125 15.156 1 93 195 PRO B O 1
ATOM 6959 N N . PHE B 1 196 ? -9.969 34.531 15.25 1 94.44 196 PHE B N 1
ATOM 6960 C CA . PHE B 1 196 ? -10.766 33.75 14.305 1 94.44 196 PHE B CA 1
ATOM 6961 C C . PHE B 1 196 ? -10.18 33.875 12.906 1 94.44 196 PHE B C 1
ATOM 6963 O O . PHE B 1 196 ? -10.188 32.875 12.148 1 94.44 196 PHE B O 1
ATOM 6970 N N . GLY B 1 197 ? -9.766 35.031 12.562 1 94.31 197 GLY B N 1
ATOM 6971 C CA . GLY B 1 197 ? -9.102 35.188 11.273 1 94.31 197 GLY B CA 1
ATOM 6972 C C . GLY B 1 197 ? -7.816 34.375 11.172 1 94.31 197 GLY B C 1
ATOM 6973 O O . GLY B 1 197 ? -7.539 33.781 10.141 1 94.31 197 GLY B O 1
ATOM 6974 N N . GLY B 1 198 ? -7.074 34.406 12.242 1 93.56 198 GLY B N 1
ATOM 6975 C CA . GLY B 1 198 ? -5.859 33.594 12.266 1 93.56 198 GLY B CA 1
ATOM 6976 C C . GLY B 1 198 ? -6.121 32.125 12.125 1 93.56 198 GLY B C 1
ATOM 6977 O O . GLY B 1 198 ? -5.461 31.438 11.336 1 93.56 198 GLY B O 1
ATOM 6978 N N . GLN B 1 199 ? -7.07 31.609 12.82 1 93.12 199 GLN B N 1
ATOM 6979 C CA . GLN B 1 199 ? -7.426 30.188 12.734 1 93.12 199 GLN B CA 1
ATOM 6980 C C . GLN B 1 199 ? -8.016 29.859 11.367 1 93.12 199 GLN B C 1
ATOM 6982 O O . GLN B 1 199 ? -7.812 28.75 10.852 1 93.12 199 GLN B O 1
ATOM 6987 N N . ALA B 1 200 ? -8.734 30.766 10.867 1 95.31 200 ALA B N 1
ATOM 6988 C CA . ALA B 1 200 ? -9.336 30.547 9.555 1 95.31 200 ALA B CA 1
ATOM 6989 C C . ALA B 1 200 ? -8.266 30.344 8.484 1 95.31 200 ALA B C 1
ATOM 6991 O O . ALA B 1 200 ? -8.453 29.562 7.555 1 95.31 200 ALA B O 1
ATOM 6992 N N . SER B 1 201 ? -7.199 31.016 8.602 1 94.31 201 SER B N 1
ATOM 6993 C CA . SER B 1 201 ? -6.125 30.891 7.617 1 94.31 201 SER B CA 1
ATOM 6994 C C . SER B 1 201 ? -5.527 29.484 7.633 1 94.31 201 SER B C 1
ATOM 6996 O O . SER B 1 201 ? -4.973 29.031 6.629 1 94.31 201 SER B O 1
ATOM 6998 N N . LEU B 1 202 ? -5.625 28.812 8.719 1 91.94 202 LEU B N 1
ATOM 6999 C CA . LEU B 1 202 ? -5.105 27.453 8.844 1 91.94 202 LEU B CA 1
ATOM 7000 C C . LEU B 1 202 ? -6.168 26.438 8.453 1 91.94 202 LEU B C 1
ATOM 7002 O O . LEU B 1 202 ? -5.871 25.453 7.766 1 91.94 202 LEU B O 1
ATOM 7006 N N . ARG B 1 203 ? -7.379 26.656 8.773 1 92.31 203 ARG B N 1
ATOM 7007 C CA . ARG B 1 203 ? -8.414 25.641 8.68 1 92.31 203 ARG B CA 1
ATOM 7008 C C . ARG B 1 203 ? -9.148 25.734 7.344 1 92.31 203 ARG B C 1
ATOM 7010 O O . ARG B 1 203 ? -9.992 24.891 7.035 1 92.31 203 ARG B O 1
ATOM 7017 N N . VAL B 1 204 ? -8.844 26.672 6.613 1 94.25 204 VAL B N 1
ATOM 7018 C CA . VAL B 1 204 ? -9.492 26.812 5.312 1 94.25 204 VAL B CA 1
ATOM 7019 C C . VAL B 1 204 ? -9.141 25.625 4.422 1 94.25 204 VAL B C 1
ATOM 7021 O O . VAL B 1 204 ? -9.938 25.219 3.572 1 94.25 204 VAL B O 1
ATOM 7024 N N . ILE B 1 205 ? -8.016 25.047 4.641 1 91.94 205 ILE B N 1
ATOM 7025 C CA . ILE B 1 205 ? -7.559 23.922 3.836 1 91.94 205 ILE B CA 1
ATOM 7026 C C . ILE B 1 205 ? -7.906 22.609 4.543 1 91.94 205 ILE B C 1
ATOM 7028 O O . ILE B 1 205 ? -7.488 22.375 5.68 1 91.94 205 ILE B O 1
ATOM 7032 N N . SER B 1 206 ? -8.75 21.812 3.889 1 88.88 206 SER B N 1
ATOM 7033 C CA . SER B 1 206 ? -9.102 20.5 4.414 1 88.88 206 SER B CA 1
ATOM 7034 C C . SER B 1 206 ? -8.852 19.406 3.375 1 88.88 206 SER B C 1
ATOM 7036 O O . SER B 1 206 ? -8.773 19.688 2.178 1 88.88 206 SER B O 1
ATOM 7038 N N . GLU B 1 207 ? -8.648 18.234 3.92 1 87.69 207 GLU B N 1
ATOM 7039 C CA . GLU B 1 207 ? -8.438 17.062 3.08 1 87.69 207 GLU B CA 1
ATOM 7040 C C . GLU B 1 207 ? -9.695 16.203 2.992 1 87.69 207 GLU B C 1
ATOM 7042 O O . GLU B 1 207 ? -10.25 15.797 4.016 1 87.69 207 GLU B O 1
ATOM 7047 N N . GLU B 1 208 ? -10.156 16.031 1.711 1 86.5 208 GLU B N 1
ATOM 7048 C CA . GLU B 1 208 ? -11.32 15.172 1.503 1 86.5 208 GLU B CA 1
ATOM 7049 C C . GLU B 1 208 ? -11.102 14.211 0.337 1 86.5 208 GLU B C 1
ATOM 7051 O O . GLU B 1 208 ? -10.367 14.523 -0.601 1 86.5 208 GLU B O 1
ATOM 7056 N N . PRO B 1 209 ? -11.727 13.039 0.485 1 85.69 209 PRO B N 1
ATOM 7057 C CA . PRO B 1 209 ? -11.602 12.102 -0.633 1 85.69 209 PRO B CA 1
ATOM 7058 C C . PRO B 1 209 ? -12.383 12.555 -1.867 1 85.69 209 PRO B C 1
ATOM 7060 O O . PRO B 1 209 ? -13.461 13.148 -1.741 1 85.69 209 PRO B O 1
ATOM 7063 N N . PHE B 1 210 ? -11.844 12.375 -3.078 1 79.06 210 PHE B N 1
ATOM 7064 C CA . PHE B 1 210 ? -12.508 12.688 -4.336 1 79.06 210 PHE B CA 1
ATOM 7065 C C . PHE B 1 210 ? -13.617 11.688 -4.625 1 79.06 210 PHE B C 1
ATOM 7067 O O . PHE B 1 210 ? -13.375 10.477 -4.676 1 79.06 210 PHE B O 1
ATOM 7074 N N . ALA B 1 211 ? -14.859 11.922 -4.613 1 71.75 211 ALA B N 1
ATOM 7075 C CA . ALA B 1 211 ? -15.961 10.969 -4.684 1 71.75 211 ALA B CA 1
ATOM 7076 C C . ALA B 1 211 ? -16.719 11.102 -5.996 1 71.75 211 ALA B C 1
ATOM 7078 O O . ALA B 1 211 ? -17.938 10.891 -6.043 1 71.75 211 ALA B O 1
ATOM 7079 N N . THR B 1 212 ? -16.172 11.391 -7.145 1 78.44 212 THR B N 1
ATOM 7080 C CA . THR B 1 212 ? -17 11.422 -8.352 1 78.44 212 THR B CA 1
ATOM 7081 C C . THR B 1 212 ? -17.016 10.047 -9.023 1 78.44 212 THR B C 1
ATOM 7083 O O . THR B 1 212 ? -15.969 9.469 -9.305 1 78.44 212 THR B O 1
ATOM 7086 N N . TYR B 1 213 ? -18.328 9.594 -9.242 1 83.12 213 TYR B N 1
ATOM 7087 C CA . TYR B 1 213 ? -18.547 8.297 -9.875 1 83.12 213 TYR B CA 1
ATOM 7088 C C . TYR B 1 213 ? -18.516 8.422 -11.398 1 83.12 213 TYR B C 1
ATOM 7090 O O . TYR B 1 213 ? -19 9.398 -11.953 1 83.12 213 TYR B O 1
ATOM 7098 N N . SER B 1 214 ? -17.75 7.621 -12.047 1 86.56 214 SER B N 1
ATOM 7099 C CA . SER B 1 214 ? -17.781 7.512 -13.5 1 86.56 214 SER B CA 1
ATOM 7100 C C . SER B 1 214 ? -18.047 6.078 -13.945 1 86.56 214 SER B C 1
ATOM 7102 O O . SER B 1 214 ? -17.812 5.133 -13.188 1 86.56 214 SER B O 1
ATOM 7104 N N . THR B 1 215 ? -18.672 5.895 -15.07 1 91.94 215 THR B N 1
ATOM 7105 C CA . THR B 1 215 ? -18.953 4.574 -15.617 1 91.94 215 THR B CA 1
ATOM 7106 C C . THR B 1 215 ? -17.719 4.012 -16.328 1 91.94 215 THR B C 1
ATOM 7108 O O . THR B 1 215 ? -16.969 4.754 -16.969 1 91.94 215 THR B O 1
ATOM 7111 N N . TRP B 1 216 ? -17.453 2.748 -16.109 1 90.44 216 TRP B N 1
ATOM 7112 C CA . TRP B 1 216 ? -16.359 2.09 -16.812 1 90.44 216 TRP B CA 1
ATOM 7113 C C . TRP B 1 216 ? -16.859 0.877 -17.578 1 90.44 216 TRP B C 1
ATOM 7115 O O . TRP B 1 216 ? -17.953 0.375 -17.328 1 90.44 216 TRP B O 1
ATOM 7125 N N . HIS B 1 217 ? -16.156 0.548 -18.656 1 91.75 217 HIS B N 1
ATOM 7126 C CA . HIS B 1 217 ? -16.422 -0.633 -19.469 1 91.75 217 HIS B CA 1
ATOM 7127 C C . HIS B 1 217 ? -15.227 -1.586 -19.469 1 91.75 217 HIS B C 1
ATOM 7129 O O . HIS B 1 217 ? -14.078 -1.146 -19.422 1 91.75 217 HIS B O 1
ATOM 7135 N N . GLY B 1 218 ? -15.555 -2.82 -19.391 1 89.5 218 GLY B N 1
ATOM 7136 C CA . GLY B 1 218 ? -14.5 -3.822 -19.422 1 89.5 218 GLY B CA 1
ATOM 7137 C C . GLY B 1 218 ? -15 -5.191 -19.844 1 89.5 218 GLY B C 1
ATOM 7138 O O . GLY B 1 218 ? -16.109 -5.324 -20.359 1 89.5 218 GLY B O 1
ATOM 7139 N N . ARG B 1 219 ? -14.062 -6.102 -19.812 1 88.81 219 ARG B N 1
ATOM 7140 C CA . ARG B 1 219 ? -14.391 -7.473 -20.188 1 88.81 219 ARG B CA 1
ATOM 7141 C C . ARG B 1 219 ? -13.969 -8.461 -19.109 1 88.81 219 ARG B C 1
ATOM 7143 O O . ARG B 1 219 ? -13.008 -8.211 -18.375 1 88.81 219 ARG B O 1
ATOM 7150 N N . THR B 1 220 ? -14.781 -9.469 -18.984 1 90.94 220 THR B N 1
ATOM 7151 C CA . THR B 1 220 ? -14.461 -10.602 -18.141 1 90.94 220 THR B CA 1
ATOM 7152 C C . THR B 1 220 ? -14.688 -11.922 -18.875 1 90.94 220 THR B C 1
ATOM 7154 O O . THR B 1 220 ? -15.156 -11.922 -20.016 1 90.94 220 THR B O 1
ATOM 7157 N N . LEU B 1 221 ? -14.219 -12.961 -18.281 1 89.94 221 LEU B N 1
ATOM 7158 C CA . LEU B 1 221 ? -14.359 -14.273 -18.906 1 89.94 221 LEU B CA 1
ATOM 7159 C C . LEU B 1 221 ? -15.812 -14.734 -18.875 1 89.94 221 LEU B C 1
ATOM 7161 O O . LEU B 1 221 ? -16.484 -14.586 -17.844 1 89.94 221 LEU B O 1
ATOM 7165 N N . ASP B 1 222 ? -16.25 -15.18 -20.031 1 88.25 222 ASP B N 1
ATOM 7166 C CA . ASP B 1 222 ? -17.562 -15.844 -20.078 1 88.25 222 ASP B CA 1
ATOM 7167 C C . ASP B 1 222 ? -17.438 -17.312 -19.703 1 88.25 222 ASP B C 1
ATOM 7169 O O . ASP B 1 222 ? -16.953 -18.125 -20.484 1 88.25 222 ASP B O 1
ATOM 7173 N N . GLY B 1 223 ? -17.922 -17.656 -18.594 1 86 223 GLY B N 1
ATOM 7174 C CA . GLY B 1 223 ? -17.812 -19.016 -18.078 1 86 223 GLY B CA 1
ATOM 7175 C C . GLY B 1 223 ? -18.578 -20.016 -18.922 1 86 223 GLY B C 1
ATOM 7176 O O . GLY B 1 223 ? -18.406 -21.234 -18.766 1 86 223 GLY B O 1
ATOM 7177 N N . THR B 1 224 ? -19.391 -19.578 -19.812 1 85.5 224 THR B N 1
ATOM 7178 C CA . THR B 1 224 ? -20.172 -20.469 -20.672 1 85.5 224 THR B CA 1
ATOM 7179 C C . THR B 1 224 ? -19.625 -20.484 -22.094 1 85.5 224 THR B C 1
ATOM 7181 O O . THR B 1 224 ? -20.328 -20.859 -23.031 1 85.5 224 THR B O 1
ATOM 7184 N N . GLY B 1 225 ? -18.453 -20.109 -22.266 1 80 225 GLY B N 1
ATOM 7185 C CA . GLY B 1 225 ? -17.828 -20.078 -23.578 1 80 225 GLY B CA 1
ATOM 7186 C C . GLY B 1 225 ? -17.641 -21.469 -24.172 1 80 225 GLY B C 1
ATOM 7187 O O . GLY B 1 225 ? -17.797 -22.469 -23.484 1 80 225 GLY B O 1
ATOM 7188 N N . PRO B 1 226 ? -17.312 -21.516 -25.375 1 80.38 226 PRO B N 1
ATOM 7189 C CA . PRO B 1 226 ? -17.25 -22.797 -26.062 1 80.38 226 PRO B CA 1
ATOM 7190 C C . PRO B 1 226 ? -15.984 -23.594 -25.719 1 80.38 226 PRO B C 1
ATOM 7192 O O . PRO B 1 226 ? -14.93 -23 -25.484 1 80.38 226 PRO B O 1
ATOM 7195 N N . PHE B 1 227 ? -16.219 -24.938 -25.703 1 84.12 227 PHE B N 1
ATOM 7196 C CA . PHE B 1 227 ? -15.125 -25.875 -25.562 1 84.12 227 PHE B CA 1
ATOM 7197 C C . PHE B 1 227 ? -14.43 -26.094 -26.906 1 84.12 227 PHE B C 1
ATOM 7199 O O . PHE B 1 227 ? -15.094 -26.312 -27.922 1 84.12 227 PHE B O 1
ATOM 7206 N N . ARG B 1 228 ? -13.094 -26.062 -27.062 1 78.69 228 ARG B N 1
ATOM 7207 C CA . ARG B 1 228 ? -12.445 -25.812 -28.344 1 78.69 228 ARG B CA 1
ATOM 7208 C C . ARG B 1 228 ? -11.664 -27.031 -28.812 1 78.69 228 ARG B C 1
ATOM 7210 O O . ARG B 1 228 ? -10.867 -26.953 -29.734 1 78.69 228 ARG B O 1
ATOM 7217 N N . HIS B 1 229 ? -11.758 -28.141 -28.141 1 82.69 229 HIS B N 1
ATOM 7218 C CA . HIS B 1 229 ? -11.008 -29.297 -28.641 1 82.69 229 HIS B CA 1
ATOM 7219 C C . HIS B 1 229 ? -11.812 -30.578 -28.516 1 82.69 229 HIS B C 1
ATOM 7221 O O . HIS B 1 229 ? -12.688 -30.688 -27.641 1 82.69 229 HIS B O 1
ATOM 7227 N N . GLY B 1 230 ? -11.523 -31.484 -29.453 1 79.81 230 GLY B N 1
ATOM 7228 C CA . GLY B 1 230 ? -12.227 -32.75 -29.484 1 79.81 230 GLY B CA 1
ATOM 7229 C C . GLY B 1 230 ? -11.469 -33.875 -28.766 1 79.81 230 GLY B C 1
ATOM 7230 O O . GLY B 1 230 ? -11.586 -35.031 -29.141 1 79.81 230 GLY B O 1
ATOM 7231 N N . GLY B 1 231 ? -10.695 -33.5 -27.859 1 80 231 GLY B N 1
ATOM 7232 C CA . GLY B 1 231 ? -9.891 -34.5 -27.156 1 80 231 GLY B CA 1
ATOM 7233 C C . GLY B 1 231 ? -8.398 -34.281 -27.328 1 80 231 GLY B C 1
ATOM 7234 O O . GLY B 1 231 ? -7.969 -33.5 -28.188 1 80 231 GLY B O 1
ATOM 7235 N N . ALA B 1 232 ? -7.676 -35.031 -26.594 1 77.19 232 ALA B N 1
ATOM 7236 C CA . ALA B 1 232 ? -6.23 -34.812 -26.531 1 77.19 232 ALA B CA 1
ATOM 7237 C C . ALA B 1 232 ? -5.559 -35.25 -27.844 1 77.19 232 ALA B C 1
ATOM 7239 O O . ALA B 1 232 ? -4.496 -34.719 -28.188 1 77.19 232 ALA B O 1
ATOM 7240 N N . PHE B 1 233 ? -6.258 -36.094 -28.609 1 75.62 233 PHE B N 1
ATOM 7241 C CA . PHE B 1 233 ? -5.613 -36.656 -29.781 1 75.62 233 PHE B CA 1
ATOM 7242 C C . PHE B 1 233 ? -6.125 -35.969 -31.047 1 75.62 233 PHE B C 1
ATOM 7244 O O . PHE B 1 233 ? -5.645 -36.25 -32.156 1 75.62 233 PHE B O 1
ATOM 7251 N N . SER B 1 234 ? -6.996 -35.094 -30.812 1 78.12 234 SER B N 1
ATOM 7252 C CA . SER B 1 234 ? -7.434 -34.281 -31.953 1 78.12 234 SER B CA 1
ATOM 7253 C C . SER B 1 234 ? -6.391 -33.219 -32.312 1 78.12 234 SER B C 1
ATOM 7255 O O . SER B 1 234 ? -5.516 -32.906 -31.516 1 78.12 234 SER B O 1
ATOM 7257 N N . SER B 1 235 ? -6.359 -32.781 -33.531 1 73.69 235 SER B N 1
ATOM 7258 C CA . SER B 1 235 ? -5.426 -31.75 -34 1 73.69 235 SER B CA 1
ATOM 7259 C C . SER B 1 235 ? -5.48 -30.531 -33.094 1 73.69 235 SER B C 1
ATOM 7261 O O . SER B 1 235 ? -4.438 -30.016 -32.656 1 73.69 235 SER B O 1
ATOM 7263 N N . SER B 1 236 ? -6.711 -30.141 -32.75 1 77.62 236 SER B N 1
ATOM 7264 C CA . SER B 1 236 ? -6.871 -28.984 -31.875 1 77.62 236 SER B CA 1
ATOM 7265 C C . SER B 1 236 ? -6.457 -29.312 -30.453 1 77.62 236 SER B C 1
ATOM 7267 O O . SER B 1 236 ? -5.902 -28.469 -29.75 1 77.62 236 SER B O 1
ATOM 7269 N N . GLY B 1 237 ? -6.715 -30.562 -30.062 1 81 237 GLY B N 1
ATOM 7270 C CA . GLY B 1 237 ? -6.344 -30.984 -28.719 1 81 237 GLY B CA 1
ATOM 7271 C C . GLY B 1 237 ? -4.844 -31 -28.484 1 81 237 GLY B C 1
ATOM 7272 O O . GLY B 1 237 ? -4.363 -30.578 -27.438 1 81 237 GLY B O 1
ATOM 7273 N N . LYS B 1 238 ? -4.129 -31.422 -29.453 1 76.69 238 LYS B N 1
ATOM 7274 C CA . LYS B 1 238 ? -2.674 -31.484 -29.344 1 76.69 238 LYS B CA 1
ATOM 7275 C C . LYS B 1 238 ? -2.078 -30.094 -29.156 1 76.69 238 LYS B C 1
ATOM 7277 O O . LYS B 1 238 ? -1.04 -29.938 -28.516 1 76.69 238 LYS B O 1
ATOM 7282 N N . ASP B 1 239 ? -2.814 -29.156 -29.672 1 77.19 239 ASP B N 1
ATOM 7283 C CA . ASP B 1 239 ? -2.322 -27.781 -29.641 1 77.19 239 ASP B CA 1
ATOM 7284 C C . ASP B 1 239 ? -2.65 -27.125 -28.297 1 77.19 239 ASP B C 1
ATOM 7286 O O . ASP B 1 239 ? -1.833 -26.375 -27.75 1 77.19 239 ASP B O 1
ATOM 7290 N N . ILE B 1 240 ? -3.816 -27.422 -27.75 1 81.88 240 ILE B N 1
ATOM 7291 C CA . ILE B 1 240 ? -4.297 -26.562 -26.672 1 81.88 240 ILE B CA 1
ATOM 7292 C C . ILE B 1 240 ? -4.285 -27.328 -25.359 1 81.88 240 ILE B C 1
ATOM 7294 O O . ILE B 1 240 ? -4.27 -26.719 -24.281 1 81.88 240 ILE B O 1
ATOM 7298 N N . VAL B 1 241 ? -4.336 -28.656 -25.359 1 86 241 VAL B N 1
ATOM 7299 C CA . VAL B 1 241 ? -4.504 -29.453 -24.156 1 86 241 VAL B CA 1
ATOM 7300 C C . VAL B 1 241 ? -3.314 -29.234 -23.219 1 86 241 VAL B C 1
ATOM 7302 O O . VAL B 1 241 ? -3.486 -29.109 -22 1 86 241 VAL B O 1
ATOM 7305 N N . PRO B 1 242 ? -2.064 -29.125 -23.734 1 81.19 242 PRO B N 1
ATOM 7306 C CA . PRO B 1 242 ? -0.96 -28.844 -22.812 1 81.19 242 PRO B CA 1
ATOM 7307 C C . PRO B 1 242 ? -1.148 -27.531 -22.031 1 81.19 242 PRO B C 1
ATOM 7309 O O . PRO B 1 242 ? -0.807 -27.453 -20.859 1 81.19 242 PRO B O 1
ATOM 7312 N N . ALA B 1 243 ? -1.661 -26.547 -22.719 1 83.81 243 ALA B N 1
ATOM 7313 C CA . ALA B 1 243 ? -1.915 -25.266 -22.062 1 83.81 243 ALA B CA 1
ATOM 7314 C C . ALA B 1 243 ? -3.008 -25.406 -21 1 83.81 243 ALA B C 1
ATOM 7316 O O . ALA B 1 243 ? -2.934 -24.797 -19.938 1 83.81 243 ALA B O 1
ATOM 7317 N N . ILE B 1 244 ? -3.996 -26.203 -21.281 1 89.19 244 ILE B N 1
ATOM 7318 C CA . ILE B 1 244 ? -5.094 -26.453 -20.359 1 89.19 244 ILE B CA 1
ATOM 7319 C C . ILE B 1 244 ? -4.57 -27.156 -19.109 1 89.19 244 ILE B C 1
ATOM 7321 O O . ILE B 1 244 ? -4.852 -26.75 -17.984 1 89.19 244 ILE B O 1
ATOM 7325 N N . VAL B 1 245 ? -3.826 -28.172 -19.312 1 86 245 VAL B N 1
ATOM 7326 C CA . VAL B 1 245 ? -3.279 -28.969 -18.219 1 86 245 VAL B CA 1
ATOM 7327 C C . VAL B 1 245 ? -2.312 -28.109 -17.391 1 86 245 VAL B C 1
ATOM 7329 O O . VAL B 1 245 ? -2.287 -28.203 -16.172 1 86 245 VAL B O 1
ATOM 7332 N N . GLY B 1 246 ? -1.554 -27.312 -18.094 1 82.06 246 GLY B N 1
ATOM 7333 C CA . GLY B 1 246 ? -0.663 -26.406 -17.391 1 82.06 246 GLY B CA 1
ATOM 7334 C C . GLY B 1 246 ? -1.395 -25.438 -16.484 1 82.06 246 GLY B C 1
ATOM 7335 O O . GLY B 1 246 ? -0.996 -25.234 -15.336 1 82.06 246 GLY B O 1
ATOM 7336 N N . ALA B 1 247 ? -2.412 -24.844 -16.969 1 87 247 ALA B N 1
ATOM 7337 C CA . ALA B 1 247 ? -3.211 -23.906 -16.172 1 87 247 ALA B CA 1
ATOM 7338 C C . ALA B 1 247 ? -3.871 -24.609 -15 1 87 247 ALA B C 1
ATOM 7340 O O . ALA B 1 247 ? -3.91 -24.078 -13.891 1 87 247 ALA B O 1
ATOM 7341 N N . PHE B 1 248 ? -4.395 -25.812 -15.219 1 91.19 248 PHE B N 1
ATOM 7342 C CA . PHE B 1 248 ? -5.051 -26.594 -14.188 1 91.19 248 PHE B CA 1
ATOM 7343 C C . PHE B 1 248 ? -4.059 -27 -13.102 1 91.19 248 PHE B C 1
ATOM 7345 O O . PHE B 1 248 ? -4.352 -26.891 -11.914 1 91.19 248 PHE B O 1
ATOM 7352 N N . THR B 1 249 ? -2.936 -27.438 -13.508 1 85.12 249 THR B N 1
ATOM 7353 C CA . THR B 1 249 ? -1.899 -27.844 -12.57 1 85.12 249 THR B CA 1
ATOM 7354 C C . THR B 1 249 ? -1.428 -26.656 -11.727 1 85.12 249 THR B C 1
ATOM 7356 O O . THR B 1 249 ? -1.196 -26.812 -10.523 1 85.12 249 THR B O 1
ATOM 7359 N N . ALA B 1 250 ? -1.253 -25.562 -12.383 1 82.81 250 ALA B N 1
ATOM 7360 C CA . ALA B 1 250 ? -0.849 -24.375 -11.656 1 82.81 250 ALA B CA 1
ATOM 7361 C C . ALA B 1 250 ? -1.865 -24.016 -10.57 1 82.81 250 ALA B C 1
ATOM 7363 O O . ALA B 1 250 ? -1.491 -23.656 -9.453 1 82.81 250 ALA B O 1
ATOM 7364 N N . ALA B 1 251 ? -3.1 -24.125 -10.836 1 89.25 251 ALA B N 1
ATOM 7365 C CA . ALA B 1 251 ? -4.156 -23.844 -9.867 1 89.25 251 ALA B CA 1
ATOM 7366 C C . ALA B 1 251 ? -4.156 -24.859 -8.734 1 89.25 251 ALA B C 1
ATOM 7368 O O . ALA B 1 251 ? -4.266 -24.5 -7.562 1 89.25 251 ALA B O 1
ATOM 7369 N N . LEU B 1 252 ? -3.98 -26.109 -9.094 1 89.38 252 LEU B N 1
ATOM 7370 C CA . LEU B 1 252 ? -4.027 -27.188 -8.125 1 89.38 252 LEU B CA 1
ATOM 7371 C C . LEU B 1 252 ? -2.799 -27.172 -7.219 1 89.38 252 LEU B C 1
ATOM 7373 O O . LEU B 1 252 ? -2.873 -27.562 -6.055 1 89.38 252 LEU B O 1
ATOM 7377 N N . SER B 1 253 ? -1.71 -26.703 -7.727 1 82.44 253 SER B N 1
ATOM 7378 C CA . SER B 1 253 ? -0.452 -26.734 -6.988 1 82.44 253 SER B CA 1
ATOM 7379 C C . SER B 1 253 ? -0.314 -25.5 -6.098 1 82.44 253 SER B C 1
ATOM 7381 O O . SER B 1 253 ? 0.64 -25.391 -5.324 1 82.44 253 SER B O 1
ATOM 7383 N N . SER B 1 254 ? -1.261 -24.625 -6.195 1 82.88 254 SER B N 1
ATOM 7384 C CA . SER B 1 254 ? -1.211 -23.438 -5.367 1 82.88 254 SER B CA 1
ATOM 7385 C C . SER B 1 254 ? -1.354 -23.781 -3.887 1 82.88 254 SER B C 1
ATOM 7387 O O . SER B 1 254 ? -2.004 -24.766 -3.535 1 82.88 254 SER B O 1
ATOM 7389 N N . PRO B 1 255 ? -0.772 -22.984 -3.008 1 81.44 255 PRO B N 1
ATOM 7390 C CA . PRO B 1 255 ? -0.893 -23.234 -1.57 1 81.44 255 PRO B CA 1
ATOM 7391 C C . PRO B 1 255 ? -2.312 -23.031 -1.052 1 81.44 255 PRO B C 1
ATOM 7393 O O . PRO B 1 255 ? -3.148 -22.453 -1.747 1 81.44 255 PRO B O 1
ATOM 7396 N N . ALA B 1 256 ? -2.518 -23.516 0.144 1 83.75 256 ALA B N 1
ATOM 7397 C CA . ALA B 1 256 ? -3.842 -23.422 0.755 1 83.75 256 ALA B CA 1
ATOM 7398 C C . ALA B 1 256 ? -4.281 -21.984 0.92 1 83.75 256 ALA B C 1
ATOM 7400 O O . ALA B 1 256 ? -5.461 -21.656 0.756 1 83.75 256 ALA B O 1
ATOM 7401 N N . SER B 1 257 ? -3.332 -21.078 1.181 1 83.06 257 SER B N 1
ATOM 7402 C CA . SER B 1 257 ? -3.662 -19.672 1.387 1 83.06 257 SER B CA 1
ATOM 7403 C C . SER B 1 257 ? -4.242 -19.047 0.122 1 83.06 257 SER B C 1
ATOM 7405 O O . SER B 1 257 ? -5.109 -18.172 0.196 1 83.06 257 SER B O 1
ATOM 7407 N N . ILE B 1 258 ? -3.799 -19.516 -0.993 1 86.38 258 ILE B N 1
ATOM 7408 C CA . ILE B 1 258 ? -4.297 -19.016 -2.266 1 86.38 258 ILE B CA 1
ATOM 7409 C C . ILE B 1 258 ? -5.605 -19.703 -2.627 1 86.38 258 ILE B C 1
ATOM 7411 O O . ILE B 1 258 ? -6.535 -19.078 -3.137 1 86.38 258 ILE B O 1
ATOM 7415 N N . LYS B 1 259 ? -5.68 -20.984 -2.373 1 90.44 259 LYS B N 1
ATOM 7416 C CA . LYS B 1 259 ? -6.895 -21.734 -2.682 1 90.44 259 LYS B CA 1
ATOM 7417 C C . LYS B 1 259 ? -8.086 -21.203 -1.893 1 90.44 259 LYS B C 1
ATOM 7419 O O . LYS B 1 259 ? -9.211 -21.156 -2.402 1 90.44 259 LYS B O 1
ATOM 7424 N N . GLU B 1 260 ? -7.812 -20.75 -0.741 1 90.44 260 GLU B N 1
ATOM 7425 C CA . GLU B 1 260 ? -8.883 -20.281 0.13 1 90.44 260 GLU B CA 1
ATOM 7426 C C . GLU B 1 260 ? -9.078 -18.766 -0.01 1 90.44 260 GLU B C 1
ATOM 7428 O O . GLU B 1 260 ? -10.031 -18.203 0.535 1 90.44 260 GLU B O 1
ATOM 7433 N N . ALA B 1 261 ? -8.25 -18.188 -0.751 1 91 261 ALA B N 1
ATOM 7434 C CA . ALA B 1 261 ? -8.352 -16.75 -0.944 1 91 261 ALA B CA 1
ATOM 7435 C C . ALA B 1 261 ? -9.406 -16.406 -1.996 1 91 261 ALA B C 1
ATOM 7437 O O . ALA B 1 261 ? -9.828 -17.281 -2.76 1 91 261 ALA B O 1
ATOM 7438 N N . SER B 1 262 ? -9.758 -15.133 -1.999 1 94.25 262 SER B N 1
ATOM 7439 C CA . SER B 1 262 ? -10.789 -14.656 -2.922 1 94.25 262 SER B CA 1
ATOM 7440 C C . SER B 1 262 ? -10.227 -14.484 -4.328 1 94.25 262 SER B C 1
ATOM 7442 O O . SER B 1 262 ? -10.984 -14.328 -5.289 1 94.25 262 SER B O 1
ATOM 7444 N N . ARG B 1 263 ? -8.938 -14.617 -4.441 1 92.81 263 ARG B N 1
ATOM 7445 C CA . ARG B 1 263 ? -8.266 -14.477 -5.73 1 92.81 263 ARG B CA 1
ATOM 7446 C C . ARG B 1 263 ? -7.289 -15.625 -5.969 1 92.81 263 ARG B C 1
ATOM 7448 O O . ARG B 1 263 ? -6.77 -16.203 -5.02 1 92.81 263 ARG B O 1
ATOM 7455 N N . ASP B 1 264 ? -7.129 -15.883 -7.195 1 90.69 264 ASP B N 1
ATOM 7456 C CA . ASP B 1 264 ? -6.16 -16.922 -7.496 1 90.69 264 ASP B CA 1
ATOM 7457 C C . ASP B 1 264 ? -4.742 -16.359 -7.559 1 90.69 264 ASP B C 1
ATOM 7459 O O . ASP B 1 264 ? -4.512 -15.211 -7.195 1 90.69 264 ASP B O 1
ATOM 7463 N N . ALA B 1 265 ? -3.758 -17.141 -7.891 1 81.75 265 ALA B N 1
ATOM 7464 C CA . ALA B 1 265 ? -2.344 -16.781 -7.84 1 81.75 265 ALA B CA 1
ATOM 7465 C C . ALA B 1 265 ? -2.033 -15.648 -8.82 1 81.75 265 ALA B C 1
ATOM 7467 O O . ALA B 1 265 ? -1.03 -14.953 -8.672 1 81.75 265 ALA B O 1
ATOM 7468 N N . PHE B 1 266 ? -2.934 -15.484 -9.812 1 82.62 266 PHE B N 1
ATOM 7469 C CA . PHE B 1 266 ? -2.672 -14.484 -10.836 1 82.62 266 PHE B CA 1
ATOM 7470 C C . PHE B 1 266 ? -3.551 -13.258 -10.633 1 82.62 266 PHE B C 1
ATOM 7472 O O . PHE B 1 266 ? -3.584 -12.367 -11.484 1 82.62 266 PHE B O 1
ATOM 7479 N N . GLY B 1 267 ? -4.316 -13.266 -9.586 1 86.38 267 GLY B N 1
ATOM 7480 C CA . GLY B 1 267 ? -5.113 -12.109 -9.227 1 86.38 267 GLY B CA 1
ATOM 7481 C C . GLY B 1 267 ? -6.527 -12.156 -9.781 1 86.38 267 GLY B C 1
ATOM 7482 O O . GLY B 1 267 ? -7.262 -11.164 -9.703 1 86.38 267 GLY B O 1
ATOM 7483 N N . ASN B 1 268 ? -6.934 -13.227 -10.352 1 92.06 268 ASN B N 1
ATOM 7484 C CA . ASN B 1 268 ? -8.289 -13.367 -10.883 1 92.06 268 ASN B CA 1
ATOM 7485 C C . ASN B 1 268 ? -9.305 -13.617 -9.766 1 92.06 268 ASN B C 1
ATOM 7487 O O . ASN B 1 268 ? -9.008 -14.336 -8.805 1 92.06 268 ASN B O 1
ATOM 7491 N N . VAL B 1 269 ? -10.445 -13.109 -9.969 1 95.06 269 VAL B N 1
ATOM 7492 C CA . VAL B 1 269 ? -11.453 -13.156 -8.914 1 95.06 269 VAL B CA 1
ATOM 7493 C C . VAL B 1 269 ? -12.141 -14.516 -8.922 1 95.06 269 VAL B C 1
ATOM 7495 O O . VAL B 1 269 ? -12.539 -15.016 -9.977 1 95.06 269 VAL B O 1
ATOM 7498 N N . LYS B 1 270 ? -12.25 -15.094 -7.793 1 96.06 270 LYS B N 1
ATOM 7499 C CA . LYS B 1 270 ? -12.984 -16.344 -7.648 1 96.06 270 LYS B CA 1
ATOM 7500 C C . LYS B 1 270 ? -14.406 -16.094 -7.164 1 96.06 270 LYS B C 1
ATOM 7502 O O . LYS B 1 270 ? -14.648 -15.156 -6.395 1 96.06 270 LYS B O 1
ATOM 7507 N N . ILE B 1 271 ? -15.281 -16.953 -7.621 1 96.56 271 ILE B N 1
ATOM 7508 C CA . ILE B 1 271 ? -16.688 -16.844 -7.223 1 96.56 271 ILE B CA 1
ATOM 7509 C C . ILE B 1 271 ? -16.984 -17.875 -6.141 1 96.56 271 ILE B C 1
ATOM 7511 O O . ILE B 1 271 ? -16.781 -19.078 -6.336 1 96.56 271 ILE B O 1
ATOM 7515 N N . PRO B 1 272 ? -17.5 -17.453 -5.039 1 96.5 272 PRO B N 1
ATOM 7516 C CA . PRO B 1 272 ? -17.859 -18.406 -3.986 1 96.5 272 PRO B CA 1
ATOM 7517 C C . PRO B 1 272 ? -19.047 -19.281 -4.355 1 96.5 272 PRO B C 1
ATOM 7519 O O . PRO B 1 272 ? -19.922 -18.859 -5.117 1 96.5 272 PRO B O 1
ATOM 7522 N N . MET B 1 273 ? -19.031 -20.469 -3.787 1 96.5 273 MET B N 1
ATOM 7523 C CA . MET B 1 273 ? -20.188 -21.344 -3.928 1 96.5 273 MET B CA 1
ATOM 7524 C C . MET B 1 273 ? -21.344 -20.844 -3.082 1 96.5 273 MET B C 1
ATOM 7526 O O . MET B 1 273 ? -21.156 -20.453 -1.927 1 96.5 273 MET B O 1
ATOM 7530 N N . ILE B 1 274 ? -22.469 -20.875 -3.67 1 95 274 ILE B N 1
ATOM 7531 C CA . ILE B 1 274 ? -23.625 -20.328 -2.973 1 95 274 ILE B CA 1
ATOM 7532 C C . ILE B 1 274 ? -24.25 -21.406 -2.088 1 95 274 ILE B C 1
ATOM 7534 O O . ILE B 1 274 ? -24.891 -21.094 -1.084 1 95 274 ILE B O 1
ATOM 7538 N N . GLU B 1 275 ? -24.062 -22.688 -2.395 1 93.69 275 GLU B N 1
ATOM 7539 C CA . GLU B 1 275 ? -24.719 -23.812 -1.712 1 93.69 275 GLU B CA 1
ATOM 7540 C C . GLU B 1 275 ? -24.312 -23.859 -0.239 1 93.69 275 GLU B C 1
ATOM 7542 O O . GLU B 1 275 ? -25.172 -24 0.636 1 93.69 275 GLU B O 1
ATOM 7547 N N . PRO B 1 276 ? -23 -23.719 0.044 1 92.5 276 PRO B N 1
ATOM 7548 C CA . PRO B 1 276 ? -22.641 -23.719 1.463 1 92.5 276 PRO B CA 1
ATOM 7549 C C . PRO B 1 276 ? -23.25 -22.562 2.234 1 92.5 276 PRO B C 1
ATOM 7551 O O . PRO B 1 276 ? -23.516 -22.672 3.436 1 92.5 276 PRO B O 1
ATOM 7554 N N . LEU B 1 277 ? -23.438 -21.469 1.597 1 92 277 LEU B N 1
ATOM 7555 C CA . LEU B 1 277 ? -24.047 -20.297 2.229 1 92 277 LEU B CA 1
ATOM 7556 C C . LEU B 1 277 ? -25.531 -20.516 2.486 1 92 277 LEU B C 1
ATOM 7558 O O . LEU B 1 277 ? -26.047 -20.109 3.521 1 92 277 LEU B O 1
ATOM 7562 N N . GLU B 1 278 ? -26.141 -21.188 1.599 1 90.5 278 GLU B N 1
ATOM 7563 C CA . GLU B 1 278 ? -27.562 -21.5 1.736 1 90.5 278 GLU B CA 1
ATOM 7564 C C . GLU B 1 278 ? -27.781 -22.547 2.82 1 90.5 278 GLU B C 1
ATOM 7566 O O . GLU B 1 278 ? -28.812 -22.516 3.502 1 90.5 278 GLU B O 1
ATOM 7571 N N . ASP B 1 279 ? -26.859 -23.406 2.906 1 87.38 279 ASP B N 1
ATOM 7572 C CA . ASP B 1 279 ? -26.984 -24.5 3.867 1 87.38 279 ASP B CA 1
ATOM 7573 C C . ASP B 1 279 ? -26.703 -24.016 5.285 1 87.38 279 ASP B C 1
ATOM 7575 O O . ASP B 1 279 ? -27.094 -24.656 6.258 1 87.38 279 ASP B O 1
ATOM 7579 N N . SER B 1 280 ? -25.984 -22.938 5.348 1 83.69 280 SER B N 1
ATOM 7580 C CA . SER B 1 280 ? -25.609 -22.453 6.672 1 83.69 280 SER B CA 1
ATOM 7581 C C . SER B 1 280 ? -26.75 -21.672 7.324 1 83.69 280 SER B C 1
ATOM 7583 O O . SER B 1 280 ? -27.391 -20.828 6.684 1 83.69 280 SER B O 1
ATOM 7585 N N . ASP B 1 281 ? -27.031 -22.031 8.492 1 74.56 281 ASP B N 1
ATOM 7586 C CA . ASP B 1 281 ? -28.094 -21.375 9.25 1 74.56 281 ASP B CA 1
ATOM 7587 C C . ASP B 1 281 ? -27.641 -20.016 9.781 1 74.56 281 ASP B C 1
ATOM 7589 O O . ASP B 1 281 ? -28.453 -19.188 10.164 1 74.56 281 ASP B O 1
ATOM 7593 N N . HIS B 1 282 ? -26.375 -19.719 9.688 1 74 282 HIS B N 1
ATOM 7594 C CA . HIS B 1 282 ? -25.844 -18.547 10.359 1 74 282 HIS B CA 1
ATOM 7595 C C . HIS B 1 282 ? -25.641 -17.391 9.383 1 74 282 HIS B C 1
ATOM 7597 O O . HIS B 1 282 ? -25.25 -16.297 9.781 1 74 282 HIS B O 1
ATOM 7603 N N . VAL B 1 283 ? -25.938 -17.703 8.156 1 77.88 283 VAL B N 1
ATOM 7604 C CA . VAL B 1 283 ? -25.703 -16.641 7.184 1 77.88 283 VAL B CA 1
ATOM 7605 C C . VAL B 1 283 ? -27.047 -16.094 6.691 1 77.88 283 VAL B C 1
ATOM 7607 O O . VAL B 1 283 ? -27.906 -16.859 6.234 1 77.88 283 VAL B O 1
ATOM 7610 N N . SER B 1 284 ? -27.266 -14.859 6.961 1 79.94 284 SER B N 1
ATOM 7611 C CA . SER B 1 284 ? -28.531 -14.266 6.562 1 79.94 284 SER B CA 1
ATOM 7612 C C . SER B 1 284 ? -28.406 -13.531 5.23 1 79.94 284 SER B C 1
ATOM 7614 O O . SER B 1 284 ? -27.328 -13.023 4.895 1 79.94 284 SER B O 1
ATOM 7616 N N . ARG B 1 285 ? -29.531 -13.734 4.531 1 87.5 285 ARG B N 1
ATOM 7617 C CA . ARG B 1 285 ? -29.703 -13.008 3.277 1 87.5 285 ARG B CA 1
ATOM 7618 C C . ARG B 1 285 ? -30.359 -11.656 3.514 1 87.5 285 ARG B C 1
ATOM 7620 O O . ARG B 1 285 ? -31.141 -11.492 4.461 1 87.5 285 ARG B O 1
ATOM 7627 N N . ASP B 1 286 ? -29.922 -10.734 2.658 1 87.69 286 ASP B N 1
ATOM 7628 C CA . ASP B 1 286 ? -30.609 -9.453 2.752 1 87.69 286 ASP B CA 1
ATOM 7629 C C . ASP B 1 286 ? -31.984 -9.516 2.1 1 87.69 286 ASP B C 1
ATOM 7631 O O . ASP B 1 286 ? -32.375 -10.562 1.584 1 87.69 286 ASP B O 1
ATOM 7635 N N . GLU B 1 287 ? -32.75 -8.43 2.15 1 84.5 287 GLU B N 1
ATOM 7636 C CA . GLU B 1 287 ? -34.125 -8.367 1.668 1 84.5 287 GLU B CA 1
ATOM 7637 C C . GLU B 1 287 ? -34.188 -8.711 0.182 1 84.5 287 GLU B C 1
ATOM 7639 O O . GLU B 1 287 ? -35.188 -9.297 -0.274 1 84.5 287 GLU B O 1
ATOM 7644 N N . VAL B 1 288 ? -33.125 -8.398 -0.535 1 87.56 288 VAL B N 1
ATOM 7645 C CA . VAL B 1 288 ? -33.156 -8.602 -1.98 1 87.56 288 VAL B CA 1
ATOM 7646 C C . VAL B 1 288 ? -32.5 -9.922 -2.338 1 87.56 288 VAL B C 1
ATOM 7648 O O . VAL B 1 288 ? -32.375 -10.273 -3.514 1 87.56 288 VAL B O 1
ATOM 7651 N N . GLY B 1 289 ? -32 -10.695 -1.33 1 89.81 289 GLY B N 1
ATOM 7652 C CA . GLY B 1 289 ? -31.5 -12.047 -1.562 1 89.81 289 GLY B CA 1
ATOM 7653 C C . GLY B 1 289 ? -29.984 -12.125 -1.632 1 89.81 289 GLY B C 1
ATOM 7654 O O . GLY B 1 289 ? -29.438 -13.164 -2.002 1 89.81 289 GLY B O 1
ATOM 7655 N N . TRP B 1 290 ? -29.266 -11.047 -1.31 1 93.88 290 TRP B N 1
ATOM 7656 C CA . TRP B 1 290 ? -27.812 -11.031 -1.396 1 93.88 290 TRP B CA 1
ATOM 7657 C C . TRP B 1 290 ? -27.188 -11.617 -0.138 1 93.88 290 TRP B C 1
ATOM 7659 O O . TRP B 1 290 ? -27.625 -11.328 0.977 1 93.88 290 TRP B O 1
ATOM 7669 N N . PHE B 1 291 ? -26.266 -12.469 -0.363 1 94.56 291 PHE B N 1
ATOM 7670 C CA . PHE B 1 291 ? -25.344 -12.859 0.706 1 94.56 291 PHE B CA 1
ATOM 7671 C C . PHE B 1 291 ? -24.141 -11.938 0.748 1 94.56 291 PHE B C 1
ATOM 7673 O O . PHE B 1 291 ? -23.422 -11.797 -0.248 1 94.56 291 PHE B O 1
ATOM 7680 N N . HIS B 1 292 ? -23.828 -11.336 1.766 1 93.31 292 HIS B N 1
ATOM 7681 C CA . HIS B 1 292 ? -22.672 -10.461 1.907 1 93.31 292 HIS B CA 1
ATOM 7682 C C . HIS B 1 292 ? -21.438 -11.258 2.33 1 93.31 292 HIS B C 1
ATOM 7684 O O . HIS B 1 292 ? -21.5 -12.031 3.285 1 93.31 292 HIS B O 1
ATOM 7690 N N . LEU B 1 293 ? -20.391 -11.031 1.627 1 93 293 LEU B N 1
ATOM 7691 C CA . LEU B 1 293 ? -19.203 -11.867 1.795 1 93 293 LEU B CA 1
ATOM 7692 C C . LEU B 1 293 ? -18.125 -11.117 2.559 1 93 293 LEU B C 1
ATOM 7694 O O . LEU B 1 293 ? -17.109 -11.711 2.951 1 93 293 LEU B O 1
ATOM 7698 N N . LYS B 1 294 ? -18.359 -9.875 2.812 1 80.94 294 LYS B N 1
ATOM 7699 C CA . LYS B 1 294 ? -17.312 -9.07 3.426 1 80.94 294 LYS B CA 1
ATOM 7700 C C . LYS B 1 294 ? -16.922 -9.633 4.793 1 80.94 294 LYS B C 1
ATOM 7702 O O . LYS B 1 294 ? -17.781 -9.984 5.594 1 80.94 294 LYS B O 1
ATOM 7707 N N . ASP B 1 295 ? -15.633 -9.945 5.121 1 75.19 295 ASP B N 1
ATOM 7708 C CA . ASP B 1 295 ? -15.023 -10.312 6.398 1 75.19 295 ASP B CA 1
ATOM 7709 C C . ASP B 1 295 ? -15.25 -11.789 6.707 1 75.19 295 ASP B C 1
ATOM 7711 O O . ASP B 1 295 ? -15.0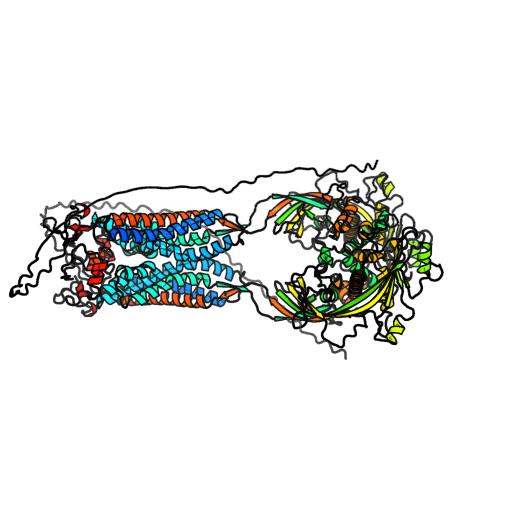08 -12.234 7.832 1 75.19 295 ASP B O 1
ATOM 7715 N N . ARG B 1 296 ? -15.812 -12.508 5.699 1 81.75 296 ARG B N 1
ATOM 7716 C CA . ARG B 1 296 ? -16.016 -13.93 5.949 1 81.75 296 ARG B CA 1
ATOM 7717 C C . ARG B 1 296 ? -14.758 -14.727 5.594 1 81.75 296 ARG B C 1
ATOM 7719 O O . ARG B 1 296 ? -14.102 -14.453 4.586 1 81.75 296 ARG B O 1
ATOM 7726 N N . THR B 1 297 ? -14.484 -15.641 6.496 1 79 297 THR B N 1
ATOM 7727 C CA . THR B 1 297 ? -13.289 -16.453 6.285 1 79 297 THR B CA 1
ATOM 7728 C C . THR B 1 297 ? -13.672 -17.891 5.93 1 79 297 THR B C 1
ATOM 7730 O O . THR B 1 297 ? -12.812 -18.703 5.566 1 79 297 THR B O 1
ATOM 7733 N N . ASP B 1 298 ? -14.898 -18.281 5.961 1 83.25 298 ASP B N 1
ATOM 7734 C CA . ASP B 1 298 ? -15.336 -19.656 5.734 1 83.25 298 ASP B CA 1
ATOM 7735 C C . ASP B 1 298 ? -15.945 -19.812 4.344 1 83.25 298 ASP B C 1
ATOM 7737 O O . ASP B 1 298 ? -16.922 -20.547 4.168 1 83.25 298 ASP B O 1
ATOM 7741 N N . LEU B 1 299 ? -15.422 -19.219 3.418 1 91.5 299 LEU B N 1
ATOM 7742 C CA . LEU B 1 299 ? -15.969 -19.281 2.068 1 91.5 299 LEU B CA 1
ATOM 7743 C C . LEU B 1 299 ? -15.289 -20.391 1.26 1 91.5 299 LEU B C 1
ATOM 7745 O O . LEU B 1 299 ? -14.07 -20.578 1.361 1 91.5 299 LEU B O 1
ATOM 7749 N N . MET B 1 300 ? -16.125 -21.172 0.608 1 94.12 300 MET B N 1
ATOM 7750 C CA . MET B 1 300 ? -15.633 -22.109 -0.394 1 94.12 300 MET B CA 1
ATOM 7751 C C . MET B 1 300 ? -15.883 -21.578 -1.804 1 94.12 300 MET B C 1
ATOM 7753 O O . MET B 1 300 ? -16.984 -21.125 -2.115 1 94.12 300 MET B O 1
ATOM 7757 N N . TYR B 1 301 ? -14.953 -21.672 -2.562 1 96.69 301 TYR B N 1
ATOM 7758 C CA . TYR B 1 301 ? -15.062 -21.094 -3.898 1 96.69 301 TYR B CA 1
ATOM 7759 C C . TYR B 1 301 ? -15.414 -22.156 -4.926 1 96.69 301 TYR B C 1
ATOM 7761 O O . TYR B 1 301 ? -15.102 -23.344 -4.734 1 96.69 301 TYR B O 1
ATOM 7769 N N . SER B 1 302 ? -16.062 -21.75 -5.988 1 97.19 302 SER B N 1
ATOM 7770 C CA . SER B 1 302 ? -16.547 -22.672 -7.008 1 97.19 302 SER B CA 1
ATOM 7771 C C . SER B 1 302 ? -15.391 -23.25 -7.832 1 97.19 302 SER B C 1
ATOM 7773 O O . SER B 1 302 ? -15.516 -24.312 -8.43 1 97.19 302 SER B O 1
ATOM 7775 N N . SER B 1 303 ? -14.328 -22.531 -7.922 1 97 303 SER B N 1
ATOM 7776 C CA . SER B 1 303 ? -13.141 -22.953 -8.672 1 97 303 SER B CA 1
ATOM 7777 C C . SER B 1 303 ? -11.867 -22.391 -8.039 1 97 303 SER B C 1
ATOM 7779 O O . SER B 1 303 ? -11.922 -21.484 -7.215 1 97 303 SER B O 1
ATOM 7781 N N . LEU B 1 304 ? -10.781 -23.031 -8.359 1 95 304 LEU B N 1
ATOM 7782 C CA . LEU B 1 304 ? -9.484 -22.562 -7.898 1 95 304 LEU B CA 1
ATOM 7783 C C . LEU B 1 304 ? -8.93 -21.5 -8.828 1 95 304 LEU B C 1
ATOM 7785 O O . LEU B 1 304 ? -8.031 -20.734 -8.453 1 95 304 LEU B O 1
ATOM 7789 N N . ALA B 1 305 ? -9.477 -21.531 -10.055 1 93.56 305 ALA B N 1
ATOM 7790 C CA . ALA B 1 305 ? -9.156 -20.484 -11.023 1 93.56 305 ALA B CA 1
ATOM 7791 C C . ALA B 1 305 ? -10.242 -19.406 -11.031 1 93.56 305 ALA B C 1
ATOM 7793 O O . ALA B 1 305 ? -11.43 -19.719 -10.93 1 93.56 305 ALA B O 1
ATOM 7794 N N . GLY B 1 306 ? -9.781 -18.234 -11.148 1 93.25 306 GLY B N 1
ATOM 7795 C CA . GLY B 1 306 ? -10.75 -17.141 -11.094 1 93.25 306 GLY B CA 1
ATOM 7796 C C . GLY B 1 306 ? -11.055 -16.547 -12.453 1 93.25 306 GLY B C 1
ATOM 7797 O O . GLY B 1 306 ? -10.633 -17.094 -13.484 1 93.25 306 GLY B O 1
ATOM 7798 N N . PHE B 1 307 ? -11.844 -15.555 -12.406 1 92.94 307 PHE B N 1
ATOM 7799 C CA . PHE B 1 307 ? -12.242 -14.797 -13.586 1 92.94 307 PHE B CA 1
ATOM 7800 C C . PHE B 1 307 ? -11.398 -13.531 -13.727 1 92.94 307 PHE B C 1
ATOM 7802 O O . PHE B 1 307 ? -11.352 -12.703 -12.82 1 92.94 307 PHE B O 1
ATOM 7809 N N . PRO B 1 308 ? -10.734 -13.398 -14.875 1 91.19 308 PRO B N 1
ATOM 7810 C CA . PRO B 1 308 ? -9.977 -12.164 -15.086 1 91.19 308 PRO B CA 1
ATOM 7811 C C . PRO B 1 308 ? -10.867 -10.961 -15.398 1 91.19 308 PRO B C 1
ATOM 7813 O O . PRO B 1 308 ? -11.875 -11.102 -16.094 1 91.19 308 PRO B O 1
ATOM 7816 N N . ILE B 1 309 ? -10.539 -9.898 -14.773 1 91.62 309 ILE B N 1
ATOM 7817 C CA . ILE B 1 309 ? -11.242 -8.641 -15.039 1 91.62 309 ILE B CA 1
ATOM 7818 C C . ILE B 1 309 ? -10.305 -7.672 -15.758 1 91.62 309 ILE B C 1
ATOM 7820 O O . ILE B 1 309 ? -9.203 -7.391 -15.273 1 91.62 309 ILE B O 1
ATOM 7824 N N . GLN B 1 310 ? -10.781 -7.227 -16.938 1 88.25 310 GLN B N 1
ATOM 7825 C CA . GLN B 1 310 ? -9.945 -6.32 -17.719 1 88.25 310 GLN B CA 1
ATOM 7826 C C . GLN B 1 310 ? -10.727 -5.086 -18.156 1 88.25 310 GLN B C 1
ATOM 7828 O O . GLN B 1 310 ? -11.508 -5.148 -19.094 1 88.25 310 GLN B O 1
ATOM 7833 N N . PRO B 1 311 ? -10.43 -4.035 -17.531 1 90.12 311 PRO B N 1
ATOM 7834 C CA . PRO B 1 311 ? -11.039 -2.797 -18.016 1 90.12 311 PRO B CA 1
ATOM 7835 C C . PRO B 1 311 ? -10.484 -2.357 -19.359 1 90.12 311 PRO B C 1
ATOM 7837 O O . PRO B 1 311 ? -9.312 -2.613 -19.672 1 90.12 311 PRO B O 1
ATOM 7840 N N . SER B 1 312 ? -11.18 -1.78 -20.328 1 83.12 312 SER B N 1
ATOM 7841 C CA . SER B 1 312 ? -10.781 -1.373 -21.672 1 83.12 312 SER B CA 1
ATOM 7842 C C . SER B 1 312 ? -9.547 -0.48 -21.625 1 83.12 312 SER B C 1
ATOM 7844 O O . SER B 1 312 ? -8.664 -0.589 -22.484 1 83.12 312 SER B O 1
ATOM 7846 N N . GLY B 1 313 ? -9.133 0.167 -20.688 1 78.31 313 GLY B N 1
ATOM 7847 C CA . GLY B 1 313 ? -7.957 1.016 -20.562 1 78.31 313 GLY B CA 1
ATOM 7848 C C . GLY B 1 313 ? -7.031 0.58 -19.438 1 78.31 313 GLY B C 1
ATOM 7849 O O . GLY B 1 313 ? -6.086 1.294 -19.094 1 78.31 313 GLY B O 1
ATOM 7850 N N . GLY B 1 314 ? -7.184 -0.595 -19.125 1 83.88 314 GLY B N 1
ATOM 7851 C CA . GLY B 1 314 ? -6.406 -1.042 -17.969 1 83.88 314 GLY B CA 1
ATOM 7852 C C . GLY B 1 314 ? -6.859 -0.419 -16.672 1 83.88 314 GLY B C 1
ATOM 7853 O O . GLY B 1 314 ? -7.672 0.511 -16.656 1 83.88 314 GLY B O 1
ATOM 7854 N N . PHE B 1 315 ? -6.363 -0.956 -15.609 1 87.38 315 PHE B N 1
ATOM 7855 C CA . PHE B 1 315 ? -6.684 -0.394 -14.297 1 87.38 315 PHE B CA 1
ATOM 7856 C C . PHE B 1 315 ? -6 0.956 -14.109 1 87.38 315 PHE B C 1
ATOM 7858 O O . PHE B 1 315 ? -4.785 1.072 -14.273 1 87.38 315 PHE B O 1
ATOM 7865 N N . LYS B 1 316 ? -6.816 1.955 -13.891 1 85.94 316 LYS B N 1
ATOM 7866 C CA . LYS B 1 316 ? -6.266 3.277 -13.609 1 85.94 316 LYS B CA 1
ATOM 7867 C C . LYS B 1 316 ? -5.641 3.328 -12.219 1 85.94 316 LYS B C 1
ATOM 7869 O O . LYS B 1 316 ? -6.059 2.596 -11.32 1 85.94 316 LYS B O 1
ATOM 7874 N N . LYS B 1 317 ? -4.672 4.191 -12.055 1 82.88 317 LYS B N 1
ATOM 7875 C CA . LYS B 1 317 ? -3.99 4.312 -10.773 1 82.88 317 LYS B CA 1
ATOM 7876 C C . LYS B 1 317 ? -4.938 4.832 -9.695 1 82.88 317 LYS B C 1
ATOM 7878 O O . LYS B 1 317 ? -5.738 5.73 -9.945 1 82.88 317 LYS B O 1
ATOM 7883 N N . ARG B 1 318 ? -4.957 4.219 -8.531 1 82.94 318 ARG B N 1
ATOM 7884 C CA . ARG B 1 318 ? -5.699 4.621 -7.336 1 82.94 318 ARG B CA 1
ATOM 7885 C C . ARG B 1 318 ? -7.18 4.805 -7.648 1 82.94 318 ARG B C 1
ATOM 7887 O O . ARG B 1 318 ? -7.758 5.852 -7.348 1 82.94 318 ARG B O 1
ATOM 7894 N N . THR B 1 319 ? -7.73 3.887 -8.359 1 89.44 319 THR B N 1
ATOM 7895 C CA . THR B 1 319 ? -9.148 3.902 -8.695 1 89.44 319 THR B CA 1
ATOM 7896 C C . THR B 1 319 ? -9.82 2.596 -8.281 1 89.44 319 THR B C 1
ATOM 7898 O O . THR B 1 319 ? -9.242 1.517 -8.445 1 89.44 319 THR B O 1
ATOM 7901 N N . ASN B 1 320 ? -10.961 2.779 -7.723 1 91.44 320 ASN B N 1
ATOM 7902 C CA . ASN B 1 320 ? -11.75 1.614 -7.352 1 91.44 320 ASN B CA 1
ATOM 7903 C C . ASN B 1 320 ? -12.844 1.329 -8.375 1 91.44 320 ASN B C 1
ATOM 7905 O O . ASN B 1 320 ? -13.398 2.254 -8.969 1 91.44 320 ASN B O 1
ATOM 7909 N N . TYR B 1 321 ? -13.125 0.068 -8.656 1 94.06 321 TYR B N 1
ATOM 7910 C CA . TYR B 1 321 ? -14.133 -0.364 -9.617 1 94.06 321 TYR B CA 1
ATOM 7911 C C . TYR B 1 321 ? -15.188 -1.238 -8.953 1 94.06 321 TYR B C 1
ATOM 7913 O O . TYR B 1 321 ? -14.883 -2.01 -8.047 1 94.06 321 TYR B O 1
ATOM 7921 N N . THR B 1 322 ? -16.422 -1.083 -9.359 1 94.44 322 THR B N 1
ATOM 7922 C CA . THR B 1 322 ? -17.5 -1.958 -8.922 1 94.44 322 THR B CA 1
ATOM 7923 C C . THR B 1 322 ? -18.406 -2.328 -10.094 1 94.44 322 THR B C 1
ATOM 7925 O O . THR B 1 322 ? -18.672 -1.502 -10.969 1 94.44 322 THR B O 1
ATOM 7928 N N . PHE B 1 323 ? -18.812 -3.506 -10.188 1 95.62 323 PHE B N 1
ATOM 7929 C CA . PHE B 1 323 ? -19.75 -3.955 -11.211 1 95.62 323 PHE B CA 1
ATOM 7930 C C . PHE B 1 323 ? -20.422 -5.258 -10.797 1 95.62 323 PHE B C 1
ATOM 7932 O O . PHE B 1 323 ? -20.016 -5.898 -9.828 1 95.62 323 PHE B O 1
ATOM 7939 N N . THR B 1 324 ? -21.516 -5.594 -11.461 1 94.25 324 THR B N 1
ATOM 7940 C CA . THR B 1 324 ? -22.25 -6.836 -11.25 1 94.25 324 THR B CA 1
ATOM 7941 C C . THR B 1 324 ? -22.156 -7.73 -12.484 1 94.25 324 THR B C 1
ATOM 7943 O O . THR B 1 324 ? -22.234 -7.246 -13.609 1 94.25 324 THR B O 1
ATOM 7946 N N . MET B 1 325 ? -21.953 -8.969 -12.234 1 92.69 325 MET B N 1
ATOM 7947 C CA . MET B 1 325 ? -21.891 -9.891 -13.359 1 92.69 325 MET B CA 1
ATOM 7948 C C . MET B 1 325 ? -22.719 -11.148 -13.086 1 92.69 325 MET B C 1
ATOM 7950 O O . MET B 1 325 ? -22.797 -11.602 -11.938 1 92.69 325 MET B O 1
ATOM 7954 N N . ASN B 1 326 ? -23.297 -11.695 -14.148 1 92.06 326 ASN B N 1
ATOM 7955 C CA . ASN B 1 326 ? -23.953 -13 -14.109 1 92.06 326 ASN B CA 1
ATOM 7956 C C . ASN B 1 326 ? -22.984 -14.117 -14.477 1 92.06 326 ASN B C 1
ATOM 7958 O O . ASN B 1 326 ? -22.203 -13.984 -15.43 1 92.06 326 ASN B O 1
ATOM 7962 N N . THR B 1 327 ? -22.953 -15.102 -13.68 1 92.25 327 THR B N 1
ATOM 7963 C CA . THR B 1 327 ? -22.078 -16.234 -13.945 1 92.25 327 THR B CA 1
ATOM 7964 C C . THR B 1 327 ? -22.734 -17.547 -13.508 1 92.25 327 THR B C 1
ATOM 7966 O O . THR B 1 327 ? -23.859 -17.531 -12.977 1 92.25 327 THR B O 1
ATOM 7969 N N . SER B 1 328 ? -22.234 -18.609 -13.891 1 93.56 328 SER B N 1
ATOM 7970 C CA . SER B 1 328 ? -22.703 -19.938 -13.531 1 93.56 328 SER B CA 1
ATOM 7971 C C . SER B 1 328 ? -21.531 -20.906 -13.359 1 93.56 328 SER B C 1
ATOM 7973 O O . SER B 1 328 ? -20.438 -20.656 -13.844 1 93.56 328 SER B O 1
ATOM 7975 N N . TYR B 1 329 ? -21.75 -21.891 -12.555 1 95.69 329 TYR B N 1
ATOM 7976 C CA . TYR B 1 329 ? -20.75 -22.938 -12.414 1 95.69 329 TYR B CA 1
ATOM 7977 C C . TYR B 1 329 ? -21.406 -24.312 -12.273 1 95.69 329 TYR B C 1
ATOM 7979 O O . TYR B 1 329 ? -22.609 -24.406 -12.023 1 95.69 329 TYR B O 1
ATOM 7987 N N . ILE B 1 330 ? -20.641 -25.328 -12.508 1 96.12 330 ILE B N 1
ATOM 7988 C CA . ILE B 1 330 ? -21.094 -26.719 -12.414 1 96.12 330 ILE B CA 1
ATOM 7989 C C . ILE B 1 330 ? -21.141 -27.141 -10.953 1 96.12 330 ILE B C 1
ATOM 7991 O O . ILE B 1 330 ? -20.219 -26.859 -10.188 1 96.12 330 ILE B O 1
ATOM 7995 N N . THR B 1 331 ? -22.203 -27.719 -10.586 1 96.38 331 THR B N 1
ATOM 7996 C CA . THR B 1 331 ? -22.328 -28.312 -9.25 1 96.38 331 THR B CA 1
ATOM 7997 C C . THR B 1 331 ? -22.547 -29.812 -9.344 1 96.38 331 THR B C 1
ATOM 7999 O O . THR B 1 331 ? -23.391 -30.281 -10.109 1 96.38 331 THR B O 1
ATOM 8002 N N . ALA B 1 332 ? -21.703 -30.562 -8.586 1 97 332 ALA B N 1
ATOM 8003 C CA . ALA B 1 332 ? -21.812 -32 -8.531 1 97 332 ALA B CA 1
ATOM 8004 C C . ALA B 1 332 ? -22.438 -32.469 -7.211 1 97 332 ALA B C 1
ATOM 8006 O O . ALA B 1 332 ? -22.062 -31.969 -6.145 1 97 332 ALA B O 1
ATOM 8007 N N . ASN B 1 333 ? -23.422 -33.281 -7.316 1 96.06 333 ASN B N 1
ATOM 8008 C CA . ASN B 1 333 ? -24 -33.969 -6.168 1 96.06 333 ASN B CA 1
ATOM 8009 C C . ASN B 1 333 ? -23.688 -35.469 -6.191 1 96.06 333 ASN B C 1
ATOM 8011 O O . ASN B 1 333 ? -24.234 -36.188 -7.004 1 96.06 333 ASN B O 1
ATOM 8015 N N . CYS B 1 334 ? -22.844 -35.812 -5.215 1 97 334 CYS B N 1
ATOM 8016 C CA . CYS B 1 334 ? -22.297 -37.156 -5.281 1 97 334 CYS B CA 1
ATOM 8017 C C . CYS B 1 334 ? -22.688 -37.969 -4.047 1 97 334 CYS B C 1
ATOM 8019 O O . CYS B 1 334 ? -22.859 -37.406 -2.961 1 97 334 CYS B O 1
ATOM 8021 N N . LYS B 1 335 ? -22.875 -39.219 -4.246 1 96.25 335 LYS B N 1
ATOM 8022 C CA . LYS B 1 335 ? -23.062 -40.219 -3.186 1 96.25 335 LYS B CA 1
ATOM 8023 C C . LYS B 1 335 ? -21.969 -41.281 -3.23 1 96.25 335 LYS B C 1
ATOM 8025 O O . LYS B 1 335 ? -21.766 -41.938 -4.262 1 96.25 335 LYS B O 1
ATOM 8030 N N . LEU B 1 336 ? -21.266 -41.375 -2.1 1 95.62 336 LEU B N 1
ATOM 8031 C CA . LEU B 1 336 ? -20.141 -42.312 -2.031 1 95.62 336 LEU B CA 1
ATOM 8032 C C . LEU B 1 336 ? -20.594 -43.688 -1.516 1 95.62 336 LEU B C 1
ATOM 8034 O O . LEU B 1 336 ? -21.406 -43.75 -0.596 1 95.62 336 LEU B O 1
ATOM 8038 N N . HIS B 1 337 ? -20.078 -44.719 -2.195 1 92.94 337 HIS B N 1
ATOM 8039 C CA . HIS B 1 337 ? -20.281 -46.094 -1.777 1 92.94 337 HIS B CA 1
ATOM 8040 C C . HIS B 1 337 ? -18.953 -46.844 -1.745 1 92.94 337 HIS B C 1
ATOM 8042 O O . HIS B 1 337 ? -18.156 -46.781 -2.689 1 92.94 337 HIS B O 1
ATOM 8048 N N . ASP B 1 338 ? -18.703 -47.469 -0.627 1 85.25 338 ASP B N 1
ATOM 8049 C CA . ASP B 1 338 ? -17.453 -48.219 -0.51 1 85.25 338 ASP B CA 1
ATOM 8050 C C . ASP B 1 338 ? -17.688 -49.719 -0.764 1 85.25 338 ASP B C 1
ATOM 8052 O O . ASP B 1 338 ? -18.719 -50.25 -0.354 1 85.25 338 ASP B O 1
ATOM 8056 N N . HIS B 1 339 ? -16.688 -50.125 -1.502 1 82.44 339 HIS B N 1
ATOM 8057 C CA . HIS B 1 339 ? -16.719 -51.562 -1.779 1 82.44 339 HIS B CA 1
ATOM 8058 C C . HIS B 1 339 ? -15.547 -52.281 -1.121 1 82.44 339 HIS B C 1
ATOM 8060 O O . HIS B 1 339 ? -14.547 -51.656 -0.773 1 82.44 339 HIS B O 1
ATOM 8066 N N . PRO B 1 340 ? -15.711 -53.531 -1.036 1 82.56 340 PRO B N 1
ATOM 8067 C CA . PRO B 1 340 ? -14.664 -54.312 -0.357 1 82.56 340 PRO B CA 1
ATOM 8068 C C . PRO B 1 340 ? -13.336 -54.281 -1.122 1 82.56 340 PRO B C 1
ATOM 8070 O O . PRO B 1 340 ? -13.281 -53.812 -2.258 1 82.56 340 PRO B O 1
ATOM 8073 N N . LYS B 1 341 ? -12.336 -54.844 -0.479 1 85.88 341 LYS B N 1
ATOM 8074 C CA . LYS B 1 341 ? -10.977 -54.938 -0.998 1 85.88 341 LYS B CA 1
ATOM 8075 C C . LYS B 1 341 ? -10.945 -55.656 -2.344 1 85.88 341 LYS B C 1
ATOM 8077 O O . LYS B 1 341 ? -11.625 -56.656 -2.533 1 85.88 341 LYS B O 1
ATOM 8082 N N . LEU B 1 342 ? -10.32 -54.969 -3.271 1 85.94 342 LEU B N 1
ATOM 8083 C CA . LEU B 1 342 ? -10.133 -55.5 -4.613 1 85.94 342 LEU B CA 1
ATOM 8084 C C . LEU B 1 342 ? -8.656 -55.625 -4.953 1 85.94 342 LEU B C 1
ATOM 8086 O O . LEU B 1 342 ? -7.891 -54.688 -4.77 1 85.94 342 LEU B O 1
ATOM 8090 N N . HIS B 1 343 ? -8.297 -56.844 -5.355 1 85.5 343 HIS B N 1
ATOM 8091 C CA . HIS B 1 343 ? -6.922 -57.031 -5.797 1 85.5 343 HIS B CA 1
ATOM 8092 C C . HIS B 1 343 ? -6.633 -56.188 -7.039 1 85.5 343 HIS B C 1
ATOM 8094 O O . HIS B 1 343 ? -7.527 -55.938 -7.848 1 85.5 343 HIS B O 1
ATOM 8100 N N . TYR B 1 344 ? -5.387 -55.75 -7.293 1 83.69 344 TYR B N 1
ATOM 8101 C CA . TYR B 1 344 ? -5.023 -54.844 -8.375 1 83.69 344 TYR B CA 1
ATOM 8102 C C . TYR B 1 344 ? -5.352 -55.469 -9.727 1 83.69 344 TYR B C 1
ATOM 8104 O O . TYR B 1 344 ? -5.742 -54.75 -10.656 1 83.69 344 TYR B O 1
ATOM 8112 N N . LYS B 1 345 ? -5.172 -56.719 -9.922 1 80.94 345 LYS B N 1
ATOM 8113 C CA . LYS B 1 345 ? -5.492 -57.375 -11.188 1 80.94 345 LYS B CA 1
ATOM 8114 C C . LYS B 1 345 ? -6.98 -57.25 -11.5 1 80.94 345 LYS B C 1
ATOM 8116 O O . LYS B 1 345 ? -7.367 -57.062 -12.648 1 80.94 345 LYS B O 1
ATOM 8121 N N . ASP B 1 346 ? -7.723 -57.438 -10.391 1 83.19 346 ASP B N 1
ATOM 8122 C CA . ASP B 1 346 ? -9.172 -57.312 -10.555 1 83.19 346 ASP B CA 1
ATOM 8123 C C . ASP B 1 346 ? -9.586 -55.875 -10.859 1 83.19 346 ASP B C 1
ATOM 8125 O O . ASP B 1 346 ? -10.555 -55.656 -11.594 1 83.19 346 ASP B O 1
ATOM 8129 N N . TRP B 1 347 ? -8.898 -54.938 -10.336 1 87.75 347 TRP B N 1
ATOM 8130 C CA . TRP B 1 347 ? -9.148 -53.531 -10.617 1 87.75 347 TRP B CA 1
ATOM 8131 C C . TRP B 1 347 ? -8.977 -53.219 -12.102 1 87.75 347 TRP B C 1
ATOM 8133 O O . TRP B 1 347 ? -9.852 -52.625 -12.719 1 87.75 347 TRP B O 1
ATOM 8143 N N . PHE B 1 348 ? -7.91 -53.75 -12.695 1 83.5 348 PHE B N 1
ATOM 8144 C CA . PHE B 1 348 ? -7.656 -53.5 -14.109 1 83.5 348 PHE B CA 1
ATOM 8145 C C . PHE B 1 348 ? -8.68 -54.219 -14.977 1 83.5 348 PHE B C 1
ATOM 8147 O O . PHE B 1 348 ? -9.062 -53.719 -16.047 1 83.5 348 PHE B O 1
ATOM 8154 N N . SER B 1 349 ? -9.148 -55.312 -14.484 1 83.19 349 SER B N 1
ATOM 8155 C CA . SER B 1 349 ? -10.219 -56.031 -15.188 1 83.19 349 SER B CA 1
ATOM 8156 C C . SER B 1 349 ? -11.531 -55.25 -15.102 1 83.19 349 SER B C 1
ATOM 8158 O O . SER B 1 349 ? -12.305 -55.25 -16.062 1 83.19 349 SER B O 1
ATOM 8160 N N . TYR B 1 350 ? -11.711 -54.719 -13.898 1 84.31 350 TYR B N 1
ATOM 8161 C CA . TYR B 1 350 ? -12.906 -53.906 -13.68 1 84.31 350 TYR B CA 1
ATOM 8162 C C . TYR B 1 350 ? -12.93 -52.719 -14.625 1 84.31 350 TYR B C 1
ATOM 8164 O O . TYR B 1 350 ? -13.977 -52.375 -15.188 1 84.31 350 TYR B O 1
ATOM 8172 N N . VAL B 1 351 ? -11.805 -52.125 -14.789 1 86 351 VAL B N 1
ATOM 8173 C CA . VAL B 1 351 ? -11.695 -50.906 -15.617 1 86 351 VAL B CA 1
ATOM 8174 C C . VAL B 1 351 ? -11.773 -51.281 -17.094 1 86 351 VAL B C 1
ATOM 8176 O O . VAL B 1 351 ? -12.391 -50.594 -17.891 1 86 351 VAL B O 1
ATOM 8179 N N . SER B 1 352 ? -11.008 -52.375 -17.422 1 77.62 352 SER B N 1
ATOM 8180 C CA . SER B 1 352 ? -10.945 -52.781 -18.828 1 77.62 352 SER B CA 1
ATOM 8181 C C . SER B 1 352 ? -12.094 -53.75 -19.172 1 77.62 352 SER B C 1
ATOM 8183 O O . SER B 1 352 ? -12.781 -54.25 -18.281 1 77.62 352 SER B O 1
ATOM 8185 N N . SER B 1 353 ? -12.453 -53.531 -20.531 1 61.12 353 SER B N 1
ATOM 8186 C CA . SER B 1 353 ? -13.398 -54.531 -21 1 61.12 353 SER B CA 1
ATOM 8187 C C . SER B 1 353 ? -12.734 -55.875 -21.156 1 61.12 353 SER B C 1
ATOM 8189 O O . SER B 1 353 ? -11.938 -56.094 -22.078 1 61.12 353 SER B O 1
ATOM 8191 N N . GLY B 1 354 ? -12.93 -56.875 -20.406 1 50.38 354 GLY B N 1
ATOM 8192 C CA . GLY B 1 354 ? -12.633 -58.281 -20.656 1 50.38 354 GLY B CA 1
ATOM 8193 C C . GLY B 1 354 ? -11.18 -58.625 -20.391 1 50.38 354 GLY B C 1
ATOM 8194 O O . GLY B 1 354 ? -10.602 -59.469 -21.094 1 50.38 354 GLY B O 1
ATOM 8195 N N . GLY B 1 355 ? -10.352 -57.875 -19.516 1 47.97 355 GLY B N 1
ATOM 8196 C CA . GLY B 1 355 ? -9.031 -58.344 -19.141 1 47.97 355 GLY B CA 1
ATOM 8197 C C . GLY B 1 355 ? -7.91 -57.625 -19.875 1 47.97 355 GLY B C 1
ATOM 8198 O O . GLY B 1 355 ? -6.738 -57.781 -19.531 1 47.97 355 GLY B O 1
ATOM 8199 N N . ASN B 1 356 ? -8.102 -57.094 -21.109 1 49.28 356 ASN B N 1
ATOM 8200 C CA . ASN B 1 356 ? -7.039 -56.406 -21.844 1 49.28 356 ASN B CA 1
ATOM 8201 C C . ASN B 1 356 ? -6.824 -54.969 -21.344 1 49.28 356 ASN B C 1
ATOM 8203 O O . ASN B 1 356 ? -7.691 -54.125 -21.5 1 49.28 356 ASN B O 1
ATOM 8207 N N . PRO B 1 357 ? -5.812 -54.75 -20.625 1 52.28 357 PRO B N 1
ATOM 8208 C CA . PRO B 1 357 ? -5.531 -53.438 -20 1 52.28 357 PRO B CA 1
ATOM 8209 C C . PRO B 1 357 ? -5.52 -52.312 -21.016 1 52.28 357 PRO B C 1
ATOM 8211 O O . PRO B 1 357 ? -5.711 -51.125 -20.641 1 52.28 357 PRO B O 1
ATOM 8214 N N . LEU B 1 358 ? -5.426 -52.656 -22.281 1 54.38 358 LEU B N 1
ATOM 8215 C CA . LEU B 1 358 ? -5.34 -51.625 -23.328 1 54.38 358 LEU B CA 1
ATOM 8216 C C . LEU B 1 358 ? -6.707 -51.375 -23.938 1 54.38 358 LEU B C 1
ATOM 8218 O O . LEU B 1 358 ? -6.883 -50.375 -24.656 1 54.38 358 LEU B O 1
ATOM 8222 N N . ALA B 1 359 ? -7.676 -52.188 -23.562 1 61.69 359 ALA B N 1
ATOM 8223 C CA . ALA B 1 359 ? -8.977 -52.031 -24.203 1 61.69 359 ALA B CA 1
ATOM 8224 C C . ALA B 1 359 ? -9.977 -51.344 -23.266 1 61.69 359 ALA B C 1
ATOM 8226 O O . ALA B 1 359 ? -10.75 -52.031 -22.578 1 61.69 359 ALA B O 1
ATOM 8227 N N . ILE B 1 360 ? -9.938 -50.094 -23.078 1 69.44 360 ILE B N 1
ATOM 8228 C CA . ILE B 1 360 ? -10.875 -49.344 -22.25 1 69.44 360 ILE B CA 1
ATOM 8229 C C . ILE B 1 360 ? -12.117 -49 -23.062 1 69.44 360 ILE B C 1
ATOM 8231 O O . ILE B 1 360 ? -12.016 -48.406 -24.141 1 69.44 360 ILE B O 1
ATOM 8235 N N . PRO B 1 361 ? -13.273 -49.5 -22.578 1 75.69 361 PRO B N 1
ATOM 8236 C CA . PRO B 1 361 ? -14.508 -49.156 -23.281 1 75.69 361 PRO B CA 1
ATOM 8237 C C . PRO B 1 361 ? -14.664 -47.656 -23.469 1 75.69 361 PRO B C 1
ATOM 8239 O O . PRO B 1 361 ? -14.133 -46.844 -22.688 1 75.69 361 PRO B O 1
ATOM 8242 N N . ALA B 1 362 ? -15.406 -47.281 -24.484 1 74.75 362 ALA B N 1
ATOM 8243 C CA . ALA B 1 362 ? -15.602 -45.906 -24.859 1 74.75 362 ALA B CA 1
ATOM 8244 C C . ALA B 1 362 ? -16.344 -45.125 -23.766 1 74.75 362 ALA B C 1
ATOM 8246 O O . ALA B 1 362 ? -16.266 -43.906 -23.688 1 74.75 362 ALA B O 1
ATOM 8247 N N . SER B 1 363 ? -17 -45.812 -22.875 1 84 363 SER B N 1
ATOM 8248 C CA . SER B 1 363 ? -17.766 -45.125 -21.828 1 84 363 SER B CA 1
ATOM 8249 C C . SER B 1 363 ? -16.953 -44.969 -20.562 1 84 363 SER B C 1
ATOM 8251 O O . SER B 1 363 ? -17.469 -44.531 -19.531 1 84 363 SER B O 1
ATOM 8253 N N . ARG B 1 364 ? -15.672 -45.312 -20.672 1 89.38 364 ARG B N 1
ATOM 8254 C CA . ARG B 1 364 ? -14.82 -45.219 -19.5 1 89.38 364 ARG B CA 1
ATOM 8255 C C . ARG B 1 364 ? -13.586 -44.375 -19.766 1 89.38 364 ARG B C 1
ATOM 8257 O O . ARG B 1 364 ? -12.992 -44.469 -20.844 1 89.38 364 ARG B O 1
ATOM 8264 N N . TYR B 1 365 ? -13.344 -43.5 -18.891 1 90.12 365 TYR B N 1
ATOM 8265 C CA . TYR B 1 365 ? -12.141 -42.688 -18.938 1 90.12 365 TYR B CA 1
ATOM 8266 C C . TYR B 1 365 ? -11.203 -43.062 -17.797 1 90.12 365 TYR B C 1
ATOM 8268 O O . TYR B 1 365 ? -11.508 -42.812 -16.625 1 90.12 365 TYR B O 1
ATOM 8276 N N . PHE B 1 366 ? -10.07 -43.656 -18.109 1 88.38 366 PHE B N 1
ATOM 8277 C CA . PHE B 1 366 ? -9.125 -44.219 -17.141 1 88.38 366 PHE B CA 1
ATOM 8278 C C . PHE B 1 366 ? -7.828 -43.406 -17.141 1 88.38 366 PHE B C 1
ATOM 8280 O O . PHE B 1 366 ? -7.32 -43.031 -18.203 1 88.38 366 PHE B O 1
ATOM 8287 N N . ASN B 1 367 ? -7.277 -43.125 -15.945 1 84.88 367 ASN B N 1
ATOM 8288 C CA . ASN B 1 367 ? -6.047 -42.344 -15.867 1 84.88 367 ASN B CA 1
ATOM 8289 C C . ASN B 1 367 ? -4.809 -43.219 -15.969 1 84.88 367 ASN B C 1
ATOM 8291 O O . ASN B 1 367 ? -3.682 -42.75 -15.844 1 84.88 367 ASN B O 1
ATOM 8295 N N . GLY B 1 368 ? -5.078 -44.5 -16.062 1 79.62 368 GLY B N 1
ATOM 8296 C CA . GLY B 1 368 ? -3.969 -45.438 -16.219 1 79.62 368 GLY B CA 1
ATOM 8297 C C . GLY B 1 368 ? -3.523 -46.062 -14.898 1 79.62 368 GLY B C 1
ATOM 8298 O O . GLY B 1 368 ? -2.635 -46.906 -14.875 1 79.62 368 GLY B O 1
ATOM 8299 N N . GLU B 1 369 ? -4.223 -45.594 -13.805 1 83.44 369 GLU B N 1
ATOM 8300 C CA . GLU B 1 369 ? -3.783 -46.094 -12.5 1 83.44 369 GLU B CA 1
ATOM 8301 C C . GLU B 1 369 ? -4.973 -46.344 -11.578 1 83.44 369 GLU B C 1
ATOM 8303 O O . GLU B 1 369 ? -5.609 -47.406 -11.664 1 83.44 369 GLU B O 1
ATOM 8308 N N . SER B 1 370 ? -5.32 -45.375 -10.75 1 88.75 370 SER B N 1
ATOM 8309 C CA . SER B 1 370 ? -6.223 -45.656 -9.641 1 88.75 370 SER B CA 1
ATOM 8310 C C . SER B 1 370 ? -7.594 -45.031 -9.859 1 88.75 370 SER B C 1
ATOM 8312 O O . SER B 1 370 ? -8.531 -45.281 -9.102 1 88.75 370 SER B O 1
ATOM 8314 N N . LEU B 1 371 ? -7.781 -44.25 -10.93 1 91.25 371 LEU B N 1
ATOM 8315 C CA . LEU B 1 371 ? -9.016 -43.469 -11.078 1 91.25 371 LEU B CA 1
ATOM 8316 C C . LEU B 1 371 ? -9.672 -43.781 -12.43 1 91.25 371 LEU B C 1
ATOM 8318 O O . LEU B 1 371 ? -8.992 -43.781 -13.461 1 91.25 371 LEU B O 1
ATOM 8322 N N . VAL B 1 372 ? -11 -44.062 -12.406 1 92.06 372 VAL B N 1
ATOM 8323 C CA . VAL B 1 372 ? -11.75 -44.281 -13.641 1 92.06 372 VAL B CA 1
ATOM 8324 C C . VAL B 1 372 ? -13.117 -43.594 -13.531 1 92.06 372 VAL B C 1
ATOM 8326 O O . VAL B 1 372 ? -13.75 -43.625 -12.477 1 92.06 372 VAL B O 1
ATOM 8329 N N . LEU B 1 373 ? -13.492 -42.875 -14.578 1 94.94 373 LEU B N 1
ATOM 8330 C CA . LEU B 1 373 ? -14.828 -42.312 -14.719 1 94.94 373 LEU B CA 1
ATOM 8331 C C . LEU B 1 373 ? -15.68 -43.125 -15.672 1 94.94 373 LEU B C 1
ATOM 8333 O O . LEU B 1 373 ? -15.242 -43.438 -16.797 1 94.94 373 LEU B O 1
ATOM 8337 N N . ILE B 1 374 ? -16.875 -43.5 -15.227 1 93.25 374 ILE B N 1
ATOM 8338 C CA . ILE B 1 374 ? -17.75 -44.375 -15.992 1 93.25 374 ILE B CA 1
ATOM 8339 C C . ILE B 1 374 ? -19.062 -43.656 -16.312 1 93.25 374 ILE B C 1
ATOM 8341 O O . ILE B 1 374 ? -19.734 -43.188 -15.398 1 93.25 374 ILE B O 1
ATOM 8345 N N . LEU B 1 375 ? -19.297 -43.625 -17.594 1 91.25 375 LEU B N 1
ATOM 8346 C CA . LEU B 1 375 ? -20.578 -43.062 -18.047 1 91.25 375 LEU B CA 1
ATOM 8347 C C . LEU B 1 375 ? -21.609 -44.188 -18.219 1 91.25 375 LEU B C 1
ATOM 8349 O O . LEU B 1 375 ? -21.297 -45.25 -18.688 1 91.25 375 LEU B O 1
ATOM 8353 N N . PRO B 1 376 ? -22.812 -43.844 -17.797 1 85.81 376 PRO B N 1
ATOM 8354 C CA . PRO B 1 376 ? -23.859 -44.812 -18.078 1 85.81 376 PRO B CA 1
ATOM 8355 C C . PRO B 1 376 ? -24.156 -44.938 -19.578 1 85.81 376 PRO B C 1
ATOM 8357 O O . PRO B 1 376 ? -23.828 -44.031 -20.359 1 85.81 376 PRO B O 1
ATOM 8360 N N . SER B 1 377 ? -24.719 -46.062 -20 1 77.38 377 SER B N 1
ATOM 8361 C CA . SER B 1 377 ? -25.016 -46.344 -21.406 1 77.38 377 SER B CA 1
ATOM 8362 C C . SER B 1 377 ? -25.906 -45.281 -22.016 1 77.38 377 SER B C 1
ATOM 8364 O O . SER B 1 377 ? -25.812 -44.969 -23.203 1 77.38 377 SER B O 1
ATOM 8366 N N . ASN B 1 378 ? -26.75 -44.656 -21.219 1 73.94 378 ASN B N 1
ATOM 8367 C CA . ASN B 1 378 ? -27.672 -43.656 -21.719 1 73.94 378 ASN B CA 1
ATOM 8368 C C . ASN B 1 378 ? -27.25 -42.25 -21.328 1 73.94 378 ASN B C 1
ATOM 8370 O O . ASN B 1 378 ? -28.094 -41.406 -21.094 1 73.94 378 ASN B O 1
ATOM 8374 N N . PHE B 1 379 ? -25.938 -42.031 -21.281 1 78.62 379 PHE B N 1
ATOM 8375 C CA . PHE B 1 379 ? -25.438 -40.781 -20.734 1 78.62 379 PHE B CA 1
ATOM 8376 C C . PHE B 1 379 ? -26.062 -39.594 -21.469 1 78.62 379 PHE B C 1
ATOM 8378 O O . PHE B 1 379 ? -26.672 -38.719 -20.844 1 78.62 379 PHE B O 1
ATOM 8385 N N . MET B 1 380 ? -26 -39.531 -22.859 1 71 380 MET B N 1
ATOM 8386 C CA . MET B 1 380 ? -26.531 -38.375 -23.609 1 71 380 MET B CA 1
ATOM 8387 C C . MET B 1 380 ? -27.969 -38.656 -24.031 1 71 380 MET B C 1
ATOM 8389 O O . MET B 1 380 ? -28.812 -37.75 -24.016 1 71 380 MET B O 1
ATOM 8393 N N . SER B 1 381 ? -28.188 -39.844 -24.406 1 68.38 381 SER B N 1
ATOM 8394 C CA . SER B 1 381 ? -29.516 -40.188 -24.906 1 68.38 381 SER B CA 1
ATOM 8395 C C . SER B 1 381 ? -30.578 -40 -23.812 1 68.38 381 SER B C 1
ATOM 8397 O O . SER B 1 381 ? -31.688 -39.562 -24.109 1 68.38 381 SER B O 1
ATOM 8399 N N . GLY B 1 382 ? -30.203 -40.219 -22.625 1 64.38 382 GLY B N 1
ATOM 8400 C CA . GLY B 1 382 ? -31.125 -40.031 -21.531 1 64.38 382 GLY B CA 1
ATOM 8401 C C . GLY B 1 382 ? -31.531 -38.562 -21.375 1 64.38 382 GLY B C 1
ATOM 8402 O O . GLY B 1 382 ? -32.719 -38.281 -21.141 1 64.38 382 GLY B O 1
ATOM 8403 N N . TRP B 1 383 ? -30.625 -37.719 -21.641 1 66.44 383 TRP B N 1
ATOM 8404 C CA . TRP B 1 383 ? -30.891 -36.281 -21.5 1 66.44 383 TRP B CA 1
ATOM 8405 C C . TRP B 1 383 ? -31.75 -35.781 -22.656 1 66.44 383 TRP B C 1
ATOM 8407 O O . TRP B 1 383 ? -32.625 -34.938 -22.453 1 66.44 383 TRP B O 1
ATOM 8417 N N . VAL B 1 384 ? -31.453 -36.25 -23.797 1 67.25 384 VAL B N 1
ATOM 8418 C CA . VAL B 1 384 ? -32.219 -35.812 -24.953 1 67.25 384 VAL B CA 1
ATOM 8419 C C . VAL B 1 384 ? -33.688 -36.219 -24.766 1 67.25 384 VAL B C 1
ATOM 8421 O O . VAL B 1 384 ? -34.594 -35.469 -25.125 1 67.25 384 VAL B O 1
ATOM 8424 N N . THR B 1 385 ? -33.875 -37.375 -24.141 1 67.81 385 THR B N 1
ATOM 8425 C CA . THR B 1 385 ? -35.219 -37.875 -23.938 1 67.81 385 THR B CA 1
ATOM 8426 C C . THR B 1 385 ? -35.906 -37.156 -22.766 1 67.81 385 THR B C 1
ATOM 8428 O O . THR B 1 385 ? -37.094 -36.812 -22.844 1 67.81 385 THR B O 1
ATOM 8431 N N . TYR B 1 386 ? -35.094 -36.906 -21.719 1 70.56 386 TYR B N 1
ATOM 8432 C CA . TYR B 1 386 ? -35.625 -36.25 -20.531 1 70.56 386 TYR B CA 1
ATOM 8433 C C . TYR B 1 386 ? -34.75 -35.062 -20.156 1 70.56 386 TYR B C 1
ATOM 8435 O O . TYR B 1 386 ? -33.844 -35.188 -19.328 1 70.56 386 TYR B O 1
ATOM 8443 N N . PRO B 1 387 ? -35.062 -33.938 -20.734 1 72.19 387 PRO B N 1
ATOM 8444 C CA . PRO B 1 387 ? -34.188 -32.75 -20.516 1 72.19 387 PRO B CA 1
ATOM 8445 C C . PRO B 1 387 ? -34.188 -32.312 -19.047 1 72.19 387 PRO B C 1
ATOM 8447 O O . PRO B 1 387 ? -33.312 -31.531 -18.641 1 72.19 387 PRO B O 1
ATOM 8450 N N . SER B 1 388 ? -35.031 -32.906 -18.25 1 76.88 388 SER B N 1
ATOM 8451 C CA . SER B 1 388 ? -35.094 -32.5 -16.844 1 76.88 388 SER B CA 1
ATOM 8452 C C . SER B 1 388 ? -34.281 -33.469 -15.977 1 76.88 388 SER B C 1
ATOM 8454 O O . SER B 1 388 ? -34.438 -33.438 -14.75 1 76.88 388 SER B O 1
ATOM 8456 N N . THR B 1 389 ? -33.531 -34.25 -16.672 1 79.56 389 THR B N 1
ATOM 8457 C CA . THR B 1 389 ? -32.688 -35.188 -15.898 1 79.56 389 THR B CA 1
ATOM 8458 C C . THR B 1 389 ? -31.234 -34.75 -15.938 1 79.56 389 THR B C 1
ATOM 8460 O O . THR B 1 389 ? -30.672 -34.562 -17.016 1 79.56 389 THR B O 1
ATOM 8463 N N . PRO B 1 390 ? -30.641 -34.625 -14.805 1 87.56 390 PRO B N 1
ATOM 8464 C CA . PRO B 1 390 ? -29.219 -34.25 -14.773 1 87.56 390 PRO B CA 1
ATOM 8465 C C . PRO B 1 390 ? -28.312 -35.344 -15.32 1 87.56 390 PRO B C 1
ATOM 8467 O O . PRO B 1 390 ? -28.641 -36.531 -15.25 1 87.56 390 PRO B O 1
ATOM 8470 N N . LEU B 1 391 ? -27.25 -34.906 -15.922 1 88.62 391 LEU B N 1
ATOM 8471 C CA . LEU B 1 391 ? -26.219 -35.875 -16.312 1 88.62 391 LEU B CA 1
ATOM 8472 C C . LEU B 1 391 ? -25.625 -36.562 -15.102 1 88.62 391 LEU B C 1
ATOM 8474 O O . LEU B 1 391 ? -25.453 -35.969 -14.047 1 88.62 391 LEU B O 1
ATOM 8478 N N . ASN B 1 392 ? -25.422 -37.844 -15.25 1 90.56 392 ASN B N 1
ATOM 8479 C CA . ASN B 1 392 ? -24.844 -38.594 -14.133 1 90.56 392 ASN B CA 1
ATOM 8480 C C . ASN B 1 392 ? -23.656 -39.438 -14.578 1 90.56 392 ASN B C 1
ATOM 8482 O O . ASN B 1 392 ? -23.547 -39.812 -15.75 1 90.56 392 ASN B O 1
ATOM 8486 N N . PHE B 1 393 ? -22.75 -39.625 -13.734 1 93.62 393 PHE B N 1
ATOM 8487 C CA . PHE B 1 393 ? -21.609 -40.5 -13.961 1 93.62 393 PHE B CA 1
ATOM 8488 C C . PHE B 1 393 ? -21.109 -41.125 -12.648 1 93.62 393 PHE B C 1
ATOM 8490 O O . PHE B 1 393 ? -21.578 -40.719 -11.57 1 93.62 393 PHE B O 1
ATOM 8497 N N . THR B 1 394 ? -20.266 -42.125 -12.734 1 94.75 394 THR B N 1
ATOM 8498 C CA . THR B 1 394 ? -19.656 -42.75 -11.57 1 94.75 394 THR B CA 1
ATOM 8499 C C . THR B 1 394 ? -18.141 -42.594 -11.602 1 94.75 394 THR B C 1
ATOM 8501 O O . THR B 1 394 ? -17.516 -42.875 -12.625 1 94.75 394 THR B O 1
ATOM 8504 N N . LEU B 1 395 ? -17.641 -42.094 -10.57 1 96.19 395 LEU B N 1
ATOM 8505 C CA . LEU B 1 395 ? -16.188 -42 -10.383 1 96.19 395 LEU B CA 1
ATOM 8506 C C . LEU B 1 395 ? -15.711 -43.062 -9.398 1 96.19 395 LEU B C 1
ATOM 8508 O O . LEU B 1 395 ? -16.156 -43.094 -8.242 1 96.19 395 LEU B O 1
ATOM 8512 N N . SER B 1 396 ? -14.859 -43.938 -9.867 1 93.88 396 SER B N 1
ATOM 8513 C CA . SER B 1 396 ? -14.336 -45 -9.031 1 93.88 396 SER B CA 1
ATOM 8514 C C . SER B 1 396 ? -12.844 -44.844 -8.766 1 93.88 396 SER B C 1
ATOM 8516 O O . SER B 1 396 ? -12.07 -44.562 -9.695 1 93.88 396 SER B O 1
ATOM 8518 N N . SER B 1 397 ? -12.492 -44.938 -7.52 1 93.31 397 SER B N 1
ATOM 8519 C CA . SER B 1 397 ? -11.109 -44.812 -7.09 1 93.31 397 SER B CA 1
ATOM 8520 C C . SER B 1 397 ? -10.633 -46.062 -6.387 1 93.31 397 SER B C 1
ATOM 8522 O O . SER B 1 397 ? -11.312 -46.594 -5.504 1 93.31 397 SER B O 1
ATOM 8524 N N . TYR B 1 398 ? -9.445 -46.469 -6.691 1 91.19 398 TYR B N 1
ATOM 8525 C CA . TYR B 1 398 ? -8.891 -47.719 -6.172 1 91.19 398 TYR B CA 1
ATOM 8526 C C . TYR B 1 398 ? -7.941 -47.469 -5.008 1 91.19 398 TYR B C 1
ATOM 8528 O O . TYR B 1 398 ? -7.102 -46.562 -5.078 1 91.19 398 TYR B O 1
ATOM 8536 N N . HIS B 1 399 ? -8.125 -48.125 -4.047 1 87.88 399 HIS B N 1
ATOM 8537 C CA . HIS B 1 399 ? -7.207 -48.312 -2.932 1 87.88 399 HIS B CA 1
ATOM 8538 C C . HIS B 1 399 ? -7.027 -49.781 -2.602 1 87.88 399 HIS B C 1
ATOM 8540 O O . HIS B 1 399 ? -7.969 -50.594 -2.727 1 87.88 399 HIS B O 1
ATOM 8546 N N . PRO B 1 400 ? -5.785 -50.094 -2.207 1 83.25 400 PRO B N 1
ATOM 8547 C CA . PRO B 1 400 ? -5.562 -51.531 -1.935 1 83.25 400 PRO B CA 1
ATOM 8548 C C . PRO B 1 400 ? -6.57 -52.094 -0.943 1 83.25 400 PRO B C 1
ATOM 8550 O O . PRO B 1 400 ? -6.883 -53.281 -1 1 83.25 400 PRO B O 1
ATOM 8553 N N . ASP B 1 401 ? -7.07 -51.281 -0.157 1 85.81 401 ASP B N 1
ATOM 8554 C CA . ASP B 1 401 ? -7.977 -51.781 0.874 1 85.81 401 ASP B CA 1
ATOM 8555 C C . ASP B 1 401 ? -9.438 -51.594 0.46 1 85.81 401 ASP B C 1
ATOM 8557 O O . ASP B 1 401 ? -10.336 -52.156 1.089 1 85.81 401 ASP B O 1
ATOM 8561 N N . SER B 1 402 ? -9.703 -50.812 -0.53 1 88.38 402 SER B N 1
ATOM 8562 C CA . SER B 1 402 ? -11.094 -50.562 -0.896 1 88.38 402 SER B CA 1
ATOM 8563 C C . SER B 1 402 ? -11.188 -49.875 -2.244 1 88.38 402 SER B C 1
ATOM 8565 O O . SER B 1 402 ? -10.211 -49.281 -2.727 1 88.38 402 SER B O 1
ATOM 8567 N N . VAL B 1 403 ? -12.328 -50.094 -2.818 1 92.44 403 VAL B N 1
ATOM 8568 C CA . VAL B 1 403 ? -12.688 -49.281 -3.992 1 92.44 403 VAL B CA 1
ATOM 8569 C C . VAL B 1 403 ? -13.859 -48.375 -3.658 1 92.44 403 VAL B C 1
ATOM 8571 O O . VAL B 1 403 ? -14.914 -48.844 -3.221 1 92.44 403 VAL B O 1
ATOM 8574 N N . THR B 1 404 ? -13.656 -47.156 -3.773 1 94.06 404 THR B N 1
ATOM 8575 C CA . THR B 1 404 ? -14.711 -46.188 -3.508 1 94.06 404 THR B CA 1
ATOM 8576 C C . THR B 1 404 ? -15.391 -45.75 -4.805 1 94.06 404 THR B C 1
ATOM 8578 O O . THR B 1 404 ? -14.727 -45.312 -5.746 1 94.06 404 THR B O 1
ATOM 8581 N N . ASN B 1 405 ? -16.688 -45.938 -4.887 1 94.94 405 ASN B N 1
ATOM 8582 C CA . ASN B 1 405 ? -17.5 -45.469 -6.016 1 94.94 405 ASN B CA 1
ATOM 8583 C C . ASN B 1 405 ? -18.344 -44.25 -5.645 1 94.94 405 ASN B C 1
ATOM 8585 O O . ASN B 1 405 ? -19.094 -44.281 -4.672 1 94.94 405 ASN B O 1
ATOM 8589 N N . ALA B 1 406 ? -18.203 -43.219 -6.391 1 96.44 406 ALA B N 1
ATOM 8590 C CA . ALA B 1 406 ? -19.031 -42.031 -6.211 1 96.44 406 ALA B CA 1
ATOM 8591 C C . ALA B 1 406 ? -19.969 -41.812 -7.395 1 96.44 406 ALA B C 1
ATOM 8593 O O . ALA B 1 406 ? -19.516 -41.562 -8.516 1 96.44 406 ALA B O 1
ATOM 8594 N N . THR B 1 407 ? -21.234 -41.938 -7.199 1 96.12 407 THR B N 1
ATOM 8595 C CA . THR B 1 407 ? -22.234 -41.625 -8.219 1 96.12 407 THR B CA 1
ATOM 8596 C C . THR B 1 407 ? -22.625 -40.156 -8.141 1 96.12 407 THR B C 1
ATOM 8598 O O . THR B 1 407 ? -23.109 -39.688 -7.109 1 96.12 407 THR B O 1
ATOM 8601 N N . CYS B 1 408 ? -22.438 -39.5 -9.195 1 96.56 408 CYS B N 1
ATOM 8602 C CA . CYS B 1 408 ? -22.562 -38.031 -9.156 1 96.56 408 CYS B CA 1
ATOM 8603 C C . CYS B 1 408 ? -23.578 -37.531 -10.18 1 96.56 408 CYS B C 1
ATOM 8605 O O . CYS B 1 408 ? -23.656 -38.094 -11.281 1 96.56 408 CYS B O 1
ATOM 8607 N N . LEU B 1 409 ? -24.328 -36.531 -9.812 1 94.06 409 LEU B N 1
ATOM 8608 C CA . LEU B 1 409 ? -25.234 -35.781 -10.664 1 94.06 409 LEU B CA 1
ATOM 8609 C C . LEU B 1 409 ? -24.688 -34.375 -10.93 1 94.06 409 LEU B C 1
ATOM 8611 O O . LEU B 1 409 ? -24.203 -33.719 -10.016 1 94.06 409 LEU B O 1
ATOM 8615 N N . LEU B 1 410 ? -24.75 -34 -12.188 1 94.19 410 LEU B N 1
ATOM 8616 C CA . LEU B 1 410 ? -24.25 -32.656 -12.539 1 94.19 410 LEU B CA 1
ATOM 8617 C C . LEU B 1 410 ? -25.391 -31.672 -12.703 1 94.19 410 LEU B C 1
ATOM 8619 O O . LEU B 1 410 ? -26.375 -31.969 -13.383 1 94.19 410 LEU B O 1
ATOM 8623 N N . LEU B 1 411 ? -25.188 -30.578 -12.055 1 93.44 411 LEU B N 1
ATOM 8624 C CA . LEU B 1 411 ? -26.141 -29.469 -12.133 1 93.44 411 LEU B CA 1
ATOM 8625 C C . LEU B 1 411 ? -25.422 -28.156 -12.391 1 93.44 411 LEU B C 1
ATOM 8627 O O . LEU B 1 411 ? -24.188 -28.094 -12.367 1 93.44 411 LEU B O 1
ATOM 8631 N N . THR B 1 412 ? -26.219 -27.094 -12.742 1 93.94 412 THR B N 1
ATOM 8632 C CA . THR B 1 412 ? -25.656 -25.766 -12.93 1 93.94 412 THR B CA 1
ATOM 8633 C C . THR B 1 412 ? -26.266 -24.781 -11.922 1 93.94 412 THR B C 1
ATOM 8635 O O . THR B 1 412 ? -27.484 -24.75 -11.734 1 93.94 412 THR B O 1
ATOM 8638 N N . SER B 1 413 ? -25.438 -24.109 -11.203 1 94.19 413 SER B N 1
ATOM 8639 C CA . SER B 1 413 ? -25.875 -23.016 -10.336 1 94.19 413 SER B CA 1
ATOM 8640 C C . SER B 1 413 ? -25.672 -21.672 -11.016 1 94.19 413 SER B C 1
ATOM 8642 O O . SER B 1 413 ? -24.562 -21.328 -11.422 1 94.19 413 SER B O 1
ATOM 8644 N N . TYR B 1 414 ? -26.781 -20.953 -11.148 1 93.81 414 TYR B N 1
ATOM 8645 C CA . TYR B 1 414 ? -26.734 -19.609 -11.727 1 93.81 414 TYR B CA 1
ATOM 8646 C C . TYR B 1 414 ? -26.75 -18.547 -10.633 1 93.81 414 TYR B C 1
ATOM 8648 O O . TYR B 1 414 ? -27.562 -18.594 -9.711 1 93.81 414 TYR B O 1
ATOM 8656 N N . LEU B 1 415 ? -25.812 -17.625 -10.727 1 93.56 415 LEU B N 1
ATOM 8657 C CA . LEU B 1 415 ? -25.781 -16.609 -9.688 1 93.56 415 LEU B CA 1
ATOM 8658 C C . LEU B 1 415 ? -25.375 -15.258 -10.266 1 93.56 415 LEU B C 1
ATOM 8660 O O . LEU B 1 415 ? -24.891 -15.18 -11.398 1 93.56 415 LEU B O 1
ATOM 8664 N N . GLU B 1 416 ? -25.719 -14.289 -9.547 1 94.56 416 GLU B N 1
ATOM 8665 C CA . GLU B 1 416 ? -25.266 -12.922 -9.742 1 94.56 416 GLU B CA 1
ATOM 8666 C C . GLU B 1 416 ? -24.234 -12.523 -8.688 1 94.56 416 GLU B C 1
ATOM 8668 O O . GLU B 1 416 ? -24.453 -12.742 -7.492 1 94.56 416 GLU B O 1
ATOM 8673 N N . ALA B 1 417 ? -23.078 -12.047 -9.148 1 95.69 417 ALA B N 1
ATOM 8674 C CA . ALA B 1 417 ? -22.016 -11.648 -8.234 1 95.69 417 ALA B CA 1
ATOM 8675 C C . ALA B 1 417 ? -21.672 -10.172 -8.414 1 95.69 417 ALA B C 1
ATOM 8677 O O . ALA B 1 417 ? -21.562 -9.68 -9.539 1 95.69 417 ALA B O 1
ATOM 8678 N N . GLU B 1 418 ? -21.625 -9.492 -7.352 1 96.44 418 GLU B N 1
ATOM 8679 C CA . GLU B 1 418 ? -21.094 -8.125 -7.367 1 96.44 418 GLU B CA 1
ATOM 8680 C C . GLU B 1 418 ? -19.594 -8.109 -7.047 1 96.44 418 GLU B C 1
ATOM 8682 O O . GLU B 1 418 ? -19.172 -8.625 -6.008 1 96.44 418 GLU B O 1
ATOM 8687 N N . ILE B 1 419 ? -18.844 -7.527 -7.895 1 96.88 419 ILE B N 1
ATOM 8688 C CA . ILE B 1 419 ? -17.391 -7.508 -7.77 1 96.88 419 ILE B CA 1
ATOM 8689 C C . ILE B 1 419 ? -16.906 -6.086 -7.48 1 96.88 419 ILE B C 1
ATOM 8691 O O . ILE B 1 419 ? -17.375 -5.129 -8.109 1 96.88 419 ILE B O 1
ATOM 8695 N N . ALA B 1 420 ? -16.078 -5.996 -6.512 1 95.81 420 ALA B N 1
ATOM 8696 C CA . ALA B 1 420 ? -15.438 -4.73 -6.18 1 95.81 420 ALA B CA 1
ATOM 8697 C C . ALA B 1 420 ? -13.922 -4.84 -6.301 1 95.81 420 ALA B C 1
ATOM 8699 O O . ALA B 1 420 ? -13.32 -5.785 -5.785 1 95.81 420 ALA B O 1
ATOM 8700 N N . CYS B 1 421 ? -13.367 -3.922 -7.016 1 93.81 421 CYS B N 1
ATOM 8701 C CA . CYS B 1 421 ? -11.922 -3.896 -7.203 1 93.81 421 CYS B CA 1
ATOM 8702 C C . CYS B 1 421 ? -11.289 -2.715 -6.473 1 93.81 421 CYS B C 1
ATOM 8704 O O . CYS B 1 421 ? -11.672 -1.565 -6.707 1 93.81 421 CYS B O 1
ATOM 8706 N N . TRP B 1 422 ? -10.445 -2.996 -5.559 1 91.31 422 TRP B N 1
ATOM 8707 C CA . TRP B 1 422 ? -9.586 -1.974 -4.965 1 91.31 422 TRP B CA 1
ATOM 8708 C C . TRP B 1 422 ? -8.297 -1.823 -5.762 1 91.31 422 TRP B C 1
ATOM 8710 O O . TRP B 1 422 ? -7.32 -2.539 -5.512 1 91.31 422 TRP B O 1
ATOM 8720 N N . TYR B 1 423 ? -8.32 -0.836 -6.637 1 88.25 423 TYR B N 1
ATOM 8721 C CA . TYR B 1 423 ? -7.285 -0.712 -7.656 1 88.25 423 TYR B CA 1
ATOM 8722 C C . TYR B 1 423 ? -7.289 -1.917 -8.586 1 88.25 423 TYR B C 1
ATOM 8724 O O . TYR B 1 423 ? -8.297 -2.207 -9.234 1 88.25 423 TYR B O 1
ATOM 8732 N N . LYS B 1 424 ? -6.219 -2.74 -8.438 1 88.06 424 LYS B N 1
ATOM 8733 C CA . LYS B 1 424 ? -6.145 -3.889 -9.336 1 88.06 424 LYS B CA 1
ATOM 8734 C C . LYS B 1 424 ? -6.641 -5.16 -8.648 1 88.06 424 LYS B C 1
ATOM 8736 O O . LYS B 1 424 ? -6.836 -6.188 -9.297 1 88.06 424 LYS B O 1
ATOM 8741 N N . ASP B 1 425 ? -6.914 -5.102 -7.355 1 90.19 425 ASP B N 1
ATOM 8742 C CA . ASP B 1 425 ? -7.344 -6.27 -6.59 1 90.19 425 ASP B CA 1
ATOM 8743 C C . ASP B 1 425 ? -8.867 -6.363 -6.539 1 90.19 425 ASP B C 1
ATOM 8745 O O . ASP B 1 425 ? -9.523 -5.535 -5.906 1 90.19 425 ASP B O 1
ATOM 8749 N N . CYS B 1 426 ? -9.359 -7.383 -7.168 1 94 426 CYS B N 1
ATOM 8750 C CA . CYS B 1 426 ? -10.812 -7.539 -7.27 1 94 426 CYS B CA 1
ATOM 8751 C C . CYS B 1 426 ? -11.297 -8.688 -6.398 1 94 426 CYS B C 1
ATOM 8753 O O . CYS B 1 426 ? -10.648 -9.734 -6.316 1 94 426 CYS B O 1
ATOM 8755 N N . ASP B 1 427 ? -12.469 -8.5 -5.746 1 94.88 427 ASP B N 1
ATOM 8756 C CA . ASP B 1 427 ? -13.086 -9.516 -4.902 1 94.88 427 ASP B CA 1
ATOM 8757 C C . ASP B 1 427 ? -14.609 -9.5 -5.051 1 94.88 427 ASP B C 1
ATOM 8759 O O . ASP B 1 427 ? -15.195 -8.461 -5.348 1 94.88 427 ASP B O 1
ATOM 8763 N N . ALA B 1 428 ? -15.125 -10.641 -4.887 1 96.12 428 ALA B N 1
ATOM 8764 C CA . ALA B 1 428 ? -16.578 -10.688 -4.797 1 96.12 428 ALA B CA 1
ATOM 8765 C C . ALA B 1 428 ? -17.062 -10.195 -3.436 1 96.12 428 ALA B C 1
ATOM 8767 O O . ALA B 1 428 ? -16.594 -10.664 -2.396 1 96.12 428 ALA B O 1
ATOM 8768 N N . VAL B 1 429 ? -18.016 -9.328 -3.461 1 95.56 429 VAL B N 1
ATOM 8769 C CA . VAL B 1 429 ? -18.453 -8.719 -2.209 1 95.56 429 VAL B CA 1
ATOM 8770 C C . VAL B 1 429 ? -19.812 -9.289 -1.795 1 95.56 429 VAL B C 1
ATOM 8772 O O . VAL B 1 429 ? -20.094 -9.422 -0.603 1 95.56 429 VAL B O 1
ATOM 8775 N N . ARG B 1 430 ? -20.609 -9.57 -2.725 1 95.31 430 ARG B N 1
ATOM 8776 C CA . ARG B 1 430 ? -21.891 -10.219 -2.439 1 95.31 430 ARG B CA 1
ATOM 8777 C C . ARG B 1 430 ? -22.344 -11.07 -3.619 1 95.31 430 ARG B C 1
ATOM 8779 O O . ARG B 1 430 ? -21.984 -10.805 -4.766 1 95.31 430 ARG B O 1
ATOM 8786 N N . ILE B 1 431 ? -23.078 -12.094 -3.324 1 95.81 431 ILE B N 1
ATOM 8787 C CA . ILE B 1 431 ? -23.594 -12.992 -4.348 1 95.81 431 ILE B CA 1
ATOM 8788 C C . ILE B 1 431 ? -25.047 -13.344 -4.043 1 95.81 431 ILE B C 1
ATOM 8790 O O . ILE B 1 431 ? -25.484 -13.266 -2.891 1 95.81 431 ILE B O 1
ATOM 8794 N N . ARG B 1 432 ? -25.828 -13.703 -5.066 1 94.62 432 ARG B N 1
ATOM 8795 C CA . ARG B 1 432 ? -27.172 -14.219 -4.934 1 94.62 432 ARG B CA 1
ATOM 8796 C C . ARG B 1 432 ? -27.531 -15.125 -6.109 1 94.62 432 ARG B C 1
ATOM 8798 O O . ARG B 1 432 ? -26.859 -15.102 -7.141 1 94.62 432 ARG B O 1
ATOM 8805 N N . ARG B 1 433 ? -28.5 -15.992 -5.855 1 92.38 433 ARG B N 1
ATOM 8806 C CA . ARG B 1 433 ? -28.984 -16.812 -6.965 1 92.38 433 ARG B CA 1
ATOM 8807 C C . ARG B 1 433 ? -29.609 -15.938 -8.055 1 92.38 433 ARG B C 1
ATOM 8809 O O . ARG B 1 433 ? -30.297 -14.961 -7.754 1 92.38 433 ARG B O 1
ATOM 8816 N N . ASP B 1 434 ? -29.219 -16.25 -9.305 1 88.12 434 ASP B N 1
ATOM 8817 C CA . ASP B 1 434 ? -29.797 -15.516 -10.43 1 88.12 434 ASP B CA 1
ATOM 8818 C C . ASP B 1 434 ? -31.328 -15.531 -10.375 1 88.12 434 ASP B C 1
ATOM 8820 O O . ASP B 1 434 ? -31.938 -16.594 -10.414 1 88.12 434 ASP B O 1
ATOM 8824 N N . PRO B 1 435 ? -31.875 -14.367 -10.242 1 76 435 PRO B N 1
ATOM 8825 C CA . PRO B 1 435 ? -33.344 -14.297 -10.109 1 76 435 PRO B CA 1
ATOM 8826 C C . PRO B 1 435 ? -34.062 -14.688 -11.391 1 76 435 PRO B C 1
ATOM 8828 O O . PRO B 1 435 ? -35.25 -14.945 -11.367 1 76 435 PRO B O 1
ATOM 8831 N N . LYS B 1 436 ? -33.281 -14.836 -12.484 1 74.62 436 LYS B N 1
ATOM 8832 C CA . LYS B 1 436 ? -33.969 -15.133 -13.734 1 74.62 436 LYS B CA 1
ATOM 8833 C C . LYS B 1 436 ? -34.5 -16.562 -13.742 1 74.62 436 LYS B C 1
ATOM 8835 O O . LYS B 1 436 ? -33.75 -17.516 -13.469 1 74.62 436 LYS B O 1
ATOM 8840 N N . PRO B 1 437 ? -35.812 -16.844 -13.836 1 60.12 437 PRO B N 1
ATOM 8841 C CA . PRO B 1 437 ? -36.469 -18.156 -13.773 1 60.12 437 PRO B CA 1
ATOM 8842 C C . PRO B 1 437 ? -36 -19.125 -14.852 1 60.12 437 PRO B C 1
ATOM 8844 O O . PRO B 1 437 ? -36.062 -20.344 -14.672 1 60.12 437 PRO B O 1
ATOM 8847 N N . ARG B 1 438 ? -35.5 -18.625 -15.977 1 62.25 438 ARG B N 1
ATOM 8848 C CA . ARG B 1 438 ? -35.375 -19.469 -17.156 1 62.25 438 ARG B CA 1
ATOM 8849 C C . ARG B 1 438 ? -34.094 -20.281 -17.125 1 62.25 438 ARG B C 1
ATOM 8851 O O . ARG B 1 438 ? -33.844 -21.109 -18 1 62.25 438 ARG B O 1
ATOM 8858 N N . ASN B 1 439 ? -33.469 -20.234 -16.031 1 66.44 439 ASN B N 1
ATOM 8859 C CA . ASN B 1 439 ? -32.219 -20.969 -16.062 1 66.44 439 ASN B CA 1
ATOM 8860 C C . ASN B 1 439 ? -32.406 -22.453 -15.789 1 66.44 439 ASN B C 1
ATOM 8862 O O . ASN B 1 439 ? -33.062 -22.828 -14.789 1 66.44 439 ASN B O 1
ATOM 8866 N N . ASN B 1 440 ? -32.25 -23.281 -16.844 1 75.94 440 ASN B N 1
ATOM 8867 C CA . ASN B 1 440 ? -32.25 -24.734 -16.703 1 75.94 440 ASN B CA 1
ATOM 8868 C C . ASN B 1 440 ? -31.062 -25.25 -15.898 1 75.94 440 ASN B C 1
ATOM 8870 O O . ASN B 1 440 ? -29.938 -25.281 -16.391 1 75.94 440 ASN B O 1
ATOM 8874 N N . THR B 1 441 ? -31.375 -25.641 -14.648 1 85.12 441 THR B N 1
ATOM 8875 C CA . THR B 1 441 ? -30.312 -26.078 -13.75 1 85.12 441 THR B CA 1
ATOM 8876 C C . THR B 1 441 ? -29.812 -27.469 -14.141 1 85.12 441 THR B C 1
ATOM 8878 O O . THR B 1 441 ? -28.766 -27.906 -13.68 1 85.12 441 THR B O 1
ATOM 8881 N N . TYR B 1 442 ? -30.531 -28.094 -15.086 1 85.5 442 TYR B N 1
ATOM 8882 C CA . TYR B 1 442 ? -30.156 -29.453 -15.438 1 85.5 442 TYR B CA 1
ATOM 8883 C C . TYR B 1 442 ? -29.188 -29.469 -16.609 1 85.5 442 TYR B C 1
ATOM 8885 O O . TYR B 1 442 ? -28.531 -30.484 -16.875 1 85.5 442 TYR B O 1
ATOM 8893 N N . GLU B 1 443 ? -29.078 -28.406 -17.219 1 84.38 443 GLU B N 1
ATOM 8894 C CA . GLU B 1 443 ? -28.141 -28.297 -18.328 1 84.38 443 GLU B CA 1
ATOM 8895 C C . GLU B 1 443 ? -26.812 -27.688 -17.875 1 84.38 443 GLU B C 1
ATOM 8897 O O . GLU B 1 443 ? -26.797 -26.672 -17.172 1 84.38 443 GLU B O 1
ATOM 8902 N N . THR B 1 444 ? -25.766 -28.406 -18.25 1 89.25 444 THR B N 1
ATOM 8903 C CA . THR B 1 444 ? -24.453 -27.891 -17.922 1 89.25 444 THR B CA 1
ATOM 8904 C C . THR B 1 444 ? -23.672 -27.547 -19.188 1 89.25 444 THR B C 1
ATOM 8906 O O . THR B 1 444 ? -24.125 -27.859 -20.297 1 89.25 444 THR B O 1
ATOM 8909 N N . VAL B 1 445 ? -22.609 -26.906 -19.062 1 88.62 445 VAL B N 1
ATOM 8910 C CA . VAL B 1 445 ? -21.766 -26.484 -20.188 1 88.62 445 VAL B CA 1
ATOM 8911 C C . VAL B 1 445 ? -21.156 -27.703 -20.859 1 88.62 445 VAL B C 1
ATOM 8913 O O . VAL B 1 445 ? -20.672 -27.625 -21.984 1 88.62 445 VAL B O 1
ATOM 8916 N N . ILE B 1 446 ? -21.234 -28.844 -20.203 1 87.44 446 ILE B N 1
ATOM 8917 C CA . ILE B 1 446 ? -20.625 -30.062 -20.719 1 87.44 446 ILE B CA 1
ATOM 8918 C C . ILE B 1 446 ? -21.562 -30.719 -21.719 1 87.44 446 ILE B C 1
ATOM 8920 O O . ILE B 1 446 ? -21.141 -31.578 -22.516 1 87.44 446 ILE B O 1
ATOM 8924 N N . HIS B 1 447 ? -22.781 -30.297 -21.75 1 81.69 447 HIS B N 1
ATOM 8925 C CA . HIS B 1 447 ? -23.75 -30.859 -22.672 1 81.69 447 HIS B CA 1
ATOM 8926 C C . HIS B 1 447 ? -23.391 -30.531 -24.125 1 81.69 447 HIS B C 1
ATOM 8928 O O . HIS B 1 447 ? -22.875 -29.453 -24.406 1 81.69 447 HIS B O 1
ATOM 8934 N N . ASP B 1 448 ? -23.391 -31.641 -24.922 1 65.44 448 ASP B N 1
ATOM 8935 C CA . ASP B 1 448 ? -23.125 -31.484 -26.344 1 65.44 448 ASP B CA 1
ATOM 8936 C C . ASP B 1 448 ? -24.234 -30.672 -27.016 1 65.44 448 ASP B C 1
ATOM 8938 O O . ASP B 1 448 ? -25.406 -30.766 -26.641 1 65.44 448 ASP B O 1
ATOM 8942 N N . GLU B 1 449 ? -23.766 -29.531 -27.672 1 56.66 449 GLU B N 1
ATOM 8943 C CA . GLU B 1 449 ? -24.781 -29.062 -28.609 1 56.66 449 GLU B CA 1
ATOM 8944 C C . GLU B 1 449 ? -25.078 -30.109 -29.672 1 56.66 449 GLU B C 1
ATOM 8946 O O . GLU B 1 449 ? -24.172 -30.828 -30.094 1 56.66 449 GLU B O 1
ATOM 8951 N N . PRO B 1 450 ? -26.359 -30.531 -29.969 1 50.16 450 PRO B N 1
ATOM 8952 C CA . PRO B 1 450 ? -26.641 -31.484 -31.047 1 50.16 450 PRO B CA 1
ATOM 8953 C C . PRO B 1 450 ? -25.812 -31.203 -32.312 1 50.16 450 PRO B C 1
ATOM 8955 O O . PRO B 1 450 ? -25.797 -30.062 -32.812 1 50.16 450 PRO B O 1
ATOM 8958 N N . GLY B 1 451 ? -24.969 -32.125 -32.906 1 47.97 451 GLY B N 1
ATOM 8959 C CA . GLY B 1 451 ? -24.219 -32.062 -34.156 1 47.97 451 GLY B CA 1
ATOM 8960 C C . GLY B 1 451 ? -22.766 -31.672 -33.969 1 47.97 451 GLY B C 1
ATOM 8961 O O . GLY B 1 451 ? -21.969 -31.719 -34.906 1 47.97 451 GLY B O 1
ATOM 8962 N N . LYS B 1 452 ? -22.469 -31.078 -32.875 1 54.78 452 LYS B N 1
ATOM 8963 C CA . LYS B 1 452 ? -21.125 -30.5 -32.75 1 54.78 452 LYS B CA 1
ATOM 8964 C C . LYS B 1 452 ? -20.188 -31.453 -32.031 1 54.78 452 LYS B C 1
ATOM 8966 O O . LYS B 1 452 ? -20.594 -32.531 -31.609 1 54.78 452 LYS B O 1
ATOM 8971 N N . ILE B 1 453 ? -19.016 -31.078 -31.578 1 56.06 453 ILE B N 1
ATOM 8972 C CA . ILE B 1 453 ? -17.859 -31.719 -30.953 1 56.06 453 ILE B CA 1
ATOM 8973 C C . ILE B 1 453 ? -18.281 -32.406 -29.672 1 56.06 453 ILE B C 1
ATOM 8975 O O . ILE B 1 453 ? -19.047 -31.859 -28.891 1 56.06 453 ILE B O 1
ATOM 8979 N N . ASN B 1 454 ? -18.125 -33.75 -29.625 1 76.31 454 ASN B N 1
ATOM 8980 C CA . ASN B 1 454 ? -18.344 -34.5 -28.391 1 76.31 454 ASN B CA 1
ATOM 8981 C C . ASN B 1 454 ? -17.625 -33.875 -27.203 1 76.31 454 ASN B C 1
ATOM 8983 O O . ASN B 1 454 ? -16.562 -34.344 -26.812 1 76.31 454 ASN B O 1
ATOM 8987 N N . THR B 1 455 ? -18.266 -32.781 -26.688 1 83.94 455 THR B N 1
ATOM 8988 C CA . THR B 1 455 ? -17.656 -31.953 -25.641 1 83.94 455 THR B CA 1
ATOM 8989 C C . THR B 1 455 ? -17.438 -32.781 -24.375 1 83.94 455 THR B C 1
ATOM 8991 O O . THR B 1 455 ? -16.375 -32.719 -23.766 1 83.94 455 THR B O 1
ATOM 8994 N N . TYR B 1 456 ? -18.5 -33.625 -24.031 1 87.56 456 TYR B N 1
ATOM 8995 C CA . TYR B 1 456 ? -18.375 -34.344 -22.766 1 87.56 456 TYR B CA 1
ATOM 8996 C C . TYR B 1 456 ? -17.25 -35.375 -22.859 1 87.56 456 TYR B C 1
ATOM 8998 O O . TYR B 1 456 ? -16.531 -35.594 -21.875 1 87.56 456 TYR B O 1
ATOM 9006 N N . ASP B 1 457 ? -17.062 -36 -23.984 1 87.56 457 ASP B N 1
ATOM 9007 C CA . ASP B 1 457 ? -16.016 -37 -24.172 1 87.56 457 ASP B CA 1
ATOM 9008 C C . ASP B 1 457 ? -14.633 -36.375 -24.078 1 87.56 457 ASP B C 1
ATOM 9010 O O . ASP B 1 457 ? -13.758 -36.875 -23.359 1 87.56 457 ASP B O 1
ATOM 9014 N N . ALA B 1 458 ? -14.5 -35.25 -24.797 1 88.88 458 ALA B N 1
ATOM 9015 C CA . ALA B 1 458 ? -13.219 -34.562 -24.766 1 88.88 458 ALA B CA 1
ATOM 9016 C C . ALA B 1 458 ? -12.914 -34 -23.375 1 88.88 458 ALA B C 1
ATOM 9018 O O . ALA B 1 458 ? -11.781 -34.062 -22.906 1 88.88 458 ALA B O 1
ATOM 9019 N N . PHE B 1 459 ? -13.938 -33.531 -22.719 1 92.25 459 PHE B N 1
ATOM 9020 C CA . PHE B 1 459 ? -13.773 -32.938 -21.406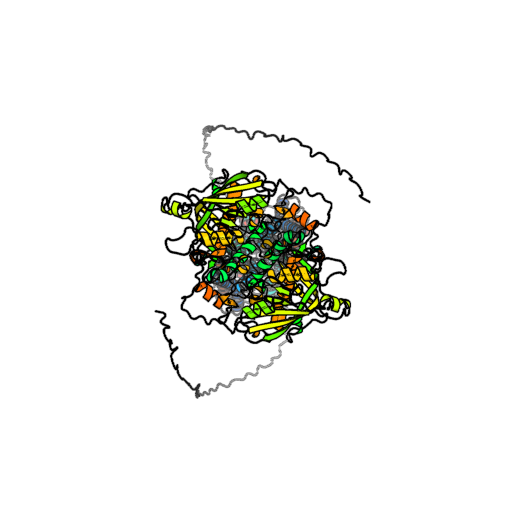 1 92.25 459 PHE B CA 1
ATOM 9021 C C . PHE B 1 459 ? -13.375 -34 -20.375 1 92.25 459 PHE B C 1
ATOM 9023 O O . PHE B 1 459 ? -12.367 -33.844 -19.688 1 92.25 459 PHE B O 1
ATOM 9030 N N . PHE B 1 460 ? -14.094 -35.094 -20.281 1 92.56 460 PHE B N 1
ATOM 9031 C CA . PHE B 1 460 ? -13.844 -36.094 -19.25 1 92.56 460 PHE B CA 1
ATOM 9032 C C . PHE B 1 460 ? -12.547 -36.844 -19.516 1 92.56 460 PHE B C 1
ATOM 9034 O O . PHE B 1 460 ? -11.812 -37.188 -18.594 1 92.56 460 PHE B O 1
ATOM 9041 N N . SER B 1 461 ? -12.242 -37.094 -20.75 1 89.5 461 SER B N 1
ATOM 9042 C CA . SER B 1 461 ? -11 -37.781 -21.078 1 89.5 461 SER B CA 1
ATOM 9043 C C . SER B 1 461 ? -9.781 -36.969 -20.672 1 89.5 461 SER B C 1
ATOM 9045 O O . SER B 1 461 ? -8.82 -37.5 -20.125 1 89.5 461 SER B O 1
ATOM 9047 N N . THR B 1 462 ? -9.859 -35.688 -20.906 1 90.88 462 THR B N 1
ATOM 9048 C CA . THR B 1 462 ? -8.727 -34.812 -20.578 1 90.88 462 THR B CA 1
ATOM 9049 C C . THR B 1 462 ? -8.711 -34.5 -19.094 1 90.88 462 THR B C 1
ATOM 9051 O O . THR B 1 462 ? -7.645 -34.344 -18.5 1 90.88 462 THR B O 1
ATOM 9054 N N . PHE B 1 463 ? -9.859 -34.438 -18.453 1 93.75 463 PHE B N 1
ATOM 9055 C CA . PHE B 1 463 ? -9.969 -34.156 -17.016 1 93.75 463 PHE B CA 1
ATOM 9056 C C . PHE B 1 463 ? -9.344 -35.25 -16.188 1 93.75 463 PHE B C 1
ATOM 9058 O O . PHE B 1 463 ? -8.5 -35 -15.328 1 93.75 463 PHE B O 1
ATOM 9065 N N . ILE B 1 464 ? -9.695 -36.406 -16.484 1 91.75 464 ILE B N 1
ATOM 9066 C CA . ILE B 1 464 ? -9.242 -37.562 -15.703 1 91.75 464 ILE B CA 1
ATOM 9067 C C . ILE B 1 464 ? -7.738 -37.75 -15.875 1 91.75 464 ILE B C 1
ATOM 9069 O O . ILE B 1 464 ? -7.043 -38.156 -14.938 1 91.75 464 ILE B O 1
ATOM 9073 N N . ASN B 1 465 ? -7.227 -37.344 -17 1 87.56 465 ASN B N 1
ATOM 9074 C CA . ASN B 1 465 ? -5.812 -37.562 -17.297 1 87.56 465 ASN B CA 1
ATOM 9075 C C . ASN B 1 465 ? -4.992 -36.312 -17.062 1 87.56 465 ASN B C 1
ATOM 9077 O O . ASN B 1 465 ? -3.807 -36.281 -17.406 1 87.56 465 ASN B O 1
ATOM 9081 N N . SER B 1 466 ? -5.59 -35.312 -16.609 1 87.62 466 SER B N 1
ATOM 9082 C CA . SER B 1 466 ? -4.953 -34 -16.516 1 87.62 466 SER B CA 1
ATOM 9083 C C . SER B 1 466 ? -3.768 -34.031 -15.562 1 87.62 466 SER B C 1
ATOM 9085 O O . SER B 1 466 ? -2.846 -33.219 -15.68 1 87.62 466 SER B O 1
ATOM 9087 N N . THR B 1 467 ? -3.795 -34.938 -14.578 1 83.75 467 THR B N 1
ATOM 9088 C CA . THR B 1 467 ? -2.711 -35 -13.602 1 83.75 467 THR B CA 1
ATOM 9089 C C . THR B 1 467 ? -1.843 -36.219 -13.805 1 83.75 467 THR B C 1
ATOM 9091 O O . THR B 1 467 ? -0.95 -36.5 -13 1 83.75 467 THR B O 1
ATOM 9094 N N . SER B 1 468 ? -2.158 -36.906 -14.852 1 75.5 468 SER B N 1
ATOM 9095 C CA . SER B 1 468 ? -1.375 -38.094 -15.164 1 75.5 468 SER B CA 1
ATOM 9096 C C . SER B 1 468 ? -0.136 -37.75 -15.977 1 75.5 468 SER B C 1
ATOM 9098 O O . SER B 1 468 ? -0.208 -36.938 -16.906 1 75.5 468 SER B O 1
ATOM 9100 N N . ILE B 1 469 ? 0.965 -38 -15.453 1 65.69 469 ILE B N 1
ATOM 9101 C CA . ILE B 1 469 ? 2.188 -37.781 -16.219 1 65.69 469 ILE B CA 1
ATOM 9102 C C . ILE B 1 469 ? 2.627 -39.062 -16.891 1 65.69 469 ILE B C 1
ATOM 9104 O O . ILE B 1 469 ? 2.334 -40.156 -16.406 1 65.69 469 ILE B O 1
ATOM 9108 N N . THR B 1 470 ? 3.053 -38.875 -18.172 1 60.38 470 THR B N 1
ATOM 9109 C CA . THR B 1 470 ? 3.477 -40.031 -18.984 1 60.38 470 THR B CA 1
ATOM 9110 C C . THR B 1 470 ? 4.293 -41 -18.156 1 60.38 470 THR B C 1
ATOM 9112 O O . THR B 1 470 ? 4.141 -42.219 -18.281 1 60.38 470 THR B O 1
ATOM 9115 N N . LEU B 1 471 ? 5.016 -40.406 -17.312 1 56.78 471 LEU B N 1
ATOM 9116 C CA . LEU B 1 471 ? 5.938 -41.219 -16.547 1 56.78 471 LEU B CA 1
ATOM 9117 C C . LEU B 1 471 ? 5.18 -42.125 -15.586 1 56.78 471 LEU B C 1
ATOM 9119 O O . LEU B 1 471 ? 5.594 -43.25 -15.344 1 56.78 471 LEU B O 1
ATOM 9123 N N . ARG B 1 472 ? 4.082 -41.625 -15.102 1 55.53 472 ARG B N 1
ATOM 9124 C CA . ARG B 1 472 ? 3.295 -42.406 -14.156 1 55.53 472 ARG B CA 1
ATOM 9125 C C . ARG B 1 472 ? 2.584 -43.562 -14.859 1 55.53 472 ARG B C 1
ATOM 9127 O O . ARG B 1 472 ? 2.518 -44.688 -14.328 1 55.53 472 ARG B O 1
ATOM 9134 N N . SER B 1 473 ? 2.174 -43.281 -16.109 1 55.38 473 SER B N 1
ATOM 9135 C CA . SER B 1 473 ? 1.371 -44.281 -16.797 1 55.38 473 SER B CA 1
ATOM 9136 C C . SER B 1 473 ? 2.223 -45.469 -17.203 1 55.38 473 SER B C 1
ATOM 9138 O O . SER B 1 473 ? 1.71 -46.594 -17.359 1 55.38 473 SER B O 1
ATOM 9140 N N . GLN B 1 474 ? 3.523 -45.156 -17.391 1 52.31 474 GLN B N 1
ATOM 9141 C CA . GLN B 1 474 ? 4.406 -46.25 -17.812 1 52.31 474 GLN B CA 1
ATOM 9142 C C . GLN B 1 474 ? 4.863 -47.062 -16.609 1 52.31 474 GLN B C 1
ATOM 9144 O O . GLN B 1 474 ? 5.395 -48.188 -16.766 1 52.31 474 GLN B O 1
ATOM 9149 N N . ALA B 1 475 ? 4.66 -46.438 -15.422 1 49.97 475 ALA B N 1
ATOM 9150 C CA . ALA B 1 475 ? 5.223 -47.062 -14.227 1 49.97 475 ALA B CA 1
ATOM 9151 C C . ALA B 1 475 ? 4.539 -48.375 -13.938 1 49.97 475 ALA B C 1
ATOM 9153 O O . ALA B 1 475 ? 3.4 -48.625 -14.352 1 49.97 475 ALA B O 1
ATOM 9154 N N . SER B 1 476 ? 5.27 -49.219 -13.211 1 54.88 476 SER B N 1
ATOM 9155 C CA . SER B 1 476 ? 5 -50.625 -12.875 1 54.88 476 SER B CA 1
ATOM 9156 C C . SER B 1 476 ? 3.629 -50.781 -12.234 1 54.88 476 SER B C 1
ATOM 9158 O O . SER B 1 476 ? 3.188 -49.906 -11.469 1 54.88 476 SER B O 1
ATOM 9160 N N . LYS B 1 477 ? 2.775 -51.688 -12.711 1 60.06 477 LYS B N 1
ATOM 9161 C CA . LYS B 1 477 ? 1.465 -52.188 -12.305 1 60.06 477 LYS B CA 1
ATOM 9162 C C . LYS B 1 477 ? 1.429 -52.5 -10.812 1 60.06 477 LYS B C 1
ATOM 9164 O O . LYS B 1 477 ? 0.356 -52.688 -10.242 1 60.06 477 LYS B O 1
ATOM 9169 N N . THR B 1 478 ? 2.613 -52.469 -10.133 1 59.28 478 THR B N 1
ATOM 9170 C CA . THR B 1 478 ? 2.582 -52.969 -8.766 1 59.28 478 THR B CA 1
ATOM 9171 C C . THR B 1 478 ? 2.477 -51.844 -7.77 1 59.28 478 THR B C 1
ATOM 9173 O O . THR B 1 478 ? 2.135 -52.031 -6.602 1 59.28 478 THR B O 1
ATOM 9176 N N . HIS B 1 479 ? 2.645 -50.625 -8.195 1 72.56 479 HIS B N 1
ATOM 9177 C CA . HIS B 1 479 ? 2.553 -49.531 -7.227 1 72.56 479 HIS B CA 1
ATOM 9178 C C . HIS B 1 479 ? 1.575 -48.469 -7.691 1 72.56 479 HIS B C 1
ATOM 9180 O O . HIS B 1 479 ? 1.986 -47.344 -8.062 1 72.56 479 HIS B O 1
ATOM 9186 N N . ILE B 1 480 ? 0.272 -48.844 -7.531 1 79.56 480 ILE B N 1
ATOM 9187 C CA . ILE B 1 480 ? -0.785 -47.906 -7.918 1 79.56 480 ILE B CA 1
ATOM 9188 C C . ILE B 1 480 ? -0.914 -46.812 -6.871 1 79.56 480 ILE B C 1
ATOM 9190 O O . ILE B 1 480 ? -0.99 -47.094 -5.672 1 79.56 480 ILE B O 1
ATOM 9194 N N . ARG B 1 481 ? -0.708 -45.594 -7.262 1 81.44 481 ARG B N 1
ATOM 9195 C CA . ARG B 1 481 ? -0.835 -44.469 -6.355 1 81.44 481 ARG B CA 1
ATOM 9196 C C . ARG B 1 481 ? -2.012 -43.594 -6.75 1 81.44 481 ARG B C 1
ATOM 9198 O O . ARG B 1 481 ? -2.318 -43.438 -7.934 1 81.44 481 ARG B O 1
ATOM 9205 N N . ALA B 1 482 ? -2.594 -43.031 -5.742 1 86.88 482 ALA B N 1
ATOM 9206 C CA . ALA B 1 482 ? -3.678 -42.062 -5.984 1 86.88 482 ALA B CA 1
ATOM 9207 C C . ALA B 1 482 ? -3.176 -40.844 -6.738 1 86.88 482 ALA B C 1
ATOM 9209 O O . ALA B 1 482 ? -2.074 -40.344 -6.477 1 86.88 482 ALA B O 1
ATOM 9210 N N . SER B 1 483 ? -3.924 -40.406 -7.73 1 86.94 483 SER B N 1
ATOM 9211 C CA . SER B 1 483 ? -3.594 -39.188 -8.484 1 86.94 483 SER B CA 1
ATOM 9212 C C . SER B 1 483 ? -3.824 -37.938 -7.648 1 86.94 483 SER B C 1
ATOM 9214 O O . SER B 1 483 ? -4.531 -37.969 -6.641 1 86.94 483 SER B O 1
ATOM 9216 N N . PRO B 1 484 ? -3.242 -36.844 -8.055 1 89.5 484 PRO B N 1
ATOM 9217 C CA . PRO B 1 484 ? -3.48 -35.562 -7.355 1 89.5 484 PRO B CA 1
ATOM 9218 C C . PRO B 1 484 ? -4.957 -35.188 -7.312 1 89.5 484 PRO B C 1
ATOM 9220 O O . PRO B 1 484 ? -5.402 -34.531 -6.363 1 89.5 484 PRO B O 1
ATOM 9223 N N . LEU B 1 485 ? -5.73 -35.594 -8.281 1 93.19 485 LEU B N 1
ATOM 9224 C CA . LEU B 1 485 ? -7.168 -35.375 -8.25 1 93.19 485 LEU B CA 1
ATOM 9225 C C . LEU B 1 485 ? -7.805 -36.062 -7.051 1 93.19 485 LEU B C 1
ATOM 9227 O O . LEU B 1 485 ? -8.586 -35.469 -6.316 1 93.19 485 LEU B O 1
ATOM 9231 N N . GLU B 1 486 ? -7.406 -37.25 -6.871 1 93 486 GLU B N 1
ATOM 9232 C CA . GLU B 1 486 ? -7.926 -38.031 -5.75 1 93 486 GLU B CA 1
ATOM 9233 C C . GLU B 1 486 ? -7.469 -37.469 -4.414 1 93 486 GLU B C 1
ATOM 9235 O O . GLU B 1 486 ? -8.25 -37.375 -3.467 1 93 486 GLU B O 1
ATOM 9240 N N . CYS B 1 487 ? -6.227 -37.094 -4.387 1 91 487 CYS B N 1
ATOM 9241 C CA . CYS B 1 487 ? -5.691 -36.531 -3.156 1 91 487 CYS B CA 1
ATOM 9242 C C . CYS B 1 487 ? -6.418 -35.219 -2.787 1 91 487 CYS B C 1
ATOM 9244 O O . CYS B 1 487 ? -6.637 -34.969 -1.606 1 91 487 CYS B O 1
ATOM 9246 N N . TYR B 1 488 ? -6.777 -34.5 -3.801 1 93.19 488 TYR B N 1
ATOM 9247 C CA . TYR B 1 488 ? -7.512 -33.25 -3.549 1 93.19 488 TYR B CA 1
ATOM 9248 C C . TYR B 1 488 ? -8.875 -33.562 -2.932 1 93.19 488 TYR B C 1
ATOM 9250 O O . TYR B 1 488 ? -9.336 -32.812 -2.062 1 93.19 488 TYR B O 1
ATOM 9258 N N . MET B 1 489 ? -9.484 -34.594 -3.41 1 93.88 489 MET B N 1
ATOM 9259 C CA . MET B 1 489 ? -10.797 -34.969 -2.891 1 93.88 489 MET B CA 1
ATOM 9260 C C . MET B 1 489 ? -10.695 -35.406 -1.434 1 93.88 489 MET B C 1
ATOM 9262 O O . MET B 1 489 ? -11.656 -35.281 -0.672 1 93.88 489 MET B O 1
ATOM 9266 N N . ILE B 1 490 ? -9.594 -35.906 -1.105 1 91.19 490 ILE B N 1
ATOM 9267 C CA . ILE B 1 490 ? -9.391 -36.344 0.265 1 91.19 490 ILE B CA 1
ATOM 9268 C C . ILE B 1 490 ? -8.977 -35.156 1.145 1 91.19 490 ILE B C 1
ATOM 9270 O O . ILE B 1 490 ? -9.641 -34.875 2.139 1 91.19 490 ILE B O 1
ATOM 9274 N N . ASN B 1 491 ? -7.879 -34.5 0.7 1 87.5 491 ASN B N 1
ATOM 9275 C CA . ASN B 1 491 ? -7.367 -33.312 1.363 1 87.5 491 ASN B CA 1
ATOM 9276 C C . ASN B 1 491 ? -6.855 -32.281 0.355 1 87.5 491 ASN B C 1
ATOM 9278 O O . ASN B 1 491 ? -5.816 -32.5 -0.274 1 87.5 491 ASN B O 1
ATOM 9282 N N . PRO B 1 492 ? -7.512 -31.156 0.333 1 89.44 492 PRO B N 1
ATOM 9283 C CA . PRO B 1 492 ? -7.219 -30.203 -0.738 1 89.44 492 PRO B CA 1
ATOM 9284 C C . PRO B 1 492 ? -5.961 -29.391 -0.468 1 89.44 492 PRO B C 1
ATOM 9286 O O . PRO B 1 492 ? -5.508 -28.641 -1.339 1 89.44 492 PRO B O 1
ATOM 9289 N N . GLU B 1 493 ? -5.285 -29.469 0.588 1 83.56 493 GLU B N 1
ATOM 9290 C CA . GLU B 1 493 ? -4.211 -28.562 0.956 1 83.56 493 GLU B CA 1
ATOM 9291 C C . GLU B 1 493 ? -2.99 -28.75 0.057 1 83.56 493 GLU B C 1
ATOM 9293 O O . GLU B 1 493 ? -2.482 -27.797 -0.521 1 83.56 493 GLU B O 1
ATOM 9298 N N . PHE B 1 494 ? -2.541 -30.078 -0.064 1 83.25 494 PHE B N 1
ATOM 9299 C CA . PHE B 1 494 ? -1.385 -30.391 -0.899 1 83.25 494 PHE B CA 1
ATOM 9300 C C . PHE B 1 494 ? -1.652 -31.609 -1.771 1 83.25 494 PHE B C 1
ATOM 9302 O O . PHE B 1 494 ? -1.07 -32.688 -1.554 1 83.25 494 PHE B O 1
ATOM 9309 N N . PRO B 1 495 ? -2.344 -31.359 -2.834 1 87.44 495 PRO B N 1
ATOM 9310 C CA . PRO B 1 495 ? -2.789 -32.531 -3.621 1 87.44 495 PRO B CA 1
ATOM 9311 C C . PRO B 1 495 ? -1.634 -33.25 -4.289 1 87.44 495 PRO B C 1
ATOM 9313 O O . PRO B 1 495 ? -1.757 -34.438 -4.602 1 87.44 495 PRO B O 1
ATOM 9316 N N . TYR B 1 496 ? -0.522 -32.656 -4.43 1 84.25 496 TYR B N 1
ATOM 9317 C CA . TYR B 1 496 ? 0.594 -33.312 -5.109 1 84.25 496 TYR B CA 1
ATOM 9318 C C . TYR B 1 496 ? 1.51 -34 -4.109 1 84.25 496 TYR B C 1
ATOM 9320 O O . TYR B 1 496 ? 2.443 -34.719 -4.496 1 84.25 496 TYR B O 1
ATOM 9328 N N . ALA B 1 497 ? 1.19 -33.812 -2.844 1 80.94 497 ALA B N 1
ATOM 9329 C CA . ALA B 1 497 ? 1.948 -34.5 -1.808 1 80.94 497 ALA B CA 1
ATOM 9330 C C . ALA B 1 497 ? 1.268 -35.812 -1.418 1 80.94 497 ALA B C 1
ATOM 9332 O O . ALA B 1 497 ? 0.579 -35.875 -0.396 1 80.94 497 ALA B O 1
ATOM 9333 N N . PHE B 1 498 ? 1.552 -36.812 -2.156 1 78.56 498 PHE B N 1
ATOM 9334 C CA . PHE B 1 498 ? 0.893 -38.125 -1.976 1 78.56 498 PHE B CA 1
ATOM 9335 C C . PHE B 1 498 ? 1.046 -38.594 -0.541 1 78.56 498 PHE B C 1
ATOM 9337 O O . PHE B 1 498 ? 0.056 -38.906 0.123 1 78.56 498 PHE B O 1
ATOM 9344 N N . ASN B 1 499 ? 2.217 -38.562 -0.006 1 73.75 499 ASN B N 1
ATOM 9345 C CA . ASN B 1 499 ? 2.488 -39.125 1.312 1 73.75 499 ASN B CA 1
ATOM 9346 C C . ASN B 1 499 ? 1.835 -38.281 2.42 1 73.75 499 ASN B C 1
ATOM 9348 O O . ASN B 1 499 ? 1.453 -38.844 3.457 1 73.75 499 ASN B O 1
ATOM 9352 N N . ALA B 1 500 ? 1.723 -37.062 2.09 1 69.88 500 ALA B N 1
ATOM 9353 C CA . ALA B 1 500 ? 1.158 -36.219 3.119 1 69.88 500 ALA B CA 1
ATOM 9354 C C . ALA B 1 500 ? -0.367 -36.25 3.098 1 69.88 500 ALA B C 1
ATOM 9356 O O . ALA B 1 500 ? -1.012 -36.156 4.145 1 69.88 500 ALA B O 1
ATOM 9357 N N . GLU B 1 501 ? -0.919 -36.406 1.933 1 73.19 501 GLU B N 1
ATOM 9358 C CA . GLU B 1 501 ? -2.354 -36.188 1.812 1 73.19 501 GLU B CA 1
ATOM 9359 C C . GLU B 1 501 ? -3.113 -37.5 1.592 1 73.19 501 GLU B C 1
ATOM 9361 O O . GLU B 1 501 ? -4.273 -37.625 1.992 1 73.19 501 GLU B O 1
ATOM 9366 N N . CYS B 1 502 ? -2.533 -38.438 0.912 1 75.69 502 CYS B N 1
ATOM 9367 C CA . CYS B 1 502 ? -3.318 -39.594 0.49 1 75.69 502 CYS B CA 1
ATOM 9368 C C . CYS B 1 502 ? -2.506 -40.875 0.616 1 75.69 502 CYS B C 1
ATOM 9370 O O . CYS B 1 502 ? -2.66 -41.781 -0.192 1 75.69 502 CYS B O 1
ATOM 9372 N N . SER B 1 503 ? -1.709 -40.812 1.667 1 76.38 503 SER B N 1
ATOM 9373 C CA . SER B 1 503 ? -0.858 -42 1.861 1 76.38 503 SER B CA 1
ATOM 9374 C C . SER B 1 503 ? -1.69 -43.25 2.074 1 76.38 503 SER B C 1
ATOM 9376 O O . SER B 1 503 ? -2.686 -43.219 2.801 1 76.38 503 SER B O 1
ATOM 9378 N N . ASP B 1 504 ? -1.237 -44.375 1.446 1 70.69 504 ASP B N 1
ATOM 9379 C CA . ASP B 1 504 ? -1.915 -45.656 1.587 1 70.69 504 ASP B CA 1
ATOM 9380 C C . ASP B 1 504 ? -1.806 -46.156 3.018 1 70.69 504 ASP B C 1
ATOM 9382 O O . ASP B 1 504 ? -2.602 -47 3.436 1 70.69 504 ASP B O 1
ATOM 9386 N N . ASN B 1 505 ? -0.845 -45.594 3.697 1 71.06 505 ASN B N 1
ATOM 9387 C CA . ASN B 1 505 ? -0.562 -46.156 5.02 1 71.06 505 ASN B CA 1
ATOM 9388 C C . ASN B 1 505 ? -1.456 -45.531 6.086 1 71.06 505 ASN B C 1
ATOM 9390 O O . ASN B 1 505 ? -1.553 -46.031 7.203 1 71.06 505 ASN B O 1
ATOM 9394 N N . ASP B 1 506 ? -2.084 -44.469 5.684 1 72.38 506 ASP B N 1
ATOM 9395 C CA . ASP B 1 506 ? -2.965 -43.812 6.641 1 72.38 506 ASP B CA 1
ATOM 9396 C C . ASP B 1 506 ? -4.43 -44 6.258 1 72.38 506 ASP B C 1
ATOM 9398 O O . ASP B 1 506 ? -4.945 -43.281 5.395 1 72.38 506 ASP B O 1
ATOM 9402 N N . LYS B 1 507 ? -5.066 -44.875 6.855 1 71.19 507 LYS B N 1
ATOM 9403 C CA . LYS B 1 507 ? -6.449 -45.219 6.535 1 71.19 507 LYS B CA 1
ATOM 9404 C C . LYS B 1 507 ? -7.391 -44.062 6.852 1 71.19 507 LYS B C 1
ATOM 9406 O O . LYS B 1 507 ? -8.516 -44 6.344 1 71.19 507 LYS B O 1
ATOM 9411 N N . ARG B 1 508 ? -6.977 -43.188 7.691 1 70.31 508 ARG B N 1
ATOM 9412 C CA . ARG B 1 508 ? -7.82 -42.062 8.109 1 70.31 508 ARG B CA 1
ATOM 9413 C C . ARG B 1 508 ? -7.973 -41.031 6.984 1 70.31 508 ARG B C 1
ATOM 9415 O O . ARG B 1 508 ? -8.906 -40.25 6.988 1 70.31 508 ARG B O 1
ATOM 9422 N N . ARG B 1 509 ? -7.152 -41.219 6.098 1 76.75 509 ARG B N 1
ATOM 9423 C CA . ARG B 1 509 ? -7.113 -40.25 5.004 1 76.75 509 ARG B CA 1
ATOM 9424 C C . ARG B 1 509 ? -7.406 -40.906 3.67 1 76.75 509 ARG B C 1
ATOM 9426 O O . ARG B 1 509 ? -6.559 -40.938 2.775 1 76.75 509 ARG B O 1
ATOM 9433 N N . GLN B 1 510 ? -8.539 -41.5 3.764 1 83.94 510 GLN B N 1
ATOM 9434 C CA . GLN B 1 510 ? -8.945 -42.188 2.549 1 83.94 510 GLN B CA 1
ATOM 9435 C C . GLN B 1 510 ? -10.297 -41.688 2.053 1 83.94 510 GLN B C 1
ATOM 9437 O O . GLN B 1 510 ? -11.039 -41.062 2.805 1 83.94 510 GLN B O 1
ATOM 9442 N N . MET B 1 511 ? -10.531 -41.938 0.831 1 88.44 511 MET B N 1
ATOM 9443 C CA . MET B 1 511 ? -11.672 -41.375 0.12 1 88.44 511 MET B CA 1
ATOM 9444 C C . MET B 1 511 ? -12.984 -41.781 0.777 1 88.44 511 MET B C 1
ATOM 9446 O O . MET B 1 511 ? -13.938 -41 0.82 1 88.44 511 MET B O 1
ATOM 9450 N N . TRP B 1 512 ? -13.023 -42.969 1.3 1 86.81 512 TRP B N 1
ATOM 9451 C CA . TRP B 1 512 ? -14.266 -43.5 1.856 1 86.81 512 TRP B CA 1
ATOM 9452 C C . TRP B 1 512 ? -14.586 -42.812 3.191 1 86.81 512 TRP B C 1
ATOM 9454 O O . TRP B 1 512 ? -15.688 -42.969 3.723 1 86.81 512 TRP B O 1
ATOM 9464 N N . ASN B 1 513 ? -13.695 -42.031 3.77 1 87.62 513 ASN B N 1
ATOM 9465 C CA . ASN B 1 513 ? -13.945 -41.312 5.004 1 87.62 513 ASN B CA 1
ATOM 9466 C C . ASN B 1 513 ? -14.461 -39.906 4.723 1 87.62 513 ASN B C 1
ATOM 9468 O O . ASN B 1 513 ? -14.805 -39.156 5.645 1 87.62 513 ASN B O 1
ATOM 9472 N N . THR B 1 514 ? -14.539 -39.562 3.521 1 91.56 514 THR B N 1
ATOM 9473 C CA . THR B 1 514 ? -15 -38.219 3.139 1 91.56 514 THR B CA 1
ATOM 9474 C C . THR B 1 514 ? -16.516 -38.188 3.066 1 91.56 514 THR B C 1
ATOM 9476 O O . THR B 1 514 ? -17.156 -39.094 2.547 1 91.56 514 THR B O 1
ATOM 9479 N N . SER B 1 515 ? -17.094 -37.156 3.637 1 93.81 515 SER B N 1
ATOM 9480 C CA . SER B 1 515 ? -18.531 -37 3.572 1 93.81 515 SER B CA 1
ATOM 9481 C C . SER B 1 515 ? -19 -36.688 2.148 1 93.81 515 SER B C 1
ATOM 9483 O O . SER B 1 515 ? -18.234 -36.156 1.339 1 93.81 515 SER B O 1
ATOM 9485 N N . ASN B 1 516 ? -20.312 -37.062 1.855 1 95.75 516 ASN B N 1
ATOM 9486 C CA . ASN B 1 516 ? -20.875 -36.812 0.535 1 95.75 516 ASN B CA 1
ATOM 9487 C C . ASN B 1 516 ? -20.844 -35.312 0.171 1 95.75 516 ASN B C 1
ATOM 9489 O O . ASN B 1 516 ? -20.531 -34.969 -0.968 1 95.75 516 ASN B O 1
ATOM 9493 N N . THR B 1 517 ? -21.062 -34.469 1.113 1 95.31 517 THR B N 1
ATOM 9494 C CA . THR B 1 517 ? -21.141 -33.031 0.866 1 95.31 517 THR B CA 1
ATOM 9495 C C . THR B 1 517 ? -19.766 -32.469 0.52 1 95.31 517 THR B C 1
ATOM 9497 O O . THR B 1 517 ? -19.609 -31.734 -0.455 1 95.31 517 THR B O 1
ATOM 9500 N N . ILE B 1 518 ? -18.781 -32.875 1.272 1 94.56 518 ILE B N 1
ATOM 9501 C CA . ILE B 1 518 ? -17.422 -32.344 1.062 1 94.56 518 ILE B CA 1
ATOM 9502 C C . ILE B 1 518 ? -16.891 -32.875 -0.266 1 94.56 518 ILE B C 1
ATOM 9504 O O . ILE B 1 518 ? -16.266 -32.125 -1.027 1 94.56 518 ILE B O 1
ATOM 9508 N N . TYR B 1 519 ? -17.172 -34.156 -0.505 1 96.12 519 TYR B N 1
ATOM 9509 C CA . TYR B 1 519 ? -16.75 -34.75 -1.768 1 96.12 519 TYR B CA 1
ATOM 9510 C C . TYR B 1 519 ? -17.375 -34.031 -2.951 1 96.12 519 TYR B C 1
ATOM 9512 O O . TYR B 1 519 ? -16.703 -33.719 -3.93 1 96.12 519 TYR B O 1
ATOM 9520 N N . SER B 1 520 ? -18.641 -33.719 -2.828 1 97.12 520 SER B N 1
ATOM 9521 C CA . SER B 1 520 ? -19.375 -33.062 -3.895 1 97.12 520 SER B CA 1
ATOM 9522 C C . SER B 1 520 ? -18.812 -31.656 -4.152 1 97.12 520 SER B C 1
ATOM 9524 O O . SER B 1 520 ? -18.641 -31.25 -5.305 1 97.12 520 SER B O 1
ATOM 9526 N N . ARG B 1 521 ? -18.516 -31 -3.148 1 96.44 521 ARG B N 1
ATOM 9527 C CA . ARG B 1 521 ? -18 -29.641 -3.275 1 96.44 521 ARG B CA 1
ATOM 9528 C C . ARG B 1 521 ? -16.609 -29.625 -3.883 1 96.44 521 ARG B C 1
ATOM 9530 O O . ARG B 1 521 ? -16.312 -28.797 -4.758 1 96.44 521 ARG B O 1
ATOM 9537 N N . ARG B 1 522 ? -15.797 -30.516 -3.465 1 96.88 522 ARG B N 1
ATOM 9538 C CA . ARG B 1 522 ? -14.43 -30.562 -3.973 1 96.88 522 ARG B CA 1
ATOM 9539 C C . ARG B 1 522 ? -14.406 -31 -5.434 1 96.88 522 ARG B C 1
ATOM 9541 O O . ARG B 1 522 ? -13.609 -30.5 -6.227 1 96.88 522 ARG B O 1
ATOM 9548 N N . LEU B 1 523 ? -15.25 -31.938 -5.75 1 97.81 523 LEU B N 1
ATOM 9549 C CA . LEU B 1 523 ? -15.344 -32.344 -7.152 1 97.81 523 LEU B CA 1
ATOM 9550 C C . LEU B 1 523 ? -15.859 -31.188 -8.008 1 97.81 523 LEU B C 1
ATOM 9552 O O . LEU B 1 523 ? -15.375 -30.969 -9.125 1 97.81 523 LEU B O 1
ATOM 9556 N N . SER B 1 524 ? -16.828 -30.484 -7.496 1 98 524 SER B N 1
ATOM 9557 C CA . SER B 1 524 ? -17.328 -29.312 -8.211 1 98 524 SER B CA 1
ATOM 9558 C C . SER B 1 524 ? -16.203 -28.312 -8.469 1 98 524 SER B C 1
ATOM 9560 O O . SER B 1 524 ? -16.094 -27.766 -9.57 1 98 524 SER B O 1
ATOM 9562 N N . GLN B 1 525 ? -15.367 -28.062 -7.496 1 97.5 525 GLN B N 1
ATOM 9563 C CA . GLN B 1 525 ? -14.234 -27.156 -7.637 1 97.5 525 GLN B CA 1
ATOM 9564 C C . GLN B 1 525 ? -13.289 -27.609 -8.742 1 97.5 525 GLN B C 1
ATOM 9566 O O . GLN B 1 525 ? -12.852 -26.812 -9.57 1 97.5 525 GLN B O 1
ATOM 9571 N N . LEU B 1 526 ? -13.078 -28.875 -8.719 1 97.81 526 LEU B N 1
ATOM 9572 C CA . LEU B 1 526 ? -12.156 -29.422 -9.703 1 97.81 526 LEU B CA 1
ATOM 9573 C C . LEU B 1 526 ? -12.742 -29.312 -11.109 1 97.81 526 LEU B C 1
ATOM 9575 O O . LEU B 1 526 ? -12.047 -28.922 -12.047 1 97.81 526 LEU B O 1
ATOM 9579 N N . LEU B 1 527 ? -13.961 -29.641 -11.242 1 97.69 527 LEU B N 1
ATOM 9580 C CA . LEU B 1 527 ? -14.617 -29.594 -12.547 1 97.69 527 LEU B CA 1
ATOM 9581 C C . LEU B 1 527 ? -14.641 -28.172 -13.086 1 97.69 527 LEU B C 1
ATOM 9583 O O . LEU B 1 527 ? -14.336 -27.938 -14.258 1 97.69 527 LEU B O 1
ATOM 9587 N N . ASN B 1 528 ? -14.961 -27.297 -12.266 1 97.5 528 ASN B N 1
ATOM 9588 C CA . ASN B 1 528 ? -15.031 -25.906 -12.695 1 97.5 528 ASN B CA 1
ATOM 9589 C C . ASN B 1 528 ? -13.648 -25.328 -12.984 1 97.5 528 ASN B C 1
ATOM 9591 O O . ASN B 1 528 ? -13.492 -24.531 -13.914 1 97.5 528 ASN B O 1
ATOM 9595 N N . THR B 1 529 ? -12.68 -25.672 -12.156 1 96.75 529 THR B N 1
ATOM 9596 C CA . THR B 1 529 ? -11.312 -25.219 -12.414 1 96.75 529 THR B CA 1
ATOM 9597 C C . THR B 1 529 ? -10.82 -25.719 -13.766 1 96.75 529 THR B C 1
ATOM 9599 O O . THR B 1 529 ? -10.219 -24.969 -14.531 1 96.75 529 THR B O 1
ATOM 9602 N N . PHE B 1 530 ? -11.141 -26.984 -14.039 1 96.25 530 PHE B N 1
ATOM 9603 C CA . PHE B 1 530 ? -10.727 -27.547 -15.312 1 96.25 530 PHE B CA 1
ATOM 9604 C C . PHE B 1 530 ? -11.5 -26.922 -16.469 1 96.25 530 PHE B C 1
ATOM 9606 O O . PHE B 1 530 ? -10.938 -26.688 -17.531 1 96.25 530 PHE B O 1
ATOM 9613 N N . TRP B 1 531 ? -12.688 -26.641 -16.25 1 95.38 531 TRP B N 1
ATOM 9614 C CA . TRP B 1 531 ? -13.484 -26 -17.281 1 95.38 531 TRP B CA 1
ATOM 9615 C C . TRP B 1 531 ? -12.93 -24.609 -17.625 1 95.38 531 TRP B C 1
ATOM 9617 O O . TRP B 1 531 ? -12.703 -24.297 -18.797 1 95.38 531 TRP B O 1
ATOM 9627 N N . ILE B 1 532 ? -12.688 -23.844 -16.641 1 93.56 532 ILE B N 1
ATOM 9628 C CA . ILE B 1 532 ? -12.172 -22.5 -16.844 1 93.56 532 ILE B CA 1
ATOM 9629 C C . ILE B 1 532 ? -10.812 -22.578 -17.531 1 93.56 532 ILE B C 1
ATOM 9631 O O . ILE B 1 532 ? -10.531 -21.781 -18.438 1 93.56 532 ILE B O 1
ATOM 9635 N N . SER B 1 533 ? -10.031 -23.531 -17.141 1 92.12 533 SER B N 1
ATOM 9636 C CA . SER B 1 533 ? -8.727 -23.719 -17.781 1 92.12 533 SER B CA 1
ATOM 9637 C C . SER B 1 533 ? -8.883 -24.156 -19.234 1 92.12 533 SER B C 1
ATOM 9639 O O . SER B 1 533 ? -8.023 -23.875 -20.062 1 92.12 533 SER B O 1
ATOM 9641 N N . SER B 1 534 ? -9.969 -24.828 -19.516 1 91.12 534 SER B N 1
ATOM 9642 C CA . SER B 1 534 ? -10.195 -25.344 -20.859 1 91.12 534 SER B CA 1
ATOM 9643 C C . SER B 1 534 ? -10.648 -24.234 -21.797 1 91.12 534 SER B C 1
ATOM 9645 O O . SER B 1 534 ? -10.289 -24.25 -22.984 1 91.12 534 SER B O 1
ATOM 9647 N N . ILE B 1 535 ? -11.375 -23.312 -21.312 1 88.31 535 ILE B N 1
ATOM 9648 C CA . ILE B 1 535 ? -11.953 -22.328 -22.219 1 88.31 535 ILE B CA 1
ATOM 9649 C C . ILE B 1 535 ? -11.016 -21.141 -22.375 1 88.31 535 ILE B C 1
ATOM 9651 O O . ILE B 1 535 ? -11.062 -20.406 -23.375 1 88.31 535 ILE B O 1
ATOM 9655 N N . ALA B 1 536 ? -10.172 -20.953 -21.359 1 86.19 536 ALA B N 1
ATOM 9656 C CA . ALA B 1 536 ? -9.289 -19.797 -21.438 1 86.19 536 ALA B CA 1
ATOM 9657 C C . ALA B 1 536 ? -7.961 -20.078 -20.75 1 86.19 536 ALA B C 1
ATOM 9659 O O . ALA B 1 536 ? -7.574 -19.359 -19.828 1 86.19 536 ALA B O 1
ATOM 9660 N N . PRO B 1 537 ? -7.219 -21 -21.219 1 85.19 537 PRO B N 1
ATOM 9661 C CA . PRO B 1 537 ? -5.98 -21.375 -20.516 1 85.19 537 PRO B CA 1
ATOM 9662 C C . PRO B 1 537 ? -4.961 -20.234 -20.5 1 85.19 537 PRO B C 1
ATOM 9664 O O . PRO B 1 537 ? -4.273 -20.031 -19.484 1 85.19 537 PRO B O 1
ATOM 9667 N N . TYR B 1 538 ? -4.965 -19.328 -21.469 1 81 538 TYR B N 1
ATOM 9668 C CA . TYR B 1 538 ? -3.932 -18.312 -21.594 1 81 538 TYR B CA 1
ATOM 9669 C C . TYR B 1 538 ? -4.316 -17.062 -20.828 1 81 538 TYR B C 1
ATOM 9671 O O . TYR B 1 538 ? -3.457 -16.391 -20.234 1 81 538 TYR B O 1
ATOM 9679 N N . ILE B 1 539 ? -5.543 -16.75 -20.797 1 75.75 539 ILE B N 1
ATOM 9680 C CA . ILE B 1 539 ? -6.02 -15.555 -20.125 1 75.75 539 ILE B CA 1
ATOM 9681 C C . ILE B 1 539 ? -6 -15.773 -18.609 1 75.75 539 ILE B C 1
ATOM 9683 O O . ILE B 1 539 ? -5.562 -14.898 -17.859 1 75.75 539 ILE B O 1
ATOM 9687 N N . ASN B 1 540 ? -6.328 -16.938 -18.266 1 73 540 ASN B N 1
ATOM 9688 C CA . ASN B 1 540 ? -6.453 -17.234 -16.844 1 73 540 ASN B CA 1
ATOM 9689 C C . ASN B 1 540 ? -5.086 -17.312 -16.156 1 73 540 ASN B C 1
ATOM 9691 O O . ASN B 1 540 ? -4.973 -17.031 -14.961 1 73 540 ASN B O 1
ATOM 9695 N N . SER B 1 541 ? -4.156 -17.625 -17 1 70.56 541 SER B N 1
ATOM 9696 C CA . SER B 1 541 ? -2.814 -17.672 -16.438 1 70.56 541 SER B CA 1
ATOM 9697 C C . SER B 1 541 ? -2.125 -16.312 -16.516 1 70.56 541 SER B C 1
ATOM 9699 O O . SER B 1 541 ? -0.924 -16.203 -16.266 1 70.56 541 SER B O 1
ATOM 9701 N N . GLY B 1 542 ? -3.01 -15.297 -16.844 1 66.38 542 GLY B N 1
ATOM 9702 C CA . GLY B 1 542 ? -2.506 -13.93 -16.875 1 66.38 542 GLY B CA 1
ATOM 9703 C C . GLY B 1 542 ? -1.707 -13.625 -18.125 1 66.38 542 GLY B C 1
ATOM 9704 O O . GLY B 1 542 ? -1.109 -12.555 -18.25 1 66.38 542 GLY B O 1
ATOM 9705 N N . GLY B 1 543 ? -1.672 -14.578 -19.047 1 61.94 543 GLY B N 1
ATOM 9706 C CA . GLY B 1 543 ? -0.8 -14.461 -20.203 1 61.94 543 GLY B CA 1
ATOM 9707 C C . GLY B 1 543 ? -1.416 -13.656 -21.328 1 61.94 543 GLY B C 1
ATOM 9708 O O . GLY B 1 543 ? -0.732 -13.305 -22.297 1 61.94 543 GLY B O 1
ATOM 9709 N N . ALA B 1 544 ? -2.717 -13.477 -21.203 1 66.56 544 ALA B N 1
ATOM 9710 C CA . ALA B 1 544 ? -3.35 -12.812 -22.344 1 66.56 544 ALA B CA 1
ATOM 9711 C C . ALA B 1 544 ? -4.516 -11.938 -21.906 1 66.56 544 ALA B C 1
ATOM 9713 O O . ALA B 1 544 ? -4.926 -11.992 -20.734 1 66.56 544 ALA B O 1
ATOM 9714 N N . GLN B 1 545 ? -4.762 -10.93 -22.828 1 69 545 GLN B N 1
ATOM 9715 C CA . GLN B 1 545 ? -5.922 -10.062 -22.625 1 69 545 GLN B CA 1
ATOM 9716 C C . GLN B 1 545 ? -7.012 -10.367 -23.656 1 69 545 GLN B C 1
ATOM 9718 O O . GLN B 1 545 ? -6.75 -11 -24.688 1 69 545 GLN B O 1
ATOM 9723 N N . PHE B 1 546 ? -8.18 -10.086 -23.156 1 68.44 546 PHE B N 1
ATOM 9724 C CA . PHE B 1 546 ? -9.289 -10.25 -24.078 1 68.44 546 PHE B CA 1
ATOM 9725 C C . PHE B 1 546 ? -9.102 -9.383 -25.328 1 68.44 546 PHE B C 1
ATOM 9727 O O . PHE B 1 546 ? -8.602 -8.258 -25.234 1 68.44 546 PHE B O 1
ATOM 9734 N N . ALA B 1 547 ? -8.797 -10.047 -26.594 1 55.22 547 ALA B N 1
ATOM 9735 C CA . ALA B 1 547 ? -8.602 -9.273 -27.828 1 55.22 547 ALA B CA 1
ATOM 9736 C C . ALA B 1 547 ? -9.688 -8.219 -27.984 1 55.22 547 ALA B C 1
ATOM 9738 O O . ALA B 1 547 ? -10.828 -8.422 -27.562 1 55.22 547 ALA B O 1
ATOM 9739 N N . ASP B 1 548 ? -9.289 -6.996 -28.078 1 49 548 ASP B N 1
ATOM 9740 C CA . ASP B 1 548 ? -10.281 -6.086 -28.656 1 49 548 ASP B CA 1
ATOM 9741 C C . ASP B 1 548 ? -10.844 -6.645 -29.969 1 49 548 ASP B C 1
ATOM 9743 O O . ASP B 1 548 ? -10.094 -7.152 -30.797 1 49 548 ASP B O 1
ATOM 9747 N N . VAL B 1 549 ? -11.922 -7.309 -29.984 1 41.97 549 VAL B N 1
ATOM 9748 C CA . VAL B 1 549 ? -12.641 -7.922 -31.094 1 41.97 549 VAL B CA 1
ATOM 9749 C C . VAL B 1 549 ? -12.203 -7.297 -32.406 1 41.97 549 VAL B C 1
ATOM 9751 O O . VAL B 1 549 ? -12.883 -7.445 -33.438 1 41.97 549 VAL B O 1
ATOM 9754 N N . ASN B 1 550 ? -11.391 -6.344 -32.625 1 40.16 550 ASN B N 1
ATOM 9755 C CA . ASN B 1 550 ? -11.43 -6.125 -34.062 1 40.16 550 ASN B CA 1
ATOM 9756 C C . ASN B 1 550 ? -10.688 -7.223 -34.844 1 40.16 550 ASN B C 1
ATOM 9758 O O . ASN B 1 550 ? -9.453 -7.242 -34.844 1 40.16 550 ASN B O 1
ATOM 9762 N N . PRO B 1 551 ? -11.289 -8.43 -34.938 1 41.06 551 PRO B N 1
ATOM 9763 C CA . PRO B 1 551 ? -10.758 -9.555 -35.719 1 41.06 551 PRO B CA 1
ATOM 9764 C C . PRO B 1 551 ? -9.812 -9.109 -36.844 1 41.06 551 PRO B C 1
ATOM 9766 O O . PRO B 1 551 ? -9.047 -9.922 -37.344 1 41.06 551 PRO B O 1
ATOM 9769 N N . ARG B 1 552 ? -10.219 -8.219 -37.625 1 37.84 552 ARG B N 1
ATOM 9770 C CA . ARG B 1 552 ? -9.633 -7.801 -38.875 1 37.84 552 ARG B CA 1
ATOM 9771 C C . ARG B 1 552 ? -8.367 -6.98 -38.656 1 37.84 552 ARG B C 1
ATOM 9773 O O . ARG B 1 552 ? -7.762 -6.496 -39.625 1 37.84 552 ARG B O 1
ATOM 9780 N N . ALA B 1 553 ? -8.242 -6.426 -37.531 1 37.41 553 ALA B N 1
ATOM 9781 C CA . ALA B 1 553 ? -7.09 -5.523 -37.562 1 37.41 553 ALA B CA 1
ATOM 9782 C C . ALA B 1 553 ? -5.785 -6.309 -37.656 1 37.41 553 ALA B C 1
ATOM 9784 O O . ALA B 1 553 ? -5.555 -7.246 -36.906 1 37.41 553 ALA B O 1
ATOM 9785 N N . GLU B 1 554 ? -5.273 -6.469 -38.688 1 40.19 554 GLU B N 1
ATOM 9786 C CA . GLU B 1 554 ? -3.971 -6.949 -39.156 1 40.19 554 GLU B CA 1
ATOM 9787 C C . GLU B 1 554 ? -2.873 -6.57 -38.156 1 40.19 554 GLU B C 1
ATOM 9789 O O . GLU B 1 554 ? -2.338 -5.461 -38.219 1 40.19 554 GLU B O 1
ATOM 9794 N N . LEU B 1 555 ? -3.107 -6.711 -36.906 1 42.47 555 LEU B N 1
ATOM 9795 C CA . LEU B 1 555 ? -1.938 -6.379 -36.094 1 42.47 555 LEU B CA 1
ATOM 9796 C C . LEU B 1 555 ? -0.678 -7.016 -36.688 1 42.47 555 LEU B C 1
ATOM 9798 O O . LEU B 1 555 ? -0.692 -8.188 -37.062 1 42.47 555 LEU B O 1
ATOM 9802 N N . PRO B 1 556 ? 0.183 -6.305 -37.062 1 43.84 556 PRO B N 1
ATOM 9803 C CA . PRO B 1 556 ? 1.44 -6.91 -37.5 1 43.84 556 PRO B CA 1
ATOM 9804 C C . PRO B 1 556 ? 1.979 -7.945 -36.531 1 43.84 556 PRO B C 1
ATOM 9806 O O . PRO B 1 556 ? 2.029 -7.684 -35.312 1 43.84 556 PRO B O 1
ATOM 9809 N N . VAL B 1 557 ? 1.762 -9.312 -36.75 1 51.72 557 VAL B N 1
ATOM 9810 C CA . VAL B 1 557 ? 2.109 -10.562 -36.062 1 51.72 557 VAL B CA 1
ATOM 9811 C C . VAL B 1 557 ? 3.566 -10.523 -35.625 1 51.72 557 VAL B C 1
ATOM 9813 O O . VAL B 1 557 ? 4.352 -11.414 -35.938 1 51.72 557 VAL B O 1
ATOM 9816 N N . THR B 1 558 ? 4.094 -9.344 -35.25 1 54.44 558 THR B N 1
ATOM 9817 C CA . THR B 1 558 ? 5.52 -9.383 -34.938 1 54.44 558 THR B CA 1
ATOM 9818 C C . THR B 1 558 ? 5.754 -9.797 -33.5 1 54.44 558 THR B C 1
ATOM 9820 O O . THR B 1 558 ? 6.727 -10.492 -33.188 1 54.44 558 THR B O 1
ATOM 9823 N N . ASP B 1 559 ? 4.855 -9.43 -32.531 1 61.38 559 ASP B N 1
ATOM 9824 C CA . ASP B 1 559 ? 5.203 -9.719 -31.141 1 61.38 559 ASP B CA 1
ATOM 9825 C C . ASP B 1 559 ? 4.398 -10.898 -30.594 1 61.38 559 ASP B C 1
ATOM 9827 O O . ASP B 1 559 ? 3.35 -11.242 -31.141 1 61.38 559 ASP B O 1
ATOM 9831 N N . ALA B 1 560 ? 4.984 -11.648 -29.641 1 62.94 560 ALA B N 1
ATOM 9832 C CA . ALA B 1 560 ? 4.426 -12.867 -29.062 1 62.94 560 ALA B CA 1
ATOM 9833 C C . ALA B 1 560 ? 3.004 -12.641 -28.562 1 62.94 560 ALA B C 1
ATOM 9835 O O . ALA B 1 560 ? 2.129 -13.492 -28.734 1 62.94 560 ALA B O 1
ATOM 9836 N N . LYS B 1 561 ? 2.799 -11.539 -28.031 1 63.22 561 LYS B N 1
ATOM 9837 C CA . LYS B 1 561 ? 1.484 -11.211 -27.484 1 63.22 561 LYS B CA 1
ATOM 9838 C C . LYS B 1 561 ? 0.445 -11.086 -28.594 1 63.22 561 LYS B C 1
ATOM 9840 O O . LYS B 1 561 ? -0.667 -11.609 -28.469 1 63.22 561 LYS B O 1
ATOM 9845 N N . SER B 1 562 ? 0.854 -10.43 -29.625 1 63.91 562 SER B N 1
ATOM 9846 C CA . SER B 1 562 ? -0.05 -10.266 -30.766 1 63.91 562 SER B CA 1
ATOM 9847 C C . SER B 1 562 ? -0.354 -11.609 -31.422 1 63.91 562 SER B C 1
ATOM 9849 O O . SER B 1 562 ? -1.484 -11.859 -31.844 1 63.91 562 SER B O 1
ATOM 9851 N N . ARG B 1 563 ? 0.631 -12.492 -31.422 1 63.56 563 ARG B N 1
ATOM 9852 C CA . ARG B 1 563 ? 0.437 -13.812 -32 1 63.56 563 ARG B CA 1
ATOM 9853 C C . ARG B 1 563 ? -0.529 -14.648 -31.172 1 63.56 563 ARG B C 1
ATOM 9855 O O . ARG B 1 563 ? -1.402 -15.328 -31.703 1 63.56 563 ARG B O 1
ATOM 9862 N N . LEU B 1 564 ? -0.242 -14.484 -29.969 1 66.06 564 LEU B N 1
ATOM 9863 C CA . LEU B 1 564 ? -1.128 -15.219 -29.078 1 66.06 564 LEU B CA 1
ATOM 9864 C C . LEU B 1 564 ? -2.561 -14.711 -29.188 1 66.06 564 LEU B C 1
ATOM 9866 O O . LEU B 1 564 ? -3.504 -15.5 -29.234 1 66.06 564 LEU B O 1
ATOM 9870 N N . MET B 1 565 ? -2.623 -13.406 -29.312 1 63.84 565 MET B N 1
ATOM 9871 C CA . MET B 1 565 ? -3.951 -12.805 -29.406 1 63.84 565 MET B CA 1
ATOM 9872 C C . MET B 1 565 ? -4.652 -13.242 -30.688 1 63.84 565 MET B C 1
ATOM 9874 O O . MET B 1 565 ? -5.859 -13.5 -30.688 1 63.84 565 MET B O 1
ATOM 9878 N N . ARG B 1 566 ? -3.838 -13.25 -31.703 1 61.5 566 ARG B N 1
ATOM 9879 C CA . ARG B 1 566 ? -4.402 -13.703 -32.969 1 61.5 566 ARG B CA 1
ATOM 9880 C C . ARG B 1 566 ? -4.914 -15.133 -32.875 1 61.5 566 ARG B C 1
ATOM 9882 O O . ARG B 1 566 ? -5.98 -15.461 -33.406 1 61.5 566 ARG B O 1
ATOM 9889 N N . TYR B 1 567 ? -4.09 -15.797 -32.219 1 61.88 567 TYR B N 1
ATOM 9890 C CA . TYR B 1 567 ? -4.488 -17.188 -32.031 1 61.88 567 TYR B CA 1
ATOM 9891 C C . TYR B 1 567 ? -5.73 -17.297 -31.156 1 61.88 567 TYR B C 1
ATOM 9893 O O . TYR B 1 567 ? -6.656 -18.062 -31.469 1 61.88 567 TYR B O 1
ATOM 9901 N N . ILE B 1 568 ? -5.664 -16.516 -30.156 1 61.41 568 ILE B N 1
ATOM 9902 C CA . ILE B 1 568 ? -6.797 -16.531 -29.234 1 61.41 568 ILE B CA 1
ATOM 9903 C C . ILE B 1 568 ? -8.039 -15.977 -29.922 1 61.41 568 ILE B C 1
ATOM 9905 O O . ILE B 1 568 ? -9.133 -16.516 -29.781 1 61.41 568 ILE B O 1
ATOM 9909 N N . ASN B 1 569 ? -7.727 -14.766 -30.484 1 53.84 569 ASN B N 1
ATOM 9910 C CA . ASN B 1 569 ? -8.844 -14.148 -31.188 1 53.84 569 ASN B CA 1
ATOM 9911 C C . ASN B 1 569 ? -9.398 -15.07 -32.281 1 53.84 569 ASN B C 1
ATOM 9913 O O . ASN B 1 569 ? -10.602 -15.109 -32.531 1 53.84 569 ASN B O 1
ATOM 9917 N N . GLY B 1 570 ? -8.477 -15.609 -32.938 1 50.25 570 GLY B N 1
ATOM 9918 C CA . GLY B 1 570 ? -8.953 -16.594 -33.906 1 50.25 570 GLY B CA 1
ATOM 9919 C C . GLY B 1 570 ? -9.648 -17.766 -33.25 1 50.25 570 GLY B C 1
ATOM 9920 O O . GLY B 1 570 ? -10.469 -18.438 -33.906 1 50.25 570 GLY B O 1
ATOM 9921 N N . THR B 1 571 ? -9.094 -17.969 -32.031 1 54.06 571 THR B N 1
ATOM 9922 C CA . THR B 1 571 ? -9.766 -18.969 -31.188 1 54.06 571 THR B CA 1
ATOM 9923 C C . THR B 1 571 ? -10.531 -18.297 -30.047 1 54.06 571 THR B C 1
ATOM 9925 O O . THR B 1 571 ? -9.938 -17.625 -29.203 1 54.06 571 THR B O 1
ATOM 9928 N N . GLU B 1 572 ? -11.547 -17.547 -30.188 1 52.66 572 GLU B N 1
ATOM 9929 C CA . GLU B 1 572 ? -12.336 -16.625 -29.375 1 52.66 572 GLU B CA 1
ATOM 9930 C C . GLU B 1 572 ? -12.359 -17.047 -27.906 1 52.66 572 GLU B C 1
ATOM 9932 O O . GLU B 1 572 ? -12.93 -18.078 -27.578 1 52.66 572 GLU B O 1
ATOM 9937 N N . ALA B 1 573 ? -11.258 -16.656 -27.109 1 60.22 573 ALA B N 1
ATOM 9938 C CA . ALA B 1 573 ? -11.617 -16.797 -25.703 1 60.22 573 ALA B CA 1
ATOM 9939 C C . ALA B 1 573 ? -12.93 -16.094 -25.391 1 60.22 573 ALA B C 1
ATOM 9941 O O . ALA B 1 573 ? -13.156 -14.969 -25.859 1 60.22 573 ALA B O 1
ATOM 9942 N N . PRO B 1 574 ? -13.867 -16.828 -24.766 1 76.56 574 PRO B N 1
ATOM 9943 C CA . PRO B 1 574 ? -15.195 -16.266 -24.562 1 76.56 574 PRO B CA 1
ATOM 9944 C C . PRO B 1 574 ? -15.211 -15.141 -23.531 1 76.56 574 PRO B C 1
ATOM 9946 O O . PRO B 1 574 ? -14.938 -15.383 -22.344 1 76.56 574 PRO B O 1
ATOM 9949 N N . GLY B 1 575 ? -15.094 -13.797 -24.094 1 81.31 575 GLY B N 1
ATOM 9950 C CA . GLY B 1 575 ? -15.227 -12.68 -23.188 1 81.31 575 GLY B CA 1
ATOM 9951 C C . GLY B 1 575 ? -16.609 -12.07 -23.172 1 81.31 575 GLY B C 1
ATOM 9952 O O . GLY B 1 575 ? -17.344 -12.156 -24.172 1 81.31 575 GLY B O 1
ATOM 9953 N N . LYS B 1 576 ? -17 -11.633 -22 1 87.12 576 LYS B N 1
ATOM 9954 C CA . LYS B 1 576 ? -18.266 -10.914 -21.844 1 87.12 576 LYS B CA 1
ATOM 9955 C C . LYS B 1 576 ? -18.016 -9.469 -21.406 1 87.12 576 LYS B C 1
ATOM 9957 O O . LYS B 1 576 ? -17.141 -9.203 -20.594 1 87.12 576 LYS B O 1
ATOM 9962 N N . ASN B 1 577 ? -18.828 -8.633 -22.016 1 89.31 577 ASN B N 1
ATOM 9963 C CA . ASN B 1 577 ? -18.734 -7.223 -21.656 1 89.31 577 ASN B CA 1
ATOM 9964 C C . ASN B 1 577 ? -19.406 -6.93 -20.328 1 89.31 577 ASN B C 1
ATOM 9966 O O . ASN B 1 577 ? -20.469 -7.477 -20.031 1 89.31 577 ASN B O 1
ATOM 9970 N N . VAL B 1 578 ? -18.688 -6.121 -19.562 1 92.44 578 VAL B N 1
ATOM 9971 C CA . VAL B 1 578 ? -19.25 -5.711 -18.281 1 92.44 578 VAL B CA 1
ATOM 9972 C C . VAL B 1 578 ? -19.172 -4.191 -18.141 1 92.44 578 VAL B C 1
ATOM 9974 O O . VAL B 1 578 ? -18.266 -3.561 -18.703 1 92.44 578 VAL B O 1
ATOM 9977 N N . THR B 1 579 ? -20.188 -3.66 -17.469 1 94.25 579 THR B N 1
ATOM 9978 C CA . THR B 1 579 ? -20.234 -2.234 -17.172 1 94.25 579 THR B CA 1
ATOM 9979 C C . THR B 1 579 ? -20.422 -2.006 -15.672 1 94.25 579 THR B C 1
ATOM 9981 O O . THR B 1 579 ? -21.078 -2.789 -14.992 1 94.25 579 THR B O 1
ATOM 9984 N N . GLY B 1 580 ? -19.688 -1.026 -15.141 1 94.75 580 GLY B N 1
ATOM 9985 C CA . GLY B 1 580 ? -19.781 -0.708 -13.719 1 94.75 580 GLY B CA 1
ATOM 9986 C C . GLY B 1 580 ? -19.422 0.731 -13.406 1 94.75 580 GLY B C 1
ATOM 9987 O O . GLY B 1 580 ? -19.5 1.602 -14.281 1 94.75 580 GLY B O 1
ATOM 9988 N N . GLU B 1 581 ? -19.203 0.91 -12.156 1 93.62 581 GLU B N 1
ATOM 9989 C CA . GLU B 1 581 ? -18.859 2.246 -11.68 1 93.62 581 GLU B CA 1
ATOM 9990 C C . GLU B 1 581 ? -17.406 2.299 -11.195 1 93.62 581 GLU B C 1
ATOM 9992 O O . GLU B 1 581 ? -16.906 1.328 -10.625 1 93.62 581 GLU B O 1
ATOM 9997 N N . MET B 1 582 ? -16.734 3.379 -11.453 1 92.31 582 MET B N 1
ATOM 9998 C CA . MET B 1 582 ? -15.383 3.58 -10.953 1 92.31 582 MET B CA 1
ATOM 9999 C C . MET B 1 582 ? -15.297 4.863 -10.125 1 92.31 582 MET B C 1
ATOM 10001 O O . MET B 1 582 ? -15.961 5.852 -10.445 1 92.31 582 MET B O 1
ATOM 10005 N N . ILE B 1 583 ? -14.602 4.863 -9.023 1 88.31 583 ILE B N 1
ATOM 10006 C CA . ILE B 1 583 ? -14.414 5.984 -8.109 1 88.31 583 ILE B CA 1
ATOM 10007 C C . ILE B 1 583 ? -12.922 6.195 -7.852 1 88.31 583 ILE B C 1
ATOM 10009 O O . ILE B 1 583 ? -12.242 5.305 -7.336 1 88.31 583 ILE B O 1
ATOM 10013 N N . PRO B 1 584 ? -12.383 7.273 -8.195 1 85.06 584 PRO B N 1
ATOM 10014 C CA . PRO B 1 584 ? -10.984 7.551 -7.875 1 85.06 584 PRO B CA 1
ATOM 10015 C C . PRO B 1 584 ? -10.727 7.652 -6.375 1 85.06 584 PRO B C 1
ATOM 10017 O O . PRO B 1 584 ? -11.57 8.164 -5.633 1 85.06 584 PRO B O 1
ATOM 10020 N N . ASP B 1 585 ? -9.57 7.066 -5.895 1 81.19 585 ASP B N 1
ATOM 10021 C CA . ASP B 1 585 ? -9.211 7.031 -4.48 1 81.19 585 ASP B CA 1
ATOM 10022 C C . ASP B 1 585 ? -8.055 7.98 -4.18 1 81.19 585 ASP B C 1
ATOM 10024 O O . ASP B 1 585 ? -6.961 7.543 -3.828 1 81.19 585 ASP B O 1
ATOM 10028 N N . TYR B 1 586 ? -8.156 9.227 -4.312 1 80.25 586 TYR B N 1
ATOM 10029 C CA . TYR B 1 586 ? -7.129 10.164 -3.857 1 80.25 586 TYR B CA 1
ATOM 10030 C C . TYR B 1 586 ? -7.754 11.344 -3.125 1 80.25 586 TYR B C 1
ATOM 10032 O O . TYR B 1 586 ? -8.953 11.602 -3.256 1 80.25 586 TYR B O 1
ATOM 10040 N N . MET B 1 587 ? -6.957 11.883 -2.291 1 86.38 587 MET B N 1
ATOM 10041 C CA . MET B 1 587 ? -7.402 13 -1.472 1 86.38 587 MET B CA 1
ATOM 10042 C C . MET B 1 587 ? -7.25 14.32 -2.225 1 86.38 587 MET B C 1
ATOM 10044 O O . MET B 1 587 ? -6.285 14.5 -2.975 1 86.38 587 MET B O 1
ATOM 10048 N N . VAL B 1 588 ? -8.297 15.102 -2.068 1 88.19 588 VAL B N 1
ATOM 10049 C CA . VAL B 1 588 ? -8.25 16.406 -2.725 1 88.19 588 VAL B CA 1
ATOM 10050 C C . VAL B 1 588 ? -8.383 17.516 -1.682 1 88.19 588 VAL B C 1
ATOM 10052 O O . VAL B 1 588 ? -8.836 17.266 -0.562 1 88.19 588 VAL B O 1
ATOM 10055 N N . LEU B 1 589 ? -7.852 18.703 -2.076 1 92.62 589 LEU B N 1
ATOM 10056 C CA . LEU B 1 589 ? -8.008 19.891 -1.25 1 92.62 589 LEU B CA 1
ATOM 10057 C C . LEU B 1 589 ? -9.438 20.422 -1.327 1 92.62 589 LEU B C 1
ATOM 10059 O O . LEU B 1 589 ? -9.961 20.672 -2.42 1 92.62 589 LEU B O 1
ATOM 10063 N N . GLN B 1 590 ? -10.109 20.422 -0.24 1 91.75 590 GLN B N 1
ATOM 10064 C CA . GLN B 1 590 ? -11.445 21 -0.166 1 91.75 590 GLN B CA 1
ATOM 10065 C C . GLN B 1 590 ? -11.453 22.25 0.704 1 91.75 590 GLN B C 1
ATOM 10067 O O . GLN B 1 590 ? -10.922 22.25 1.814 1 91.75 590 GLN B O 1
ATOM 10072 N N . VAL B 1 591 ? -11.969 23.266 0.098 1 94.12 591 VAL B N 1
ATOM 10073 C CA . VAL B 1 591 ? -12.07 24.547 0.809 1 94.12 591 VAL B CA 1
ATOM 10074 C C . VAL B 1 591 ? -13.258 24.5 1.766 1 94.12 591 VAL B C 1
ATOM 10076 O O . VAL B 1 591 ? -14.375 24.172 1.365 1 94.12 591 VAL B O 1
ATOM 10079 N N . ASN B 1 592 ? -12.969 24.719 3.035 1 93.5 592 ASN B N 1
ATOM 10080 C CA . ASN B 1 592 ? -14.062 24.891 3.986 1 93.5 592 ASN B CA 1
ATOM 10081 C C . ASN B 1 592 ? -14.75 26.234 3.805 1 93.5 592 ASN B C 1
ATOM 10083 O O . ASN B 1 592 ? -14.172 27.281 4.113 1 93.5 592 ASN B O 1
ATOM 10087 N N . ARG B 1 593 ? -15.977 26.266 3.477 1 93.44 593 ARG B N 1
ATOM 10088 C CA . ARG B 1 593 ? -16.688 27.484 3.094 1 93.44 593 ARG B CA 1
ATOM 10089 C C . ARG B 1 593 ? -16.875 28.406 4.293 1 93.44 593 ARG B C 1
ATOM 10091 O O . ARG B 1 593 ? -16.797 29.625 4.164 1 93.44 593 ARG B O 1
ATOM 10098 N N . ALA B 1 594 ? -17.125 27.812 5.434 1 94.88 594 ALA B N 1
ATOM 10099 C CA . ALA B 1 594 ? -17.328 28.609 6.633 1 94.88 594 ALA B CA 1
ATOM 10100 C C . ALA B 1 594 ? -16.047 29.344 7.039 1 94.88 594 ALA B C 1
ATOM 10102 O O . ALA B 1 594 ? -16.062 30.547 7.297 1 94.88 594 ALA B O 1
ATOM 10103 N N . TRP B 1 595 ? -14.961 28.656 7.035 1 95.25 595 TRP B N 1
ATOM 10104 C CA . TRP B 1 595 ? -13.688 29.25 7.406 1 95.25 595 TRP B CA 1
ATOM 10105 C C . TRP B 1 595 ? -13.203 30.234 6.336 1 95.25 595 TRP B C 1
ATOM 10107 O O . TRP B 1 595 ? -12.555 31.234 6.645 1 95.25 595 TRP B O 1
ATOM 10117 N N . MET B 1 596 ? -13.594 29.953 5.098 1 96 596 MET B N 1
ATOM 10118 C CA . MET B 1 596 ? -13.227 30.859 4.012 1 96 596 MET B CA 1
ATOM 10119 C C . MET B 1 596 ? -13.977 32.188 4.137 1 96 596 MET B C 1
ATOM 10121 O O . MET B 1 596 ? -13.383 33.25 3.971 1 96 596 MET B O 1
ATOM 10125 N N . ALA B 1 597 ? -15.195 32.094 4.48 1 96.12 597 ALA B N 1
ATOM 10126 C CA . ALA B 1 597 ? -15.984 33.312 4.684 1 96.12 597 ALA B CA 1
ATOM 10127 C C . ALA B 1 597 ? -15.43 34.125 5.848 1 96.12 597 ALA B C 1
ATOM 10129 O O . ALA B 1 597 ? -15.312 35.344 5.75 1 96.12 597 ALA B O 1
ATOM 10130 N N . LEU B 1 598 ? -15.031 33.469 6.875 1 96.44 598 LEU B N 1
ATOM 10131 C CA . LEU B 1 598 ? -14.484 34.156 8.047 1 96.44 598 LEU B CA 1
ATOM 10132 C C . LEU B 1 598 ? -13.141 34.781 7.715 1 96.44 598 LEU B C 1
ATOM 10134 O O . LEU B 1 598 ? -12.852 35.906 8.188 1 96.44 598 LEU B O 1
ATOM 10138 N N . LEU B 1 599 ? -12.359 34.062 6.957 1 96.81 599 LEU B N 1
ATOM 10139 C CA . LEU B 1 599 ? -11.07 34.625 6.551 1 96.81 599 LEU B CA 1
ATOM 10140 C C . LEU B 1 599 ? -11.266 35.875 5.688 1 96.81 599 LEU B C 1
ATOM 10142 O O . LEU B 1 599 ? -10.578 36.875 5.875 1 96.81 599 LEU B O 1
ATOM 10146 N N . PHE B 1 600 ? -12.188 35.875 4.887 1 96.25 600 PHE B N 1
ATOM 10147 C CA . PHE B 1 600 ? -12.453 37 4.004 1 96.25 600 PHE B CA 1
ATOM 10148 C C . PHE B 1 600 ? -13.008 38.188 4.789 1 96.25 600 PHE B C 1
ATOM 10150 O O . PHE B 1 600 ? -12.594 39.312 4.586 1 96.25 600 PHE B O 1
ATOM 10157 N N . ILE B 1 601 ? -13.914 37.906 5.688 1 96.5 601 ILE B N 1
ATOM 10158 C CA . ILE B 1 601 ? -14.523 38.969 6.488 1 96.5 601 ILE B CA 1
ATOM 10159 C C . ILE B 1 601 ? -13.461 39.594 7.383 1 96.5 601 ILE B C 1
ATOM 10161 O O . ILE B 1 601 ? -13.367 40.812 7.469 1 96.5 601 ILE B O 1
ATOM 10165 N N . ALA B 1 602 ? -12.672 38.75 7.988 1 97.06 602 ALA B N 1
ATOM 10166 C CA . ALA B 1 602 ? -11.633 39.281 8.875 1 97.06 602 ALA B CA 1
ATOM 10167 C C . ALA B 1 602 ? -10.602 40.094 8.102 1 97.06 602 ALA B C 1
ATOM 10169 O O . ALA B 1 602 ? -10.172 41.156 8.547 1 97.06 602 ALA B O 1
ATOM 10170 N N . SER B 1 603 ? -10.219 39.594 6.961 1 96.94 603 SER B N 1
ATOM 10171 C CA . SER B 1 603 ? -9.234 40.312 6.156 1 96.94 603 SER B CA 1
ATOM 10172 C C . SER B 1 603 ? -9.805 41.625 5.59 1 96.94 603 SER B C 1
ATOM 10174 O O . SER B 1 603 ? -9.102 42.625 5.512 1 96.94 603 SER B O 1
ATOM 10176 N N . LEU B 1 604 ? -11.016 41.594 5.234 1 96.44 604 LEU B N 1
ATOM 10177 C CA . LEU B 1 604 ? -11.672 42.781 4.738 1 96.44 604 LEU B CA 1
ATOM 10178 C C . LEU B 1 604 ? -11.805 43.812 5.852 1 96.44 604 LEU B C 1
ATOM 10180 O O . LEU B 1 604 ? -11.625 45.031 5.613 1 96.44 604 LEU B O 1
ATOM 10184 N N . THR B 1 605 ? -12.141 43.312 6.977 1 96.81 605 THR B N 1
ATOM 10185 C CA . THR B 1 605 ? -12.234 44.219 8.117 1 96.81 605 THR B CA 1
ATOM 10186 C C . THR B 1 605 ? -10.867 44.844 8.43 1 96.81 605 THR B C 1
ATOM 10188 O O . THR B 1 605 ? -10.781 46 8.781 1 96.81 605 THR B O 1
ATOM 10191 N N . MET B 1 606 ? -9.875 44.031 8.328 1 96.44 606 MET B N 1
ATOM 10192 C CA . MET B 1 606 ? -8.516 44.531 8.531 1 96.44 606 MET B CA 1
ATOM 10193 C C . MET B 1 606 ? -8.172 45.594 7.496 1 96.44 606 MET B C 1
ATOM 10195 O O . MET B 1 606 ? -7.613 46.656 7.836 1 96.44 606 MET B O 1
ATOM 10199 N N . LEU B 1 607 ? -8.523 45.406 6.309 1 96.25 607 LEU B N 1
ATOM 10200 C CA . LEU B 1 607 ? -8.258 46.344 5.227 1 96.25 607 LEU B CA 1
ATOM 10201 C C . LEU B 1 607 ? -9.039 47.625 5.434 1 96.25 607 LEU B C 1
ATOM 10203 O O . LEU B 1 607 ? -8.484 48.719 5.285 1 96.25 607 LEU B O 1
ATOM 10207 N N . LEU B 1 608 ? -10.242 47.531 5.812 1 95.75 608 LEU B N 1
ATOM 10208 C CA . LEU B 1 608 ? -11.078 48.688 6.055 1 95.75 608 LEU B CA 1
ATOM 10209 C C . LEU B 1 608 ? -10.586 49.469 7.27 1 95.75 608 LEU B C 1
ATOM 10211 O O . LEU B 1 608 ? -10.648 50.688 7.285 1 95.75 608 LEU B O 1
ATOM 10215 N N . SER B 1 609 ? -10.141 48.688 8.25 1 95.38 609 SER B N 1
ATOM 10216 C CA . SER B 1 609 ? -9.594 49.375 9.43 1 95.38 609 SER B CA 1
ATOM 10217 C C . SER B 1 609 ? -8.352 50.188 9.078 1 95.38 609 SER B C 1
ATOM 10219 O O . SER B 1 609 ? -8.203 51.312 9.531 1 95.38 609 SER B O 1
ATOM 10221 N N . ALA B 1 610 ? -7.504 49.594 8.297 1 94.75 610 ALA B N 1
ATOM 10222 C CA . ALA B 1 610 ? -6.289 50.312 7.898 1 94.75 610 ALA B CA 1
ATOM 10223 C C . ALA B 1 610 ? -6.617 51.5 7.02 1 94.75 610 ALA B C 1
ATOM 10225 O O . ALA B 1 610 ? -6.047 52.594 7.199 1 94.75 610 ALA B O 1
ATOM 10226 N N . ALA B 1 611 ? -7.559 51.406 6.168 1 94.06 611 ALA B N 1
ATOM 10227 C CA . ALA B 1 611 ? -7.949 52.5 5.27 1 94.06 611 ALA B CA 1
ATOM 10228 C C . ALA B 1 611 ? -8.633 53.625 6.039 1 94.06 611 ALA B C 1
ATOM 10230 O O . ALA B 1 611 ? -8.352 54.812 5.805 1 94.06 611 ALA B O 1
ATOM 10231 N N . THR B 1 612 ? -9.484 53.25 6.918 1 94.12 612 THR B N 1
ATOM 10232 C CA . THR B 1 612 ? -10.188 54.25 7.703 1 94.12 612 THR B CA 1
ATOM 10233 C C . THR B 1 612 ? -9.227 55 8.625 1 94.12 612 THR B C 1
ATOM 10235 O O . THR B 1 612 ? -9.367 56.188 8.828 1 94.12 612 THR B O 1
ATOM 10238 N N . ALA B 1 613 ? -8.297 54.219 9.242 1 93.12 613 ALA B N 1
ATOM 10239 C CA . ALA B 1 613 ? -7.301 54.875 10.102 1 93.12 613 ALA B CA 1
ATOM 10240 C C . ALA B 1 613 ? -6.488 55.875 9.312 1 93.12 613 ALA B C 1
ATOM 10242 O O . ALA B 1 613 ? -6.223 57 9.812 1 93.12 613 ALA B O 1
ATOM 10243 N N . ALA B 1 614 ? -6.113 55.531 8.117 1 91.62 614 ALA B N 1
ATOM 10244 C CA . ALA B 1 614 ? -5.363 56.438 7.266 1 91.62 614 ALA B CA 1
ATOM 10245 C C . ALA B 1 614 ? -6.195 57.688 6.902 1 91.62 614 ALA B C 1
ATOM 10247 O O . ALA B 1 614 ? -5.691 58.812 6.91 1 91.62 614 ALA B O 1
ATOM 10248 N N . PHE B 1 615 ? -7.41 57.5 6.676 1 91.62 615 PHE B N 1
ATOM 10249 C CA . PHE B 1 615 ? -8.312 58.594 6.312 1 91.62 615 PHE B CA 1
ATOM 10250 C C . PHE B 1 615 ? -8.523 59.531 7.488 1 91.62 615 PHE B C 1
ATOM 10252 O O . PHE B 1 615 ? -8.461 60.75 7.328 1 91.62 615 PHE B O 1
ATOM 10259 N N . LEU B 1 616 ? -8.75 58.969 8.641 1 91.06 616 LEU B N 1
ATOM 10260 C CA . LEU B 1 616 ? -8.961 59.781 9.828 1 91.06 616 LEU B CA 1
ATOM 10261 C C . LEU B 1 616 ? -7.68 60.5 10.227 1 91.06 616 LEU B C 1
ATOM 10263 O O . LEU B 1 616 ? -7.73 61.625 10.766 1 91.06 616 LEU B O 1
ATOM 10267 N N . GLY B 1 617 ? -6.562 59.844 9.984 1 85.62 617 GLY B N 1
ATOM 10268 C CA . GLY B 1 617 ? -5.285 60.5 10.25 1 85.62 617 GLY B CA 1
ATOM 10269 C C . GLY B 1 617 ? -5.055 61.75 9.43 1 85.62 617 GLY B C 1
ATOM 10270 O O . GLY B 1 617 ? -4.477 62.719 9.914 1 85.62 617 GLY B O 1
ATOM 10271 N N . VAL B 1 618 ? -5.605 61.75 8.281 1 87 618 VAL B N 1
ATOM 10272 C CA . VAL B 1 618 ? -5.457 62.906 7.391 1 87 618 VAL B CA 1
ATOM 10273 C C . VAL B 1 618 ? -6.418 64 7.816 1 87 618 VAL B C 1
ATOM 10275 O O . VAL B 1 618 ? -6.102 65.188 7.688 1 87 618 VAL B O 1
ATOM 10278 N N . LEU B 1 619 ? -7.465 63.656 8.445 1 86.56 619 LEU B N 1
ATOM 10279 C CA . LEU B 1 619 ? -8.484 64.625 8.828 1 86.56 619 LEU B CA 1
ATOM 10280 C C . LEU B 1 619 ? -8.164 65.25 10.172 1 86.56 619 LEU B C 1
ATOM 10282 O O . LEU B 1 619 ? -8.75 66.312 10.539 1 86.56 619 LEU B O 1
ATOM 10286 N N . ARG B 1 620 ? -7.227 64.75 10.836 1 85.69 620 ARG B N 1
ATOM 10287 C CA . ARG B 1 620 ? -6.879 65.25 12.156 1 85.69 620 ARG B CA 1
ATOM 10288 C C . ARG B 1 620 ? -6.184 66.562 12.062 1 85.69 620 ARG B C 1
ATOM 10290 O O . ARG B 1 620 ? -5.301 66.75 11.227 1 85.69 620 ARG B O 1
ATOM 10297 N N . GLN B 1 621 ? -6.602 67.5 12.984 1 86.62 621 GLN B N 1
ATOM 10298 C CA . GLN B 1 621 ? -6.035 68.875 12.977 1 86.62 621 GLN B CA 1
ATOM 10299 C C . GLN B 1 621 ? -5.113 69.062 14.172 1 86.62 621 GLN B C 1
ATOM 10301 O O . GLN B 1 621 ? -4.18 69.875 14.102 1 86.62 621 GLN B O 1
ATOM 10306 N N . GLY B 1 622 ? -5.359 68.5 15.203 1 82.12 622 GLY B N 1
ATOM 10307 C CA . GLY B 1 622 ? -4.578 68.688 16.422 1 82.12 622 GLY B CA 1
ATOM 10308 C C . GLY B 1 622 ? -3.445 67.688 16.547 1 82.12 622 GLY B C 1
ATOM 10309 O O . GLY B 1 622 ? -3.314 66.75 15.727 1 82.12 622 GLY B O 1
ATOM 10310 N N . PRO B 1 623 ? -2.611 67.875 17.484 1 80.88 623 PRO B N 1
ATOM 10311 C CA . PRO B 1 623 ? -1.534 66.938 17.734 1 80.88 623 PRO B CA 1
ATOM 10312 C C . PRO B 1 623 ? -2.031 65.625 18.391 1 80.88 623 PRO B C 1
ATOM 10314 O O . PRO B 1 623 ? -3.146 65.625 18.922 1 80.88 623 PRO B O 1
ATOM 10317 N N . GLU B 1 624 ? -1.287 64.688 18.25 1 78.12 624 GLU B N 1
ATOM 10318 C CA . GLU B 1 624 ? -1.619 63.406 18.891 1 78.12 624 GLU B CA 1
ATOM 10319 C C . GLU B 1 624 ? -1.123 63.375 20.344 1 78.12 624 GLU B C 1
ATOM 10321 O O . GLU B 1 624 ? 0.082 63.438 20.594 1 78.12 624 GLU B O 1
ATOM 10326 N N . MET B 1 625 ? -2.082 63.562 21.234 1 70.69 625 MET B N 1
ATOM 10327 C CA . MET B 1 625 ? -1.668 63.594 22.641 1 70.69 625 MET B CA 1
ATOM 10328 C C . MET B 1 625 ? -2.311 62.438 23.422 1 70.69 625 MET B C 1
ATOM 10330 O O . MET B 1 625 ? -2.146 62.344 24.641 1 70.69 625 MET B O 1
ATOM 10334 N N . LEU B 1 626 ? -3.107 61.719 22.656 1 65.19 626 LEU B N 1
ATOM 10335 C CA . LEU B 1 626 ? -3.939 60.812 23.422 1 65.19 626 LEU B CA 1
ATOM 10336 C C . LEU B 1 626 ? -3.217 59.469 23.672 1 65.19 626 LEU B C 1
ATOM 10338 O O . LEU B 1 626 ? -2.494 59 22.797 1 65.19 626 LEU B O 1
ATOM 10342 N N . ASP B 1 627 ? -2.828 59.219 24.875 1 56.59 627 ASP B N 1
ATOM 10343 C CA . ASP B 1 627 ? -2.768 57.812 25.219 1 56.59 627 ASP B CA 1
ATOM 10344 C C . ASP B 1 627 ? -3.689 57.469 26.391 1 56.59 627 ASP B C 1
ATOM 10346 O O . ASP B 1 627 ? -4.898 57.312 26.203 1 56.59 627 ASP B O 1
ATOM 10350 N N . HIS B 1 628 ? -3.414 57.688 27.656 1 55.97 628 HIS B N 1
ATOM 10351 C CA . HIS B 1 628 ? -4.293 57.156 28.688 1 55.97 628 HIS B CA 1
ATOM 10352 C C . HIS B 1 628 ? -4.988 58.281 29.453 1 55.97 628 HIS B C 1
ATOM 10354 O O . HIS B 1 628 ? -4.332 59.188 29.953 1 55.97 628 HIS B O 1
ATOM 10360 N N . PRO B 1 629 ? -6.477 58.312 29.547 1 58.5 629 PRO B N 1
ATOM 10361 C CA . PRO B 1 629 ? -7.355 59.375 30.031 1 58.5 629 PRO B CA 1
ATOM 10362 C C . PRO B 1 629 ? -7.199 59.625 31.516 1 58.5 629 PRO B C 1
ATOM 10364 O O . PRO B 1 629 ? -7.344 60.781 31.969 1 58.5 629 PRO B O 1
ATOM 10367 N N . ALA B 1 630 ? -6.871 58.562 32.375 1 58.62 630 ALA B N 1
ATOM 10368 C CA . ALA B 1 630 ? -6.93 58.781 33.812 1 58.62 630 ALA B CA 1
ATOM 10369 C C . ALA B 1 630 ? -5.945 59.875 34.25 1 58.62 630 ALA B C 1
ATOM 10371 O O . ALA B 1 630 ? -6.27 60.719 35.094 1 58.62 630 ALA B O 1
ATOM 10372 N N . SER B 1 631 ? -4.934 59.938 33.688 1 61.34 631 SER B N 1
ATOM 10373 C CA . SER B 1 631 ? -3.912 60.906 34.062 1 61.34 631 SER B CA 1
ATOM 10374 C C . SER B 1 631 ? -4.254 62.281 33.531 1 61.34 631 SER B C 1
ATOM 10376 O O . SER B 1 631 ? -3.865 63.312 34.125 1 61.34 631 SER B O 1
ATOM 10378 N N . MET B 1 632 ? -5.027 62.312 32.562 1 65.31 632 MET B N 1
ATOM 10379 C CA . MET B 1 632 ? -5.434 63.594 31.984 1 65.31 632 MET B CA 1
ATOM 10380 C C . MET B 1 632 ? -6.418 64.312 32.906 1 65.31 632 MET B C 1
ATOM 10382 O O . MET B 1 632 ? -6.461 65.562 32.906 1 65.31 632 MET B O 1
ATOM 10386 N N . LEU B 1 633 ? -7.074 63.531 33.656 1 62.28 633 LEU B N 1
ATOM 10387 C CA . LEU B 1 633 ? -8.141 64.125 34.469 1 62.28 633 LEU B CA 1
ATOM 10388 C C . LEU B 1 633 ? -7.586 64.625 35.781 1 62.28 633 LEU B C 1
ATOM 10390 O O . LEU B 1 633 ? -8.148 65.562 36.375 1 62.28 633 LEU B O 1
ATOM 10394 N N . LYS B 1 634 ? -6.473 64 36.062 1 61.28 634 LYS B N 1
ATOM 10395 C CA . LYS B 1 634 ? -5.984 64.375 37.406 1 61.28 634 LYS B CA 1
ATOM 10396 C C . LYS B 1 634 ? -5.133 65.625 37.375 1 61.28 634 LYS B C 1
ATOM 10398 O O . LYS B 1 634 ? -4.156 65.688 36.625 1 61.28 634 LYS B O 1
ATOM 10403 N N . ASP B 1 635 ? -5.504 66.625 38.125 1 62.31 635 ASP B N 1
ATOM 10404 C CA . ASP B 1 635 ? -4.781 67.875 38.406 1 62.31 635 ASP B CA 1
ATOM 10405 C C . ASP B 1 635 ? -4.672 68.75 37.156 1 62.31 635 ASP B C 1
ATOM 10407 O O . ASP B 1 635 ? -3.725 69.5 37 1 62.31 635 ASP B O 1
ATOM 10411 N N . ASN B 1 636 ? -5.488 68.375 36.125 1 67.06 636 ASN B N 1
ATOM 10412 C CA . ASN B 1 636 ? -5.594 69.25 34.938 1 67.06 636 ASN B CA 1
ATOM 10413 C C . ASN B 1 636 ? -6.391 70.5 35.219 1 67.06 636 ASN B C 1
ATOM 10415 O O . ASN B 1 636 ? -7.551 70.438 35.625 1 67.06 636 ASN B O 1
ATOM 10419 N N . VAL B 1 637 ? -5.738 71.688 35.156 1 70.62 637 VAL B N 1
ATOM 10420 C CA . VAL B 1 637 ? -6.324 73 35.531 1 70.62 637 VAL B CA 1
ATOM 10421 C C . VAL B 1 637 ? -7.621 73.188 34.75 1 70.62 637 VAL B C 1
ATOM 10423 O O . VAL B 1 637 ? -8.508 73.938 35.219 1 70.62 637 VAL B O 1
ATOM 10426 N N . HIS B 1 638 ? -7.762 72.562 33.688 1 68.5 638 HIS B N 1
ATOM 10427 C CA . HIS B 1 638 ? -8.914 72.812 32.812 1 68.5 638 HIS B CA 1
ATOM 10428 C C . HIS B 1 638 ? -10 71.75 33.031 1 68.5 638 HIS B C 1
ATOM 10430 O O . HIS B 1 638 ? -11.008 71.75 32.312 1 68.5 638 HIS B O 1
ATOM 10436 N N . ILE B 1 639 ? -9.688 70.812 33.906 1 67.25 639 ILE B N 1
ATOM 10437 C CA . ILE B 1 639 ? -10.695 69.812 34.25 1 67.25 639 ILE B CA 1
ATOM 10438 C C . ILE B 1 639 ? -11.117 70 35.688 1 67.25 639 ILE B C 1
ATOM 10440 O O . ILE B 1 639 ? -10.281 69.875 36.594 1 67.25 639 ILE B O 1
ATOM 10444 N N . GLN B 1 640 ? -12.141 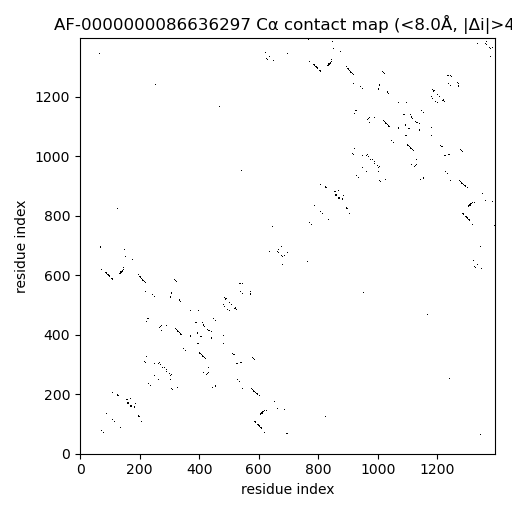70.688 36 1 59.41 640 GLN B N 1
ATOM 10445 C CA . GLN B 1 640 ? -12.594 70.875 37.375 1 59.41 640 GLN B CA 1
ATOM 10446 C C . GLN B 1 640 ? -13.273 69.625 37.906 1 59.41 640 GLN B C 1
ATOM 10448 O O . GLN B 1 640 ? -14.375 69.25 37.469 1 59.41 640 GLN B O 1
ATOM 10453 N N . ASP B 1 641 ? -12.492 68.688 38.375 1 58.59 641 ASP B N 1
ATOM 10454 C CA . ASP B 1 641 ? -13.148 67.562 39.031 1 58.59 641 ASP B CA 1
ATOM 10455 C C . ASP B 1 641 ? -13.664 67.938 40.438 1 58.59 641 ASP B C 1
ATOM 10457 O O . ASP B 1 641 ? -12.883 68.062 41.375 1 58.59 641 ASP B O 1
ATOM 10461 N N . GLY B 1 642 ? -14.609 68.75 40.531 1 53.34 642 GLY B N 1
ATOM 10462 C CA . GLY B 1 642 ? -15.188 69.25 41.75 1 53.34 642 GLY B CA 1
ATOM 10463 C C . GLY B 1 642 ? -15.477 68.125 42.781 1 53.34 642 GLY B C 1
ATOM 10464 O O . GLY B 1 642 ? -16.172 68.375 43.75 1 53.34 642 GLY B O 1
ATOM 10465 N N . SER B 1 643 ? -15.141 67 42.469 1 58.31 643 SER B N 1
ATOM 10466 C CA . SER B 1 643 ? -15.75 66 43.312 1 58.31 643 SER B CA 1
ATOM 10467 C C . SER B 1 643 ? -14.93 65.75 44.562 1 58.31 643 SER B C 1
ATOM 10469 O O . SER B 1 643 ? -13.711 65.875 44.531 1 58.31 643 SER B O 1
ATOM 10471 N N . PRO B 1 644 ? -15.555 65.625 45.656 1 63.34 644 PRO B N 1
ATOM 10472 C CA . PRO B 1 644 ? -15.055 65.438 47.031 1 63.34 644 PRO B CA 1
ATOM 10473 C C . PRO B 1 644 ? -14.32 64.125 47.219 1 63.34 644 PRO B C 1
ATOM 10475 O O . PRO B 1 644 ? -13.953 63.75 48.344 1 63.34 644 PRO B O 1
ATOM 10478 N N . ASN B 1 645 ? -13.875 63.406 46.094 1 67.69 645 ASN B N 1
ATOM 10479 C CA . ASN B 1 645 ? -13.328 62.062 46.375 1 67.69 645 ASN B CA 1
ATOM 10480 C C . ASN B 1 645 ? -11.828 62.125 46.625 1 67.69 645 ASN B C 1
ATOM 10482 O O . ASN B 1 645 ? -11.164 63.094 46.25 1 67.69 645 ASN B O 1
ATOM 10486 N N . SER B 1 646 ? -11.398 61.094 47.312 1 77.38 646 SER B N 1
ATOM 10487 C CA . SER B 1 646 ? -10.023 61 47.781 1 77.38 646 SER B CA 1
ATOM 10488 C C . SER B 1 646 ? -9.047 60.906 46.625 1 77.38 646 SER B C 1
ATOM 10490 O O . SER B 1 646 ? -9.398 60.406 45.531 1 77.38 646 SER B O 1
ATOM 10492 N N . SER B 1 647 ? -7.93 61.469 46.688 1 78.06 647 SER B N 1
ATOM 10493 C CA . SER B 1 647 ? -6.852 61.375 45.719 1 78.06 647 SER B CA 1
ATOM 10494 C C . SER B 1 647 ? -6.363 59.938 45.562 1 78.06 647 SER B C 1
ATOM 10496 O O . SER B 1 647 ? -5.645 59.625 44.625 1 78.06 647 SER B O 1
ATOM 10498 N N . MET B 1 648 ? -6.93 59.031 46.469 1 78.44 648 MET B N 1
ATOM 10499 C CA . MET B 1 648 ? -6.551 57.625 46.438 1 78.44 648 MET B CA 1
ATOM 10500 C C . MET B 1 648 ? -7.562 56.812 45.625 1 78.44 648 MET B C 1
ATOM 10502 O O . MET B 1 648 ? -7.516 55.594 45.625 1 78.44 648 MET B O 1
ATOM 10506 N N . GLU B 1 649 ? -8.391 57.5 44.938 1 79.94 649 GLU B N 1
ATOM 10507 C CA . GLU B 1 649 ? -9.375 56.812 44.094 1 79.94 649 GLU B CA 1
ATOM 10508 C C . GLU B 1 649 ? -8.695 56.094 42.906 1 79.94 649 GLU B C 1
ATOM 10510 O O . GLU B 1 649 ? -7.863 56.688 42.219 1 79.94 649 GLU B O 1
ATOM 10515 N N . GLU B 1 650 ? -9.047 54.812 42.719 1 80.31 650 GLU B N 1
ATOM 10516 C CA . GLU B 1 650 ? -8.477 54.062 41.625 1 80.31 650 GLU B CA 1
ATOM 10517 C C . GLU B 1 650 ? -8.906 54.625 40.281 1 80.31 650 GLU B C 1
ATOM 10519 O O . GLU B 1 650 ? -10 55.188 40.156 1 80.31 650 GLU B O 1
ATOM 10524 N N . GLY B 1 651 ? -8.016 54.5 39.344 1 79.25 651 GLY B N 1
ATOM 10525 C CA . GLY B 1 651 ? -8.281 55.031 38 1 79.25 651 GLY B CA 1
ATOM 10526 C C . GLY B 1 651 ? -9.562 54.5 37.406 1 79.25 651 GLY B C 1
ATOM 10527 O O . GLY B 1 651 ? -10.328 55.25 36.781 1 79.25 651 GLY B O 1
ATOM 10528 N N . ASP B 1 652 ? -9.891 53.25 37.594 1 81.19 652 ASP B N 1
ATOM 10529 C CA . ASP B 1 652 ? -11.078 52.625 37.031 1 81.19 652 ASP B CA 1
ATOM 10530 C C . ASP B 1 652 ? -12.344 53.156 37.688 1 81.19 652 ASP B C 1
ATOM 10532 O O . ASP B 1 652 ? -13.375 53.344 37.062 1 81.19 652 ASP B O 1
ATOM 10536 N N . GLU B 1 653 ? -12.297 53.438 38.969 1 82.12 653 GLU B N 1
ATOM 10537 C CA . GLU B 1 653 ? -13.438 53.969 39.688 1 82.12 653 GLU B CA 1
ATOM 10538 C C . GLU B 1 653 ? -13.695 55.438 39.312 1 82.12 653 GLU B C 1
ATOM 10540 O O . GLU B 1 653 ? -14.852 55.844 39.219 1 82.12 653 GLU B O 1
ATOM 10545 N N . LYS B 1 654 ? -12.633 56.125 39.156 1 81.44 654 LYS B N 1
ATOM 10546 C CA . LYS B 1 654 ? -12.766 57.5 38.719 1 81.44 654 LYS B CA 1
ATOM 10547 C C . LYS B 1 654 ? -13.391 57.562 37.312 1 81.44 654 LYS B C 1
ATOM 10549 O O . LYS B 1 654 ? -14.234 58.438 37.062 1 81.44 654 LYS B O 1
ATOM 10554 N N . THR B 1 655 ? -12.875 56.719 36.438 1 83.06 655 THR B N 1
ATOM 10555 C CA . THR B 1 655 ? -13.438 56.656 35.094 1 83.06 655 THR B CA 1
ATOM 10556 C C . THR B 1 655 ? -14.922 56.312 35.125 1 83.06 655 THR B C 1
ATOM 10558 O O . THR B 1 655 ? -15.711 56.844 34.344 1 83.06 655 THR B O 1
ATOM 10561 N N . ARG B 1 656 ? -15.352 55.5 36.031 1 84.88 656 ARG B N 1
ATOM 10562 C CA . ARG B 1 656 ? -16.766 55.125 36.188 1 84.88 656 ARG B CA 1
ATOM 10563 C C . ARG B 1 656 ? -17.594 56.281 36.688 1 84.88 656 ARG B C 1
ATOM 10565 O O . ARG B 1 656 ? -18.703 56.531 36.219 1 84.88 656 ARG B O 1
ATOM 10572 N N . ARG B 1 657 ? -17.016 57 37.562 1 83.38 657 ARG B N 1
ATOM 10573 C CA . ARG B 1 657 ? -17.719 58.125 38.156 1 83.38 657 ARG B CA 1
ATOM 10574 C C . ARG B 1 657 ? -17.922 59.219 37.125 1 83.38 657 ARG B C 1
ATOM 10576 O O . ARG B 1 657 ? -18.984 59.844 37.062 1 83.38 657 ARG B O 1
ATOM 10583 N N . LEU B 1 658 ? -16.922 59.469 36.344 1 82.75 658 LEU B N 1
ATOM 10584 C CA . LEU B 1 658 ? -16.969 60.562 35.344 1 82.75 658 LEU B CA 1
ATOM 10585 C C . LEU B 1 658 ? -17.312 60 33.969 1 82.75 658 LEU B C 1
ATOM 10587 O O . LEU B 1 658 ? -16.953 60.625 32.969 1 82.75 658 LEU B O 1
ATOM 10591 N N . LYS B 1 659 ? -17.969 58.938 33.906 1 84.94 659 LYS B N 1
ATOM 10592 C CA . LYS B 1 659 ? -18.188 58.188 32.656 1 84.94 659 LYS B CA 1
ATOM 10593 C C . LYS B 1 659 ? -18.953 59.062 31.641 1 84.94 659 LYS B C 1
ATOM 10595 O O . LYS B 1 659 ? -18.703 58.969 30.438 1 84.94 659 LYS B O 1
ATOM 10600 N N . ASP B 1 660 ? -19.781 60 32.062 1 86.62 660 ASP B N 1
ATOM 10601 C CA . ASP B 1 660 ? -20.656 60.719 31.156 1 86.62 660 ASP B CA 1
ATOM 10602 C C . ASP B 1 660 ? -20.125 62.125 30.906 1 86.62 660 ASP B C 1
ATOM 10604 O O . ASP B 1 660 ? -20.719 62.906 30.141 1 86.62 660 ASP B O 1
ATOM 10608 N N . THR B 1 661 ? -18.969 62.5 31.484 1 85.62 661 THR B N 1
ATOM 10609 C CA . THR B 1 661 ? -18.391 63.812 31.266 1 85.62 661 THR B CA 1
ATOM 10610 C C . THR B 1 661 ? -17.766 63.906 29.875 1 85.62 661 THR B C 1
ATOM 10612 O O . THR B 1 661 ? -17.031 63.031 29.469 1 85.62 661 THR B O 1
ATOM 10615 N N . ILE B 1 662 ? -18.109 65 29.141 1 88.81 662 ILE B N 1
ATOM 10616 C CA . ILE B 1 662 ? -17.625 65.188 27.781 1 88.81 662 ILE B CA 1
ATOM 10617 C C . ILE B 1 662 ? -16.359 66.062 27.797 1 88.81 662 ILE B C 1
ATOM 10619 O O . ILE B 1 662 ? -16.375 67.125 28.359 1 88.81 662 ILE B O 1
ATOM 10623 N N . VAL B 1 663 ? -15.312 65.438 27.297 1 85.31 663 VAL B N 1
ATOM 10624 C CA . VAL B 1 663 ? -14.047 66.188 27.219 1 85.31 663 VAL B CA 1
ATOM 10625 C C . VAL B 1 663 ? -13.688 66.438 25.75 1 85.31 663 VAL B C 1
ATOM 10627 O O . VAL B 1 663 ? -14.141 65.75 24.859 1 85.31 663 VAL B O 1
ATOM 10630 N N . CYS B 1 664 ? -12.992 67.5 25.484 1 87.5 664 CYS B N 1
ATOM 10631 C CA . CYS B 1 664 ? -12.578 67.812 24.125 1 87.5 664 CYS B CA 1
ATOM 10632 C C . CYS B 1 664 ? -11.227 68.562 24.109 1 87.5 664 CYS B C 1
ATOM 10634 O O . CYS B 1 664 ? -10.75 69 25.156 1 87.5 664 CYS B O 1
ATOM 10636 N N . LEU B 1 665 ? -10.516 68.375 22.984 1 85.31 665 LEU B N 1
ATOM 10637 C CA . LEU B 1 665 ? -9.328 69.188 22.703 1 85.31 665 LEU B CA 1
ATOM 10638 C C . LEU B 1 665 ? -9.719 70.562 22.094 1 85.31 665 LEU B C 1
ATOM 10640 O O . LEU B 1 665 ? -10.336 70.625 21.016 1 85.31 665 LEU B O 1
ATOM 10644 N N . GLY B 1 666 ? -9.469 71.562 22.844 1 83.75 666 GLY B N 1
ATOM 10645 C CA . GLY B 1 666 ? -9.914 72.875 22.375 1 83.75 666 GLY B CA 1
ATOM 10646 C C . GLY B 1 666 ? -9.023 74 22.828 1 83.75 666 GLY B C 1
ATOM 10647 O O . GLY B 1 666 ? -7.992 73.75 23.469 1 83.75 666 GLY B O 1
ATOM 10648 N N . ASP B 1 667 ? -9.414 75.188 22.391 1 85.25 667 ASP B N 1
ATOM 10649 C CA . ASP B 1 667 ? -8.68 76.375 22.703 1 85.25 667 ASP B CA 1
ATOM 10650 C C . ASP B 1 667 ? -9.102 76.938 24.062 1 85.25 667 ASP B C 1
ATOM 10652 O O . ASP B 1 667 ? -10.273 77.25 24.281 1 85.25 667 ASP B O 1
ATOM 10656 N N . ALA B 1 668 ? -8.086 77.062 25.031 1 84 668 ALA B N 1
ATOM 10657 C CA . ALA B 1 668 ? -8.359 77.562 26.375 1 84 668 ALA B CA 1
ATOM 10658 C C . ALA B 1 668 ? -8.469 79.062 26.375 1 84 668 ALA B C 1
ATOM 10660 O O . ALA B 1 668 ? -9.055 79.688 27.281 1 84 668 ALA B O 1
ATOM 10661 N N . THR B 1 669 ? -7.812 79.75 25.359 1 84.81 669 THR B N 1
ATOM 10662 C CA . THR B 1 669 ? -7.844 81.188 25.266 1 84.81 669 THR B CA 1
ATOM 10663 C C . THR B 1 669 ? -8.383 81.625 23.906 1 84.81 669 THR B C 1
ATOM 10665 O O . THR B 1 669 ? -7.648 82.188 23.094 1 84.81 669 THR B O 1
ATOM 10668 N N . PRO B 1 670 ? -9.656 81.562 23.75 1 81.31 670 PRO B N 1
ATOM 10669 C CA . PRO B 1 670 ? -10.211 81.875 22.438 1 81.31 670 PRO B CA 1
ATOM 10670 C C . PRO B 1 670 ? -10.141 83.375 22.094 1 81.31 670 PRO B C 1
ATOM 10672 O O . PRO B 1 670 ? -10.078 83.688 20.922 1 81.31 670 PRO B O 1
ATOM 10675 N N . ASN B 1 671 ? -10.008 84.125 23.125 1 80.12 671 ASN B N 1
ATOM 10676 C CA . ASN B 1 671 ? -10.078 85.562 22.906 1 80.12 671 ASN B CA 1
ATOM 10677 C C . ASN B 1 671 ? -8.695 86.188 22.781 1 80.12 671 ASN B C 1
ATOM 10679 O O . ASN B 1 671 ? -8.562 87.375 22.438 1 80.12 671 ASN B O 1
ATOM 10683 N N . ALA B 1 672 ? -7.75 85.438 22.984 1 83.12 672 ALA B N 1
ATOM 10684 C CA . ALA B 1 672 ? -6.391 85.938 22.859 1 83.12 672 ALA B CA 1
ATOM 10685 C C . ALA B 1 672 ? -5.898 85.875 21.422 1 83.12 672 ALA B C 1
ATOM 10687 O O . ALA B 1 672 ? -6.516 85.188 20.594 1 83.12 672 ALA B O 1
ATOM 10688 N N . ASP B 1 673 ? -4.891 86.625 21.047 1 80.19 673 ASP B N 1
ATOM 10689 C CA . ASP B 1 673 ? -4.336 86.625 19.688 1 80.19 673 ASP B CA 1
ATOM 10690 C C . ASP B 1 673 ? -3.781 85.25 19.328 1 80.19 673 ASP B C 1
ATOM 10692 O O . ASP B 1 673 ? -3.953 84.812 18.203 1 80.19 673 ASP B O 1
ATOM 10696 N N . LYS B 1 674 ? -3.178 84.75 20.297 1 85.94 674 LYS B N 1
ATOM 10697 C CA . LYS B 1 674 ? -2.672 83.375 20.109 1 85.94 674 LYS B CA 1
ATOM 10698 C C . LYS B 1 674 ? -3.404 82.375 21.016 1 85.94 674 LYS B C 1
ATOM 10700 O O . LYS B 1 674 ? -3.746 82.75 22.141 1 85.94 674 LYS B O 1
ATOM 10705 N N . GLY B 1 675 ? -3.73 81.375 20.406 1 82.81 675 GLY B N 1
ATOM 10706 C CA . GLY B 1 675 ? -4.488 80.375 21.172 1 82.81 675 GLY B CA 1
ATOM 10707 C C . GLY B 1 675 ? -3.609 79.438 21.953 1 82.81 675 GLY B C 1
ATOM 10708 O O . GLY B 1 675 ? -2.396 79.375 21.75 1 82.81 675 GLY B O 1
ATOM 10709 N N . TYR B 1 676 ? -4.164 78.75 22.938 1 84.31 676 TYR B N 1
ATOM 10710 C CA . TYR B 1 676 ? -3.533 77.688 23.719 1 84.31 676 TYR B CA 1
ATOM 10711 C C . TYR B 1 676 ? -4.398 76.438 23.734 1 84.31 676 TYR B C 1
ATOM 10713 O O . TYR B 1 676 ? -5.531 76.438 24.219 1 84.31 676 TYR B O 1
ATOM 10721 N N . LEU B 1 677 ? -3.828 75.375 23.141 1 83.81 677 LEU B N 1
ATOM 10722 C CA . LEU B 1 677 ? -4.57 74.125 23.031 1 83.81 677 LEU B CA 1
ATOM 10723 C C . LEU B 1 677 ? -4.465 73.312 24.328 1 83.81 677 LEU B C 1
ATOM 10725 O O . LEU B 1 677 ? -3.369 73.125 24.859 1 83.81 677 LEU B O 1
ATOM 10729 N N . ALA B 1 678 ? -5.59 72.875 24.844 1 81.38 678 ALA B N 1
ATOM 10730 C CA . ALA B 1 678 ? -5.633 72.062 26.062 1 81.38 678 ALA B CA 1
ATOM 10731 C C . ALA B 1 678 ? -6.773 71.062 26.016 1 81.38 678 ALA B C 1
ATOM 10733 O O . ALA B 1 678 ? -7.656 71.125 25.156 1 81.38 678 ALA B O 1
ATOM 10734 N N . ILE B 1 679 ? -6.645 70 26.859 1 82.94 679 ILE B N 1
ATOM 10735 C CA . ILE B 1 679 ? -7.73 69.062 27.016 1 82.94 679 ILE B CA 1
ATOM 10736 C C . ILE B 1 679 ? -8.578 69.438 28.234 1 82.94 679 ILE B C 1
ATOM 10738 O O . ILE B 1 679 ? -8.055 69.688 29.328 1 82.94 679 ILE B O 1
ATOM 10742 N N . GLY B 1 680 ? -9.797 69.688 28.016 1 81.69 680 GLY B N 1
ATOM 10743 C CA . GLY B 1 680 ? -10.695 70.062 29.094 1 81.69 680 GLY B CA 1
ATOM 10744 C C . GLY B 1 680 ? -12.156 69.75 28.797 1 81.69 680 GLY B C 1
ATOM 10745 O O . GLY B 1 680 ? -12.469 69.125 27.797 1 81.69 680 GLY B O 1
ATOM 10746 N N . THR B 1 681 ? -13.031 70.125 29.797 1 85.81 681 THR B N 1
ATOM 10747 C CA . THR B 1 681 ? -14.461 69.938 29.609 1 85.81 681 THR B CA 1
ATOM 10748 C C . THR B 1 681 ? -15.016 70.875 28.531 1 85.81 681 THR B C 1
ATOM 10750 O O . THR B 1 681 ? -14.547 72 28.375 1 85.81 681 THR B O 1
ATOM 10753 N N . ARG B 1 682 ? -15.898 70.375 27.812 1 82.25 682 ARG B N 1
ATOM 10754 C CA . ARG B 1 682 ? -16.469 71.125 26.672 1 82.25 682 ARG B CA 1
ATOM 10755 C C . ARG B 1 682 ? -17.047 72.438 27.125 1 82.25 682 ARG B C 1
ATOM 10757 O O . ARG B 1 682 ? -17.062 73.438 26.359 1 82.25 682 ARG B O 1
ATOM 10764 N N . ARG B 1 683 ? -17.391 72.5 28.344 1 78.12 683 ARG B N 1
ATOM 10765 C CA . ARG B 1 683 ? -18 73.75 28.859 1 78.12 683 ARG B CA 1
ATOM 10766 C C . ARG B 1 683 ? -16.953 74.812 29.016 1 78.12 683 ARG B C 1
ATOM 10768 O O . ARG B 1 683 ? -17.266 76 28.859 1 78.12 683 ARG B O 1
ATOM 10775 N N . ASN B 1 684 ? -15.734 74.375 29.172 1 78.38 684 ASN B N 1
ATOM 10776 C CA . ASN B 1 684 ? -14.688 75.375 29.5 1 78.38 684 ASN B CA 1
ATOM 10777 C C . ASN B 1 684 ? -13.82 75.688 28.281 1 78.38 684 ASN B C 1
ATOM 10779 O O . ASN B 1 684 ? -13.109 76.688 28.266 1 78.38 684 ASN B O 1
ATOM 10783 N N . LEU B 1 685 ? -13.883 74.875 27.266 1 84.56 685 LEU B N 1
ATOM 10784 C CA . LEU B 1 685 ? -13 75 26.125 1 84.56 685 LEU B CA 1
ATOM 10785 C C . LEU B 1 685 ? -13.797 75.062 24.828 1 84.56 685 LEU B C 1
ATOM 10787 O O . LEU B 1 685 ? -14.852 74.438 24.719 1 84.56 685 LEU B O 1
ATOM 10791 N N . GLU B 1 686 ? -13.328 75.875 23.891 1 81.75 686 GLU B N 1
ATOM 10792 C CA . GLU B 1 686 ? -13.898 75.812 22.547 1 81.75 686 GLU B CA 1
ATOM 10793 C C . GLU B 1 686 ? -13.227 74.75 21.703 1 81.75 686 GLU B C 1
ATOM 10795 O O . GLU B 1 686 ? -12.008 74.812 21.484 1 81.75 686 GLU B O 1
ATOM 10800 N N . PRO B 1 687 ? -14 73.938 21.219 1 83.81 687 PRO B N 1
ATOM 10801 C CA . PRO B 1 687 ? -13.445 72.812 20.453 1 83.81 687 PRO B CA 1
ATOM 10802 C C . PRO B 1 687 ? -12.641 73.312 19.234 1 83.81 687 PRO B C 1
ATOM 10804 O O . PRO B 1 687 ? -12.953 74.312 18.656 1 83.81 687 PRO B O 1
ATOM 10807 N N . LEU B 1 688 ? -11.586 72.562 18.953 1 81.44 688 LEU B N 1
ATOM 10808 C CA . LEU B 1 688 ? -10.648 72.875 17.891 1 81.44 688 LEU B CA 1
ATOM 10809 C C . LEU B 1 688 ? -11.352 72.938 16.531 1 81.44 688 LEU B C 1
ATOM 10811 O O . LEU B 1 688 ? -10.961 73.688 15.648 1 81.44 688 LEU B O 1
ATOM 10815 N N . THR B 1 689 ? -12.328 72.125 16.281 1 72.38 689 THR B N 1
ATOM 10816 C CA . THR B 1 689 ? -13.008 72 14.992 1 72.38 689 THR B CA 1
ATOM 10817 C C . THR B 1 689 ? -13.75 73.312 14.68 1 72.38 689 THR B C 1
ATOM 10819 O O . THR B 1 689 ? -13.984 73.625 13.508 1 72.38 689 THR B O 1
ATOM 10822 N N . GLY B 1 690 ? -14.102 74.062 15.727 1 67.88 690 GLY B N 1
ATOM 10823 C CA . GLY B 1 690 ? -14.852 75.25 15.516 1 67.88 690 GLY B CA 1
ATOM 10824 C C . GLY B 1 690 ? -13.961 76.5 15.305 1 67.88 690 GLY B C 1
ATOM 10825 O O . GLY B 1 690 ? -14.438 77.562 14.984 1 67.88 690 GLY B O 1
ATOM 10826 N N . GLN B 1 691 ? -12.664 76.188 15.383 1 68.62 691 GLN B N 1
ATOM 10827 C CA . GLN B 1 691 ? -11.781 77.375 15.32 1 68.62 691 GLN B CA 1
ATOM 10828 C C . GLN B 1 691 ? -11.289 77.625 13.898 1 68.62 691 GLN B C 1
ATOM 10830 O O . GLN B 1 691 ? -11.328 76.688 13.062 1 68.62 691 GLN B O 1
ATOM 10835 N N . VAL B 1 692 ? -10.891 78.875 13.688 1 65.12 692 VAL B N 1
ATOM 10836 C CA . VAL B 1 692 ? -10.43 79.312 12.383 1 65.12 692 VAL B CA 1
ATOM 10837 C C . VAL B 1 692 ? -9.125 78.625 12.016 1 65.12 692 VAL B C 1
ATOM 10839 O O . VAL B 1 692 ? -8.242 78.438 12.859 1 65.12 692 VAL B O 1
ATOM 10842 N N . ARG B 1 693 ? -8.922 78.062 10.867 1 65.5 693 ARG B N 1
ATOM 10843 C CA . ARG B 1 693 ? -7.832 77.25 10.336 1 65.5 693 ARG B CA 1
ATOM 10844 C C . ARG B 1 693 ? -6.508 78 10.414 1 65.5 693 ARG B C 1
ATOM 10846 O O . ARG B 1 693 ? -5.445 77.375 10.531 1 65.5 693 ARG B O 1
ATOM 10853 N N . ARG B 1 694 ? -6.516 79.312 10.508 1 68.81 694 ARG B N 1
ATOM 10854 C CA . ARG B 1 694 ? -5.266 80.062 10.43 1 68.81 694 ARG B CA 1
ATOM 10855 C C . ARG B 1 694 ? -4.82 80.562 11.805 1 68.81 694 ARG B C 1
ATOM 10857 O O . ARG B 1 694 ? -3.838 81.25 11.93 1 68.81 694 ARG B O 1
ATOM 10864 N N . ARG B 1 695 ? -5.387 80 12.75 1 81.56 695 ARG B N 1
ATOM 10865 C CA . ARG B 1 695 ? -5.035 80.438 14.094 1 81.56 695 ARG B CA 1
ATOM 10866 C C . ARG B 1 695 ? -3.75 79.75 14.57 1 81.56 695 ARG B C 1
ATOM 10868 O O . ARG B 1 695 ? -3.508 78.562 14.273 1 81.56 695 ARG B O 1
ATOM 10875 N N . LEU B 1 696 ? -2.881 80.562 15.18 1 84.44 696 LEU B N 1
ATOM 10876 C CA . LEU B 1 696 ? -1.622 80.062 15.711 1 84.44 696 LEU B CA 1
ATOM 10877 C C . LEU B 1 696 ? -1.755 79.75 17.188 1 84.44 696 LEU B C 1
ATOM 10879 O O . LEU B 1 696 ? -2.449 80.438 17.938 1 84.44 696 LEU B O 1
ATOM 10883 N N . TYR B 1 697 ? -1.178 78.688 17.531 1 84.38 697 TYR B N 1
ATOM 10884 C CA . TYR B 1 697 ? -1.256 78.188 18.906 1 84.38 697 TYR B CA 1
ATOM 10885 C C . TYR B 1 697 ? 0.12 78.188 19.562 1 84.38 697 TYR B C 1
ATOM 10887 O O . TYR B 1 697 ? 1.106 77.812 18.938 1 84.38 697 TYR B O 1
ATOM 10895 N N . ILE B 1 698 ? 0.222 78.688 20.781 1 83.56 698 ILE B N 1
ATOM 10896 C CA . ILE B 1 698 ? 1.468 78.75 21.531 1 83.56 698 ILE B CA 1
ATOM 10897 C C . ILE B 1 698 ? 1.549 77.5 22.469 1 83.56 698 ILE B C 1
ATOM 10899 O O . ILE B 1 698 ? 0.54 77.125 23.031 1 83.56 698 ILE B O 1
#

pLDDT: mean 77.94, std 21.76, range [14.13, 98.0]

Radius of gyration: 50.54 Å; Cα contacts (8 Å, |Δi|>4): 2584; chains: 2; bounding box: 84×150×128 Å

Foldseek 3Di:
DPPPDDDPPPDDDDDDDDDDDPDDDDDDDDDDDDDDDDDDDDDDDPDPDDDDPPPPPPPVPPPPPDWDFWDALPDPVLVVVLVVLVVLLVVLVVLVVLLVVLVVQAFPFCPDPVNVVLLVVLVCLLPVQLVSLLVLQLLLLLLVLLLCQLVWDFLQSNQLSQQLRALVSLVCQCVLLVDDDPVSVVSNVLRVLRNLLSVLSNPQWDKDWFFDKDKFKWKKFALLDAFFDQACPGPRNVVQLVLLLVLLVQLLQDFPCQQQDQAHPLQAGFAFDCVVLVVDPPFDADPVFKTFCPPDRPTHTLASFHMDIATPVGFDPQKKWKFKDKHKFKFKQKDKDKDFADDLQVVCCVQAPPRPSVHGDLQWAAQLFFKIKGADPCQQVVCVVPVLAAGWIWIWGDARGIIMIMIMGMWMFIKMWMWMDRRSRIGTGIMGGDPPPPDRRRDDSQHDDPPDRNSVSNLRNSLNNSQRDPVNNPDDSPDGFDGLLQLCLQPSRRSPPRCVRPDSVDPCRHNNVDDSVSSRSSVSHSSSNSSLSSLPSCVSVVNADQDPDDLPPPPPCPDPHVVVNNVCVVVHSRMDMIMTMMTRGGMGIHGDPVSSVSNSVSSVSSSVSSVSSSVSSSVRTDDSPDNRCLVQQPPPPQAPPVDPDDPPDDSSNVCSVSRRFMKHWAWQCPPDQATATGIHGCVRGPRPVPDDSRHIHD/DPDDDDDPDDDDPDDDDDDPDPDDPDDDDDDDDDDDDDDDDPPDDPPDPDDPPPPPPPPVPPPPDDWDFWDALPDPVLVVVLVVLVVLLVVLVVLVVLLVVLVVQAFPFCPDPVNVVLLVVLVCLLPPQLVSLLVLQLLLLLLVLQLCQLVWDFLQSNQLSQQLRALVSLVVQCVLLVDDDPVSVVSNVLRVLRNLLSVLSNPQWDKDWFFDKDKFKWKKFALLDAFFDQACPGPRNVVQLVLLLVLLVQLLQDFPVQQQDQAHPLQAGFAFDCVVLVVDPPFDADPVFKTFCPPDRPTHTLASFHMDIATPVGFDPQKKWKFKDKHKFKFKQKDKDKDFADDLQVVCCVQAPPRPSPHGDLQWAALLFFKIKGADPCQQVVCVVPVLAAGWIWIWGDARGIIMIMIMGMWMFIKMWMWMDRRSRIGTGIMGGDPPPPDRRRDDSQHDDPPDRNSVSNLRNSLNNSQRDPVNNVDDSPDGFDTLLQLCLQPSRRSPPRCVRPDSVDPCRHNNVDDSVSSRSSVSHSSSNSSLCSLPSCVSVVNADQPPPPLPPPPPCPDPHVVVNNVCSVVHSRMDMIMTMMTRTGMGIHGDPVSSVSNSVSSVSSSVSSVSSSVSSSVRTDDSDDRHCLVQQPPPPQECPVDPDDPPDDSSNVCSVSRRFMKHWAWQCLPDQATATGIHGVVRGPRPVPDDSGHIHD

Solvent-accessible surface area (backbone atoms only — not comparable to full-atom values): 74431 Å² total; per-residue (Å²): 137,81,82,79,81,84,76,83,75,85,81,80,89,73,85,90,80,91,78,87,76,90,81,82,88,85,88,76,90,80,82,89,78,90,77,87,76,83,89,77,84,90,80,86,73,85,74,84,75,78,86,72,87,74,79,67,72,79,56,84,64,75,56,75,53,44,61,40,62,55,52,52,65,86,36,70,71,39,48,54,49,39,54,57,32,51,57,51,29,49,63,26,51,53,53,48,50,49,51,50,53,52,61,70,47,48,66,36,51,49,85,35,70,68,47,48,50,51,56,60,55,22,70,46,24,27,46,50,41,33,52,54,38,37,50,19,47,36,46,21,36,47,28,50,44,56,48,35,28,32,73,45,34,34,46,40,60,49,43,52,39,54,54,36,57,46,55,61,36,38,61,44,48,44,64,69,38,71,50,85,57,88,64,51,59,62,50,39,56,58,41,54,35,28,61,50,25,5,47,17,47,42,55,22,65,37,84,37,72,46,79,62,76,42,79,44,55,27,37,30,61,35,82,76,40,69,80,77,41,65,19,52,73,30,78,53,9,60,43,45,43,61,28,20,35,32,37,35,36,32,44,57,54,36,16,50,73,40,60,62,37,53,28,25,79,71,51,17,27,27,54,64,44,62,63,67,50,69,70,35,87,85,56,70,62,46,97,90,47,39,35,73,42,75,92,62,82,84,62,52,50,38,24,48,52,33,44,44,76,43,43,77,80,50,75,55,82,54,23,29,38,35,36,64,48,79,51,59,47,54,39,39,50,36,47,74,44,76,41,69,63,45,57,69,69,55,48,46,32,68,64,14,56,85,61,40,79,84,42,56,45,91,52,44,36,67,38,69,64,27,43,36,39,40,47,52,95,49,46,62,62,45,30,74,75,34,66,84,41,50,44,53,37,34,43,36,39,57,39,80,71,26,32,34,36,30,45,30,34,39,28,32,48,53,28,35,37,34,38,38,19,63,39,81,51,38,33,58,41,31,36,28,69,44,81,64,82,81,66,61,40,35,54,47,87,52,55,56,58,91,93,55,64,57,37,46,59,17,47,49,47,45,58,57,34,49,73,36,39,38,56,60,53,69,35,65,90,83,66,73,53,68,46,38,68,56,14,30,54,55,29,63,54,46,20,46,38,34,74,44,32,40,26,88,84,40,76,85,41,33,68,77,71,50,51,43,65,58,40,14,51,43,47,15,18,50,53,34,21,44,47,51,15,56,41,30,27,49,42,58,38,57,56,46,71,83,72,87,68,62,84,78,59,78,62,77,72,76,47,65,66,49,27,39,41,49,50,32,53,74,46,62,52,37,64,35,82,40,58,32,42,32,33,49,63,49,47,16,29,37,67,36,64,69,32,43,51,43,29,49,52,32,27,48,48,37,33,49,28,14,52,49,21,32,51,39,54,43,69,39,40,70,52,60,44,84,53,20,61,53,25,38,54,52,63,14,79,54,36,81,70,82,62,45,64,28,49,56,55,36,30,46,59,49,44,50,72,44,29,80,45,45,32,17,35,11,29,66,32,78,86,46,92,53,28,32,55,43,70,22,31,53,89,70,26,47,40,48,76,80,48,69,76,83,47,36,21,47,137,86,80,82,76,85,80,83,82,77,86,80,82,80,77,83,84,81,72,79,78,78,80,77,81,73,79,89,84,89,89,85,87,79,71,84,78,81,83,81,72,84,74,78,81,74,83,75,80,79,82,73,82,72,80,66,75,74,63,80,67,77,60,77,57,45,61,42,64,55,52,52,64,85,35,70,72,40,48,54,50,39,53,57,31,52,57,50,28,48,63,26,50,51,52,48,51,50,51,51,53,53,61,70,46,50,65,36,53,50,84,36,69,69,47,47,52,52,54,59,54,23,70,48,24,27,45,51,41,33,54,52,38,38,51,20,46,37,46,23,35,49,28,49,46,56,48,35,27,30,74,45,33,34,44,40,62,48,42,54,40,56,55,36,55,46,56,61,36,38,62,44,48,43,66,69,38,72,50,86,58,88,65,50,59,63,51,38,56,58,39,54,34,28,62,50,25,6,48,17,47,43,54,21,65,38,84,38,72,45,78,63,77,41,79,44,55,26,37,28,63,35,82,78,41,68,80,78,42,63,20,51,73,29,78,53,8,60,44,44,41,62,26,21,35,33,36,35,36,32,45,58,56,35,16,50,72,39,60,62,38,53,28,23,79,70,51,17,27,29,53,64,45,61,63,67,50,68,69,35,87,85,55,70,62,46,97,88,48,39,34,72,42,76,94,61,83,85,63,52,50,39,25,49,52,32,43,45,78,44,42,78,79,50,75,55,83,56,24,30,38,37,36,63,46,80,50,58,47,55,38,40,52,35,47,74,44,75,41,70,63,45,58,71,71,54,48,45,31,68,64,14,58,85,61,42,78,85,41,57,44,92,50,45,36,67,38,69,66,28,45,37,38,38,47,52,96,49,46,63,64,46,30,74,74,34,66,83,42,50,46,52,38,33,42,34,38,58,38,79,72,24,32,34,36,30,45,30,35,40,28,32,49,52,29,33,37,33,35,38,18,64,39,81,49,36,32,60,41,31,38,28,70,44,82,63,80,82,65,60,41,35,54,48,87,54,55,57,59,92,91,56,64,58,36,46,59,18,48,48,48,44,58,58,35,49,72,36,40,38,56,60,54,71,35,67,91,82,68,73,53,70,46,38,67,54,15,31,52,56,31,64,54,46,19,46,36,36,74,46,31,39,28,86,86,42,75,84,42,32,69,79,71,51,53,43,67,60,38,13,51,44,48,14,19,50,53,33,21,46,46,52,16,56,40,30,28,50,44,58,37,55,55,45,68,83,58,74,75,62,81,76,62,76,62,75,72,76,46,66,64,50,27,38,32,49,51,33,54,74,44,64,53,37,66,35,82,42,60,33,42,29,34,48,63,49,50,16,28,38,66,34,65,69,32,45,52,44,30,48,51,32,27,49,49,35,33,49,29,13,51,49,21,33,53,38,52,42,68,38,40,71,51,58,45,82,55,21,60,54,26,38,54,52,64,14,79,53,36,82,73,80,62,48,62,27,48,57,55,36,30,47,57,49,45,50,72,43,28,81,44,46,33,21,37,11,30,66,32,77,86,45,91,54,28,32,56,43,70,21,32,52,90,70,26,47,39,47,77,79,48,69,77,83,47,35,21,50